Protein AF-0000000066665600 (afdb_homodimer)

Solvent-accessible surface area (backbone atoms only — not comparable to full-atom values): 40736 Å² total; per-residue (Å²): 129,82,72,39,44,60,52,50,42,48,49,55,42,48,45,45,47,50,51,40,28,45,46,71,44,67,62,39,63,74,58,61,67,83,77,83,54,92,88,42,45,77,19,62,36,52,34,32,49,49,46,54,62,35,64,70,30,44,48,35,25,47,55,43,56,68,46,74,55,90,62,60,41,48,34,50,54,56,61,54,80,85,39,68,64,49,51,46,23,50,53,51,14,53,55,44,62,33,77,19,37,42,74,28,57,24,35,56,44,26,36,26,22,48,37,43,54,63,45,33,62,83,35,35,33,39,32,35,62,65,35,62,65,39,54,57,50,9,36,45,59,35,50,23,49,72,43,76,26,57,65,84,34,69,69,50,44,52,52,50,36,71,75,68,42,57,25,38,37,40,39,31,45,30,27,87,72,31,12,23,61,45,61,56,70,62,53,46,50,50,21,65,76,50,39,26,37,43,36,37,34,28,32,71,18,35,52,59,25,38,73,61,16,26,7,52,51,49,55,69,69,36,49,87,66,38,47,35,38,30,30,34,30,42,18,39,53,48,45,78,22,9,29,34,38,25,63,51,60,70,45,46,66,44,39,28,67,53,7,56,59,37,49,76,28,52,43,62,43,68,34,54,48,39,23,47,50,38,34,53,51,48,44,52,66,45,54,64,34,40,53,45,27,51,52,52,28,52,52,49,52,52,52,41,46,74,62,55,38,53,38,77,64,43,72,45,47,30,45,19,43,49,26,18,43,60,60,53,20,42,49,52,44,53,54,35,41,76,72,36,35,39,52,31,77,42,38,68,84,80,30,54,87,58,44,9,25,38,25,36,30,49,37,31,71,65,46,73,69,53,50,51,51,51,52,51,50,51,50,49,42,32,74,73,65,45,38,58,44,79,80,70,85,72,78,77,78,72,80,75,73,77,73,82,67,65,130,128,82,73,40,44,60,53,50,42,48,48,54,42,47,44,45,47,50,51,40,28,47,45,73,45,67,61,38,62,74,58,59,67,83,78,84,56,95,88,42,45,77,18,61,38,53,33,33,49,49,46,56,60,34,64,69,32,44,48,35,25,46,54,41,55,68,46,72,52,89,64,60,42,48,34,51,54,56,62,55,79,84,39,68,63,50,49,46,23,50,52,52,13,52,56,44,62,32,78,19,37,44,73,29,54,25,34,53,44,27,33,25,20,48,35,42,54,64,45,34,60,84,35,34,33,40,33,35,62,65,34,62,66,38,52,58,50,10,37,45,60,36,51,23,50,72,44,75,25,56,64,85,33,69,68,50,44,51,52,49,36,72,74,69,41,56,25,39,37,40,40,32,45,30,28,86,71,31,12,24,61,45,61,55,70,62,53,46,50,50,20,64,76,50,40,26,36,42,36,38,34,27,32,71,19,36,51,60,26,38,73,59,17,26,8,54,52,49,54,71,69,36,48,87,69,38,48,34,37,31,29,32,30,44,18,40,52,48,45,78,21,10,29,33,39,26,63,50,60,70,44,46,66,44,38,29,67,54,7,56,61,37,50,76,27,52,45,60,43,69,33,54,48,37,24,48,53,40,33,54,52,49,44,51,67,44,54,64,35,40,52,45,28,52,52,52,29,52,50,50,51,53,52,41,45,73,62,55,38,54,38,76,65,42,72,44,47,30,45,20,43,49,28,19,42,60,60,52,20,41,48,51,42,51,53,34,41,76,71,36,34,38,52,32,75,40,39,68,84,79,28,54,87,60,43,9,26,38,25,35,30,49,37,31,72,62,47,72,69,52,50,50,51,52,51,52,50,49,51,48,43,35,73,76,66,46,37,58,44,80,81,71,84,75,79,77,77,72,79,76,73,78,73,81,70,64,132

pLDDT: mean 91.89, std 13.68, range [20.5, 98.94]

Radius of gyration: 26.1 Å; Cα contacts (8 Å, |Δi|>4): 1725; chains: 2; bounding box: 62×80×65 Å

Foldseek 3Di:
DDDDPVRVVVVVVVCCCVCPQCNQQVNHDLQDDDDFDPPFAEQAALQFLPCVVPPLLVVLLVVLVPDDDPDWFDFPLPDDDPPLQLVLQCVLCVLLVARTKHWAQFLLLQLLLVLLLPDALLAEEEEEPLADCSNVNSCVVRNHNYHYAYHLDLVRVLVVCVVRAAHEYEEEQARQFQQAGHPVVSVLVSCVVRVHAYEYEQQSFALQDDQLRSGDCNNVVNNVSHQKYKYGCCGNVVAGIIMIGGNDNVVHSSSCVRRCSSVVDGHDTSSRSSSSSSSSVCSNPPVVFSVLLQVLQVVLVVLLVVLVADSVRNDGQKGKGFQFRQNSQSVLQNQLVVLSYHFGWDDPPSDAHRRIIGMGRHHSPDDPVNSVSVSVSSNVSCVPPNRHYDPDPDDRPPPPPPPPDDD/DDDDPVRVVVVVVVCCCVCPQVNQQVNHDLQDDDDFDPPFAEQAALQFLPCVVPPLLVVLLVVLVPDDDPDWFDFPLPDDDPPLQLVLQCVLCVLLVARTKHWAQFLLLQLLLVLLLPDALLAEEEEEPLADCSNVNSCVVRNHNYHYAYHLDLVRVLVVCVVRAAHEYEYEQARQAQQAGHPVVSVLVSCVVRVHAYEYEQQSFALQDDQLRSGDCNNVVNNVSHQKYKYGCCGNVVAGIIMIGGNDNVVHSSSCVRRCSSVVDGHDTSSRSSSSSSSSVCSNPPVVFSVLLQVLQVVLVVLLVVLVADSVNNDGQKGKGFQFRQNSQSVLQNQLVVLSYHFGWDDPPSDAHRRIIGMGRHHSPDDPVNSVSVSVSSNVSCVVPNRHYDPDPDDRPPPPPPPPDDD

Structure (mmCIF, N/CA/C/O backbone):
data_AF-0000000066665600-model_v1
#
loop_
_entity.id
_entity.type
_entity.pdbx_description
1 polymer '8-amino-7-oxononanoate synthase'
#
loop_
_atom_site.group_PDB
_atom_site.id
_atom_site.type_symbol
_atom_site.label_atom_id
_atom_site.label_alt_id
_atom_site.label_comp_id
_atom_site.label_asym_id
_atom_site.label_entity_id
_atom_site.label_seq_id
_atom_site.pdbx_PDB_ins_code
_atom_site.Cartn_x
_atom_site.Cartn_y
_atom_site.Cartn_z
_atom_site.occupancy
_atom_site.B_iso_or_equiv
_atom_site.auth_seq_id
_atom_site.auth_comp_id
_atom_site.auth_asym_id
_atom_site.auth_atom_id
_atom_site.pdbx_PDB_model_num
ATOM 1 N N . MET A 1 1 ? -38.094 5.637 -8.617 1 56.88 1 MET A N 1
ATOM 2 C CA . MET A 1 1 ? -37.188 6.512 -7.902 1 56.88 1 MET A CA 1
ATOM 3 C C . MET A 1 1 ? -35.75 5.984 -8 1 56.88 1 MET A C 1
ATOM 5 O O . MET A 1 1 ? -35.531 4.777 -7.949 1 56.88 1 MET A O 1
ATOM 9 N N . ASP A 1 2 ? -34.938 6.863 -8.461 1 81.44 2 ASP A N 1
ATOM 10 C CA . ASP A 1 2 ? -33.531 6.441 -8.656 1 81.44 2 ASP A CA 1
ATOM 11 C C . ASP A 1 2 ? -32.906 6.027 -7.328 1 81.44 2 ASP A C 1
ATOM 13 O O . ASP A 1 2 ? -33.25 6.559 -6.273 1 81.44 2 ASP A O 1
ATOM 17 N N . LEU A 1 3 ? -32.312 4.926 -7.227 1 89.5 3 LEU A N 1
ATOM 18 C CA . LEU A 1 3 ? -31.625 4.426 -6.035 1 89.5 3 LEU A CA 1
ATOM 19 C C . LEU A 1 3 ? -30.688 5.48 -5.461 1 89.5 3 LEU A C 1
ATOM 21 O O . LEU A 1 3 ? -30.016 6.199 -6.207 1 89.5 3 LEU A O 1
ATOM 25 N N . THR A 1 4 ? -30.828 5.648 -4.145 1 93.62 4 THR A N 1
ATOM 26 C CA . THR A 1 4 ? -29.812 6.453 -3.477 1 93.62 4 THR A CA 1
ATOM 27 C C . THR A 1 4 ? -28.438 5.824 -3.643 1 93.62 4 THR A C 1
ATOM 29 O O . THR A 1 4 ? -28.312 4.668 -4.062 1 93.62 4 THR A O 1
ATOM 32 N N . ILE A 1 5 ? -27.406 6.59 -3.35 1 95.38 5 ILE A N 1
ATOM 33 C CA . ILE A 1 5 ? -26.047 6.062 -3.445 1 95.38 5 ILE A CA 1
ATOM 34 C C . ILE A 1 5 ? -25.859 4.922 -2.449 1 95.38 5 ILE A C 1
ATOM 36 O O . ILE A 1 5 ? -25.25 3.902 -2.771 1 95.38 5 ILE A O 1
ATOM 40 N N . ALA A 1 6 ? -26.422 5.086 -1.266 1 94.69 6 ALA A N 1
ATOM 41 C CA . ALA A 1 6 ? -26.344 4.039 -0.248 1 94.69 6 ALA A CA 1
ATOM 42 C C . ALA A 1 6 ? -26.984 2.746 -0.734 1 94.69 6 ALA A C 1
ATOM 44 O O . ALA A 1 6 ? -26.453 1.655 -0.5 1 94.69 6 ALA A O 1
ATOM 45 N N . GLU A 1 7 ? -28.094 2.883 -1.342 1 95.25 7 GLU A N 1
ATOM 46 C CA . GLU A 1 7 ? -28.812 1.72 -1.871 1 95.25 7 GLU A CA 1
ATOM 47 C C . GLU A 1 7 ? -28.016 1.053 -2.99 1 95.25 7 GLU A C 1
ATOM 49 O O . GLU A 1 7 ? -28 -0.175 -3.104 1 95.25 7 GLU A O 1
ATOM 54 N N . ARG A 1 8 ? -27.438 1.858 -3.799 1 95.5 8 ARG A N 1
ATOM 55 C CA . ARG A 1 8 ? -26.609 1.316 -4.871 1 95.5 8 ARG A CA 1
ATOM 56 C C . ARG A 1 8 ? -25.438 0.519 -4.305 1 95.5 8 ARG A C 1
ATOM 58 O O . ARG A 1 8 ? -25.094 -0.552 -4.82 1 95.5 8 ARG A O 1
ATOM 65 N N . ILE A 1 9 ? -24.781 1.044 -3.295 1 96.25 9 ILE A N 1
ATOM 66 C CA . ILE A 1 9 ? -23.688 0.35 -2.643 1 96.25 9 ILE A CA 1
ATOM 67 C C . ILE A 1 9 ? -24.188 -0.947 -2.014 1 96.25 9 ILE A C 1
ATOM 69 O O . ILE A 1 9 ? -23.547 -1.996 -2.145 1 96.25 9 ILE A O 1
ATOM 73 N N . GLN A 1 10 ? -25.312 -0.887 -1.37 1 96.06 10 GLN A N 1
ATOM 74 C CA . GLN A 1 10 ? -25.891 -2.078 -0.759 1 96.06 10 GLN A CA 1
ATOM 75 C C . GLN A 1 10 ? -26.203 -3.143 -1.809 1 96.06 10 GLN A C 1
ATOM 77 O O . GLN A 1 10 ? -26.047 -4.336 -1.552 1 96.06 10 GLN A O 1
ATOM 82 N N . LEU A 1 11 ? -26.656 -2.695 -2.922 1 95.44 11 LEU A N 1
ATOM 83 C CA . LEU A 1 11 ? -26.953 -3.623 -4.008 1 95.44 11 LEU A CA 1
ATOM 84 C C . LEU A 1 11 ? -25.688 -4.348 -4.457 1 95.44 11 LEU A C 1
ATOM 86 O O . LEU A 1 11 ? -25.734 -5.527 -4.82 1 95.44 11 LEU A O 1
ATOM 90 N N . ARG A 1 12 ? -24.594 -3.68 -4.504 1 95.19 12 ARG A N 1
ATOM 91 C CA . ARG A 1 12 ? -23.312 -4.316 -4.828 1 95.19 12 ARG A CA 1
ATOM 92 C C . ARG A 1 12 ? -22.984 -5.422 -3.83 1 95.19 12 ARG A C 1
ATOM 94 O O . ARG A 1 12 ? -22.609 -6.527 -4.223 1 95.19 12 ARG A O 1
ATOM 101 N N . VAL A 1 13 ? -23.141 -5.105 -2.584 1 96.31 13 VAL A N 1
ATOM 102 C CA . VAL A 1 13 ? -22.828 -6.039 -1.507 1 96.31 13 VAL A CA 1
ATOM 103 C C . VAL A 1 13 ? -23.781 -7.238 -1.574 1 96.31 13 VAL A C 1
ATOM 105 O O . VAL A 1 13 ? -23.344 -8.391 -1.489 1 96.31 13 VAL A O 1
ATOM 108 N N . ASP A 1 14 ? -25.047 -6.926 -1.789 1 95.56 14 ASP A N 1
ATOM 109 C CA . ASP A 1 14 ? -26.047 -7.98 -1.868 1 95.56 14 ASP A CA 1
ATOM 110 C C . ASP A 1 14 ? -25.797 -8.891 -3.064 1 95.56 14 ASP A C 1
ATOM 112 O O . ASP A 1 14 ? -25.969 -10.109 -2.967 1 95.56 14 ASP A O 1
ATOM 116 N N . SER A 1 15 ? -25.469 -8.297 -4.121 1 94.06 15 SER A N 1
ATOM 117 C CA . SER A 1 15 ? -25.203 -9.07 -5.328 1 94.06 15 SER A CA 1
ATOM 118 C C . SER A 1 15 ? -24.016 -10.008 -5.125 1 94.06 15 SER A C 1
ATOM 120 O O . SER A 1 15 ? -24.031 -11.148 -5.598 1 94.06 15 SER A O 1
ATOM 122 N N . PHE A 1 16 ? -23.062 -9.578 -4.477 1 93.56 16 PHE A N 1
ATOM 123 C CA . PHE A 1 16 ? -21.906 -10.422 -4.156 1 93.56 16 PHE A CA 1
ATOM 124 C C . PHE A 1 16 ? -22.344 -11.617 -3.32 1 93.56 16 PHE A C 1
ATOM 126 O O . PHE A 1 16 ? -22 -12.758 -3.633 1 93.56 16 PHE A O 1
ATOM 133 N N . HIS A 1 17 ? -23.125 -11.406 -2.336 1 93.5 17 HIS A N 1
ATOM 134 C CA . HIS A 1 17 ? -23.531 -12.477 -1.43 1 93.5 17 HIS A CA 1
ATOM 135 C C . HIS A 1 17 ? -24.531 -13.414 -2.096 1 93.5 17 HIS A C 1
ATOM 137 O O . HIS A 1 17 ? -24.453 -14.633 -1.938 1 93.5 17 HIS A O 1
ATOM 143 N N . SER A 1 18 ? -25.422 -12.859 -2.855 1 92.62 18 SER A N 1
ATOM 144 C CA . SER A 1 18 ? -26.469 -13.664 -3.477 1 92.62 18 SER A CA 1
ATOM 145 C C . SER A 1 18 ? -25.953 -14.391 -4.711 1 92.62 18 SER A C 1
ATOM 147 O O . SER A 1 18 ? -26.188 -15.586 -4.883 1 92.62 18 SER A O 1
ATOM 149 N N . ASP A 1 19 ? -25.219 -13.648 -5.523 1 90.69 19 ASP A N 1
ATOM 150 C CA . ASP A 1 19 ? -24.812 -14.219 -6.809 1 90.69 19 ASP A CA 1
ATOM 151 C C . ASP A 1 19 ? -23.562 -15.078 -6.66 1 90.69 19 ASP A C 1
ATOM 153 O O . ASP A 1 19 ? -23.469 -16.141 -7.27 1 90.69 19 ASP A O 1
ATOM 157 N N . ARG A 1 20 ? -22.703 -14.625 -5.844 1 89.81 20 ARG A N 1
ATOM 158 C CA . ARG A 1 20 ? -21.438 -15.336 -5.758 1 89.81 20 ARG A CA 1
ATOM 159 C C . ARG A 1 20 ? -21.469 -16.359 -4.629 1 89.81 20 ARG A C 1
ATOM 161 O O . ARG A 1 20 ? -21.375 -17.562 -4.875 1 89.81 20 ARG A O 1
ATOM 168 N N . ILE A 1 21 ? -21.719 -15.953 -3.418 1 90.5 21 ILE A N 1
ATOM 169 C CA . ILE A 1 21 ? -21.609 -16.844 -2.271 1 90.5 21 ILE A CA 1
ATOM 170 C C . ILE A 1 21 ? -22.766 -17.844 -2.287 1 90.5 21 ILE A C 1
ATOM 172 O O . ILE A 1 21 ? -22.531 -19.062 -2.332 1 90.5 21 ILE A O 1
ATOM 176 N N . ALA A 1 22 ? -23.953 -17.391 -2.357 1 89.56 22 ALA A N 1
ATOM 177 C CA . ALA A 1 22 ? -25.109 -18.281 -2.336 1 89.56 22 ALA A CA 1
ATOM 178 C C . ALA A 1 22 ? -25.297 -18.969 -3.686 1 89.56 22 ALA A C 1
ATOM 180 O O . ALA A 1 22 ? -25.703 -20.141 -3.746 1 89.56 22 ALA A O 1
ATOM 181 N N . GLY A 1 23 ? -25.016 -18.297 -4.715 1 90.31 23 GLY A N 1
ATOM 182 C CA . GLY A 1 23 ? -25.234 -18.812 -6.055 1 90.31 23 GLY A CA 1
ATOM 183 C C . GLY A 1 23 ? -24.078 -19.656 -6.566 1 90.31 23 GLY A C 1
ATOM 184 O O . GLY A 1 23 ? -24.047 -20.875 -6.332 1 90.31 23 GLY A O 1
ATOM 185 N N . ARG A 1 24 ? -23.062 -19.031 -7.031 1 86.88 24 ARG A N 1
ATOM 186 C CA . ARG A 1 24 ? -21.953 -19.688 -7.727 1 86.88 24 ARG A CA 1
ATOM 187 C C . ARG A 1 24 ? -21.188 -20.609 -6.789 1 86.88 24 ARG A C 1
ATOM 189 O O . ARG A 1 24 ? -20.703 -21.656 -7.207 1 86.88 24 ARG A O 1
ATOM 196 N N . TRP A 1 25 ? -21.094 -20.203 -5.496 1 91 25 TRP A N 1
ATOM 197 C CA . TRP A 1 25 ? -20.266 -20.953 -4.559 1 91 25 TRP A CA 1
ATOM 198 C C . TRP A 1 25 ? -21.109 -21.875 -3.697 1 91 25 TRP A C 1
ATOM 200 O O . TRP A 1 25 ? -20.609 -22.547 -2.795 1 91 25 TRP A O 1
ATOM 210 N N . GLY A 1 26 ? -22.375 -21.922 -3.928 1 88 26 GLY A N 1
ATOM 211 C CA . GLY A 1 26 ? -23.25 -22.891 -3.293 1 88 26 GLY A CA 1
ATOM 212 C C . GLY A 1 26 ? -23.453 -22.625 -1.812 1 88 26 GLY A C 1
ATOM 213 O O . GLY A 1 26 ? -23.625 -23.562 -1.031 1 88 26 GLY A O 1
ATOM 214 N N . GLY A 1 27 ? -23.219 -21.391 -1.394 1 87.88 27 GLY A N 1
ATOM 215 C CA . GLY A 1 27 ? -23.594 -21.031 -0.038 1 87.88 27 GLY A CA 1
ATOM 216 C C . GLY A 1 27 ? -22.422 -20.953 0.915 1 87.88 27 GLY A C 1
ATOM 217 O O . GLY A 1 27 ? -22.578 -20.594 2.082 1 87.88 27 GLY A O 1
ATOM 218 N N . ARG A 1 28 ? -21.297 -21.312 0.406 1 86.81 28 ARG A N 1
ATOM 219 C CA . ARG A 1 28 ? -20.094 -21.266 1.235 1 86.81 28 ARG A CA 1
ATOM 220 C C . ARG A 1 28 ? -19.031 -20.375 0.603 1 86.81 28 ARG A C 1
ATOM 222 O O . ARG A 1 28 ? -18.828 -20.391 -0.613 1 86.81 28 ARG A O 1
ATOM 229 N N . HIS A 1 29 ? -18.438 -19.609 1.476 1 90.81 29 HIS A N 1
ATOM 230 C CA . HIS A 1 29 ? -17.312 -18.828 0.982 1 90.81 29 HIS A CA 1
ATOM 231 C C . HIS A 1 29 ? -16.125 -19.734 0.671 1 90.81 29 HIS A C 1
ATOM 233 O O . HIS A 1 29 ? -15.398 -20.156 1.579 1 90.81 29 HIS A O 1
ATOM 239 N N . ILE A 1 30 ? -15.758 -19.891 -0.5 1 88.56 30 ILE A N 1
ATOM 240 C CA . ILE A 1 30 ? -14.891 -20.984 -0.908 1 88.56 30 ILE A CA 1
ATOM 241 C C . ILE A 1 30 ? -13.438 -20.641 -0.596 1 88.56 30 ILE A C 1
ATOM 243 O O . ILE A 1 30 ? -12.57 -21.516 -0.633 1 88.56 30 ILE A O 1
ATOM 247 N N . LEU A 1 31 ? -13.141 -19.406 -0.284 1 89.25 31 LEU A N 1
ATOM 248 C CA . LEU A 1 31 ? -11.773 -19.031 0.047 1 89.25 31 LEU A CA 1
ATOM 249 C C . LEU A 1 31 ? -11.492 -19.234 1.532 1 89.25 31 LEU A C 1
ATOM 251 O O . LEU A 1 31 ? -10.344 -19.172 1.97 1 89.25 31 LEU A O 1
ATOM 255 N N . HIS A 1 32 ? -12.547 -19.484 2.258 1 87.06 32 HIS A N 1
ATOM 256 C CA . HIS A 1 32 ? -12.398 -19.797 3.674 1 87.06 32 HIS A CA 1
ATOM 257 C C . HIS A 1 32 ? -12.203 -21.297 3.887 1 87.06 32 HIS A C 1
ATOM 259 O O . HIS A 1 32 ? -13.102 -22.094 3.584 1 87.06 32 HIS A O 1
ATOM 265 N N . SER A 1 33 ? -11.039 -21.594 4.281 1 84.38 33 SER A N 1
ATOM 266 C CA . SER A 1 33 ? -10.758 -23.016 4.453 1 84.38 33 SER A CA 1
ATOM 267 C C . SER A 1 33 ? -10.398 -23.344 5.898 1 84.38 33 SER A C 1
ATOM 269 O O . SER A 1 33 ? -10.477 -22.469 6.773 1 84.38 33 SER A O 1
ATOM 271 N N . ARG A 1 34 ? -10.016 -24.578 6.145 1 86.94 34 ARG A N 1
ATOM 272 C CA . ARG A 1 34 ? -9.648 -25.031 7.477 1 86.94 34 ARG A CA 1
ATOM 273 C C . ARG A 1 34 ? -8.344 -24.391 7.938 1 86.94 34 ARG A C 1
ATOM 275 O O . ARG A 1 34 ? -7.57 -23.891 7.121 1 86.94 34 ARG A O 1
ATOM 282 N N . THR A 1 35 ? -8.211 -24.359 9.172 1 86.56 35 THR A N 1
ATOM 283 C CA . THR A 1 35 ? -6.965 -23.891 9.758 1 86.56 35 THR A CA 1
ATOM 284 C C . THR A 1 35 ? -5.949 -25.031 9.852 1 86.56 35 THR A C 1
ATOM 286 O O . THR A 1 35 ? -6.258 -26.109 10.375 1 86.56 35 THR A O 1
ATOM 289 N N . PRO A 1 36 ? -4.805 -24.766 9.375 1 89 36 PRO A N 1
ATOM 290 C CA . PRO A 1 36 ? -3.787 -25.812 9.477 1 89 36 PRO A CA 1
ATOM 291 C C . PRO A 1 36 ? -3.463 -26.172 10.922 1 89 36 PRO A C 1
ATOM 293 O O . PRO A 1 36 ? -3.514 -25.312 11.805 1 89 36 PRO A O 1
ATOM 296 N N . ARG A 1 37 ? -3.086 -27.422 11.117 1 88.06 37 ARG A N 1
ATOM 297 C CA . ARG A 1 37 ? -2.658 -27.953 12.406 1 88.06 37 ARG A CA 1
ATOM 298 C C . ARG A 1 37 ? -1.197 -28.391 12.359 1 88.06 37 ARG A C 1
ATOM 300 O O . ARG A 1 37 ? -0.56 -28.328 11.305 1 88.06 37 ARG A O 1
ATOM 307 N N . TYR A 1 38 ? -0.761 -28.688 13.562 1 87.12 38 TYR A N 1
ATOM 308 C CA . TYR A 1 38 ? 0.604 -29.203 13.641 1 87.12 38 TYR A CA 1
ATOM 309 C C . TYR A 1 38 ? 0.79 -30.406 12.734 1 87.12 38 TYR A C 1
ATOM 311 O O . TYR A 1 38 ? -0.058 -31.312 12.711 1 87.12 38 TYR A O 1
ATOM 319 N N . GLY A 1 39 ? 1.84 -30.344 11.953 1 90 39 GLY A N 1
ATOM 320 C CA . GLY A 1 39 ? 2.125 -31.469 11.07 1 90 39 GLY A CA 1
ATOM 321 C C . GLY A 1 39 ? 1.609 -31.25 9.656 1 90 39 GLY A C 1
ATOM 322 O O . GLY A 1 39 ? 2.037 -31.938 8.727 1 90 39 GLY A O 1
ATOM 323 N N . ASP A 1 40 ? 0.695 -30.328 9.469 1 94.19 40 ASP A N 1
ATOM 324 C CA . ASP A 1 40 ? 0.186 -30.031 8.133 1 94.19 40 ASP A CA 1
ATOM 325 C C . ASP A 1 40 ? 1.236 -29.297 7.301 1 94.19 40 ASP A C 1
ATOM 327 O O . ASP A 1 40 ? 2.158 -28.688 7.848 1 94.19 40 ASP A O 1
ATOM 331 N N . ILE A 1 41 ? 1.159 -29.5 6.027 1 95.62 41 ILE A N 1
ATOM 332 C CA . ILE A 1 41 ? 2.059 -28.844 5.086 1 95.62 41 ILE A CA 1
ATOM 333 C C . ILE A 1 41 ? 1.361 -27.641 4.473 1 95.62 41 ILE A C 1
ATOM 335 O O . ILE A 1 41 ? 0.357 -27.781 3.77 1 95.62 41 ILE A O 1
ATOM 339 N N . VAL A 1 42 ? 1.869 -26.438 4.758 1 93.12 42 VAL A N 1
ATOM 340 C CA . VAL A 1 42 ? 1.255 -25.203 4.262 1 93.12 42 VAL A CA 1
ATOM 341 C C . VAL A 1 42 ? 1.986 -24.734 3.01 1 93.12 42 VAL A C 1
ATOM 343 O O . VAL A 1 42 ? 3.18 -24.422 3.059 1 93.12 42 VAL A O 1
ATOM 346 N N . LEU A 1 43 ? 1.265 -24.734 1.895 1 95.44 43 LEU A N 1
ATOM 347 C CA . LEU A 1 43 ? 1.829 -24.344 0.605 1 95.44 43 LEU A CA 1
ATOM 348 C C . LEU A 1 43 ? 1.1 -23.141 0.03 1 95.44 43 LEU A C 1
ATOM 350 O O . LEU A 1 43 ? 0.94 -23.031 -1.188 1 95.44 43 LEU A O 1
ATOM 354 N N . ARG A 1 44 ? 0.606 -22.266 0.875 1 91.19 44 ARG A N 1
ATOM 355 C CA . ARG A 1 44 ? -0.122 -21.094 0.413 1 91.19 44 ARG A CA 1
ATOM 356 C C . ARG A 1 44 ? 0.701 -19.828 0.619 1 91.19 44 ARG A C 1
ATOM 358 O O . ARG A 1 44 ? 0.318 -18.75 0.156 1 91.19 44 ARG A O 1
ATOM 365 N N . SER A 1 45 ? 1.816 -19.906 1.271 1 89.56 45 SER A N 1
ATOM 366 C CA . SER A 1 45 ? 2.676 -18.766 1.556 1 89.56 45 SER A CA 1
ATOM 367 C C . SER A 1 45 ? 3.715 -18.562 0.457 1 89.56 45 SER A C 1
ATOM 369 O O . SER A 1 45 ? 4.227 -19.531 -0.103 1 89.56 45 SER A O 1
ATOM 371 N N . ASN A 1 46 ? 4.039 -17.266 0.217 1 93.69 46 ASN A N 1
ATOM 372 C CA . ASN A 1 46 ? 5.062 -16.953 -0.774 1 93.69 46 ASN A CA 1
ATOM 373 C C . ASN A 1 46 ? 6.449 -16.875 -0.142 1 93.69 46 ASN A C 1
ATOM 375 O O . ASN A 1 46 ? 7.375 -16.328 -0.742 1 93.69 46 ASN A O 1
ATOM 379 N N . ASP A 1 47 ? 6.547 -17.406 1.055 1 94.44 47 ASP A N 1
ATOM 380 C CA . ASP A 1 47 ? 7.84 -17.453 1.727 1 94.44 47 ASP A CA 1
ATOM 381 C C . ASP A 1 47 ? 8.727 -18.562 1.136 1 94.44 47 ASP A C 1
ATOM 383 O O . ASP A 1 47 ? 9.039 -19.531 1.812 1 94.44 47 ASP A O 1
ATOM 387 N N . TYR A 1 48 ? 9.25 -18.344 -0.027 1 97.06 48 TYR A N 1
ATOM 388 C CA . TYR A 1 48 ? 9.875 -19.359 -0.86 1 97.06 48 TYR A CA 1
ATOM 389 C C . TYR A 1 48 ? 11.133 -19.906 -0.204 1 97.06 48 TYR A C 1
ATOM 391 O O . TYR A 1 48 ? 11.484 -21.078 -0.378 1 97.06 48 TYR A O 1
ATOM 399 N N . LEU A 1 49 ? 11.844 -19.062 0.533 1 97.62 49 LEU A N 1
ATOM 400 C CA . LEU A 1 49 ? 13.109 -19.484 1.116 1 97.62 49 LEU A CA 1
ATOM 401 C C . LEU A 1 49 ? 12.938 -19.875 2.58 1 97.62 49 LEU A C 1
ATOM 403 O O . LEU A 1 49 ? 13.914 -20.156 3.273 1 97.62 49 LEU A O 1
ATOM 407 N N . ALA A 1 50 ? 11.734 -19.875 3.035 1 95 50 ALA A N 1
ATOM 408 C CA . ALA A 1 50 ? 11.398 -20.25 4.406 1 95 50 ALA A CA 1
ATOM 409 C C . ALA A 1 50 ? 12.188 -19.406 5.41 1 95 50 ALA A C 1
ATOM 411 O O . ALA A 1 50 ? 12.852 -19.953 6.297 1 95 50 ALA A O 1
ATOM 412 N N . LEU A 1 51 ? 12.016 -18.125 5.258 1 95.25 51 LEU A N 1
ATOM 413 C CA . LEU A 1 51 ? 12.805 -17.234 6.102 1 95.25 51 LEU A CA 1
ATOM 414 C C . LEU A 1 51 ? 11.953 -16.672 7.238 1 95.25 51 LEU A C 1
ATOM 416 O O . LEU A 1 51 ? 12.492 -16.109 8.195 1 95.25 51 LEU A O 1
ATOM 420 N N . THR A 1 52 ? 10.641 -16.828 7.094 1 90.12 52 THR A N 1
ATOM 421 C CA . THR A 1 52 ? 9.789 -16.391 8.188 1 90.12 52 THR A CA 1
ATOM 422 C C . THR A 1 52 ? 10.188 -17.062 9.492 1 90.12 52 THR A C 1
ATOM 424 O O . THR A 1 52 ? 10.25 -18.297 9.57 1 90.12 52 THR A O 1
ATOM 427 N N . GLY A 1 53 ? 10.578 -16.312 10.508 1 87.56 53 GLY A N 1
ATOM 428 C CA . GLY A 1 53 ? 10.969 -16.859 11.797 1 87.56 53 GLY A CA 1
ATOM 429 C C . GLY A 1 53 ? 12.453 -17.141 11.906 1 87.56 53 GLY A C 1
ATOM 430 O O . GLY A 1 53 ? 12.922 -17.641 12.93 1 87.56 53 GLY A O 1
ATOM 431 N N . ASP A 1 54 ? 13.203 -16.938 10.805 1 93.94 54 ASP A N 1
ATOM 432 C CA . ASP A 1 54 ? 14.648 -17.109 10.867 1 93.94 54 ASP A CA 1
ATOM 433 C C . ASP A 1 54 ? 15.234 -16.344 12.055 1 93.94 54 ASP A C 1
ATOM 435 O O . ASP A 1 54 ? 14.992 -15.141 12.211 1 93.94 54 ASP A O 1
ATOM 439 N N . PRO A 1 55 ? 16.047 -17.047 12.859 1 95 55 PRO A N 1
ATOM 440 C CA . PRO A 1 55 ? 16.516 -16.438 14.094 1 95 55 PRO A CA 1
ATOM 441 C C . PRO A 1 55 ? 17.422 -15.219 13.844 1 95 55 PRO A C 1
ATOM 443 O O . PRO A 1 55 ? 17.453 -14.297 14.656 1 95 55 PRO A O 1
ATOM 446 N N . ARG A 1 56 ? 18.219 -15.234 12.812 1 96.81 56 ARG A N 1
ATOM 447 C CA . ARG A 1 56 ? 19.078 -14.109 12.492 1 96.81 56 ARG A CA 1
ATOM 448 C C . ARG A 1 56 ? 18.266 -12.852 12.211 1 96.81 56 ARG A C 1
ATOM 450 O O . ARG A 1 56 ? 18.625 -11.758 12.656 1 96.81 56 ARG A O 1
ATOM 457 N N . ILE A 1 57 ? 17.156 -12.961 11.508 1 96.5 57 ILE A N 1
ATOM 458 C CA . ILE A 1 57 ? 16.281 -11.859 11.156 1 96.5 57 ILE A CA 1
ATOM 459 C C . ILE A 1 57 ? 15.531 -11.375 12.398 1 96.5 57 ILE A C 1
ATOM 461 O O . ILE A 1 57 ? 15.461 -10.172 12.664 1 96.5 57 ILE A O 1
ATOM 465 N N . ALA A 1 58 ? 14.992 -12.359 13.156 1 95.12 58 ALA A N 1
ATOM 466 C CA . ALA A 1 58 ? 14.297 -12.023 14.398 1 95.12 58 ALA A CA 1
ATOM 467 C C . ALA A 1 58 ? 15.219 -11.25 15.344 1 95.12 58 ALA A C 1
ATOM 469 O O . ALA A 1 58 ? 14.789 -10.305 16 1 95.12 58 ALA A O 1
ATOM 470 N N . HIS A 1 59 ? 16.453 -11.672 15.422 1 96 59 HIS A N 1
ATOM 471 C CA . HIS A 1 59 ? 17.422 -11.008 16.281 1 96 59 HIS A CA 1
ATOM 472 C C . HIS A 1 59 ? 17.641 -9.562 15.852 1 96 59 HIS A C 1
ATOM 474 O O . HIS A 1 59 ? 17.703 -8.664 16.688 1 96 59 HIS A O 1
ATOM 480 N N . ALA A 1 60 ? 17.766 -9.32 14.586 1 96.44 60 ALA A N 1
ATOM 481 C CA . ALA A 1 60 ? 17.969 -7.973 14.062 1 96.44 60 ALA A CA 1
ATOM 482 C C . ALA A 1 60 ? 16.781 -7.066 14.398 1 96.44 60 ALA A C 1
ATOM 484 O O . ALA A 1 60 ? 16.969 -5.91 14.789 1 96.44 60 ALA A O 1
ATOM 485 N N . ILE A 1 61 ? 15.578 -7.582 14.273 1 95.25 61 ILE A N 1
ATOM 486 C CA . ILE A 1 61 ? 14.375 -6.824 14.57 1 95.25 61 ILE A CA 1
ATOM 487 C C . ILE A 1 61 ? 14.328 -6.488 16.062 1 95.25 61 ILE A C 1
ATOM 489 O O . ILE A 1 61 ? 14.109 -5.332 16.438 1 95.25 61 ILE A O 1
ATOM 493 N N . ARG A 1 62 ? 14.594 -7.496 16.859 1 94.56 62 ARG A N 1
ATOM 494 C CA . ARG A 1 62 ? 14.547 -7.312 18.312 1 94.56 62 ARG A CA 1
ATOM 495 C C . ARG A 1 62 ? 15.594 -6.301 18.766 1 94.56 62 ARG A C 1
ATOM 497 O O . ARG A 1 62 ? 15.336 -5.48 19.641 1 94.56 62 ARG A O 1
ATOM 504 N N . THR A 1 63 ? 16.734 -6.383 18.188 1 94.75 63 THR A N 1
ATOM 505 C CA . THR A 1 63 ? 17.812 -5.465 18.531 1 94.75 63 THR A CA 1
ATOM 506 C C . THR A 1 63 ? 17.438 -4.027 18.188 1 94.75 63 THR A C 1
ATOM 508 O O . THR A 1 63 ? 17.688 -3.107 18.969 1 94.75 63 THR A O 1
ATOM 511 N N . ALA A 1 64 ? 16.812 -3.869 17.062 1 93.44 64 ALA A N 1
ATOM 512 C CA . ALA A 1 64 ? 16.391 -2.539 16.625 1 93.44 64 ALA A CA 1
ATOM 513 C C . ALA A 1 64 ? 15.328 -1.97 17.562 1 93.44 64 ALA A C 1
ATOM 515 O O . ALA A 1 64 ? 15.25 -0.755 17.766 1 93.44 64 ALA A O 1
ATOM 516 N N . LEU A 1 65 ? 14.516 -2.805 18.094 1 92.69 65 LEU A N 1
ATOM 517 C CA . LEU A 1 65 ? 13.422 -2.389 18.969 1 92.69 65 LEU A CA 1
ATOM 518 C C . LEU A 1 65 ? 13.961 -1.937 20.328 1 92.69 65 LEU A C 1
ATOM 520 O O . LEU A 1 65 ? 13.25 -1.271 21.094 1 92.69 65 LEU A O 1
ATOM 524 N N . ARG A 1 66 ? 15.141 -2.312 20.656 1 87.69 66 ARG A N 1
ATOM 525 C CA . ARG A 1 66 ? 15.742 -1.934 21.938 1 87.69 66 ARG A CA 1
ATOM 526 C C . ARG A 1 66 ? 16.266 -0.506 21.891 1 87.69 66 ARG A C 1
ATOM 528 O O . ARG A 1 66 ? 16.312 0.179 22.906 1 87.69 66 ARG A O 1
ATOM 535 N N . SER A 1 67 ? 16.625 -0.17 20.719 1 76.69 67 SER A N 1
ATOM 536 C CA . SER A 1 67 ? 17.125 1.19 20.562 1 76.69 67 SER A CA 1
ATOM 537 C C . SER A 1 67 ? 15.992 2.188 20.359 1 76.69 67 SER A C 1
ATOM 539 O O . SER A 1 67 ? 14.984 1.866 19.734 1 76.69 67 SER A O 1
ATOM 541 N N . ALA A 1 68 ? 15.875 3.115 21.219 1 62.75 68 ALA A N 1
ATOM 542 C CA . ALA A 1 68 ? 14.773 4.066 21.141 1 62.75 68 ALA A CA 1
ATOM 543 C C . ALA A 1 68 ? 14.789 4.828 19.828 1 62.75 68 ALA A C 1
ATOM 545 O O . ALA A 1 68 ? 15.703 5.617 19.578 1 62.75 68 ALA A O 1
ATOM 546 N N . PRO A 1 69 ? 13.805 4.367 19.031 1 61.88 69 PRO A N 1
ATOM 547 C CA . PRO A 1 69 ? 13.797 5.172 17.812 1 61.88 69 PRO A CA 1
ATOM 548 C C . PRO A 1 69 ? 13.336 6.605 18.047 1 61.88 69 PRO A C 1
ATOM 550 O O . PRO A 1 69 ? 12.516 6.855 18.938 1 61.88 69 PRO A O 1
ATOM 553 N N . THR A 1 70 ? 14.047 7.488 17.438 1 55.59 70 THR A N 1
ATOM 554 C CA . THR A 1 70 ? 13.734 8.906 17.625 1 55.59 70 THR A CA 1
ATOM 555 C C . THR A 1 70 ? 12.57 9.328 16.734 1 55.59 70 THR A C 1
ATOM 557 O O . THR A 1 70 ? 11.992 10.398 16.938 1 55.59 70 THR A O 1
ATOM 560 N N . SER A 1 71 ? 12.312 8.492 15.766 1 62.88 71 SER A N 1
ATOM 561 C CA . SER A 1 71 ? 11.234 8.938 14.891 1 62.88 71 SER A CA 1
ATOM 562 C C . SER A 1 71 ? 10.477 7.754 14.289 1 62.88 71 SER A C 1
ATOM 564 O O . SER A 1 71 ? 11.039 6.664 14.156 1 62.88 71 SER A O 1
ATOM 566 N N . GLY A 1 72 ? 9.258 7.973 14.086 1 67.81 72 GLY A N 1
ATOM 567 C CA . GLY A 1 72 ? 8.422 6.992 13.414 1 67.81 72 GLY A CA 1
ATOM 568 C C . GLY A 1 72 ? 8.648 6.945 11.914 1 67.81 72 GLY A C 1
ATOM 569 O O . GLY A 1 72 ? 9.688 7.398 11.422 1 67.81 72 GLY A O 1
ATOM 570 N N . ALA A 1 73 ? 7.773 6.316 11.211 1 73 73 ALA A N 1
ATOM 571 C CA . ALA A 1 73 ? 7.836 6.18 9.758 1 73 73 ALA A CA 1
ATOM 572 C C . ALA A 1 73 ? 7.664 7.531 9.07 1 73 73 ALA A C 1
ATOM 574 O O . ALA A 1 73 ? 6.883 8.367 9.523 1 73 73 ALA A O 1
ATOM 575 N N . THR A 1 74 ? 8.484 7.785 8.078 1 76.62 74 THR A N 1
ATOM 576 C CA . THR A 1 74 ? 8.539 9.031 7.324 1 76.62 74 THR A CA 1
ATOM 577 C C . THR A 1 74 ? 8.445 8.766 5.824 1 76.62 74 THR A C 1
ATOM 579 O O . THR A 1 74 ? 8.953 7.746 5.34 1 76.62 74 THR A O 1
ATOM 582 N N . PRO A 1 75 ? 7.766 9.688 5.156 1 78.19 75 PRO A N 1
ATOM 583 C CA . PRO A 1 75 ? 7.777 9.531 3.701 1 78.19 75 PRO A CA 1
ATOM 584 C C . PRO A 1 75 ? 9.188 9.547 3.117 1 78.19 75 PRO A C 1
ATOM 586 O O . PRO A 1 75 ? 10.055 10.273 3.609 1 78.19 75 PRO A O 1
ATOM 589 N N . SER A 1 76 ? 9.344 8.836 2.023 1 79.69 76 SER A N 1
ATOM 590 C CA . SER A 1 76 ? 10.648 8.602 1.425 1 79.69 76 SER A CA 1
ATOM 591 C C . SER A 1 76 ? 11.258 9.898 0.903 1 79.69 76 SER A C 1
ATOM 593 O O . SER A 1 76 ? 12.484 10.031 0.82 1 79.69 76 SER A O 1
ATOM 595 N N . VAL A 1 77 ? 10.477 10.828 0.588 1 82.62 77 VAL A N 1
ATOM 596 C CA . VAL A 1 77 ? 10.93 12.062 -0.045 1 82.62 77 VAL A CA 1
ATOM 597 C C . VAL A 1 77 ? 11.828 12.836 0.915 1 82.62 77 VAL A C 1
ATOM 599 O O . VAL A 1 77 ? 12.711 13.578 0.483 1 82.62 77 VAL A O 1
ATOM 602 N N . PHE A 1 78 ? 11.711 12.555 2.178 1 83.31 78 PHE A N 1
ATOM 603 C CA . PHE A 1 78 ? 12.469 13.297 3.182 1 83.31 78 PHE A CA 1
ATOM 604 C C . PHE A 1 78 ? 13.766 12.578 3.523 1 83.31 78 PHE A C 1
ATOM 606 O O . PHE A 1 78 ? 14.625 13.125 4.219 1 83.31 78 PHE A O 1
ATOM 613 N N . LEU A 1 79 ? 13.891 11.336 3.025 1 83.06 79 LEU A N 1
ATOM 614 C CA . LEU A 1 79 ? 15.008 10.492 3.436 1 83.06 79 LEU A CA 1
ATOM 615 C C . LEU A 1 79 ? 16.172 10.617 2.455 1 83.06 79 LEU A C 1
ATOM 617 O O . LEU A 1 79 ? 15.977 10.531 1.24 1 83.06 79 LEU A O 1
ATOM 621 N N . HIS A 1 80 ? 17.359 10.844 2.98 1 85 80 HIS A N 1
ATOM 622 C CA . HIS A 1 80 ? 18.562 11.008 2.166 1 85 80 HIS A CA 1
ATOM 623 C C . HIS A 1 80 ? 19.828 10.742 2.986 1 85 80 HIS A C 1
ATOM 625 O O . HIS A 1 80 ? 19.734 10.406 4.168 1 85 80 HIS A O 1
ATOM 631 N N . GLY A 1 81 ? 20.875 10.68 2.322 1 87.94 81 GLY A N 1
ATOM 632 C CA . GLY A 1 81 ? 22.172 10.594 2.986 1 87.94 81 GLY A CA 1
ATOM 633 C C . GLY A 1 81 ? 22.406 9.258 3.656 1 87.94 81 GLY A C 1
ATOM 634 O O . GLY A 1 81 ? 22.266 8.203 3.025 1 87.94 81 GLY A O 1
ATOM 635 N N . ALA A 1 82 ? 22.688 9.367 4.992 1 88.06 82 ALA A N 1
ATOM 636 C CA . ALA A 1 82 ? 23.109 8.172 5.715 1 88.06 82 ALA A CA 1
ATOM 637 C C . ALA A 1 82 ? 21.922 7.52 6.434 1 88.06 82 ALA A C 1
ATOM 639 O O . ALA A 1 82 ? 22.109 6.629 7.266 1 88.06 82 ALA A O 1
ATOM 640 N N . HIS A 1 83 ? 20.781 7.996 6.141 1 90 83 HIS A N 1
ATOM 641 C CA . HIS A 1 83 ? 19.625 7.352 6.754 1 90 83 HIS A CA 1
ATOM 642 C C . HIS A 1 83 ? 19.625 5.852 6.496 1 90 83 HIS A C 1
ATOM 644 O O . HIS A 1 83 ? 19.922 5.41 5.383 1 90 83 HIS A O 1
ATOM 650 N N . PRO A 1 84 ? 19.234 5.02 7.453 1 91.69 84 PRO A N 1
ATOM 651 C CA . PRO A 1 84 ? 19.312 3.561 7.32 1 91.69 84 PRO A CA 1
ATOM 652 C C . PRO A 1 84 ? 18.516 3.037 6.129 1 91.69 84 PRO A C 1
ATOM 654 O O . PRO A 1 84 ? 18.922 2.066 5.484 1 91.69 84 PRO A O 1
ATOM 657 N N . GLN A 1 85 ? 17.438 3.613 5.84 1 93.81 85 GLN A N 1
ATOM 658 C CA . GLN A 1 85 ? 16.641 3.182 4.691 1 93.81 85 GLN A CA 1
ATOM 659 C C . GLN A 1 85 ? 17.406 3.398 3.389 1 93.81 85 GLN A C 1
ATOM 661 O O . GLN A 1 85 ? 17.359 2.557 2.488 1 93.81 85 GLN A O 1
ATOM 666 N N . VAL A 1 86 ? 18.031 4.523 3.23 1 95.06 86 VAL A N 1
ATOM 667 C CA . VAL A 1 86 ? 18.797 4.84 2.031 1 95.06 86 VAL A CA 1
ATOM 668 C C . VAL A 1 86 ? 19.984 3.881 1.903 1 95.06 86 VAL A C 1
ATOM 670 O O . VAL A 1 86 ? 20.312 3.439 0.801 1 95.06 86 VAL A O 1
ATOM 673 N N . VAL A 1 87 ? 20.562 3.557 3.02 1 96.5 87 VAL A N 1
ATOM 674 C CA . VAL A 1 87 ? 21.641 2.582 3.039 1 96.5 87 VAL A CA 1
ATOM 675 C C . VAL A 1 87 ? 21.141 1.229 2.549 1 96.5 87 VAL A C 1
ATOM 677 O O . VAL A 1 87 ? 21.797 0.562 1.751 1 96.5 87 VAL A O 1
ATOM 680 N N . LEU A 1 88 ? 19.984 0.856 3.039 1 97.69 88 LEU A N 1
ATOM 681 C CA . LEU A 1 88 ? 19.375 -0.399 2.604 1 97.69 88 LEU A CA 1
ATOM 682 C C . LEU A 1 88 ? 19.047 -0.355 1.115 1 97.69 88 LEU A C 1
ATOM 684 O O . LEU A 1 88 ? 19.188 -1.36 0.415 1 97.69 88 LEU A O 1
ATOM 688 N N . GLU A 1 89 ? 18.562 0.785 0.649 1 98 89 GLU A N 1
ATOM 689 C CA . GLU A 1 89 ? 18.281 0.949 -0.772 1 98 89 GLU A CA 1
ATOM 690 C C . GLU A 1 89 ? 19.516 0.675 -1.622 1 98 89 GLU A C 1
ATOM 692 O O . GLU A 1 89 ? 19.438 -0.02 -2.637 1 98 89 GLU A O 1
ATOM 697 N N . ARG A 1 90 ? 20.625 1.164 -1.217 1 98.06 90 ARG A N 1
ATOM 698 C CA . ARG A 1 90 ? 21.875 0.949 -1.94 1 98.06 90 ARG A CA 1
ATOM 699 C C . ARG A 1 90 ? 22.266 -0.525 -1.932 1 98.06 90 ARG A C 1
ATOM 701 O O . ARG A 1 90 ? 22.672 -1.067 -2.957 1 98.06 90 ARG A O 1
ATOM 708 N N . ALA A 1 91 ? 22.141 -1.106 -0.792 1 98.56 91 ALA A N 1
ATOM 709 C CA . ALA A 1 91 ? 22.484 -2.518 -0.661 1 98.56 91 ALA A CA 1
ATOM 710 C C . ALA A 1 91 ? 21.594 -3.391 -1.541 1 98.56 91 ALA A C 1
ATOM 712 O O . ALA A 1 91 ? 22.078 -4.324 -2.186 1 98.56 91 ALA A O 1
ATOM 713 N N . LEU A 1 92 ? 20.328 -3.105 -1.55 1 98.69 92 LEU A N 1
ATOM 714 C CA . LEU A 1 92 ? 19.391 -3.854 -2.375 1 98.69 92 LEU A CA 1
ATOM 715 C C . LEU A 1 92 ? 19.703 -3.668 -3.855 1 98.69 92 LEU A C 1
ATOM 717 O O . LEU A 1 92 ? 19.672 -4.633 -4.625 1 98.69 92 LEU A O 1
ATOM 721 N N . ALA A 1 93 ? 19.938 -2.428 -4.227 1 98.69 93 ALA A N 1
ATOM 722 C CA . ALA A 1 93 ? 20.266 -2.148 -5.621 1 98.69 93 ALA A CA 1
ATOM 723 C C . ALA A 1 93 ? 21.516 -2.918 -6.051 1 98.69 93 ALA A C 1
ATOM 725 O O . ALA A 1 93 ? 21.531 -3.537 -7.117 1 98.69 93 ALA A O 1
ATOM 726 N N . GLU A 1 94 ? 22.5 -2.881 -5.215 1 98.44 94 GLU A N 1
ATOM 727 C CA . GLU A 1 94 ? 23.734 -3.609 -5.5 1 98.44 94 GLU A CA 1
ATOM 728 C C . GLU A 1 94 ? 23.469 -5.105 -5.641 1 98.44 94 GLU A C 1
ATOM 730 O O . GLU A 1 94 ? 23.969 -5.746 -6.566 1 98.44 94 GLU A O 1
ATOM 735 N N . HIS A 1 95 ? 22.719 -5.605 -4.77 1 98.56 95 HIS A N 1
ATOM 736 C CA . HIS A 1 95 ? 22.375 -7.023 -4.785 1 98.56 95 HIS A CA 1
ATOM 737 C C . HIS A 1 95 ? 21.688 -7.41 -6.086 1 98.56 95 HIS A C 1
ATOM 739 O O . HIS A 1 95 ? 21.938 -8.484 -6.637 1 98.56 95 HIS A O 1
ATOM 745 N N . LEU A 1 96 ? 20.859 -6.523 -6.578 1 98.44 96 LEU A N 1
ATOM 746 C CA . LEU A 1 96 ? 20.062 -6.773 -7.773 1 98.44 96 LEU A CA 1
ATOM 747 C C . LEU A 1 96 ? 20.812 -6.344 -9.031 1 98.44 96 LEU A C 1
ATOM 749 O O . LEU A 1 96 ? 20.281 -6.398 -10.133 1 98.44 96 LEU A O 1
ATOM 753 N N . ARG A 1 97 ? 22.031 -5.879 -8.852 1 98.19 97 ARG A N 1
ATOM 754 C CA . ARG A 1 97 ? 22.906 -5.441 -9.938 1 98.19 97 ARG A CA 1
ATOM 755 C C . ARG A 1 97 ? 22.297 -4.258 -10.68 1 98.19 97 ARG A C 1
ATOM 757 O O . ARG A 1 97 ? 22.266 -4.25 -11.914 1 98.19 97 ARG A O 1
ATOM 764 N N . ALA A 1 98 ? 21.766 -3.359 -9.984 1 98.25 98 ALA A N 1
ATOM 765 C CA . ALA A 1 98 ? 21.25 -2.096 -10.508 1 98.25 98 ALA A CA 1
ATOM 766 C C . ALA A 1 98 ? 22.016 -0.91 -9.906 1 98.25 98 ALA A C 1
ATOM 768 O O . ALA A 1 98 ? 22.469 -0.971 -8.766 1 98.25 98 ALA A O 1
ATOM 769 N N . PRO A 1 99 ? 22.109 0.185 -10.648 1 98.25 99 PRO A N 1
ATOM 770 C CA . PRO A 1 99 ? 22.828 1.358 -10.148 1 98.25 99 PRO A CA 1
ATOM 771 C C . PRO A 1 99 ? 22.141 2.016 -8.953 1 98.25 99 PRO A C 1
ATOM 773 O O . PRO A 1 99 ? 22.812 2.605 -8.102 1 98.25 99 PRO A O 1
ATOM 776 N N . ALA A 1 100 ? 20.797 1.976 -8.953 1 98.19 100 ALA A N 1
ATOM 777 C CA . ALA A 1 100 ? 20.062 2.639 -7.887 1 98.19 100 ALA A CA 1
ATOM 778 C C . ALA A 1 100 ? 18.688 1.995 -7.695 1 98.19 100 ALA A C 1
ATOM 780 O O . ALA A 1 100 ? 18.281 1.141 -8.484 1 98.19 100 ALA A O 1
ATOM 781 N N . GLY A 1 101 ? 18.031 2.379 -6.66 1 98 101 GLY A N 1
ATOM 782 C CA . GLY A 1 101 ? 16.672 1.952 -6.387 1 98 101 GLY A CA 1
ATOM 783 C C . GLY A 1 101 ? 16.031 2.689 -5.227 1 98 101 GLY A C 1
ATOM 784 O O . GLY A 1 101 ? 16.688 3.484 -4.551 1 98 101 GLY A O 1
ATOM 785 N N . VAL A 1 102 ? 14.773 2.457 -5.066 1 97.06 102 VAL A N 1
ATOM 786 C CA . VAL A 1 102 ? 14.016 3.16 -4.039 1 97.06 102 VAL A CA 1
ATOM 787 C C . VAL A 1 102 ? 13.055 2.191 -3.348 1 97.06 102 VAL A C 1
ATOM 789 O O . VAL A 1 102 ? 12.383 1.399 -4.008 1 97.06 102 VAL A O 1
ATOM 792 N N . LEU A 1 103 ? 13.086 2.254 -2.025 1 97 103 LEU A N 1
ATOM 793 C CA . LEU A 1 103 ? 12.156 1.456 -1.227 1 97 103 LEU A CA 1
ATOM 794 C C . LEU A 1 103 ? 10.766 2.072 -1.234 1 97 103 LEU A C 1
ATOM 796 O O . LEU A 1 103 ? 10.617 3.297 -1.18 1 97 103 LEU A O 1
ATOM 800 N N . CYS A 1 104 ? 9.789 1.213 -1.375 1 95.75 104 CYS A N 1
ATOM 801 C CA . CYS A 1 104 ? 8.375 1.576 -1.353 1 95.75 104 CYS A CA 1
ATOM 802 C C . CYS A 1 104 ? 7.645 0.853 -0.229 1 95.75 104 CYS A C 1
ATOM 804 O O . CYS A 1 104 ? 8.188 -0.08 0.37 1 95.75 104 CYS A O 1
ATOM 806 N N . GLN A 1 105 ? 6.492 1.326 0.006 1 93.06 105 GLN A N 1
ATOM 807 C CA . GLN A 1 105 ? 5.707 0.775 1.104 1 93.06 105 GLN A CA 1
ATOM 808 C C . GLN A 1 105 ? 5.355 -0.689 0.851 1 93.06 105 GLN A C 1
ATOM 810 O O . GLN A 1 105 ? 5.285 -1.487 1.788 1 93.06 105 GLN A O 1
ATOM 815 N N . SER A 1 106 ? 5.07 -1.053 -0.36 1 94.19 106 SER A N 1
ATOM 816 C CA . SER A 1 106 ? 4.715 -2.408 -0.768 1 94.19 106 SER A CA 1
ATOM 817 C C . SER A 1 106 ? 5.066 -2.654 -2.232 1 94.19 106 SER A C 1
ATOM 819 O O . SER A 1 106 ? 5.391 -1.717 -2.963 1 94.19 106 SER A O 1
ATOM 821 N N . GLY A 1 107 ? 5.008 -3.941 -2.559 1 95.56 107 GLY A N 1
ATOM 822 C CA . GLY A 1 107 ? 5.16 -4.25 -3.971 1 95.56 107 GLY A CA 1
ATOM 823 C C . GLY A 1 107 ? 4.078 -3.633 -4.836 1 95.56 107 GLY A C 1
ATOM 824 O O . GLY A 1 107 ? 4.348 -3.184 -5.953 1 95.56 107 GLY A O 1
ATOM 825 N N . TRP A 1 108 ? 2.861 -3.629 -4.355 1 95.12 108 TRP A N 1
ATOM 826 C CA . TRP A 1 108 ? 1.74 -3.004 -5.047 1 95.12 108 TRP A CA 1
ATOM 827 C C . TRP A 1 108 ? 2.021 -1.529 -5.32 1 95.12 108 TRP A C 1
ATOM 829 O O . TRP A 1 108 ? 1.881 -1.062 -6.453 1 95.12 108 TRP A O 1
ATOM 839 N N . ASP A 1 109 ? 2.473 -0.836 -4.301 1 95 109 ASP A N 1
ATOM 840 C CA . ASP A 1 109 ? 2.719 0.598 -4.414 1 95 109 ASP A CA 1
ATOM 841 C C . ASP A 1 109 ? 3.928 0.878 -5.305 1 95 109 ASP A C 1
ATOM 843 O O . ASP A 1 109 ? 3.977 1.902 -5.992 1 95 109 ASP A O 1
ATOM 847 N N . ALA A 1 110 ? 4.883 -0.033 -5.258 1 97.12 110 ALA A N 1
ATOM 848 C CA . ALA A 1 110 ? 6.031 0.095 -6.148 1 97.12 110 ALA A CA 1
ATOM 849 C C . ALA A 1 110 ? 5.602 0.048 -7.609 1 97.12 110 ALA A C 1
ATOM 851 O O . ALA A 1 110 ? 6.043 0.867 -8.422 1 97.12 110 ALA A O 1
ATOM 852 N N . SER A 1 111 ? 4.719 -0.853 -7.934 1 97.5 111 SER A N 1
ATOM 853 C CA . SER A 1 111 ? 4.234 -1.03 -9.297 1 97.5 111 SER A CA 1
ATOM 854 C C . SER A 1 111 ? 3.414 0.171 -9.75 1 97.5 111 SER A C 1
ATOM 856 O O . SER A 1 111 ? 3.658 0.727 -10.828 1 97.5 111 SER A O 1
ATOM 858 N N . VAL A 1 112 ? 2.484 0.509 -8.93 1 96.62 112 VAL A N 1
ATOM 859 C CA . VAL A 1 112 ? 1.604 1.625 -9.258 1 96.62 112 VAL A CA 1
ATOM 860 C C . VAL A 1 112 ? 2.418 2.912 -9.367 1 96.62 112 VAL A C 1
ATOM 862 O O . VAL A 1 112 ? 2.248 3.686 -10.312 1 96.62 112 VAL A O 1
ATOM 865 N N . GLY A 1 113 ? 3.295 3.105 -8.43 1 96.94 113 GLY A N 1
ATOM 866 C CA . GLY A 1 113 ? 4.121 4.301 -8.422 1 96.94 113 GLY A CA 1
ATOM 867 C C . GLY A 1 113 ? 5.051 4.391 -9.625 1 96.94 113 GLY A C 1
ATOM 868 O O . GLY A 1 113 ? 5.273 5.477 -10.164 1 96.94 113 GLY A O 1
ATOM 869 N N . LEU A 1 114 ? 5.609 3.256 -9.992 1 98.5 114 LEU A N 1
ATOM 870 C CA . LEU A 1 114 ? 6.508 3.256 -11.148 1 98.5 114 LEU A CA 1
ATOM 871 C C . LEU A 1 114 ? 5.77 3.684 -12.406 1 98.5 114 LEU A C 1
ATOM 873 O O . LEU A 1 114 ? 6.234 4.562 -13.141 1 98.5 114 LEU A O 1
ATOM 877 N N . LEU A 1 115 ? 4.656 3.105 -12.68 1 98.06 115 LEU A N 1
ATOM 878 C CA . LEU A 1 115 ? 3.918 3.441 -13.891 1 98.06 115 LEU A CA 1
ATOM 879 C C . LEU A 1 115 ? 3.457 4.895 -13.859 1 98.06 115 LEU A C 1
ATOM 881 O O . LEU A 1 115 ? 3.461 5.574 -14.891 1 98.06 115 LEU A O 1
ATOM 885 N N . GLN A 1 116 ? 3.098 5.371 -12.719 1 95.44 116 GLN A N 1
ATOM 886 C CA . GLN A 1 116 ? 2.725 6.773 -12.578 1 95.44 116 GLN A CA 1
ATOM 887 C C . GLN A 1 116 ? 3.883 7.695 -12.961 1 95.44 116 GLN A C 1
ATOM 889 O O . GLN A 1 116 ? 3.668 8.773 -13.523 1 95.44 116 GLN A O 1
ATOM 894 N N . ALA A 1 117 ? 5.016 7.266 -12.617 1 96.88 117 ALA A N 1
ATOM 895 C CA . ALA A 1 117 ? 6.203 8.094 -12.828 1 96.88 117 ALA A CA 1
ATOM 896 C C . ALA A 1 117 ? 6.633 8.07 -14.289 1 96.88 117 ALA A C 1
ATOM 898 O O . ALA A 1 117 ? 7.199 9.039 -14.797 1 96.88 117 ALA A O 1
ATOM 899 N N . ILE A 1 118 ? 6.309 6.984 -15.023 1 98.06 118 ILE A N 1
ATOM 900 C CA . ILE A 1 118 ? 7 6.848 -16.297 1 98.06 118 ILE A CA 1
ATOM 901 C C . ILE A 1 118 ? 5.98 6.832 -17.438 1 98.06 118 ILE A C 1
ATOM 903 O O . ILE A 1 118 ? 6.352 6.742 -18.609 1 98.06 118 ILE A O 1
ATOM 907 N N . SER A 1 119 ? 4.719 6.891 -17.219 1 96.44 119 SER A N 1
ATOM 908 C CA . SER A 1 119 ? 3.707 6.848 -18.266 1 96.44 119 SER A CA 1
ATOM 909 C C . SER A 1 119 ? 2.68 7.961 -18.078 1 96.44 119 SER A C 1
ATOM 911 O O . SER A 1 119 ? 2.682 8.656 -17.062 1 96.44 119 SER A O 1
ATOM 913 N N . ASP A 1 120 ? 1.91 8.219 -19.094 1 95.31 120 ASP A N 1
ATOM 914 C CA . ASP A 1 120 ? 0.819 9.188 -19.109 1 95.31 120 ASP A CA 1
ATOM 915 C C . ASP A 1 120 ? -0.269 8.766 -20.094 1 95.31 120 ASP A C 1
ATOM 917 O O . ASP A 1 120 ? -0.264 7.637 -20.594 1 95.31 120 ASP A O 1
ATOM 921 N N . ASP A 1 121 ? -1.25 9.625 -20.344 1 94.62 121 ASP A N 1
ATOM 922 C CA . ASP A 1 121 ? -2.42 9.273 -21.156 1 94.62 121 ASP A CA 1
ATOM 923 C C . ASP A 1 121 ? -2.062 9.188 -22.641 1 94.62 121 ASP A C 1
ATOM 925 O O . ASP A 1 121 ? -2.91 8.844 -23.469 1 94.62 121 ASP A O 1
ATOM 929 N N . ARG A 1 122 ? -0.778 9.391 -23 1 95.19 122 ARG A N 1
ATOM 930 C CA . ARG A 1 122 ? -0.336 9.305 -24.391 1 95.19 122 ARG A CA 1
ATOM 931 C C . ARG A 1 122 ? 0.6 8.117 -24.594 1 95.19 122 ARG A C 1
ATOM 933 O O . ARG A 1 122 ? 0.985 7.816 -25.719 1 95.19 122 ARG A O 1
ATOM 940 N N . THR A 1 123 ? 0.925 7.457 -23.516 1 96.69 123 THR A N 1
ATOM 941 C CA . THR A 1 123 ? 1.893 6.363 -23.578 1 96.69 123 THR A CA 1
ATOM 942 C C . THR A 1 123 ? 1.187 5.012 -23.531 1 96.69 123 THR A C 1
ATOM 944 O O . THR A 1 123 ? 0.663 4.605 -22.5 1 96.69 123 THR A O 1
ATOM 947 N N . PRO A 1 124 ? 1.219 4.277 -24.656 1 98.19 124 PRO A N 1
ATOM 948 C CA . PRO A 1 124 ? 0.658 2.928 -24.594 1 98.19 124 PRO A CA 1
ATOM 949 C C . PRO A 1 124 ? 1.373 2.031 -23.594 1 98.19 124 PRO A C 1
ATOM 951 O O . PRO A 1 124 ? 2.6 2.09 -23.469 1 98.19 124 PRO A O 1
ATOM 954 N N . VAL A 1 125 ? 0.585 1.285 -22.891 1 98.75 125 VAL A N 1
ATOM 955 C CA . VAL A 1 125 ? 1.122 0.269 -22 1 98.75 125 VAL A CA 1
ATOM 956 C C . VAL A 1 125 ? 0.622 -1.11 -22.422 1 98.75 125 VAL A C 1
ATOM 958 O O . VAL A 1 125 ? -0.586 -1.334 -22.531 1 98.75 125 VAL A O 1
ATOM 961 N N . TYR A 1 126 ? 1.556 -2.012 -22.719 1 98.88 126 TYR A N 1
ATOM 962 C CA . TYR A 1 126 ? 1.277 -3.393 -23.078 1 98.88 126 TYR A CA 1
ATOM 963 C C . TYR A 1 126 ? 1.557 -4.34 -21.922 1 98.88 126 TYR A C 1
ATOM 965 O O . TYR A 1 126 ? 2.701 -4.465 -21.484 1 98.88 126 TYR A O 1
ATOM 973 N N . ILE A 1 127 ? 0.506 -5.047 -21.484 1 98.81 127 ILE A N 1
ATOM 974 C CA . ILE A 1 127 ? 0.638 -5.848 -20.281 1 98.81 127 ILE A CA 1
ATOM 975 C C . ILE A 1 127 ? 0.329 -7.309 -20.578 1 98.81 127 ILE A C 1
ATOM 977 O O . ILE A 1 127 ? -0.68 -7.617 -21.219 1 98.81 127 ILE A O 1
ATOM 981 N N . ASP A 1 128 ? 1.201 -8.188 -20.125 1 98.69 128 ASP A N 1
ATOM 982 C CA . ASP A 1 128 ? 0.929 -9.617 -20.25 1 98.69 128 ASP A CA 1
ATOM 983 C C . ASP A 1 128 ? -0.368 -9.992 -19.531 1 98.69 128 ASP A C 1
ATOM 985 O O . ASP A 1 128 ? -0.63 -9.516 -18.422 1 98.69 128 ASP A O 1
ATOM 989 N N . GLN A 1 129 ? -1.038 -10.891 -20.094 1 96.69 129 GLN A N 1
ATOM 990 C CA . GLN A 1 129 ? -2.357 -11.289 -19.609 1 96.69 129 GLN A CA 1
ATOM 991 C C . GLN A 1 129 ? -2.293 -11.789 -18.172 1 96.69 129 GLN A C 1
ATOM 993 O O . GLN A 1 129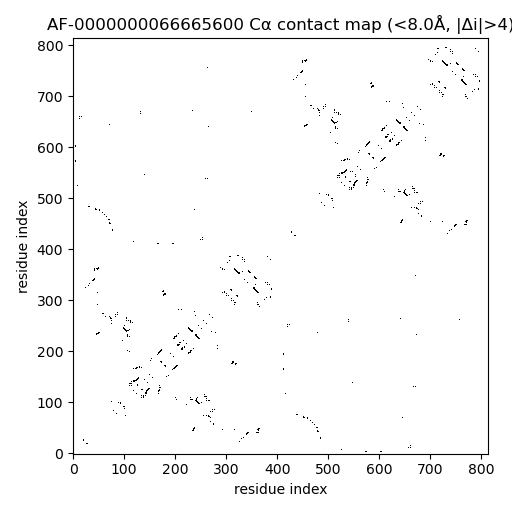 ? -3.234 -11.602 -17.406 1 96.69 129 GLN A O 1
ATOM 998 N N . PHE A 1 130 ? -1.198 -12.414 -17.766 1 96.38 130 PHE A N 1
ATOM 999 C CA . PHE A 1 130 ? -1.116 -13.023 -16.438 1 96.38 130 PHE A CA 1
ATOM 1000 C C . PHE A 1 130 ? -0.302 -12.156 -15.492 1 96.38 130 PHE A C 1
ATOM 1002 O O . PHE A 1 130 ? -0.04 -12.547 -14.352 1 96.38 130 PHE A O 1
ATOM 1009 N N . ALA A 1 131 ? 0.037 -10.953 -15.93 1 97.62 131 ALA A N 1
ATOM 1010 C CA . ALA A 1 131 ? 0.845 -10.07 -15.086 1 97.62 131 ALA A CA 1
ATOM 1011 C C . ALA A 1 131 ? 0.061 -9.617 -13.859 1 97.62 131 ALA A C 1
ATOM 1013 O O . ALA A 1 131 ? -1.172 -9.617 -13.867 1 97.62 131 ALA A O 1
ATOM 1014 N N . ASN A 1 132 ? 0.763 -9.344 -12.852 1 96.69 132 ASN A N 1
ATOM 1015 C CA . ASN A 1 132 ? 0.161 -8.922 -11.594 1 96.69 132 ASN A CA 1
ATOM 1016 C C . ASN A 1 132 ? -0.798 -7.75 -11.789 1 96.69 132 ASN A C 1
ATOM 1018 O O . ASN A 1 132 ? -0.516 -6.836 -12.57 1 96.69 132 ASN A O 1
ATOM 1022 N N . MET A 1 133 ? -1.815 -7.695 -11.031 1 95 133 MET A N 1
ATOM 1023 C CA . MET A 1 133 ? -2.896 -6.723 -11.156 1 95 133 MET A CA 1
ATOM 1024 C C . MET A 1 133 ? -2.395 -5.312 -10.852 1 95 133 MET A C 1
ATOM 1026 O O . MET A 1 133 ? -2.953 -4.332 -11.344 1 95 133 MET A O 1
ATOM 1030 N N . SER A 1 134 ? -1.371 -5.176 -10.023 1 95.88 134 SER A N 1
ATOM 1031 C CA . SER A 1 134 ? -0.836 -3.861 -9.68 1 95.88 134 SER A CA 1
ATOM 1032 C C . SER A 1 134 ? -0.35 -3.123 -10.922 1 95.88 134 SER A C 1
ATOM 1034 O O . SER A 1 134 ? -0.408 -1.894 -10.984 1 95.88 134 SER A O 1
ATOM 1036 N N . LEU A 1 135 ? 0.125 -3.828 -11.93 1 97.5 135 LEU A N 1
ATOM 1037 C CA . LEU A 1 135 ? 0.562 -3.207 -13.172 1 97.5 135 LEU A CA 1
ATOM 1038 C C . LEU A 1 135 ? -0.623 -2.615 -13.93 1 97.5 135 LEU A C 1
ATOM 1040 O O . LEU A 1 135 ? -0.53 -1.512 -14.469 1 97.5 135 LEU A O 1
ATOM 1044 N N . TRP A 1 136 ? -1.715 -3.336 -13.93 1 95.19 136 TRP A N 1
ATOM 1045 C CA . TRP A 1 136 ? -2.939 -2.846 -14.547 1 95.19 136 TRP A CA 1
ATOM 1046 C C . TRP A 1 136 ? -3.447 -1.594 -13.844 1 95.19 136 TRP A C 1
ATOM 1048 O O . TRP A 1 136 ? -3.869 -0.634 -14.492 1 95.19 136 TRP A O 1
ATOM 1058 N N . HIS A 1 137 ? -3.369 -1.641 -12.602 1 93.94 137 HIS A N 1
ATOM 1059 C CA . HIS A 1 137 ? -3.818 -0.501 -11.812 1 93.94 137 HIS A CA 1
ATOM 1060 C C . HIS A 1 137 ? -2.941 0.721 -12.062 1 93.94 137 HIS A C 1
ATOM 1062 O O . HIS A 1 137 ? -3.443 1.845 -12.141 1 93.94 137 HIS A O 1
ATOM 1068 N N . GLY A 1 138 ? -1.649 0.485 -12.062 1 95.06 138 GLY A N 1
ATOM 1069 C CA . GLY A 1 138 ? -0.753 1.584 -12.383 1 95.06 138 GLY A CA 1
ATOM 1070 C C . GLY A 1 138 ? -1.08 2.25 -13.711 1 95.06 138 GLY A C 1
ATOM 1071 O O . GLY A 1 138 ? -1.099 3.48 -13.805 1 95.06 138 GLY A O 1
ATOM 1072 N N . ALA A 1 139 ? -1.366 1.474 -14.719 1 95.5 139 ALA A N 1
ATOM 1073 C CA . ALA A 1 139 ? -1.706 2.004 -16.031 1 95.5 139 ALA A CA 1
ATOM 1074 C C . ALA A 1 139 ? -3.023 2.773 -15.992 1 95.5 139 ALA A C 1
ATOM 1076 O O . ALA A 1 139 ? -3.158 3.82 -16.641 1 95.5 139 ALA A O 1
ATOM 1077 N N . ARG A 1 140 ? -3.949 2.275 -15.25 1 91.56 140 ARG A N 1
ATOM 1078 C CA . ARG A 1 140 ? -5.262 2.906 -15.148 1 91.56 140 ARG A CA 1
ATOM 1079 C C . ARG A 1 140 ? -5.16 4.281 -14.5 1 91.56 140 ARG A C 1
ATOM 1081 O O . ARG A 1 140 ? -5.832 5.227 -14.922 1 91.56 140 ARG A O 1
ATOM 1088 N N . VAL A 1 141 ? -4.383 4.383 -13.523 1 90.25 141 VAL A N 1
ATOM 1089 C CA . VAL A 1 141 ? -4.273 5.625 -12.766 1 90.25 141 VAL A CA 1
ATOM 1090 C C . VAL A 1 141 ? -3.701 6.727 -13.656 1 90.25 141 VAL A C 1
ATOM 1092 O O . VAL A 1 141 ? -4.066 7.895 -13.523 1 90.25 141 VAL A O 1
ATOM 1095 N N . THR A 1 142 ? -2.861 6.348 -14.586 1 92.69 142 THR A N 1
ATOM 1096 C CA . THR A 1 142 ? -2.215 7.336 -15.445 1 92.69 142 THR A CA 1
ATOM 1097 C C . THR A 1 142 ? -3.086 7.648 -16.656 1 92.69 142 THR A C 1
ATOM 1099 O O . THR A 1 142 ? -2.824 8.609 -17.391 1 92.69 142 THR A O 1
ATOM 1102 N N . GLY A 1 143 ? -4.098 6.848 -16.875 1 91.81 143 GLY A N 1
ATOM 1103 C CA . GLY A 1 143 ? -4.93 7.012 -18.062 1 91.81 143 GLY A CA 1
ATOM 1104 C C . GLY A 1 143 ? -4.277 6.488 -19.328 1 91.81 143 GLY A C 1
ATOM 1105 O O . GLY A 1 143 ? -4.703 6.82 -20.438 1 91.81 143 GLY A O 1
ATOM 1106 N N . SER A 1 144 ? -3.248 5.707 -19.203 1 95.69 144 SER A N 1
ATOM 1107 C CA . SER A 1 144 ? -2.547 5.148 -20.344 1 95.69 144 SER A CA 1
ATOM 1108 C C . SER A 1 144 ? -3.455 4.23 -21.156 1 95.69 144 SER A C 1
ATOM 1110 O O . SER A 1 144 ? -4.227 3.453 -20.594 1 95.69 144 SER A O 1
ATOM 1112 N N . PRO A 1 145 ? -3.422 4.418 -22.547 1 97.44 145 PRO A N 1
ATOM 1113 C CA . PRO A 1 145 ? -4.02 3.316 -23.312 1 97.44 145 PRO A CA 1
ATOM 1114 C C . PRO A 1 145 ? -3.398 1.963 -22.984 1 97.44 145 PRO A C 1
ATOM 1116 O O . PRO A 1 145 ? -2.182 1.792 -23.094 1 97.44 145 PRO A O 1
ATOM 1119 N N . THR A 1 146 ? -4.195 1.069 -22.578 1 97.81 146 THR A N 1
ATOM 1120 C CA . THR A 1 146 ? -3.682 -0.191 -22.062 1 97.81 146 THR A CA 1
ATOM 1121 C C . THR A 1 146 ? -4.133 -1.361 -22.938 1 97.81 146 THR A C 1
ATOM 1123 O O . THR A 1 146 ? -5.32 -1.5 -23.234 1 97.81 146 THR A O 1
ATOM 1126 N N . TYR A 1 147 ? -3.193 -2.182 -23.328 1 98.56 147 TYR A N 1
ATOM 1127 C CA . TYR A 1 147 ? -3.451 -3.324 -24.203 1 98.56 147 TYR A CA 1
ATOM 1128 C C . TYR A 1 147 ? -2.928 -4.613 -23.578 1 98.56 147 TYR A C 1
ATOM 1130 O O . TYR A 1 147 ? -1.748 -4.707 -23.234 1 98.56 147 TYR A O 1
ATOM 1138 N N . SER A 1 148 ? -3.785 -5.57 -23.469 1 98.25 148 SER A N 1
ATOM 1139 C CA . SER A 1 148 ? -3.381 -6.898 -23.016 1 98.25 148 SER A CA 1
ATOM 1140 C C . SER A 1 148 ? -2.877 -7.75 -24.172 1 98.25 148 SER A C 1
ATOM 1142 O O . SER A 1 148 ? -3.494 -7.777 -25.234 1 98.25 148 SER A O 1
ATOM 1144 N N . PHE A 1 149 ? -1.775 -8.352 -23.984 1 98.44 149 PHE A N 1
ATOM 1145 C CA . PHE A 1 149 ? -1.355 -9.328 -24.984 1 98.44 149 PHE A CA 1
ATOM 1146 C C . PHE A 1 149 ? -1.358 -10.734 -24.406 1 98.44 149 PHE A C 1
ATOM 1148 O O . PHE A 1 149 ? -1.266 -10.906 -23.188 1 98.44 149 PHE A O 1
ATOM 1155 N N . ARG A 1 150 ? -1.449 -11.672 -25.281 1 97.94 150 ARG A N 1
ATOM 1156 C CA . ARG A 1 150 ? -1.541 -13.07 -24.875 1 97.94 150 ARG A CA 1
ATOM 1157 C C . ARG A 1 150 ? -0.311 -13.492 -24.078 1 97.94 150 ARG A C 1
ATOM 1159 O O . ARG A 1 150 ? 0.812 -13.109 -24.406 1 97.94 150 ARG A O 1
ATOM 1166 N N . HIS A 1 151 ? -0.571 -14.297 -23.078 1 97.31 151 HIS A N 1
ATOM 1167 C CA . HIS A 1 151 ? 0.441 -14.688 -22.109 1 97.31 151 HIS A CA 1
ATOM 1168 C C . HIS A 1 151 ? 1.668 -15.281 -22.797 1 97.31 151 HIS A C 1
ATOM 1170 O O . HIS A 1 151 ? 1.555 -16.234 -23.547 1 97.31 151 HIS A O 1
ATOM 1176 N N . ASN A 1 152 ? 2.787 -14.672 -22.5 1 98.06 152 ASN A N 1
ATOM 1177 C CA . ASN A 1 152 ? 4.09 -15.141 -22.969 1 98.06 152 ASN A CA 1
ATOM 1178 C C . ASN A 1 152 ? 4.094 -15.359 -24.484 1 98.06 152 ASN A C 1
ATOM 1180 O O . ASN A 1 152 ? 4.641 -16.359 -24.969 1 98.06 152 ASN A O 1
ATOM 1184 N N . PHE A 1 153 ? 3.469 -14.477 -25.172 1 98.25 153 PHE A N 1
ATOM 1185 C CA . PHE A 1 153 ? 3.383 -14.617 -26.625 1 98.25 153 PHE A CA 1
ATOM 1186 C C . PHE A 1 153 ? 3.99 -13.406 -27.328 1 98.25 153 PHE A C 1
ATOM 1188 O O . PHE A 1 153 ? 3.275 -12.469 -27.688 1 98.25 153 PHE A O 1
ATOM 1195 N N . PRO A 1 154 ? 5.219 -13.492 -27.734 1 98.44 154 PRO A N 1
ATOM 1196 C CA . PRO A 1 154 ? 5.895 -12.359 -28.375 1 98.44 154 PRO A CA 1
ATOM 1197 C C . PRO A 1 154 ? 5.203 -11.906 -29.656 1 98.44 154 PRO A C 1
ATOM 1199 O O . PRO A 1 154 ? 5.176 -10.711 -29.953 1 98.44 154 PRO A O 1
ATOM 1202 N N . GLY A 1 155 ? 4.637 -12.82 -30.422 1 98.31 155 GLY A N 1
ATOM 1203 C CA . GLY A 1 155 ? 3.973 -12.477 -31.672 1 98.31 155 GLY A CA 1
ATOM 1204 C C . GLY A 1 155 ? 2.818 -11.508 -31.484 1 98.31 155 GLY A C 1
ATOM 1205 O O . GLY A 1 155 ? 2.686 -10.539 -32.219 1 98.31 155 GLY A O 1
ATOM 1206 N N . HIS A 1 156 ? 1.99 -11.75 -30.516 1 98.62 156 HIS A N 1
ATOM 1207 C CA . HIS A 1 156 ? 0.859 -10.867 -30.25 1 98.62 156 HIS A CA 1
ATOM 1208 C C . HIS A 1 156 ? 1.329 -9.5 -29.781 1 98.62 156 HIS A C 1
ATOM 1210 O O . HIS A 1 156 ? 0.731 -8.477 -30.125 1 98.62 156 HIS A O 1
ATOM 1216 N N . LEU A 1 157 ? 2.324 -9.469 -28.938 1 98.75 157 LEU A N 1
ATOM 1217 C CA . LEU A 1 157 ? 2.898 -8.203 -28.5 1 98.75 157 LEU A CA 1
ATOM 1218 C C . LEU A 1 157 ? 3.359 -7.367 -29.688 1 98.75 157 LEU A C 1
ATOM 1220 O O . LEU A 1 157 ? 3.062 -6.172 -29.766 1 98.75 157 LEU A O 1
ATOM 1224 N N . ARG A 1 158 ? 4.047 -7.992 -30.625 1 98.44 158 ARG A N 1
ATOM 1225 C CA . ARG A 1 158 ? 4.516 -7.293 -31.828 1 98.44 158 ARG A CA 1
ATOM 1226 C C . ARG A 1 158 ? 3.348 -6.707 -32.625 1 98.44 158 ARG A C 1
ATOM 1228 O O . ARG A 1 158 ? 3.432 -5.582 -33.094 1 98.44 158 ARG A O 1
ATOM 1235 N N . GLU A 1 159 ? 2.322 -7.492 -32.719 1 98.56 159 GLU A N 1
ATOM 1236 C CA . GLU A 1 159 ? 1.138 -7.043 -33.469 1 98.56 159 GLU A CA 1
ATOM 1237 C C . GLU A 1 159 ? 0.533 -5.801 -32.812 1 98.56 159 GLU A C 1
ATOM 1239 O O . GLU A 1 159 ? 0.164 -4.848 -33.5 1 98.56 159 GLU A O 1
ATOM 1244 N N . LEU A 1 160 ? 0.426 -5.824 -31.516 1 98.69 160 LEU A N 1
ATOM 1245 C CA . LEU A 1 160 ? -0.162 -4.699 -30.781 1 98.69 160 LEU A CA 1
ATOM 1246 C C . LEU A 1 160 ? 0.706 -3.453 -30.922 1 98.69 160 LEU A C 1
ATOM 1248 O O . LEU A 1 160 ? 0.19 -2.348 -31.109 1 98.69 160 LEU A O 1
ATOM 1252 N N . ILE A 1 161 ? 2.033 -3.619 -30.812 1 98.56 161 ILE A N 1
ATOM 1253 C CA . ILE A 1 161 ? 2.938 -2.479 -30.906 1 98.56 161 ILE A CA 1
ATOM 1254 C C . ILE A 1 161 ? 2.875 -1.891 -32.312 1 98.56 161 ILE A C 1
ATOM 1256 O O . ILE A 1 161 ? 2.936 -0.67 -32.5 1 98.56 161 ILE A O 1
ATOM 1260 N N . ARG A 1 162 ? 2.75 -2.74 -33.344 1 98.06 162 ARG A N 1
ATOM 1261 C CA . ARG A 1 162 ? 2.604 -2.27 -34.719 1 98.06 162 ARG A CA 1
ATOM 1262 C C . ARG A 1 162 ? 1.333 -1.439 -34.875 1 98.06 162 ARG A C 1
ATOM 1264 O O . ARG A 1 162 ? 1.326 -0.439 -35.594 1 98.06 162 ARG A O 1
ATOM 1271 N N . ALA A 1 163 ? 0.336 -1.85 -34.219 1 98.31 163 ALA A N 1
ATOM 1272 C CA . ALA A 1 163 ? -0.975 -1.222 -34.344 1 98.31 163 ALA A CA 1
ATOM 1273 C C . ALA A 1 163 ? -1.046 0.085 -33.562 1 98.31 163 ALA A C 1
ATOM 1275 O O . ALA A 1 163 ? -1.706 1.037 -34 1 98.31 163 ALA A O 1
ATOM 1276 N N . HIS A 1 164 ? -0.364 0.119 -32.375 1 97.94 164 HIS A N 1
ATOM 1277 C CA . HIS A 1 164 ? -0.65 1.222 -31.469 1 97.94 164 HIS A CA 1
ATOM 1278 C C . HIS A 1 164 ? 0.608 2.031 -31.172 1 97.94 164 HIS A C 1
ATOM 1280 O O . HIS A 1 164 ? 0.547 3.049 -30.469 1 97.94 164 HIS A O 1
ATOM 1286 N N . GLY A 1 165 ? 1.809 1.583 -31.656 1 97.44 165 GLY A N 1
ATOM 1287 C CA . GLY A 1 165 ? 3.043 2.338 -31.5 1 97.44 165 GLY A CA 1
ATOM 1288 C C . GLY A 1 165 ? 3.877 1.892 -30.312 1 97.44 165 GLY A C 1
ATOM 1289 O O . GLY A 1 165 ? 3.453 1.032 -29.547 1 97.44 165 GLY A O 1
ATOM 1290 N N . PRO A 1 166 ? 5.074 2.479 -30.234 1 98.06 166 PRO A N 1
ATOM 1291 C CA . PRO A 1 166 ? 5.957 2.148 -29.109 1 98.06 166 PRO A CA 1
ATOM 1292 C C . PRO A 1 166 ? 5.363 2.533 -27.766 1 98.06 166 PRO A C 1
ATOM 1294 O O . PRO A 1 166 ? 4.621 3.516 -27.672 1 98.06 166 PRO A O 1
ATOM 1297 N N . GLY A 1 167 ? 5.68 1.754 -26.719 1 98.56 167 GLY A N 1
ATOM 1298 C CA . GLY A 1 167 ? 5.148 2 -25.391 1 98.56 167 GLY A CA 1
ATOM 1299 C C . GLY A 1 167 ? 5.934 1.302 -24.297 1 98.56 167 GLY A C 1
ATOM 1300 O O . GLY A 1 167 ? 7.137 1.08 -24.438 1 98.56 167 GLY A O 1
ATOM 1301 N N . ILE A 1 168 ? 5.262 1.134 -23.203 1 98.81 168 ILE A N 1
ATOM 1302 C CA . ILE A 1 168 ? 5.82 0.406 -22.078 1 98.81 168 ILE A CA 1
ATOM 1303 C C . ILE A 1 168 ? 5.305 -1.031 -22.078 1 98.81 168 ILE A C 1
ATOM 1305 O O . ILE A 1 168 ? 4.094 -1.264 -22.125 1 98.81 168 ILE A O 1
ATOM 1309 N N . ILE A 1 169 ? 6.227 -1.947 -22.094 1 98.94 169 ILE A N 1
ATOM 1310 C CA . ILE A 1 169 ? 5.906 -3.365 -21.969 1 98.94 169 ILE A CA 1
ATOM 1311 C C . ILE A 1 169 ? 6.051 -3.807 -20.516 1 98.94 169 ILE A C 1
ATOM 1313 O O . ILE A 1 169 ? 7.105 -3.615 -19.906 1 98.94 169 ILE A O 1
ATOM 1317 N N . ALA A 1 170 ? 4.957 -4.371 -19.938 1 98.94 170 ALA A N 1
ATOM 1318 C CA . ALA A 1 170 ? 4.969 -4.777 -18.531 1 98.94 170 ALA A CA 1
ATOM 1319 C C . ALA A 1 170 ? 4.746 -6.281 -18.406 1 98.94 170 ALA A C 1
ATOM 1321 O O . ALA A 1 170 ? 3.736 -6.812 -18.875 1 98.94 170 ALA A O 1
ATOM 1322 N N . VAL A 1 171 ? 5.711 -6.969 -17.734 1 98.88 171 VAL A N 1
ATOM 1323 C CA . VAL A 1 171 ? 5.645 -8.414 -17.562 1 98.88 171 VAL A CA 1
ATOM 1324 C C . VAL A 1 171 ? 6.125 -8.805 -16.172 1 98.88 171 VAL A C 1
ATOM 1326 O O . VAL A 1 171 ? 6.719 -7.984 -15.461 1 98.88 171 VAL A O 1
ATOM 1329 N N . ASP A 1 172 ? 5.75 -10.008 -15.727 1 98.69 172 ASP A N 1
ATOM 1330 C CA . ASP A 1 172 ? 6.375 -10.641 -14.57 1 98.69 172 ASP A CA 1
ATOM 1331 C C . ASP A 1 172 ? 7.496 -11.586 -15 1 98.69 172 ASP A C 1
ATOM 1333 O O . ASP A 1 172 ? 7.387 -12.258 -16.031 1 98.69 172 ASP A O 1
ATOM 1337 N N . ALA A 1 173 ? 8.562 -11.602 -14.195 1 98.88 173 ALA A N 1
ATOM 1338 C CA . ALA A 1 173 ? 9.609 -12.578 -14.484 1 98.88 173 ALA A CA 1
ATOM 1339 C C . ALA A 1 173 ? 9.086 -14 -14.297 1 98.88 173 ALA A C 1
ATOM 1341 O O . ALA A 1 173 ? 9.297 -14.867 -15.148 1 98.88 173 ALA A O 1
ATOM 1342 N N . ILE A 1 174 ? 8.5 -14.25 -13.188 1 98.69 174 ILE A N 1
ATOM 1343 C CA . ILE A 1 174 ? 7.734 -15.453 -12.875 1 98.69 174 ILE A CA 1
ATOM 1344 C C . ILE A 1 174 ? 6.297 -15.078 -12.531 1 98.69 174 ILE A C 1
ATOM 1346 O O . ILE A 1 174 ? 6.059 -14.211 -11.688 1 98.69 174 ILE A O 1
ATOM 1350 N N . TYR A 1 175 ? 5.367 -15.719 -13.211 1 97.94 175 TYR A N 1
ATOM 1351 C CA . TYR A 1 175 ? 3.969 -15.359 -13 1 97.94 175 TYR A CA 1
ATOM 1352 C C . TYR A 1 175 ? 3.406 -16.062 -11.773 1 97.94 175 TYR A C 1
ATOM 1354 O O . TYR A 1 175 ? 3.494 -17.281 -11.648 1 97.94 175 TYR A O 1
ATOM 1362 N N . GLY A 1 176 ? 2.77 -15.312 -10.898 1 95.75 176 GLY A N 1
ATOM 1363 C CA . GLY A 1 176 ? 2.332 -15.773 -9.586 1 95.75 176 GLY A CA 1
ATOM 1364 C C . GLY A 1 176 ? 1.171 -16.75 -9.648 1 95.75 176 GLY A C 1
ATOM 1365 O O . GLY A 1 176 ? 0.906 -17.469 -8.688 1 95.75 176 GLY A O 1
ATOM 1366 N N . SER A 1 177 ? 0.475 -16.797 -10.727 1 94.5 177 SER A N 1
ATOM 1367 C CA . SER A 1 177 ? -0.696 -17.656 -10.859 1 94.5 177 SER A CA 1
ATOM 1368 C C . SER A 1 177 ? -0.297 -19.094 -11.219 1 94.5 177 SER A C 1
ATOM 1370 O O . SER A 1 177 ? -0.71 -20.047 -10.547 1 94.5 177 SER A O 1
ATOM 1372 N N . ASN A 1 178 ? 0.625 -19.219 -12.227 1 94.81 178 ASN A N 1
ATOM 1373 C CA . ASN A 1 178 ? 0.877 -20.578 -12.719 1 94.81 178 ASN A CA 1
ATOM 1374 C C . ASN A 1 178 ? 2.363 -20.922 -12.664 1 94.81 178 ASN A C 1
ATOM 1376 O O . ASN A 1 178 ? 2.754 -22.047 -12.984 1 94.81 178 ASN A O 1
ATOM 1380 N N . GLY A 1 179 ? 3.154 -19.984 -12.32 1 97.62 179 GLY A N 1
ATOM 1381 C CA . GLY A 1 179 ? 4.562 -20.281 -12.109 1 97.62 179 GLY A CA 1
ATOM 1382 C C . GLY A 1 179 ? 5.367 -20.297 -13.391 1 97.62 179 GLY A C 1
ATOM 1383 O O . GLY A 1 179 ? 6.559 -20.609 -13.375 1 97.62 179 GLY A O 1
ATOM 1384 N N . SER A 1 180 ? 4.777 -19.953 -14.508 1 97.75 180 SER A N 1
ATOM 1385 C CA . SER A 1 180 ? 5.504 -19.891 -15.773 1 97.75 180 SER A CA 1
ATOM 1386 C C . SER A 1 180 ? 6.543 -18.766 -15.758 1 97.75 180 SER A C 1
ATOM 1388 O O . SER A 1 180 ? 6.402 -17.797 -15.016 1 97.75 180 SER A O 1
ATOM 1390 N N . ARG A 1 181 ? 7.574 -18.953 -16.516 1 98.25 181 ARG A N 1
ATOM 1391 C CA . ARG A 1 181 ? 8.641 -17.969 -16.625 1 98.25 181 ARG A CA 1
ATOM 1392 C C . ARG A 1 181 ? 8.477 -17.125 -17.891 1 98.25 181 ARG A C 1
ATOM 1394 O O . ARG A 1 181 ? 8.133 -17.656 -18.953 1 98.25 181 ARG A O 1
ATOM 1401 N N . CYS A 1 182 ? 8.664 -15.914 -17.766 1 98.62 182 CYS A N 1
ATOM 1402 C CA . CYS A 1 182 ? 8.578 -15 -18.906 1 98.62 182 CYS A CA 1
ATOM 1403 C C . CYS A 1 182 ? 9.773 -15.172 -19.828 1 98.62 182 CYS A C 1
ATOM 1405 O O . CYS A 1 182 ? 10.914 -15.273 -19.375 1 98.62 182 CYS A O 1
ATOM 1407 N N . PRO A 1 183 ? 9.523 -15.273 -21.188 1 98.5 183 PRO A N 1
ATOM 1408 C CA . PRO A 1 183 ? 10.664 -15.227 -22.109 1 98.5 183 PRO A CA 1
ATOM 1409 C C . PRO A 1 183 ? 11.281 -13.836 -22.219 1 98.5 183 PRO A C 1
ATOM 1411 O O . PRO A 1 183 ? 11.227 -13.211 -23.281 1 98.5 183 PRO A O 1
ATOM 1414 N N . LEU A 1 184 ? 12.016 -13.43 -21.203 1 98.75 184 LEU A N 1
ATOM 1415 C CA . LEU A 1 184 ? 12.492 -12.07 -21.016 1 98.75 184 LEU A CA 1
ATOM 1416 C C . LEU A 1 184 ? 13.43 -11.656 -22.141 1 98.75 184 LEU A C 1
ATOM 1418 O O . LEU A 1 184 ? 13.406 -10.508 -22.578 1 98.75 184 LEU A O 1
ATOM 1422 N N . THR A 1 185 ? 14.281 -12.594 -22.594 1 98.62 185 THR A N 1
ATOM 1423 C CA . THR A 1 185 ? 15.219 -12.266 -23.656 1 98.62 185 THR A CA 1
ATOM 1424 C C . THR A 1 185 ? 14.477 -11.836 -24.922 1 98.62 185 THR A C 1
ATOM 1426 O O . THR A 1 185 ? 14.836 -10.836 -25.547 1 98.62 185 THR A O 1
ATOM 1429 N N . GLN A 1 186 ? 13.438 -12.562 -25.297 1 98.62 186 GLN A N 1
ATOM 1430 C CA . GLN A 1 186 ? 12.648 -12.234 -26.469 1 98.62 186 GLN A CA 1
ATOM 1431 C C . GLN A 1 186 ? 11.945 -10.891 -26.312 1 98.62 186 GLN A C 1
ATOM 1433 O O . GLN A 1 186 ? 11.891 -10.094 -27.25 1 98.62 186 GLN A O 1
ATOM 1438 N N . PHE A 1 187 ? 11.391 -10.656 -25.156 1 98.81 187 PHE A N 1
ATOM 1439 C CA . PHE A 1 187 ? 10.672 -9.406 -24.938 1 98.81 187 PHE A CA 1
ATOM 1440 C C . PHE A 1 187 ? 11.633 -8.227 -24.906 1 98.81 187 PHE A C 1
ATOM 1442 O O . PHE A 1 187 ? 11.281 -7.125 -25.344 1 98.81 187 PHE A O 1
ATOM 1449 N N . CYS A 1 188 ? 12.883 -8.43 -24.406 1 98.5 188 CYS A N 1
ATOM 1450 C CA . CYS A 1 188 ? 13.914 -7.398 -24.5 1 98.5 188 CYS A CA 1
ATOM 1451 C C . CYS A 1 188 ? 14.219 -7.062 -25.953 1 98.5 188 CYS A C 1
ATOM 1453 O O . CYS A 1 188 ? 14.375 -5.895 -26.297 1 98.5 188 CYS A O 1
ATOM 1455 N N . GLU A 1 189 ? 14.32 -8.078 -26.781 1 98.5 189 GLU A N 1
ATOM 1456 C CA . GLU A 1 189 ? 14.57 -7.875 -28.203 1 98.5 189 GLU A CA 1
ATOM 1457 C C . GLU A 1 189 ? 13.469 -7.043 -28.844 1 98.5 189 GLU A C 1
ATOM 1459 O O . GLU A 1 189 ? 13.742 -6.121 -29.625 1 98.5 189 GLU A O 1
ATOM 1464 N N . ILE A 1 190 ? 12.266 -7.359 -28.516 1 98.69 190 ILE A N 1
ATOM 1465 C CA . ILE A 1 190 ? 11.125 -6.629 -29.062 1 98.69 190 ILE A CA 1
ATOM 1466 C C . ILE A 1 190 ? 11.18 -5.172 -28.594 1 98.69 190 ILE A C 1
ATOM 1468 O O . ILE A 1 190 ? 10.93 -4.258 -29.391 1 98.69 190 ILE A O 1
ATOM 1472 N N . ALA A 1 191 ? 11.469 -4.973 -27.312 1 98.62 191 ALA A N 1
ATOM 1473 C CA . ALA A 1 191 ? 11.562 -3.613 -26.781 1 98.62 191 ALA A CA 1
ATOM 1474 C C . ALA A 1 191 ? 12.609 -2.803 -27.531 1 98.62 191 ALA A C 1
ATOM 1476 O O . ALA A 1 191 ? 12.367 -1.653 -27.906 1 98.62 191 ALA A O 1
ATOM 1477 N N . ASP A 1 192 ? 13.758 -3.422 -27.797 1 97.31 192 ASP A N 1
ATOM 1478 C CA . ASP A 1 192 ? 14.844 -2.773 -28.516 1 97.31 192 ASP A CA 1
ATOM 1479 C C . ASP A 1 192 ? 14.438 -2.449 -29.953 1 97.31 192 ASP A C 1
ATOM 1481 O O . ASP A 1 192 ? 14.688 -1.345 -30.438 1 97.31 192 ASP A O 1
ATOM 1485 N N . GLU A 1 193 ? 13.773 -3.354 -30.594 1 97.25 193 GLU A N 1
ATOM 1486 C CA . GLU A 1 193 ? 13.391 -3.236 -32 1 97.25 193 GLU A CA 1
ATOM 1487 C C . GLU A 1 193 ? 12.32 -2.166 -32.188 1 97.25 193 GLU A C 1
ATOM 1489 O O . GLU A 1 193 ? 12.219 -1.566 -33.25 1 97.25 193 GLU A O 1
ATOM 1494 N N . THR A 1 194 ? 11.562 -1.878 -31.188 1 97.75 194 THR A N 1
ATOM 1495 C CA . THR A 1 194 ? 10.375 -1.056 -31.375 1 97.75 194 THR A CA 1
ATOM 1496 C C . THR A 1 194 ? 10.5 0.26 -30.625 1 97.75 194 THR A C 1
ATOM 1498 O O . THR A 1 194 ? 9.523 1.001 -30.484 1 97.75 194 THR A O 1
ATOM 1501 N N . ASP A 1 195 ? 11.648 0.478 -30.016 1 97.19 195 ASP A N 1
ATOM 1502 C CA . ASP A 1 195 ? 11.891 1.696 -29.25 1 97.19 195 ASP A CA 1
ATOM 1503 C C . ASP A 1 195 ? 10.945 1.787 -28.062 1 97.19 195 ASP A C 1
ATOM 1505 O O . ASP A 1 195 ? 10.445 2.867 -27.734 1 97.19 195 ASP A O 1
ATOM 1509 N N . SER A 1 196 ? 10.578 0.642 -27.531 1 98.31 196 SER A N 1
ATOM 1510 C CA . SER A 1 196 ? 9.758 0.529 -26.328 1 98.31 196 SER A CA 1
ATOM 1511 C C . SER A 1 196 ? 10.617 0.288 -25.094 1 98.31 196 SER A C 1
ATOM 1513 O O . SER A 1 196 ? 11.836 0.129 -25.203 1 98.31 196 SER A O 1
ATOM 1515 N N . VAL A 1 197 ? 10.023 0.377 -23.938 1 98.62 197 VAL A N 1
ATOM 1516 C CA . VAL A 1 197 ? 10.711 0.111 -22.672 1 98.62 197 VAL A CA 1
ATOM 1517 C C . VAL A 1 197 ? 10.07 -1.093 -21.984 1 98.62 197 VAL A C 1
ATOM 1519 O O . VAL A 1 197 ? 8.844 -1.189 -21.891 1 98.62 197 VAL A O 1
ATOM 1522 N N . LEU A 1 198 ? 10.898 -1.988 -21.578 1 98.81 198 LEU A N 1
ATOM 1523 C CA . LEU A 1 198 ? 10.438 -3.158 -20.828 1 98.81 198 LEU A CA 1
ATOM 1524 C C . LEU A 1 198 ? 10.617 -2.957 -19.328 1 98.81 198 LEU A C 1
ATOM 1526 O O . LEU A 1 198 ? 11.711 -2.619 -18.875 1 98.81 198 LEU A O 1
ATOM 1530 N N . ILE A 1 199 ? 9.5 -3.098 -18.594 1 98.81 199 ILE A N 1
ATOM 1531 C CA . ILE A 1 199 ? 9.594 -3.17 -17.141 1 98.81 199 ILE A CA 1
ATOM 1532 C C . ILE A 1 199 ? 9.234 -4.574 -16.656 1 98.81 199 ILE A C 1
ATOM 1534 O O . ILE A 1 199 ? 8.367 -5.23 -17.25 1 98.81 199 ILE A O 1
ATOM 1538 N N . VAL A 1 200 ? 9.914 -5.039 -15.586 1 98.94 200 VAL A N 1
ATOM 1539 C CA . VAL A 1 200 ? 9.773 -6.426 -15.156 1 98.94 200 VAL A CA 1
ATOM 1540 C C . VAL A 1 200 ? 9.469 -6.477 -13.664 1 98.94 200 VAL A C 1
ATOM 1542 O O . VAL A 1 200 ? 10.219 -5.93 -12.852 1 98.94 200 VAL A O 1
ATOM 1545 N N . ASP A 1 201 ? 8.344 -7.094 -13.312 1 98.88 201 ASP A N 1
ATOM 1546 C CA . ASP A 1 201 ? 8.078 -7.441 -11.922 1 98.88 201 ASP A CA 1
ATOM 1547 C C . ASP A 1 201 ? 8.805 -8.719 -11.523 1 98.88 201 ASP A C 1
ATOM 1549 O O . ASP A 1 201 ? 8.445 -9.812 -11.969 1 98.88 201 ASP A O 1
ATOM 1553 N N . GLU A 1 202 ? 9.789 -8.586 -10.656 1 98.75 202 GLU A N 1
ATOM 1554 C CA . GLU A 1 202 ? 10.602 -9.727 -10.234 1 98.75 202 GLU A CA 1
ATOM 1555 C C . GLU A 1 202 ? 10.211 -10.203 -8.844 1 98.75 202 GLU A C 1
ATOM 1557 O O . GLU A 1 202 ? 10.992 -10.859 -8.164 1 98.75 202 GLU A O 1
ATOM 1562 N N . SER A 1 203 ? 9.016 -9.906 -8.445 1 98.25 203 SER A N 1
ATOM 1563 C CA . SER A 1 203 ? 8.562 -10.203 -7.086 1 98.25 203 SER A CA 1
ATOM 1564 C C . SER A 1 203 ? 8.656 -11.695 -6.785 1 98.25 203 SER A C 1
ATOM 1566 O O . SER A 1 203 ? 8.922 -12.094 -5.648 1 98.25 203 SER A O 1
ATOM 1568 N N . HIS A 1 204 ? 8.445 -12.531 -7.789 1 98.31 204 HIS A N 1
ATOM 1569 C CA . HIS A 1 204 ? 8.477 -13.969 -7.578 1 98.31 204 HIS A CA 1
ATOM 1570 C C . HIS A 1 204 ? 9.836 -14.547 -7.965 1 98.31 204 HIS A C 1
ATOM 1572 O O . HIS A 1 204 ? 10.07 -15.75 -7.812 1 98.31 204 HIS A O 1
ATOM 1578 N N . ALA A 1 205 ? 10.781 -13.734 -8.453 1 98.62 205 ALA A N 1
ATOM 1579 C CA . ALA A 1 205 ? 12.07 -14.234 -8.922 1 98.62 205 ALA A CA 1
ATOM 1580 C C . ALA A 1 205 ? 13.211 -13.734 -8.039 1 98.62 205 ALA A C 1
ATOM 1582 O O . ALA A 1 205 ? 14.227 -14.414 -7.875 1 98.62 205 ALA A O 1
ATOM 1583 N N . ALA A 1 206 ? 13.078 -12.516 -7.508 1 98.5 206 ALA A N 1
ATOM 1584 C CA . ALA A 1 206 ? 14.117 -11.977 -6.637 1 98.5 206 ALA A CA 1
ATOM 1585 C C . ALA A 1 206 ? 14.258 -12.812 -5.371 1 98.5 206 ALA A C 1
ATOM 1587 O O . ALA A 1 206 ? 13.258 -13.203 -4.762 1 98.5 206 ALA A O 1
ATOM 1588 N N . GLY A 1 207 ? 15.453 -13.078 -4.969 1 98.38 207 GLY A N 1
ATOM 1589 C CA . GLY A 1 207 ? 15.727 -13.945 -3.832 1 98.38 207 GLY A CA 1
ATOM 1590 C C . GLY A 1 207 ? 15.891 -15.398 -4.219 1 98.38 207 GLY A C 1
ATOM 1591 O O . GLY A 1 207 ? 16.625 -16.141 -3.564 1 98.38 207 GLY A O 1
ATOM 1592 N N . THR A 1 208 ? 15.227 -15.859 -5.367 1 98.31 208 THR A N 1
ATOM 1593 C CA . THR A 1 208 ? 15.219 -17.281 -5.707 1 98.31 208 THR A CA 1
ATOM 1594 C C . THR A 1 208 ? 16.047 -17.531 -6.965 1 98.31 208 THR A C 1
ATOM 1596 O O . THR A 1 208 ? 16.672 -18.578 -7.094 1 98.31 208 THR A O 1
ATOM 1599 N N . ASP A 1 209 ? 16.016 -16.625 -7.891 1 97.5 209 ASP A N 1
ATOM 1600 C CA . ASP A 1 209 ? 16.719 -16.781 -9.156 1 97.5 209 ASP A CA 1
ATOM 1601 C C . ASP A 1 209 ? 18 -15.977 -9.18 1 97.5 209 ASP A C 1
ATOM 1603 O O . ASP A 1 209 ? 18.141 -14.992 -8.453 1 97.5 209 ASP A O 1
ATOM 1607 N N . GLY A 1 210 ? 18.984 -16.406 -10.062 1 96.56 210 GLY A N 1
ATOM 1608 C CA . GLY A 1 210 ? 20.172 -15.609 -10.344 1 96.56 210 GLY A CA 1
ATOM 1609 C C . GLY A 1 210 ? 21.25 -15.781 -9.297 1 96.56 210 GLY A C 1
ATOM 1610 O O . GLY A 1 210 ? 21.047 -16.422 -8.273 1 96.56 210 GLY A O 1
ATOM 1611 N N . PRO A 1 211 ? 22.422 -15.195 -9.578 1 95.81 211 PRO A N 1
ATOM 1612 C CA . PRO A 1 211 ? 23.531 -15.281 -8.617 1 95.81 211 PRO A CA 1
ATOM 1613 C C . PRO A 1 211 ? 23.172 -14.672 -7.262 1 95.81 211 PRO A C 1
ATOM 1615 O O . PRO A 1 211 ? 22.812 -13.492 -7.184 1 95.81 211 PRO A O 1
ATOM 1618 N N . ALA A 1 212 ? 23.234 -15.508 -6.25 1 96.62 212 ALA A N 1
ATOM 1619 C CA . ALA A 1 212 ? 22.984 -15.102 -4.871 1 96.62 212 ALA A CA 1
ATOM 1620 C C . ALA A 1 212 ? 21.547 -14.625 -4.695 1 96.62 212 ALA A C 1
ATOM 1622 O O . ALA A 1 212 ? 21.219 -13.945 -3.717 1 96.62 212 ALA A O 1
ATOM 1623 N N . GLY A 1 213 ? 20.688 -14.875 -5.68 1 98.06 213 GLY A N 1
ATOM 1624 C CA . GLY A 1 213 ? 19.297 -14.477 -5.559 1 98.06 213 GLY A CA 1
ATOM 1625 C C . GLY A 1 213 ? 19.016 -13.109 -6.16 1 98.06 213 GLY A C 1
ATOM 1626 O O . GLY A 1 213 ? 18.016 -12.461 -5.805 1 98.06 213 GLY A O 1
ATOM 1627 N N . ALA A 1 214 ? 19.812 -12.68 -7.102 1 98.5 214 ALA A N 1
ATOM 1628 C CA . ALA A 1 214 ? 19.75 -11.328 -7.66 1 98.5 214 ALA A CA 1
ATOM 1629 C C . ALA A 1 214 ? 18.578 -11.195 -8.625 1 98.5 214 ALA A C 1
ATOM 1631 O O . ALA A 1 214 ? 18.281 -10.094 -9.094 1 98.5 214 ALA A O 1
ATOM 1632 N N . GLY A 1 215 ? 17.891 -12.273 -8.922 1 98.31 215 GLY A N 1
ATOM 1633 C CA . GLY A 1 215 ? 16.734 -12.211 -9.797 1 98.31 215 GLY A CA 1
ATOM 1634 C C . GLY A 1 215 ? 17 -12.766 -11.18 1 98.31 215 GLY A C 1
ATOM 1635 O O . GLY A 1 215 ? 18.141 -13.055 -11.531 1 98.31 215 GLY A O 1
ATOM 1636 N N . MET A 1 216 ? 15.953 -12.914 -11.938 1 98.62 216 MET A N 1
ATOM 1637 C CA . MET A 1 216 ? 16 -13.523 -13.266 1 98.62 216 MET A CA 1
ATOM 1638 C C . MET A 1 216 ? 16.688 -12.594 -14.266 1 98.62 216 MET A C 1
ATOM 1640 O O . MET A 1 216 ? 17.406 -13.047 -15.156 1 98.62 216 MET A O 1
ATOM 1644 N N . VAL A 1 217 ? 16.422 -11.305 -14.141 1 98.81 217 VAL A N 1
ATOM 1645 C CA . VAL A 1 217 ? 17.016 -10.32 -15.039 1 98.81 217 VAL A CA 1
ATOM 1646 C C . VAL A 1 217 ? 18.547 -10.406 -14.969 1 98.81 217 VAL A C 1
ATOM 1648 O O . VAL A 1 217 ? 19.219 -10.43 -16 1 98.81 217 VAL A O 1
ATOM 1651 N N . ALA A 1 218 ? 19.062 -10.469 -13.789 1 98.56 218 ALA A N 1
ATOM 1652 C CA . ALA A 1 218 ? 20.5 -10.609 -13.602 1 98.56 218 ALA A CA 1
ATOM 1653 C C . ALA A 1 218 ? 21 -11.961 -14.109 1 98.56 218 ALA A C 1
ATOM 1655 O O . ALA A 1 218 ? 22.062 -12.047 -14.727 1 98.56 218 ALA A O 1
ATOM 1656 N N . ALA A 1 219 ? 20.25 -12.977 -13.836 1 98.06 219 ALA A N 1
ATOM 1657 C CA . ALA A 1 219 ? 20.609 -14.336 -14.242 1 98.06 219 ALA A CA 1
ATOM 1658 C C . ALA A 1 219 ? 20.797 -14.422 -15.758 1 98.06 219 ALA A C 1
ATOM 1660 O O . ALA A 1 219 ? 21.656 -15.156 -16.234 1 98.06 219 ALA A O 1
ATOM 1661 N N . LEU A 1 220 ? 20.016 -13.664 -16.484 1 98.5 220 LEU A N 1
ATOM 1662 C CA . LEU A 1 220 ? 20 -13.742 -17.938 1 98.5 220 LEU A CA 1
ATOM 1663 C C . LEU A 1 220 ? 20.922 -12.68 -18.547 1 98.5 220 LEU A C 1
ATOM 1665 O O . LEU A 1 220 ? 21 -12.547 -19.766 1 98.5 220 LEU A O 1
ATOM 1669 N N . GLY A 1 221 ? 21.547 -11.883 -17.703 1 98.25 221 GLY A N 1
ATOM 1670 C CA . GLY A 1 221 ? 22.453 -10.852 -18.188 1 98.25 221 GLY A CA 1
ATOM 1671 C C . GLY A 1 221 ? 21.734 -9.695 -18.859 1 98.25 221 GLY A C 1
ATOM 1672 O O . GLY A 1 221 ? 22.25 -9.109 -19.812 1 98.25 221 GLY A O 1
ATOM 1673 N N . LEU A 1 222 ? 20.547 -9.336 -18.406 1 98.56 222 LEU A N 1
ATOM 1674 C CA . LEU A 1 222 ? 19.703 -8.352 -19.078 1 98.56 222 LEU A CA 1
ATOM 1675 C C . LEU A 1 222 ? 19.625 -7.059 -18.281 1 98.56 222 LEU A C 1
ATOM 1677 O O . LEU A 1 222 ? 18.781 -6.199 -18.562 1 98.56 222 LEU A O 1
ATOM 1681 N N . THR A 1 223 ? 20.422 -6.855 -17.266 1 97.94 223 THR A N 1
ATOM 1682 C CA . THR A 1 223 ? 20.297 -5.758 -16.312 1 97.94 223 THR A CA 1
ATOM 1683 C C . THR A 1 223 ? 20.375 -4.414 -17.016 1 97.94 223 THR A C 1
ATOM 1685 O O . THR A 1 223 ? 19.703 -3.453 -16.609 1 97.94 223 THR A O 1
ATOM 1688 N N . ASP A 1 224 ? 21.109 -4.309 -18.125 1 97 224 ASP A N 1
ATOM 1689 C CA . ASP A 1 224 ? 21.266 -3.055 -18.859 1 97 224 ASP A CA 1
ATOM 1690 C C . ASP A 1 224 ? 20.062 -2.807 -19.766 1 97 224 ASP A C 1
ATOM 1692 O O . ASP A 1 224 ? 19.812 -1.672 -20.188 1 97 224 ASP A O 1
ATOM 1696 N N . ARG A 1 225 ? 19.328 -3.836 -20.078 1 97.75 225 ARG A N 1
ATOM 1697 C CA . ARG A 1 225 ? 18.25 -3.756 -21.062 1 97.75 225 ARG A CA 1
ATOM 1698 C C . ARG A 1 225 ? 16.891 -3.641 -20.391 1 97.75 225 ARG A C 1
ATOM 1700 O O . ARG A 1 225 ? 15.891 -3.371 -21.047 1 97.75 225 ARG A O 1
ATOM 1707 N N . VAL A 1 226 ? 16.844 -3.818 -19.109 1 98.56 226 VAL A N 1
ATOM 1708 C CA . VAL A 1 226 ? 15.633 -3.635 -18.312 1 98.56 226 VAL A CA 1
ATOM 1709 C C . VAL A 1 226 ? 15.836 -2.477 -17.344 1 98.56 226 VAL A C 1
ATOM 1711 O O . VAL A 1 226 ? 16.25 -2.684 -16.188 1 98.56 226 VAL A O 1
ATOM 1714 N N . PRO A 1 227 ? 15.445 -1.334 -17.703 1 97.94 227 PRO A N 1
ATOM 1715 C CA . PRO A 1 227 ? 15.805 -0.148 -16.922 1 97.94 227 PRO A CA 1
ATOM 1716 C C . PRO A 1 227 ? 15.086 -0.089 -15.578 1 97.94 227 PRO A C 1
ATOM 1718 O O . PRO A 1 227 ? 15.562 0.569 -14.648 1 97.94 227 PRO A O 1
ATOM 1721 N N . TYR A 1 228 ? 13.922 -0.724 -15.469 1 98.69 228 TYR A N 1
ATOM 1722 C CA . TYR A 1 228 ? 13.156 -0.68 -14.234 1 98.69 228 TYR A CA 1
ATOM 1723 C C . TYR A 1 228 ? 12.656 -2.068 -13.852 1 98.69 228 TYR A C 1
ATOM 1725 O O . TYR A 1 228 ? 12.086 -2.779 -14.688 1 98.69 228 TYR A O 1
ATOM 1733 N N . ARG A 1 229 ? 12.883 -2.432 -12.625 1 98.88 229 ARG A N 1
ATOM 1734 C CA . ARG A 1 229 ? 12.359 -3.668 -12.047 1 98.88 229 ARG A CA 1
ATOM 1735 C C . ARG A 1 229 ? 11.586 -3.391 -10.766 1 98.88 229 ARG A C 1
ATOM 1737 O O . ARG A 1 229 ? 11.953 -2.508 -9.984 1 98.88 229 ARG A O 1
ATOM 1744 N N . ILE A 1 230 ? 10.523 -4.137 -10.586 1 98.81 230 ILE A N 1
ATOM 1745 C CA . ILE A 1 230 ? 9.703 -4.074 -9.383 1 98.81 230 ILE A CA 1
ATOM 1746 C C . ILE A 1 230 ? 9.914 -5.332 -8.539 1 98.81 230 ILE A C 1
ATOM 1748 O O . ILE A 1 230 ? 9.93 -6.445 -9.07 1 98.81 230 ILE A O 1
ATOM 1752 N N . ILE A 1 231 ? 10.094 -5.141 -7.234 1 98.5 231 ILE A N 1
ATOM 1753 C CA . ILE A 1 231 ? 10.273 -6.281 -6.344 1 98.5 231 ILE A CA 1
ATOM 1754 C C . ILE A 1 231 ? 9.383 -6.129 -5.113 1 98.5 231 ILE A C 1
ATOM 1756 O O . ILE A 1 231 ? 9.445 -5.113 -4.422 1 98.5 231 ILE A O 1
ATOM 1760 N N . SER A 1 232 ? 8.539 -7.113 -4.875 1 97.19 232 SER A N 1
ATOM 1761 C CA . SER A 1 232 ? 7.934 -7.238 -3.553 1 97.19 232 SER A CA 1
ATOM 1762 C C . SER A 1 232 ? 8.906 -7.852 -2.553 1 97.19 232 SER A C 1
ATOM 1764 O O . SER A 1 232 ? 9.508 -8.898 -2.818 1 97.19 232 SER A O 1
ATOM 1766 N N . LEU A 1 233 ? 9.008 -7.266 -1.433 1 97.12 233 LEU A N 1
ATOM 1767 C CA . LEU A 1 233 ? 9.898 -7.793 -0.403 1 97.12 233 LEU A CA 1
ATOM 1768 C C . LEU A 1 233 ? 9.117 -8.586 0.641 1 97.12 233 LEU A C 1
ATOM 1770 O O . LEU A 1 233 ? 9.57 -8.742 1.776 1 97.12 233 LEU A O 1
ATOM 1774 N N . ALA A 1 234 ? 7.938 -9.062 0.199 1 95.06 234 ALA A N 1
ATOM 1775 C CA . ALA A 1 234 ? 7.074 -9.797 1.121 1 95.06 234 ALA A CA 1
ATOM 1776 C C . ALA A 1 234 ? 7.051 -11.281 0.785 1 95.06 234 ALA A C 1
ATOM 1778 O O . ALA A 1 234 ? 6.387 -12.07 1.464 1 95.06 234 ALA A O 1
ATOM 1779 N N . LYS A 1 235 ? 7.758 -11.672 -0.196 1 95.75 235 LYS A N 1
ATOM 1780 C CA . LYS A 1 235 ? 7.742 -13.062 -0.655 1 95.75 235 LYS A CA 1
ATOM 1781 C C . LYS A 1 235 ? 9.023 -13.781 -0.262 1 95.75 235 LYS A C 1
ATOM 1783 O O . LYS A 1 235 ? 9.273 -14.031 0.921 1 95.75 235 LYS A O 1
ATOM 1788 N N . ALA A 1 236 ? 9.977 -13.938 -1.157 1 96.88 236 ALA A N 1
ATOM 1789 C CA . ALA A 1 236 ? 11.234 -14.594 -0.796 1 96.88 236 ALA A CA 1
ATOM 1790 C C . ALA A 1 236 ? 11.961 -13.828 0.303 1 96.88 236 ALA A C 1
ATOM 1792 O O . ALA A 1 236 ? 12.68 -14.414 1.111 1 96.88 236 ALA A O 1
ATOM 1793 N N . PHE A 1 237 ? 11.672 -12.547 0.428 1 96.75 237 PHE A N 1
ATOM 1794 C CA . PHE A 1 237 ? 12.359 -11.695 1.39 1 96.75 237 PHE A CA 1
ATOM 1795 C C . PHE A 1 237 ? 11.664 -11.742 2.746 1 96.75 237 PHE A C 1
ATOM 1797 O O . PHE A 1 237 ? 12.195 -11.234 3.736 1 96.75 237 PHE A O 1
ATOM 1804 N N . ALA A 1 238 ? 10.539 -12.219 2.84 1 93.75 238 ALA A N 1
ATOM 1805 C CA . ALA A 1 238 ? 9.805 -12.516 4.07 1 93.75 238 ALA A CA 1
ATOM 1806 C C . ALA A 1 238 ? 9.57 -11.25 4.887 1 93.75 238 ALA A C 1
ATOM 1808 O O . ALA A 1 238 ? 9.508 -11.297 6.117 1 93.75 238 ALA A O 1
ATOM 1809 N N . GLY A 1 239 ? 9.578 -10.117 4.285 1 94.12 239 GLY A N 1
ATOM 1810 C CA . GLY A 1 239 ? 9.242 -8.844 4.91 1 94.12 239 GLY A CA 1
ATOM 1811 C C . GLY A 1 239 ? 7.996 -8.203 4.332 1 94.12 239 GLY A C 1
ATOM 1812 O O . GLY A 1 239 ? 7.055 -8.898 3.945 1 94.12 239 GLY A O 1
ATOM 1813 N N . ARG A 1 240 ? 7.898 -6.961 4.461 1 93.12 240 ARG A N 1
ATOM 1814 C CA . ARG A 1 240 ? 6.809 -6.188 3.877 1 93.12 240 ARG A CA 1
ATOM 1815 C C . ARG A 1 240 ? 7.309 -4.844 3.355 1 93.12 240 ARG A C 1
ATOM 1817 O O . ARG A 1 240 ? 7.566 -3.926 4.137 1 93.12 240 ARG A O 1
ATOM 1824 N N . ALA A 1 241 ? 7.484 -4.73 2.131 1 95.81 241 ALA A N 1
ATOM 1825 C CA . ALA A 1 241 ? 7.895 -3.531 1.406 1 95.81 241 ALA A CA 1
ATOM 1826 C C . ALA A 1 241 ? 7.969 -3.797 -0.095 1 95.81 241 ALA A C 1
ATOM 1828 O O . ALA A 1 241 ? 7.66 -4.898 -0.552 1 95.81 241 ALA A O 1
ATOM 1829 N N . GLY A 1 242 ? 8.195 -2.822 -0.805 1 96.94 242 GLY A N 1
ATOM 1830 C CA . GLY A 1 242 ? 8.484 -2.902 -2.229 1 96.94 242 GLY A CA 1
ATOM 1831 C C . GLY A 1 242 ? 9.766 -2.191 -2.619 1 96.94 242 GLY A C 1
ATOM 1832 O O . GLY A 1 242 ? 10.32 -1.423 -1.832 1 96.94 242 GLY A O 1
ATOM 1833 N N . PHE A 1 243 ? 10.242 -2.502 -3.729 1 98.5 243 PHE A N 1
ATOM 1834 C CA . PHE A 1 243 ? 11.469 -1.895 -4.223 1 98.5 243 PHE A CA 1
ATOM 1835 C C . PHE A 1 243 ? 11.406 -1.691 -5.73 1 98.5 243 PHE A C 1
ATOM 1837 O O . PHE A 1 243 ? 10.906 -2.553 -6.457 1 98.5 243 PHE A O 1
ATOM 1844 N N . VAL A 1 244 ? 11.852 -0.545 -6.18 1 98.69 244 VAL A N 1
ATOM 1845 C CA . VAL A 1 244 ? 11.992 -0.25 -7.598 1 98.69 244 VAL A CA 1
ATOM 1846 C C . VAL A 1 244 ? 13.461 0.018 -7.926 1 98.69 244 VAL A C 1
ATOM 1848 O O . VAL A 1 244 ? 14.086 0.894 -7.324 1 98.69 244 VAL A O 1
ATOM 1851 N N . THR A 1 245 ? 13.977 -0.702 -8.852 1 98.69 245 THR A N 1
ATOM 1852 C CA . THR A 1 245 ? 15.328 -0.412 -9.32 1 98.69 245 THR A CA 1
ATOM 1853 C C . THR A 1 245 ? 15.297 0.579 -10.484 1 98.69 245 THR A C 1
ATOM 1855 O O . THR A 1 245 ? 14.281 0.705 -11.172 1 98.69 245 THR A O 1
ATOM 1858 N N . ALA A 1 246 ? 16.375 1.26 -10.641 1 98.06 246 ALA A N 1
ATOM 1859 C CA . ALA A 1 246 ? 16.531 2.188 -11.758 1 98.06 246 ALA A CA 1
ATOM 1860 C C . ALA A 1 246 ? 17.969 2.156 -12.297 1 98.06 246 ALA A C 1
ATOM 1862 O O . ALA A 1 246 ? 18.922 2.127 -11.516 1 98.06 246 ALA A O 1
ATOM 1863 N N . ASN A 1 247 ? 18.062 2.146 -13.562 1 97.56 247 ASN A N 1
ATOM 1864 C CA . ASN A 1 247 ? 19.391 2.172 -14.188 1 97.56 247 ASN A CA 1
ATOM 1865 C C . ASN A 1 247 ? 19.984 3.574 -14.18 1 97.56 247 ASN A C 1
ATOM 1867 O O . ASN A 1 247 ? 21.203 3.736 -14.32 1 97.56 247 ASN A O 1
ATOM 1871 N N . ASN A 1 248 ? 19.172 4.598 -14.109 1 96.94 248 ASN A N 1
ATOM 1872 C CA . ASN A 1 248 ? 19.594 5.984 -13.938 1 96.94 248 ASN A CA 1
ATOM 1873 C C . ASN A 1 248 ? 19.391 6.457 -12.5 1 96.94 248 ASN A C 1
ATOM 1875 O O . ASN A 1 248 ? 18.266 6.664 -12.062 1 96.94 248 ASN A O 1
ATOM 1879 N N . PRO A 1 249 ? 20.484 6.754 -11.797 1 96.25 249 PRO A N 1
ATOM 1880 C CA . PRO A 1 249 ? 20.375 7.152 -10.391 1 96.25 249 PRO A CA 1
ATOM 1881 C C . PRO A 1 249 ? 19.562 8.43 -10.203 1 96.25 249 PRO A C 1
ATOM 1883 O O . PRO A 1 249 ? 18.938 8.617 -9.156 1 96.25 249 PRO A O 1
ATOM 1886 N N . ASP A 1 250 ? 19.484 9.281 -11.219 1 95.31 250 ASP A N 1
ATOM 1887 C CA . ASP A 1 250 ? 18.734 10.531 -11.125 1 95.31 250 ASP A CA 1
ATOM 1888 C C . ASP A 1 250 ? 17.234 10.258 -11.039 1 95.31 250 ASP A C 1
ATOM 1890 O O . ASP A 1 250 ? 16.453 11.141 -10.656 1 95.31 250 ASP A O 1
ATOM 1894 N N . PHE A 1 251 ? 16.844 9.062 -11.414 1 97.06 251 PHE A N 1
ATOM 1895 C CA . PHE A 1 251 ? 15.438 8.664 -11.398 1 97.06 251 PHE A CA 1
ATOM 1896 C C . PHE A 1 251 ? 14.914 8.602 -9.969 1 97.06 251 PHE A C 1
ATOM 1898 O O . PHE A 1 251 ? 13.719 8.82 -9.734 1 97.06 251 PHE A O 1
ATOM 1905 N N . VAL A 1 252 ? 15.781 8.359 -8.977 1 96.06 252 VAL A N 1
ATOM 1906 C CA . VAL A 1 252 ? 15.375 8.062 -7.609 1 96.06 252 VAL A CA 1
ATOM 1907 C C . VAL A 1 252 ? 14.672 9.281 -7.008 1 96.06 252 VAL A C 1
ATOM 1909 O O . VAL A 1 252 ? 13.539 9.18 -6.531 1 96.06 252 VAL A O 1
ATOM 1912 N N . ASP A 1 253 ? 15.227 10.461 -7.066 1 94 253 ASP A N 1
ATOM 1913 C CA . ASP A 1 253 ? 14.633 11.664 -6.504 1 94 253 ASP A CA 1
ATOM 1914 C C . ASP A 1 253 ? 13.367 12.062 -7.262 1 94 253 ASP A C 1
ATOM 1916 O O . ASP A 1 253 ? 12.391 12.523 -6.656 1 94 253 ASP A O 1
ATOM 1920 N N . TYR A 1 254 ? 13.477 11.898 -8.555 1 95.38 254 TYR A N 1
ATOM 1921 C CA . TYR A 1 254 ? 12.312 12.156 -9.391 1 95.38 254 TYR A CA 1
ATOM 1922 C C . TYR A 1 254 ? 11.148 11.266 -8.984 1 95.38 254 TYR A C 1
ATOM 1924 O O . TYR A 1 254 ? 10.031 11.75 -8.781 1 95.38 254 TYR A O 1
ATOM 1932 N N . PHE A 1 255 ? 11.414 9.953 -8.805 1 97 255 PHE A N 1
ATOM 1933 C CA . PHE A 1 255 ? 10.398 8.977 -8.445 1 97 255 PHE A CA 1
ATOM 1934 C C . PHE A 1 255 ? 9.766 9.312 -7.098 1 97 255 PHE A C 1
ATOM 1936 O O . PHE A 1 255 ? 8.547 9.25 -6.945 1 97 255 PHE A O 1
ATOM 1943 N N . LYS A 1 256 ? 10.547 9.633 -6.145 1 93.81 256 LYS A N 1
ATOM 1944 C CA . LYS A 1 256 ? 10.07 9.938 -4.801 1 93.81 256 LYS A CA 1
ATOM 1945 C C . LYS A 1 256 ? 9.055 11.07 -4.816 1 93.81 256 LYS A C 1
ATOM 1947 O O . LYS A 1 256 ? 8.125 11.094 -4.004 1 93.81 256 LYS A O 1
ATOM 1952 N N . MET A 1 257 ? 9.18 11.945 -5.762 1 91.81 257 MET A N 1
ATOM 1953 C CA . MET A 1 257 ? 8.312 13.117 -5.801 1 91.81 257 MET A CA 1
ATOM 1954 C C . MET A 1 257 ? 7.133 12.891 -6.734 1 91.81 257 MET A C 1
ATOM 1956 O O . MET A 1 257 ? 6.047 13.43 -6.508 1 91.81 257 MET A O 1
ATOM 1960 N N . GLU A 1 258 ? 7.352 12.055 -7.75 1 92.88 258 GLU A N 1
ATOM 1961 C CA . GLU A 1 258 ? 6.328 11.883 -8.781 1 92.88 258 GLU A CA 1
ATOM 1962 C C . GLU A 1 258 ? 5.363 10.758 -8.422 1 92.88 258 GLU A C 1
ATOM 1964 O O . GLU A 1 258 ? 4.199 10.773 -8.82 1 92.88 258 GLU A O 1
ATOM 1969 N N . SER A 1 259 ? 5.906 9.773 -7.785 1 94 259 SER A N 1
ATOM 1970 C CA . SER A 1 259 ? 5.07 8.664 -7.332 1 94 259 SER A CA 1
ATOM 1971 C C . SER A 1 259 ? 4.223 9.07 -6.129 1 94 259 SER A C 1
ATOM 1973 O O . SER A 1 259 ? 4.75 9.273 -5.031 1 94 259 SER A O 1
ATOM 1975 N N . HIS A 1 260 ? 2.949 9.078 -6.258 1 92.06 260 HIS A N 1
ATOM 1976 C CA . HIS A 1 260 ? 2.07 9.539 -5.191 1 92.06 260 HIS A CA 1
ATOM 1977 C C . HIS A 1 260 ? 2.094 8.578 -4.004 1 92.06 260 HIS A C 1
ATOM 1979 O O . HIS A 1 260 ? 2.168 9.008 -2.852 1 92.06 260 HIS A O 1
ATOM 1985 N N . PRO A 1 261 ? 2.078 7.254 -4.27 1 90.5 261 PRO A N 1
ATOM 1986 C CA . PRO A 1 261 ? 2.158 6.375 -3.1 1 90.5 261 PRO A CA 1
ATOM 1987 C C . PRO A 1 261 ? 3.465 6.535 -2.328 1 90.5 261 PRO A C 1
ATOM 1989 O O . PRO A 1 261 ? 3.514 6.266 -1.125 1 90.5 261 PRO A O 1
ATOM 1992 N N . SER A 1 262 ? 4.473 6.98 -3 1 86.44 262 SER A N 1
ATOM 1993 C CA . SER A 1 262 ? 5.738 7.234 -2.32 1 86.44 262 SER A CA 1
ATOM 1994 C C . SER A 1 262 ? 5.699 8.547 -1.55 1 86.44 262 SER A C 1
ATOM 1996 O O . SER A 1 262 ? 6.172 8.625 -0.414 1 86.44 262 SER A O 1
ATOM 1998 N N . MET A 1 263 ? 5.086 9.516 -2.131 1 86.81 263 MET A N 1
ATOM 1999 C CA . MET A 1 263 ? 5.086 10.859 -1.571 1 86.81 263 MET A CA 1
ATOM 2000 C C . MET A 1 263 ? 4.105 10.969 -0.407 1 86.81 263 MET A C 1
ATOM 2002 O O . MET A 1 263 ? 4.375 11.656 0.578 1 86.81 263 MET A O 1
ATOM 2006 N N . PHE A 1 264 ? 3.07 10.234 -0.513 1 85.44 264 PHE A N 1
ATOM 2007 C CA . PHE A 1 264 ? 1.976 10.484 0.417 1 85.44 264 PHE A CA 1
ATOM 2008 C C . PHE A 1 264 ? 1.819 9.32 1.393 1 85.44 264 PHE A C 1
ATOM 2010 O O . PHE A 1 264 ? 0.747 9.133 1.969 1 85.44 264 PHE A O 1
ATOM 2017 N N . SER A 1 265 ? 2.863 8.523 1.483 1 84.25 265 SER A N 1
ATOM 2018 C CA . SER A 1 265 ? 2.875 7.43 2.451 1 84.25 265 SER A CA 1
ATOM 2019 C C . SER A 1 265 ? 4.215 7.348 3.176 1 84.25 265 SER A C 1
ATOM 2021 O O . SER A 1 265 ? 5.262 7.613 2.584 1 84.25 265 SER A O 1
ATOM 2023 N N . SER A 1 266 ? 3.994 7.008 4.422 1 82 266 SER A N 1
ATOM 2024 C CA . SER A 1 266 ? 5.219 6.645 5.121 1 82 266 SER A CA 1
ATOM 2025 C C . SER A 1 266 ? 5.797 5.336 4.586 1 82 266 SER A C 1
ATOM 2027 O O . SER A 1 266 ? 5.066 4.512 4.035 1 82 266 SER A O 1
ATOM 2029 N N . THR A 1 267 ? 7.109 5.25 4.789 1 84.62 267 THR A N 1
ATOM 2030 C CA . THR A 1 267 ? 7.723 4.055 4.219 1 84.62 267 THR A CA 1
ATOM 2031 C C . THR A 1 267 ? 7.93 2.99 5.293 1 84.62 267 THR A C 1
ATOM 2033 O O . THR A 1 267 ? 7 2.26 5.641 1 84.62 267 THR A O 1
ATOM 2036 N N . LEU A 1 268 ? 9.117 2.883 5.883 1 92.81 268 LEU A N 1
ATOM 2037 C CA . LEU A 1 268 ? 9.367 1.756 6.773 1 92.81 268 LEU A CA 1
ATOM 2038 C C . LEU A 1 268 ? 9.727 2.24 8.172 1 92.81 268 LEU A C 1
ATOM 2040 O O . LEU A 1 268 ? 10.32 3.307 8.328 1 92.81 268 LEU A O 1
ATOM 2044 N N . LEU A 1 269 ? 9.352 1.442 9.156 1 92.69 269 LEU A N 1
ATOM 2045 C CA . LEU A 1 269 ? 9.805 1.639 10.531 1 92.69 269 LEU A CA 1
ATOM 2046 C C . LEU A 1 269 ? 11.234 1.15 10.703 1 92.69 269 LEU A C 1
ATOM 2048 O O . LEU A 1 269 ? 11.703 0.295 9.953 1 92.69 269 LEU A O 1
ATOM 2052 N N . PRO A 1 270 ? 11.938 1.658 11.734 1 91.62 270 PRO A N 1
ATOM 2053 C CA . PRO A 1 270 ? 13.344 1.298 11.93 1 91.62 270 PRO A CA 1
ATOM 2054 C C . PRO A 1 270 ? 13.555 -0.208 12.07 1 91.62 270 PRO A C 1
ATOM 2056 O O . PRO A 1 270 ? 14.508 -0.758 11.508 1 91.62 270 PRO A O 1
ATOM 2059 N N . HIS A 1 271 ? 12.688 -0.868 12.82 1 93.81 271 HIS A N 1
ATOM 2060 C CA . HIS A 1 271 ? 12.891 -2.299 13.023 1 93.81 271 HIS A CA 1
ATOM 2061 C C . HIS A 1 271 ? 12.586 -3.084 11.758 1 93.81 271 HIS A C 1
ATOM 2063 O O . HIS A 1 271 ? 13.109 -4.184 11.562 1 93.81 271 HIS A O 1
ATOM 2069 N N . GLU A 1 272 ? 11.742 -2.568 10.883 1 94.62 272 GLU A N 1
ATOM 2070 C CA . GLU A 1 272 ? 11.5 -3.195 9.586 1 94.62 272 GLU A CA 1
ATOM 2071 C C . GLU A 1 272 ? 12.727 -3.086 8.688 1 94.62 272 GLU A C 1
ATOM 2073 O O . GLU A 1 272 ? 13.062 -4.031 7.965 1 94.62 272 GLU A O 1
ATOM 2078 N N . ILE A 1 273 ? 13.367 -1.906 8.734 1 95.75 273 ILE A N 1
ATOM 2079 C CA . ILE A 1 273 ? 14.586 -1.679 7.965 1 95.75 273 ILE A CA 1
ATOM 2080 C C . ILE A 1 273 ? 15.664 -2.67 8.398 1 95.75 273 ILE A C 1
ATOM 2082 O O . ILE A 1 273 ? 16.297 -3.309 7.559 1 95.75 273 ILE A O 1
ATOM 2086 N N . ALA A 1 274 ? 15.805 -2.799 9.695 1 96 274 ALA A N 1
ATOM 2087 C CA . ALA A 1 274 ? 16.797 -3.717 10.242 1 96 274 ALA A CA 1
ATOM 2088 C C . ALA A 1 274 ? 16.5 -5.156 9.836 1 96 274 ALA A C 1
ATOM 2090 O O . ALA A 1 274 ? 17.406 -5.914 9.5 1 96 274 ALA A O 1
ATOM 2091 N N . GLY A 1 275 ? 15.266 -5.516 9.93 1 96.75 275 GLY A N 1
ATOM 2092 C CA . GLY A 1 275 ? 14.859 -6.852 9.531 1 96.75 275 GLY A CA 1
ATOM 2093 C C . GLY A 1 275 ? 15.156 -7.156 8.07 1 96.75 275 GLY A C 1
ATOM 2094 O O . GLY A 1 275 ? 15.672 -8.227 7.75 1 96.75 275 GLY A O 1
ATOM 2095 N N . LEU A 1 276 ? 14.859 -6.227 7.191 1 97.94 276 LEU A N 1
ATOM 2096 C CA . LEU A 1 276 ? 15.078 -6.422 5.762 1 97.94 276 LEU A CA 1
ATOM 2097 C C . LEU A 1 276 ? 16.562 -6.457 5.441 1 97.94 276 LEU A C 1
ATOM 2099 O O . LEU A 1 276 ? 17 -7.191 4.547 1 97.94 276 LEU A O 1
ATOM 2103 N N . ALA A 1 277 ? 17.328 -5.637 6.129 1 98.31 277 ALA A N 1
ATOM 2104 C CA . ALA A 1 277 ? 18.781 -5.684 5.957 1 98.31 277 ALA A CA 1
ATOM 2105 C C . ALA A 1 277 ? 19.328 -7.059 6.32 1 98.31 277 ALA A C 1
ATOM 2107 O O . ALA A 1 277 ? 20.172 -7.609 5.605 1 98.31 277 ALA A O 1
ATOM 2108 N N . ALA A 1 278 ? 18.875 -7.566 7.441 1 98.38 278 ALA A N 1
ATOM 2109 C CA . ALA A 1 278 ? 19.297 -8.906 7.859 1 98.38 278 ALA A CA 1
ATOM 2110 C C . ALA A 1 278 ? 18.828 -9.961 6.855 1 98.38 278 ALA A C 1
ATOM 2112 O O . ALA A 1 278 ? 19.562 -10.914 6.57 1 98.38 278 ALA A O 1
ATOM 2113 N N . THR A 1 279 ? 17.656 -9.789 6.375 1 98.38 279 THR A N 1
ATOM 2114 C CA . THR A 1 279 ? 17.125 -10.719 5.387 1 98.38 279 THR A CA 1
ATOM 2115 C C . THR A 1 279 ? 18 -10.758 4.145 1 98.38 279 THR A C 1
ATOM 2117 O O . THR A 1 279 ? 18.281 -11.828 3.609 1 98.38 279 THR A O 1
ATOM 2120 N N . LEU A 1 280 ? 18.359 -9.578 3.658 1 98.69 280 LEU A N 1
ATOM 2121 C CA . LEU A 1 280 ? 19.219 -9.484 2.49 1 98.69 280 LEU A CA 1
ATOM 2122 C C . LEU A 1 280 ? 20.516 -10.266 2.711 1 98.69 280 LEU A C 1
ATOM 2124 O O . LEU A 1 280 ? 20.969 -10.984 1.819 1 98.69 280 LEU A O 1
ATOM 2128 N N . GLU A 1 281 ? 21.078 -10.18 3.842 1 98.44 281 GLU A N 1
ATOM 2129 C CA . GLU A 1 281 ? 22.312 -10.891 4.164 1 98.44 281 GLU A CA 1
ATOM 2130 C C . GLU A 1 281 ? 22.094 -12.398 4.176 1 98.44 281 GLU A C 1
ATOM 2132 O O . GLU A 1 281 ? 22.922 -13.156 3.662 1 98.44 281 GLU A O 1
ATOM 2137 N N . VAL A 1 282 ? 21 -12.812 4.75 1 98.25 282 VAL A N 1
ATOM 2138 C CA . VAL A 1 282 ? 20.672 -14.234 4.812 1 98.25 282 VAL A CA 1
ATOM 2139 C C . VAL A 1 282 ? 20.516 -14.789 3.396 1 98.25 282 VAL A C 1
ATOM 2141 O O . VAL A 1 282 ? 21.016 -15.867 3.084 1 98.25 282 VAL A O 1
ATOM 2144 N N . ILE A 1 283 ? 19.859 -14.055 2.551 1 98.5 283 ILE A N 1
ATOM 2145 C CA . ILE A 1 283 ? 19.609 -14.477 1.174 1 98.5 283 ILE A CA 1
ATOM 2146 C C . ILE A 1 283 ? 20.953 -14.602 0.434 1 98.5 283 ILE A C 1
ATOM 2148 O O . ILE A 1 283 ? 21.172 -15.578 -0.292 1 98.5 283 ILE A O 1
ATOM 2152 N N . ARG A 1 284 ? 21.797 -13.688 0.637 1 97.44 284 ARG A N 1
ATOM 2153 C CA . ARG A 1 284 ? 23.109 -13.688 -0.02 1 97.44 284 ARG A CA 1
ATOM 2154 C C . ARG A 1 284 ? 23.938 -14.898 0.396 1 97.44 284 ARG A C 1
ATOM 2156 O O . ARG A 1 284 ? 24.625 -15.5 -0.431 1 97.44 284 ARG A O 1
ATOM 2163 N N . LEU A 1 285 ? 23.812 -15.305 1.627 1 96.88 285 LEU A N 1
ATOM 2164 C CA . LEU A 1 285 ? 24.703 -16.297 2.205 1 96.88 285 LEU A CA 1
ATOM 2165 C C . LEU A 1 285 ? 24.141 -17.703 2.064 1 96.88 285 LEU A C 1
ATOM 2167 O O . LEU A 1 285 ? 24.875 -18.672 1.894 1 96.88 285 LEU A O 1
ATOM 2171 N N . ASP A 1 286 ? 22.812 -17.812 2.15 1 97.12 286 ASP A N 1
ATOM 2172 C CA . ASP A 1 286 ? 22.188 -19.125 2.242 1 97.12 286 ASP A CA 1
ATOM 2173 C C . ASP A 1 286 ? 21.859 -19.688 0.857 1 97.12 286 ASP A C 1
ATOM 2175 O O . ASP A 1 286 ? 20.703 -20.031 0.581 1 97.12 286 ASP A O 1
ATOM 2179 N N . ASN A 1 287 ? 22.828 -19.938 0.104 1 96.88 287 ASN A N 1
ATOM 2180 C CA . ASN A 1 287 ? 22.656 -20.5 -1.229 1 96.88 287 ASN A CA 1
ATOM 2181 C C . ASN A 1 287 ? 21.938 -21.859 -1.174 1 96.88 287 ASN A C 1
ATOM 2183 O O . ASN A 1 287 ? 21.234 -22.234 -2.113 1 96.88 287 ASN A O 1
ATOM 2187 N N . TRP A 1 288 ? 22.125 -22.547 -0.102 1 97.5 288 TRP A N 1
ATOM 2188 C CA . TRP A 1 288 ? 21.547 -23.875 0.032 1 97.5 288 TRP A CA 1
ATOM 2189 C C . TRP A 1 288 ? 20.031 -23.828 -0.048 1 97.5 288 TRP A C 1
ATOM 2191 O O . TRP A 1 288 ? 19.391 -24.766 -0.549 1 97.5 288 TRP A O 1
ATOM 2201 N N . ARG A 1 289 ? 19.391 -22.781 0.407 1 98 289 ARG A N 1
ATOM 2202 C CA . ARG A 1 289 ? 17.938 -22.656 0.344 1 98 289 ARG A CA 1
ATOM 2203 C C . ARG A 1 289 ? 17.453 -22.594 -1.102 1 98 289 ARG A C 1
ATOM 2205 O O . ARG A 1 289 ? 16.453 -23.219 -1.452 1 98 289 ARG A O 1
ATOM 2212 N N . ARG A 1 290 ? 18.156 -21.781 -1.929 1 98 290 ARG A N 1
ATOM 2213 C CA . ARG A 1 290 ? 17.812 -21.656 -3.338 1 98 290 ARG A CA 1
ATOM 2214 C C . ARG A 1 290 ? 18 -22.969 -4.078 1 98 290 ARG A C 1
ATOM 2216 O O . ARG A 1 290 ? 17.188 -23.344 -4.918 1 98 290 ARG A O 1
ATOM 2223 N N . GLN A 1 291 ? 19.062 -23.641 -3.766 1 97.56 291 GLN A N 1
ATOM 2224 C CA . GLN A 1 291 ? 19.344 -24.938 -4.387 1 97.56 291 GLN A CA 1
ATOM 2225 C C . GLN A 1 291 ? 18.266 -25.953 -4.02 1 97.56 291 GLN A C 1
ATOM 2227 O O . GLN A 1 291 ? 17.766 -26.672 -4.887 1 97.56 291 GLN A O 1
ATOM 2232 N N . ARG A 1 292 ? 17.969 -25.984 -2.758 1 97.88 292 ARG A N 1
ATOM 2233 C CA . ARG A 1 292 ? 16.922 -26.875 -2.279 1 97.88 292 ARG A CA 1
ATOM 2234 C C . ARG A 1 292 ? 15.594 -26.594 -2.973 1 97.88 292 ARG A C 1
ATOM 2236 O O . ARG A 1 292 ? 14.914 -27.516 -3.42 1 97.88 292 ARG A O 1
ATOM 2243 N N . LEU A 1 293 ? 15.242 -25.359 -3.041 1 98.38 293 LEU A N 1
ATOM 2244 C CA . LEU A 1 293 ? 14 -24.938 -3.676 1 98.38 293 LEU A CA 1
ATOM 2245 C C . LEU A 1 293 ? 13.961 -25.375 -5.137 1 98.38 293 LEU A C 1
ATOM 2247 O O . LEU A 1 293 ? 12.938 -25.891 -5.609 1 98.38 293 LEU A O 1
ATOM 2251 N N . ARG A 1 294 ? 15.023 -25.203 -5.848 1 97.31 294 ARG A N 1
ATOM 2252 C CA . ARG A 1 294 ? 15.102 -25.578 -7.254 1 97.31 294 ARG A CA 1
ATOM 2253 C C . ARG A 1 294 ? 14.938 -27.094 -7.422 1 97.31 294 ARG A C 1
ATOM 2255 O O . ARG A 1 294 ? 14.203 -27.547 -8.297 1 97.31 294 ARG A O 1
ATOM 2262 N N . GLU A 1 295 ? 15.602 -27.797 -6.617 1 97.38 295 GLU A N 1
ATOM 2263 C CA . GLU A 1 295 ? 15.57 -29.25 -6.707 1 97.38 295 GLU A CA 1
ATOM 2264 C C . GLU A 1 295 ? 14.172 -29.797 -6.43 1 97.38 295 GLU A C 1
ATOM 2266 O O . GLU A 1 295 ? 13.656 -30.609 -7.188 1 97.38 295 GLU A O 1
ATOM 2271 N N . LEU A 1 296 ? 13.617 -29.359 -5.363 1 97.06 296 LEU A N 1
ATOM 2272 C CA . LEU A 1 296 ? 12.312 -29.891 -5 1 97.06 296 LEU A CA 1
ATOM 2273 C C . LEU A 1 296 ? 11.25 -29.453 -5.996 1 97.06 296 LEU A C 1
ATOM 2275 O O . LEU A 1 296 ? 10.336 -30.219 -6.32 1 97.06 296 LEU A O 1
ATOM 2279 N N . ALA A 1 297 ? 11.344 -28.219 -6.473 1 97.88 297 ALA A N 1
ATOM 2280 C CA . ALA A 1 297 ? 10.383 -27.734 -7.465 1 97.88 297 ALA A CA 1
ATOM 2281 C C . ALA A 1 297 ? 10.461 -28.562 -8.742 1 97.88 297 ALA A C 1
ATOM 2283 O O . ALA A 1 297 ? 9.43 -28.922 -9.32 1 97.88 297 ALA A O 1
ATOM 2284 N N . THR A 1 298 ? 11.633 -28.828 -9.164 1 97.25 298 THR A N 1
ATOM 2285 C CA . THR A 1 298 ? 11.836 -29.656 -10.352 1 97.25 298 THR A CA 1
ATOM 2286 C C . THR A 1 298 ? 11.25 -31.047 -10.156 1 97.25 298 THR A C 1
ATOM 2288 O O . THR A 1 298 ? 10.547 -31.562 -11.023 1 97.25 298 THR A O 1
ATOM 2291 N N . THR A 1 299 ? 11.516 -31.609 -9.031 1 97 299 THR A N 1
ATOM 2292 C CA . THR A 1 299 ? 11.039 -32.969 -8.703 1 97 299 THR A CA 1
ATOM 2293 C C . THR A 1 299 ? 9.516 -33 -8.711 1 97 299 THR A C 1
ATOM 2295 O O . THR A 1 299 ? 8.922 -33.906 -9.32 1 97 299 THR A O 1
ATOM 2298 N N . ILE A 1 300 ? 8.922 -32.031 -8.102 1 97.38 300 ILE A N 1
ATOM 2299 C CA . ILE A 1 300 ? 7.465 -32.031 -7.965 1 97.38 300 ILE A CA 1
ATOM 2300 C C . ILE A 1 300 ? 6.824 -31.766 -9.328 1 97.38 300 ILE A C 1
ATOM 2302 O O . ILE A 1 300 ? 5.848 -32.406 -9.695 1 97.38 300 ILE A O 1
ATOM 2306 N N . ARG A 1 301 ? 7.336 -30.844 -10.078 1 97.56 301 ARG A N 1
ATOM 2307 C CA . ARG A 1 301 ? 6.793 -30.547 -11.398 1 97.56 301 ARG A CA 1
ATOM 2308 C C . ARG A 1 301 ? 6.875 -31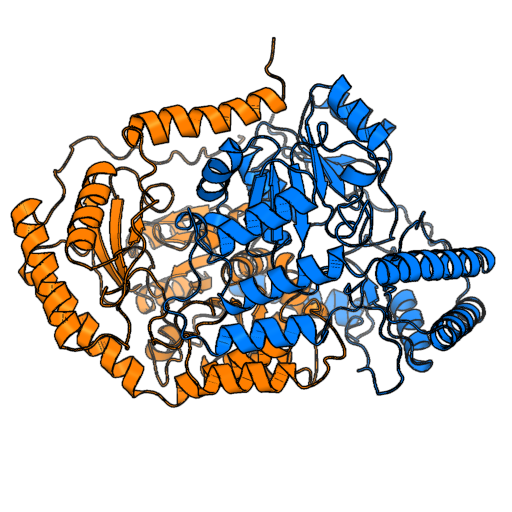.781 -12.305 1 97.56 301 ARG A C 1
ATOM 2310 O O . ARG A 1 301 ? 5.93 -32.094 -13.031 1 97.56 301 ARG A O 1
ATOM 2317 N N . ARG A 1 302 ? 7.984 -32.469 -12.281 1 96.5 302 ARG A N 1
ATOM 2318 C CA . ARG A 1 302 ? 8.148 -33.656 -13.086 1 96.5 302 ARG A CA 1
ATOM 2319 C C . ARG A 1 302 ? 7.141 -34.719 -12.688 1 96.5 302 ARG A C 1
ATOM 2321 O O . ARG A 1 302 ? 6.547 -35.375 -13.555 1 96.5 302 ARG A O 1
ATOM 2328 N N . ALA A 1 303 ? 7.02 -34.875 -11.43 1 95.44 303 ALA A N 1
ATOM 2329 C CA . ALA A 1 303 ? 6.086 -35.875 -10.914 1 95.44 303 ALA A CA 1
ATOM 2330 C C . ALA A 1 303 ? 4.652 -35.562 -11.328 1 95.44 303 ALA A C 1
ATOM 2332 O O . ALA A 1 303 ? 3.898 -36.438 -11.734 1 95.44 303 ALA A O 1
ATOM 2333 N N . LEU A 1 304 ? 4.27 -34.344 -11.219 1 95.88 304 LEU A N 1
ATOM 2334 C CA . LEU A 1 304 ? 2.908 -33.938 -11.555 1 95.88 304 LEU A CA 1
ATOM 2335 C C . LEU A 1 304 ? 2.666 -34.062 -13.062 1 95.88 304 LEU A C 1
ATOM 2337 O O . LEU A 1 304 ? 1.562 -34.406 -13.492 1 95.88 304 LEU A O 1
ATOM 2341 N N . THR A 1 305 ? 3.664 -33.719 -13.805 1 95.06 305 THR A N 1
ATOM 2342 C CA . THR A 1 305 ? 3.57 -33.875 -15.25 1 95.06 305 THR A CA 1
ATOM 2343 C C . THR A 1 305 ? 3.379 -35.344 -15.609 1 95.06 305 THR A C 1
ATOM 2345 O O . THR A 1 305 ? 2.59 -35.688 -16.5 1 95.06 305 THR A O 1
ATOM 2348 N N . ALA A 1 306 ? 4.051 -36.188 -14.93 1 94.56 306 ALA A N 1
ATOM 2349 C CA . ALA A 1 306 ? 3.926 -37.625 -15.148 1 94.56 306 ALA A CA 1
ATOM 2350 C C . ALA A 1 306 ? 2.521 -38.125 -14.797 1 94.56 306 ALA A C 1
ATOM 2352 O O . ALA A 1 306 ? 2.029 -39.094 -15.391 1 94.56 306 ALA A O 1
ATOM 2353 N N . LEU A 1 307 ? 1.914 -37.406 -13.898 1 94.38 307 LEU A N 1
ATOM 2354 C CA . LEU A 1 307 ? 0.539 -37.719 -13.523 1 94.38 307 LEU A CA 1
ATOM 2355 C C . LEU A 1 307 ? -0.448 -37.062 -14.484 1 94.38 307 LEU A C 1
ATOM 2357 O O . LEU A 1 307 ? -1.661 -37.125 -14.273 1 94.38 307 LEU A O 1
ATOM 2361 N N . GLU A 1 308 ? 0.056 -36.344 -15.445 1 93.25 308 GLU A N 1
ATOM 2362 C CA . GLU A 1 308 ? -0.695 -35.812 -16.562 1 93.25 308 GLU A CA 1
ATOM 2363 C C . GLU A 1 308 ? -1.438 -34.531 -16.156 1 93.25 308 GLU A C 1
ATOM 2365 O O . GLU A 1 308 ? -2.412 -34.125 -16.812 1 93.25 308 GLU A O 1
ATOM 2370 N N . PHE A 1 309 ? -1.006 -33.969 -15.102 1 94.12 309 PHE A N 1
ATOM 2371 C CA . PHE A 1 309 ? -1.548 -32.625 -14.773 1 94.12 309 PHE A CA 1
ATOM 2372 C C . PHE A 1 309 ? -1.072 -31.594 -15.781 1 94.12 309 PHE A C 1
ATOM 2374 O O . PHE A 1 309 ? 0.077 -31.625 -16.219 1 94.12 309 PHE A O 1
ATOM 2381 N N . ASP A 1 310 ? -1.971 -30.734 -16.141 1 90.38 310 ASP A N 1
ATOM 2382 C CA . ASP A 1 310 ? -1.581 -29.562 -16.922 1 90.38 310 ASP A CA 1
ATOM 2383 C C . ASP A 1 310 ? -1.085 -28.438 -16.016 1 90.38 310 ASP A C 1
ATOM 2385 O O . ASP A 1 310 ? -1.881 -27.781 -15.336 1 90.38 310 ASP A O 1
ATOM 2389 N N . LEU A 1 311 ? 0.163 -28.156 -16.078 1 92.94 311 LEU A N 1
ATOM 2390 C CA . LEU A 1 311 ? 0.753 -27.156 -15.188 1 92.94 311 LEU A CA 1
ATOM 2391 C C . LEU A 1 311 ? 0.885 -25.812 -15.898 1 92.94 311 LEU A C 1
ATOM 2393 O O . LEU A 1 311 ? 1.532 -24.891 -15.383 1 92.94 311 LEU A O 1
ATOM 2397 N N . GLU A 1 312 ? 0.316 -25.688 -17.062 1 90.75 312 GLU A N 1
ATOM 2398 C CA . GLU A 1 312 ? 0.233 -24.438 -17.828 1 90.75 312 GLU A CA 1
ATOM 2399 C C . GLU A 1 312 ? 1.601 -23.766 -17.953 1 90.75 312 GLU A C 1
ATOM 2401 O O . GLU A 1 312 ? 1.737 -22.578 -17.688 1 90.75 312 GLU A O 1
ATOM 2406 N N . GLY A 1 313 ? 2.658 -24.547 -18.125 1 89.94 313 GLY A N 1
ATOM 2407 C CA . GLY A 1 313 ? 3.992 -24.031 -18.406 1 89.94 313 GLY A CA 1
ATOM 2408 C C . GLY A 1 313 ? 4.766 -23.672 -17.156 1 89.94 313 GLY A C 1
ATOM 2409 O O . GLY A 1 313 ? 5.75 -22.938 -17.219 1 89.94 313 GLY A O 1
ATOM 2410 N N . SER A 1 314 ? 4.305 -24.203 -16.031 1 92.19 314 SER A N 1
ATOM 2411 C CA . SER A 1 314 ? 5.059 -23.938 -14.812 1 92.19 314 SER A CA 1
ATOM 2412 C C . SER A 1 314 ? 6.52 -24.344 -14.969 1 92.19 314 SER A C 1
ATOM 2414 O O . SER A 1 314 ? 6.82 -25.453 -15.438 1 92.19 314 SER A O 1
ATOM 2416 N N . ALA A 1 315 ? 7.398 -23.438 -14.547 1 96.12 315 ALA A N 1
ATOM 2417 C CA . ALA A 1 315 ? 8.836 -23.672 -14.617 1 96.12 315 ALA A CA 1
ATOM 2418 C C . ALA A 1 315 ? 9.547 -23.062 -13.406 1 96.12 315 ALA A C 1
ATOM 2420 O O . ALA A 1 315 ? 10.672 -22.562 -13.531 1 96.12 315 ALA A O 1
ATOM 2421 N N . SER A 1 316 ? 8.812 -23.016 -12.305 1 97.88 316 SER A N 1
ATOM 2422 C CA . SER A 1 316 ? 9.336 -22.391 -11.094 1 97.88 316 SER A CA 1
ATOM 2423 C C . SER A 1 316 ? 8.844 -23.109 -9.844 1 97.88 316 SER A C 1
ATOM 2425 O O . SER A 1 316 ? 8.445 -24.281 -9.914 1 97.88 316 SER A O 1
ATOM 2427 N N . HIS A 1 317 ? 8.992 -22.531 -8.703 1 98.38 317 HIS A N 1
ATOM 2428 C CA . HIS A 1 317 ? 8.586 -23.062 -7.406 1 98.38 317 HIS A CA 1
ATOM 2429 C C . HIS A 1 317 ? 7.094 -22.859 -7.168 1 98.38 317 HIS A C 1
ATOM 2431 O O . HIS A 1 317 ? 6.574 -23.203 -6.105 1 98.38 317 HIS A O 1
ATOM 2437 N N . ILE A 1 318 ? 6.426 -22.297 -8.109 1 98.06 318 ILE A N 1
ATOM 2438 C CA . ILE A 1 318 ? 4.973 -22.156 -8.086 1 98.06 318 ILE A CA 1
ATOM 2439 C C . ILE A 1 318 ? 4.344 -23.172 -9.031 1 98.06 318 ILE A C 1
ATOM 2441 O O . ILE A 1 318 ? 4.625 -23.172 -10.234 1 98.06 318 ILE A O 1
ATOM 2445 N N . VAL A 1 319 ? 3.525 -24.031 -8.484 1 97.44 319 VAL A N 1
ATOM 2446 C CA . VAL A 1 319 ? 2.875 -25.094 -9.25 1 97.44 319 VAL A CA 1
ATOM 2447 C C . VAL A 1 319 ? 1.364 -25.031 -9.047 1 97.44 319 VAL A C 1
ATOM 2449 O O . VAL A 1 319 ? 0.879 -25.125 -7.914 1 97.44 319 VAL A O 1
ATOM 2452 N N . ALA A 1 320 ? 0.651 -24.875 -10.109 1 96.19 320 ALA A N 1
ATOM 2453 C CA . ALA A 1 320 ? -0.797 -24.719 -10 1 96.19 320 ALA A CA 1
ATOM 2454 C C . ALA A 1 320 ? -1.527 -25.828 -10.758 1 96.19 320 ALA A C 1
ATOM 2456 O O . ALA A 1 320 ? -1.23 -26.078 -11.922 1 96.19 320 ALA A O 1
ATOM 2457 N N . LEU A 1 321 ? -2.441 -26.469 -10.086 1 95.69 321 LEU A N 1
ATOM 2458 C CA . LEU A 1 321 ? -3.334 -27.438 -10.719 1 95.69 321 LEU A CA 1
ATOM 2459 C C . LEU A 1 321 ? -4.543 -26.734 -11.328 1 95.69 321 LEU A C 1
ATOM 2461 O O . LEU A 1 321 ? -5.234 -25.984 -10.648 1 95.69 321 LEU A O 1
ATOM 2465 N N . GLN A 1 322 ? -4.762 -27 -12.555 1 94.5 322 GLN A N 1
ATOM 2466 C CA . GLN A 1 322 ? -5.938 -26.453 -13.219 1 94.5 322 GLN A CA 1
ATOM 2467 C C . GLN A 1 322 ? -7.211 -27.156 -12.758 1 94.5 322 GLN A C 1
ATOM 2469 O O . GLN A 1 322 ? -7.359 -28.375 -12.938 1 94.5 322 GLN A O 1
ATOM 2474 N N . ALA A 1 323 ? -8.148 -26.359 -12.234 1 94 323 ALA A N 1
ATOM 2475 C CA . ALA A 1 323 ? -9.336 -26.984 -11.656 1 94 323 ALA A CA 1
ATOM 2476 C C . ALA A 1 323 ? -10.578 -26.672 -12.5 1 94 323 ALA A C 1
ATOM 2478 O O . ALA A 1 323 ? -11.57 -27.406 -12.43 1 94 323 ALA A O 1
ATOM 2479 N N . GLY A 1 324 ? -10.523 -25.578 -13.297 1 93.12 324 GLY A N 1
ATOM 2480 C CA . GLY A 1 324 ? -11.695 -25.203 -14.062 1 93.12 324 GLY A CA 1
ATOM 2481 C C . GLY A 1 324 ? -12.711 -24.422 -13.242 1 93.12 324 GLY A C 1
ATOM 2482 O O . GLY A 1 324 ? -12.398 -23.359 -12.711 1 93.12 324 GLY A O 1
ATOM 2483 N N . PRO A 1 325 ? -13.875 -25.031 -13.031 1 92.75 325 PRO A N 1
ATOM 2484 C CA . PRO A 1 325 ? -14.898 -24.312 -12.273 1 92.75 325 PRO A CA 1
ATOM 2485 C C . PRO A 1 325 ? -14.523 -24.109 -10.805 1 92.75 325 PRO A C 1
ATOM 2487 O O . PRO A 1 325 ? -13.828 -24.938 -10.219 1 92.75 325 PRO A O 1
ATOM 2490 N N . ASP A 1 326 ? -15.094 -23.094 -10.203 1 93.94 326 ASP A N 1
ATOM 2491 C CA . ASP A 1 326 ? -14.781 -22.703 -8.836 1 93.94 326 ASP A CA 1
ATOM 2492 C C . ASP A 1 326 ? -15.047 -23.844 -7.859 1 93.94 326 ASP A C 1
ATOM 2494 O O . ASP A 1 326 ? -14.219 -24.156 -7.004 1 93.94 326 ASP A O 1
ATOM 2498 N N . LEU A 1 327 ? -16.125 -24.484 -7.988 1 93.75 327 LEU A N 1
ATOM 2499 C CA . LEU A 1 327 ? -16.531 -25.5 -7.027 1 93.75 327 LEU A CA 1
ATOM 2500 C C . LEU A 1 327 ? -15.633 -26.734 -7.141 1 93.75 327 LEU A C 1
ATOM 2502 O O . LEU A 1 327 ? -15.359 -27.406 -6.145 1 93.75 327 LEU A O 1
ATOM 2506 N N . ARG A 1 328 ? -15.227 -27.047 -8.359 1 94.31 328 ARG A N 1
ATOM 2507 C CA . ARG A 1 328 ? -14.266 -28.141 -8.523 1 94.31 328 ARG A CA 1
ATOM 2508 C C . ARG A 1 328 ? -12.938 -27.797 -7.855 1 94.31 328 ARG A C 1
ATOM 2510 O O . ARG A 1 328 ? -12.328 -28.656 -7.203 1 94.31 328 ARG A O 1
ATOM 2517 N N . GLY A 1 329 ? -12.5 -26.578 -8.031 1 95.38 329 GLY A N 1
ATOM 2518 C CA . GLY A 1 329 ? -11.289 -26.141 -7.352 1 95.38 329 GLY A CA 1
ATOM 2519 C C . GLY A 1 329 ? -11.391 -26.234 -5.84 1 95.38 329 GLY A C 1
ATOM 2520 O O . GLY A 1 329 ? -10.461 -26.703 -5.184 1 95.38 329 GLY A O 1
ATOM 2521 N N . ALA A 1 330 ? -12.516 -25.812 -5.34 1 95.5 330 ALA A N 1
ATOM 2522 C CA . ALA A 1 330 ? -12.742 -25.875 -3.898 1 95.5 330 ALA A CA 1
ATOM 2523 C C . ALA A 1 330 ? -12.734 -27.328 -3.41 1 95.5 330 ALA A C 1
ATOM 2525 O O . ALA A 1 330 ? -12.211 -27.609 -2.334 1 95.5 330 ALA A O 1
ATOM 2526 N N . ALA A 1 331 ? -13.289 -28.156 -4.16 1 95.62 331 ALA A N 1
ATOM 2527 C CA . ALA A 1 331 ? -13.328 -29.578 -3.799 1 95.62 331 ALA A CA 1
ATOM 2528 C C . ALA A 1 331 ? -11.93 -30.172 -3.762 1 95.62 331 ALA A C 1
ATOM 2530 O O . ALA A 1 331 ? -11.609 -30.953 -2.867 1 95.62 331 ALA A O 1
ATOM 2531 N N . ILE A 1 332 ? -11.164 -29.844 -4.738 1 96.75 332 ILE A N 1
ATOM 2532 C CA . ILE A 1 332 ? -9.789 -30.344 -4.797 1 96.75 332 ILE A CA 1
ATOM 2533 C C . ILE A 1 332 ? -8.992 -29.812 -3.609 1 96.75 332 ILE A C 1
ATOM 2535 O O . ILE A 1 332 ? -8.273 -30.562 -2.951 1 96.75 332 ILE A O 1
ATOM 2539 N N . ARG A 1 333 ? -9.102 -28.531 -3.361 1 96.38 333 ARG A N 1
ATOM 2540 C CA . ARG A 1 333 ? -8.43 -27.906 -2.221 1 96.38 333 ARG A CA 1
ATOM 2541 C C . ARG A 1 333 ? -8.844 -28.594 -0.917 1 96.38 333 ARG A C 1
ATOM 2543 O O . ARG A 1 333 ? -7.988 -28.938 -0.1 1 96.38 333 ARG A O 1
ATOM 2550 N N . ASP A 1 334 ? -10.172 -28.828 -0.716 1 96.38 334 ASP A N 1
ATOM 2551 C CA . ASP A 1 334 ? -10.672 -29.484 0.485 1 96.38 334 ASP A CA 1
ATOM 2552 C C . ASP A 1 334 ? -10.133 -30.906 0.599 1 96.38 334 ASP A C 1
ATOM 2554 O O . ASP A 1 334 ? -9.828 -31.375 1.697 1 96.38 334 ASP A O 1
ATOM 2558 N N . PHE A 1 335 ? -10.07 -31.531 -0.521 1 97.12 335 PHE A N 1
ATOM 2559 C CA . PHE A 1 335 ? -9.539 -32.875 -0.575 1 97.12 335 PHE A CA 1
ATOM 2560 C C . PHE A 1 335 ? -8.086 -32.906 -0.14 1 97.12 335 PHE A C 1
ATOM 2562 O O . PHE A 1 335 ? -7.684 -33.781 0.653 1 97.12 335 PHE A O 1
ATOM 2569 N N . LEU A 1 336 ? -7.277 -32.031 -0.602 1 97.75 336 LEU A N 1
ATOM 2570 C CA . LEU A 1 336 ? -5.879 -31.922 -0.202 1 97.75 336 LEU A CA 1
ATOM 2571 C C . LEU A 1 336 ? -5.766 -31.625 1.29 1 97.75 336 LEU A C 1
ATOM 2573 O O . LEU A 1 336 ? -4.918 -32.188 1.978 1 97.75 336 LEU A O 1
ATOM 2577 N N . GLU A 1 337 ? -6.648 -30.75 1.757 1 96.56 337 GLU A N 1
ATOM 2578 C CA . GLU A 1 337 ? -6.617 -30.375 3.168 1 96.56 337 GLU A CA 1
ATOM 2579 C C . GLU A 1 337 ? -6.93 -31.578 4.062 1 96.56 337 GLU A C 1
ATOM 2581 O O . GLU A 1 337 ? -6.387 -31.688 5.164 1 96.56 337 GLU A O 1
ATOM 2586 N N . SER A 1 338 ? -7.801 -32.406 3.594 1 96.62 338 SER A N 1
ATOM 2587 C CA . SER A 1 338 ? -8.117 -33.625 4.348 1 96.62 338 SER A CA 1
ATOM 2588 C C . SER A 1 338 ? -6.898 -34.531 4.473 1 96.62 338 SER A C 1
ATOM 2590 O O . SER A 1 338 ? -6.852 -35.406 5.348 1 96.62 338 SER A O 1
ATOM 2592 N N . ARG A 1 339 ? -5.895 -34.281 3.656 1 96.25 339 ARG A N 1
ATOM 2593 C CA . ARG A 1 339 ? -4.648 -35.031 3.691 1 96.25 339 ARG A CA 1
ATOM 2594 C C . ARG A 1 339 ? -3.523 -34.219 4.316 1 96.25 339 ARG A C 1
ATOM 2596 O O . ARG A 1 339 ? -2.355 -34.594 4.25 1 96.25 339 ARG A O 1
ATOM 2603 N N . GLY A 1 340 ? -3.85 -33.062 4.793 1 96.19 340 GLY A N 1
ATOM 2604 C CA . GLY A 1 340 ? -2.904 -32.219 5.516 1 96.19 340 GLY A CA 1
ATOM 2605 C C . GLY A 1 340 ? -2.104 -31.312 4.609 1 96.19 340 GLY A C 1
ATOM 2606 O O . GLY A 1 340 ? -1.04 -30.812 4.996 1 96.19 340 GLY A O 1
ATOM 2607 N N . ILE A 1 341 ? -2.506 -31.172 3.408 1 97.44 341 ILE A N 1
ATOM 2608 C CA . ILE A 1 341 ? -1.834 -30.281 2.465 1 97.44 341 ILE A CA 1
ATOM 2609 C C . ILE A 1 341 ? -2.695 -29.047 2.215 1 97.44 341 ILE A C 1
ATOM 2611 O O . ILE A 1 341 ? -3.811 -29.156 1.698 1 97.44 341 ILE A O 1
ATOM 2615 N N . PHE A 1 342 ? -2.182 -27.906 2.529 1 95.06 342 PHE A N 1
ATOM 2616 C CA . PHE A 1 342 ? -2.936 -26.672 2.402 1 95.06 342 PHE A CA 1
ATOM 2617 C C . PHE A 1 342 ? -2.426 -25.844 1.228 1 95.06 342 PHE A C 1
ATOM 2619 O O . PHE A 1 342 ? -1.403 -25.156 1.338 1 95.06 342 PHE A O 1
ATOM 2626 N N . ALA A 1 343 ? -3.146 -25.906 0.156 1 95.75 343 ALA A N 1
ATOM 2627 C CA . ALA A 1 343 ? -2.854 -25.156 -1.062 1 95.75 343 ALA A CA 1
ATOM 2628 C C . ALA A 1 343 ? -3.766 -23.938 -1.188 1 95.75 343 ALA A C 1
ATOM 2630 O O . ALA A 1 343 ? -4.789 -23.844 -0.508 1 95.75 343 ALA A O 1
ATOM 2631 N N . ALA A 1 344 ? -3.369 -23.031 -2.012 1 93.81 344 ALA A N 1
ATOM 2632 C CA . ALA A 1 344 ? -4.168 -21.812 -2.219 1 93.81 344 ALA A CA 1
ATOM 2633 C C . ALA A 1 344 ? -5.172 -22.016 -3.35 1 93.81 344 ALA A C 1
ATOM 2635 O O . ALA A 1 344 ? -4.852 -22.609 -4.379 1 93.81 344 ALA A O 1
ATOM 2636 N N . LEU A 1 345 ? -6.383 -21.531 -3.111 1 94.81 345 LEU A N 1
ATOM 2637 C CA . LEU A 1 345 ? -7.402 -21.484 -4.152 1 94.81 345 LEU A CA 1
ATOM 2638 C C . LEU A 1 345 ? -7.438 -20.125 -4.824 1 94.81 345 LEU A C 1
ATOM 2640 O O . LEU A 1 345 ? -7.648 -19.109 -4.16 1 94.81 345 LEU A O 1
ATOM 2644 N N . LEU A 1 346 ? -7.148 -20.062 -6.094 1 94.12 346 LEU A N 1
ATOM 2645 C CA . LEU A 1 346 ? -7.258 -18.828 -6.871 1 94.12 346 LEU A CA 1
ATOM 2646 C C . LEU A 1 346 ? -8.461 -18.891 -7.805 1 94.12 346 LEU A C 1
ATOM 2648 O O . LEU A 1 346 ? -8.539 -19.75 -8.68 1 94.12 346 LEU A O 1
ATOM 2652 N N . CYS A 1 347 ? -9.383 -18.047 -7.574 1 92.06 347 CYS A N 1
ATOM 2653 C CA . CYS A 1 347 ? -10.594 -17.922 -8.391 1 92.06 347 CYS A CA 1
ATOM 2654 C C . CYS A 1 347 ? -10.828 -16.484 -8.805 1 92.06 347 CYS A C 1
ATOM 2656 O O . CYS A 1 347 ? -10.117 -15.578 -8.367 1 92.06 347 CYS A O 1
ATOM 2658 N N . PRO A 1 348 ? -11.734 -16.312 -9.711 1 87.19 348 PRO A N 1
ATOM 2659 C CA . PRO A 1 348 ? -12.016 -14.914 -10.047 1 87.19 348 PRO A CA 1
ATOM 2660 C C . PRO A 1 348 ? -12.297 -14.055 -8.812 1 87.19 348 PRO A C 1
ATOM 2662 O O . PRO A 1 348 ? -12.984 -14.5 -7.891 1 87.19 348 PRO A O 1
ATOM 2665 N N . PRO A 1 349 ? -11.609 -12.82 -8.797 1 86.38 349 PRO A N 1
ATOM 2666 C CA . PRO A 1 349 ? -11.047 -12.102 -9.945 1 86.38 349 PRO A CA 1
ATOM 2667 C C . PRO A 1 349 ? -9.555 -12.352 -10.125 1 86.38 349 PRO A C 1
ATOM 2669 O O . PRO A 1 349 ? -8.93 -11.789 -11.031 1 86.38 349 PRO A O 1
ATOM 2672 N N . ALA A 1 350 ? -9 -13.18 -9.352 1 85.62 350 ALA A N 1
ATOM 2673 C CA . ALA A 1 350 ? -7.57 -13.445 -9.469 1 85.62 350 ALA A CA 1
ATOM 2674 C C . ALA A 1 350 ? -7.266 -14.273 -10.711 1 85.62 350 ALA A C 1
ATOM 2676 O O . ALA A 1 350 ? -6.117 -14.352 -11.148 1 85.62 350 ALA A O 1
ATOM 2677 N N . THR A 1 351 ? -8.242 -14.93 -11.195 1 89.69 351 THR A N 1
ATOM 2678 C CA . THR A 1 351 ? -8.164 -15.695 -12.438 1 89.69 351 THR A CA 1
ATOM 2679 C C . THR A 1 351 ? -9.359 -15.383 -13.344 1 89.69 351 THR A C 1
ATOM 2681 O O . THR A 1 351 ? -10.258 -14.641 -12.953 1 89.69 351 THR A O 1
ATOM 2684 N N . SER A 1 352 ? -9.297 -15.883 -14.508 1 87.12 352 SER A N 1
ATOM 2685 C CA . SER A 1 352 ? -10.453 -15.766 -15.398 1 87.12 352 SER A CA 1
ATOM 2686 C C . SER A 1 352 ? -11.516 -16.812 -15.062 1 87.12 352 SER A C 1
ATOM 2688 O O . SER A 1 352 ? -11.25 -17.766 -14.328 1 87.12 352 SER A O 1
ATOM 2690 N N . ARG A 1 353 ? -12.688 -16.578 -15.594 1 87.06 353 ARG A N 1
ATOM 2691 C CA . ARG A 1 353 ? -13.789 -17.516 -15.367 1 87.06 353 ARG A CA 1
ATOM 2692 C C . ARG A 1 353 ? -13.43 -18.922 -15.828 1 87.06 353 ARG A C 1
ATOM 2694 O O . ARG A 1 353 ? -12.82 -19.094 -16.891 1 87.06 353 ARG A O 1
ATOM 2701 N N . ASP A 1 354 ? -13.711 -19.828 -14.984 1 88.88 354 ASP A N 1
ATOM 2702 C CA . ASP A 1 354 ? -13.531 -21.25 -15.234 1 88.88 354 ASP A CA 1
ATOM 2703 C C . ASP A 1 354 ? -12.047 -21.609 -15.32 1 88.88 354 ASP A C 1
ATOM 2705 O O . ASP A 1 354 ? -11.68 -22.562 -16.016 1 88.88 354 ASP A O 1
ATOM 2709 N N . ARG A 1 355 ? -11.273 -20.812 -14.805 1 91.44 355 ARG A N 1
ATOM 2710 C CA . ARG A 1 355 ? -9.844 -21.062 -14.68 1 91.44 355 ARG A CA 1
ATOM 2711 C C . ARG A 1 355 ? -9.391 -20.984 -13.227 1 91.44 355 ARG A C 1
ATOM 2713 O O . ARG A 1 355 ? -8.43 -20.281 -12.906 1 91.44 355 ARG A O 1
ATOM 2720 N N . THR A 1 356 ? -10.203 -21.578 -12.438 1 94.19 356 THR A N 1
ATOM 2721 C CA . THR A 1 356 ? -9.82 -21.656 -11.031 1 94.19 356 THR A CA 1
ATOM 2722 C C . THR A 1 356 ? -8.594 -22.547 -10.852 1 94.19 356 THR A C 1
ATOM 2724 O O . THR A 1 356 ? -8.453 -23.562 -11.531 1 94.19 356 THR A O 1
ATOM 2727 N N . LEU A 1 357 ? -7.684 -22.156 -9.977 1 96.06 357 LEU A N 1
ATOM 2728 C CA . LEU A 1 357 ? -6.422 -22.844 -9.758 1 96.06 357 LEU A CA 1
ATOM 2729 C C . LEU A 1 357 ? -6.281 -23.281 -8.305 1 96.06 357 LEU A C 1
ATOM 2731 O O . LEU A 1 357 ? -6.691 -22.562 -7.395 1 96.06 357 LEU A O 1
ATOM 2735 N N . VAL A 1 358 ? -5.754 -24.422 -8.117 1 96.5 358 VAL A N 1
ATOM 2736 C CA . VAL A 1 358 ? -5.223 -24.844 -6.82 1 96.5 358 VAL A CA 1
ATOM 2737 C C . VAL A 1 358 ? -3.697 -24.75 -6.836 1 96.5 358 VAL A C 1
ATOM 2739 O O . VAL A 1 358 ? -3.023 -25.625 -7.383 1 96.5 358 VAL A O 1
ATOM 2742 N N . ARG A 1 359 ? -3.201 -23.766 -6.215 1 96.56 359 ARG A N 1
ATOM 2743 C CA . ARG A 1 359 ? -1.801 -23.391 -6.383 1 96.56 359 ARG A CA 1
ATOM 2744 C C . ARG A 1 359 ? -0.962 -23.859 -5.199 1 96.56 359 ARG A C 1
ATOM 2746 O O . ARG A 1 359 ? -1.313 -23.609 -4.043 1 96.56 359 ARG A O 1
ATOM 2753 N N . LEU A 1 360 ? 0.094 -24.516 -5.508 1 97.25 360 LEU A N 1
ATOM 2754 C CA . LEU A 1 360 ? 1.1 -24.922 -4.531 1 97.25 360 LEU A CA 1
ATOM 2755 C C . LEU A 1 360 ? 2.318 -24.016 -4.598 1 97.25 360 LEU A C 1
ATOM 2757 O O . LEU A 1 360 ? 3.043 -24 -5.598 1 97.25 360 LEU A O 1
ATOM 2761 N N . CYS A 1 361 ? 2.51 -23.25 -3.57 1 96.38 361 CYS A N 1
ATOM 2762 C CA . CYS A 1 361 ? 3.73 -22.469 -3.428 1 96.38 361 CYS A CA 1
ATOM 2763 C C . CYS A 1 361 ? 4.777 -23.234 -2.619 1 96.38 361 CYS A C 1
ATOM 2765 O O . CYS A 1 361 ? 4.73 -23.234 -1.388 1 96.38 361 CYS A O 1
ATOM 2767 N N . LEU A 1 362 ? 5.719 -23.781 -3.332 1 97.69 362 LEU A N 1
ATOM 2768 C CA . LEU A 1 362 ? 6.754 -24.578 -2.693 1 97.69 362 LEU A CA 1
ATOM 2769 C C . LEU A 1 362 ? 7.777 -23.688 -1.996 1 97.69 362 LEU A C 1
ATOM 2771 O O . LEU A 1 362 ? 7.922 -22.516 -2.34 1 97.69 362 LEU A O 1
ATOM 2775 N N . HIS A 1 363 ? 8.414 -24.234 -0.965 1 96.81 363 HIS A N 1
ATOM 2776 C CA . HIS A 1 363 ? 9.422 -23.453 -0.245 1 96.81 363 HIS A CA 1
ATOM 2777 C C . HIS A 1 363 ? 10.57 -24.344 0.221 1 96.81 363 HIS A C 1
ATOM 2779 O O . HIS A 1 363 ? 10.414 -25.562 0.317 1 96.81 363 HIS A O 1
ATOM 2785 N N . ALA A 1 364 ? 11.68 -23.734 0.563 1 97.44 364 ALA A N 1
ATOM 2786 C CA . ALA A 1 364 ? 12.938 -24.422 0.848 1 97.44 364 ALA A CA 1
ATOM 2787 C C . ALA A 1 364 ? 12.852 -25.188 2.162 1 97.44 364 ALA A C 1
ATOM 2789 O O . ALA A 1 364 ? 13.688 -26.062 2.432 1 97.44 364 ALA A O 1
ATOM 2790 N N . GLY A 1 365 ? 11.836 -24.953 2.949 1 95.25 365 GLY A N 1
ATOM 2791 C CA . GLY A 1 365 ? 11.703 -25.594 4.242 1 95.25 365 GLY A CA 1
ATOM 2792 C C . GLY A 1 365 ? 11.078 -26.969 4.16 1 95.25 365 GLY A C 1
ATOM 2793 O O . GLY A 1 365 ? 11.016 -27.703 5.156 1 95.25 365 GLY A O 1
ATOM 2794 N N . LEU A 1 366 ? 10.664 -27.438 2.984 1 96.94 366 LEU A N 1
ATOM 2795 C CA . LEU A 1 366 ? 10.031 -28.734 2.814 1 96.94 366 LEU A CA 1
ATOM 2796 C C . LEU A 1 366 ? 11.039 -29.875 2.971 1 96.94 366 LEU A C 1
ATOM 2798 O O . LEU A 1 366 ? 12.117 -29.844 2.363 1 96.94 366 LEU A O 1
ATOM 2802 N N . THR A 1 367 ? 10.703 -30.844 3.766 1 96.38 367 THR A N 1
ATOM 2803 C CA . THR A 1 367 ? 11.523 -32.031 3.908 1 96.38 367 THR A CA 1
ATOM 2804 C C . THR A 1 367 ? 11.219 -33.062 2.801 1 96.38 367 THR A C 1
ATOM 2806 O O . THR A 1 367 ? 10.195 -32.938 2.121 1 96.38 367 THR A O 1
ATOM 2809 N N . ASP A 1 368 ? 12.117 -34 2.689 1 96.75 368 ASP A N 1
ATOM 2810 C CA . ASP A 1 368 ? 11.891 -35.031 1.688 1 96.75 368 ASP A CA 1
ATOM 2811 C C . ASP A 1 368 ? 10.609 -35.812 1.989 1 96.75 368 ASP A C 1
ATOM 2813 O O . ASP A 1 368 ? 9.875 -36.188 1.074 1 96.75 368 ASP A O 1
ATOM 2817 N N . ALA A 1 369 ? 10.383 -36.031 3.242 1 97.31 369 ALA A N 1
ATOM 2818 C CA . ALA A 1 369 ? 9.172 -36.75 3.65 1 97.31 369 ALA A CA 1
ATOM 2819 C C . ALA A 1 369 ? 7.918 -35.969 3.275 1 97.31 369 ALA A C 1
ATOM 2821 O O . ALA A 1 369 ? 6.906 -36.531 2.877 1 97.31 369 ALA A O 1
ATOM 2822 N N . GLN A 1 370 ? 7.984 -34.688 3.441 1 97.25 370 GLN A N 1
ATOM 2823 C CA . GLN A 1 370 ? 6.859 -33.844 3.082 1 97.25 370 GLN A CA 1
ATOM 2824 C C . GLN A 1 370 ? 6.648 -33.812 1.571 1 97.25 370 GLN A C 1
ATOM 2826 O O . GLN A 1 370 ? 5.508 -33.781 1.101 1 97.25 370 GLN A O 1
ATOM 2831 N N . VAL A 1 371 ? 7.703 -33.844 0.835 1 97.44 371 VAL A N 1
ATOM 2832 C CA . VAL A 1 371 ? 7.617 -33.906 -0.621 1 97.44 371 VAL A CA 1
ATOM 2833 C C . VAL A 1 371 ? 6.906 -35.188 -1.048 1 97.44 371 VAL A C 1
ATOM 2835 O O . VAL A 1 371 ? 6.035 -35.156 -1.92 1 97.44 371 VAL A O 1
ATOM 2838 N N . ASP A 1 372 ? 7.223 -36.25 -0.4 1 97.12 372 ASP A N 1
ATOM 2839 C CA . ASP A 1 372 ? 6.566 -37.531 -0.688 1 97.12 372 ASP A CA 1
ATOM 2840 C C . ASP A 1 372 ? 5.07 -37.438 -0.387 1 97.12 372 ASP A C 1
ATOM 2842 O O . ASP A 1 372 ? 4.258 -37.969 -1.146 1 97.12 372 ASP A O 1
ATOM 2846 N N . ARG A 1 373 ? 4.758 -36.781 0.686 1 97.56 373 ARG A N 1
ATOM 2847 C CA . ARG A 1 373 ? 3.359 -36.625 1.069 1 97.56 373 ARG A CA 1
ATOM 2848 C C . ARG A 1 373 ? 2.6 -35.812 0.045 1 97.56 373 ARG A C 1
ATOM 2850 O O . ARG A 1 373 ? 1.441 -36.094 -0.264 1 97.56 373 ARG A O 1
ATOM 2857 N N . ILE A 1 374 ? 3.24 -34.781 -0.409 1 97.81 374 ILE A N 1
ATOM 2858 C CA . ILE A 1 374 ? 2.635 -33.938 -1.423 1 97.81 374 ILE A CA 1
ATOM 2859 C C . ILE A 1 374 ? 2.361 -34.75 -2.688 1 97.81 374 ILE A C 1
ATOM 2861 O O . ILE A 1 374 ? 1.264 -34.688 -3.248 1 97.81 374 ILE A O 1
ATOM 2865 N N . MET A 1 375 ? 3.281 -35.562 -3.1 1 96.75 375 MET A N 1
ATOM 2866 C CA . MET A 1 375 ? 3.145 -36.375 -4.312 1 96.75 375 MET A CA 1
ATOM 2867 C C . MET A 1 375 ? 2.035 -37.406 -4.156 1 96.75 375 MET A C 1
ATOM 2869 O O . MET A 1 375 ? 1.251 -37.625 -5.082 1 96.75 375 MET A O 1
ATOM 2873 N N . ALA A 1 376 ? 1.993 -38 -3.047 1 97.62 376 ALA A N 1
ATOM 2874 C CA . ALA A 1 376 ? 0.946 -38.969 -2.771 1 97.62 376 ALA A CA 1
ATOM 2875 C C . ALA A 1 376 ? -0.436 -38.312 -2.822 1 97.62 376 ALA A C 1
ATOM 2877 O O . ALA A 1 376 ? -1.372 -38.875 -3.391 1 97.62 376 ALA A O 1
ATOM 2878 N N . ALA A 1 377 ? -0.514 -37.219 -2.205 1 97.5 377 ALA A N 1
ATOM 2879 C CA . ALA A 1 377 ? -1.787 -36.5 -2.189 1 97.5 377 ALA A CA 1
ATOM 2880 C C . ALA A 1 377 ? -2.213 -36.094 -3.602 1 97.5 377 ALA A C 1
ATOM 2882 O O . ALA A 1 377 ? -3.395 -36.188 -3.945 1 97.5 377 ALA A O 1
ATOM 2883 N N . CYS A 1 378 ? -1.299 -35.656 -4.387 1 96.5 378 CYS A N 1
ATOM 2884 C CA . CYS A 1 378 ? -1.608 -35.281 -5.758 1 96.5 378 CYS A CA 1
ATOM 2885 C C . CYS A 1 378 ? -2.016 -36.5 -6.59 1 96.5 378 CYS A C 1
ATOM 2887 O O . CYS A 1 378 ? -2.865 -36.375 -7.477 1 96.5 378 CYS A O 1
ATOM 2889 N N . THR A 1 379 ? -1.4 -37.562 -6.348 1 96.69 379 THR A N 1
ATOM 2890 C CA . THR A 1 379 ? -1.812 -38.812 -7 1 96.69 379 THR A CA 1
ATOM 2891 C C . THR A 1 379 ? -3.266 -39.125 -6.672 1 96.69 379 THR A C 1
ATOM 2893 O O . THR A 1 379 ? -4.031 -39.531 -7.551 1 96.69 379 THR A O 1
ATOM 2896 N N . ASP A 1 380 ? -3.596 -38.906 -5.43 1 97.12 380 ASP A N 1
ATOM 2897 C CA . ASP A 1 380 ? -4.973 -39.125 -5 1 97.12 380 ASP A CA 1
ATOM 2898 C C . ASP A 1 380 ? -5.926 -38.156 -5.699 1 97.12 380 ASP A C 1
ATOM 2900 O O . ASP A 1 380 ? -7.055 -38.531 -6.031 1 97.12 380 ASP A O 1
ATOM 2904 N N . VAL A 1 381 ? -5.5 -36.969 -5.824 1 96.62 381 VAL A N 1
ATOM 2905 C CA . VAL A 1 381 ? -6.305 -36 -6.527 1 96.62 381 VAL A CA 1
ATOM 2906 C C . VAL A 1 381 ? -6.578 -36.469 -7.953 1 96.62 381 VAL A C 1
ATOM 2908 O O . VAL A 1 381 ? -7.707 -36.375 -8.438 1 96.62 381 VAL A O 1
ATOM 2911 N N . ARG A 1 382 ? -5.562 -36.906 -8.625 1 95.88 382 ARG A N 1
ATOM 2912 C CA . ARG A 1 382 ? -5.711 -37.406 -9.984 1 95.88 382 ARG A CA 1
ATOM 2913 C C . ARG A 1 382 ? -6.719 -38.562 -10.031 1 95.88 382 ARG A C 1
ATOM 2915 O O . ARG A 1 382 ? -7.555 -38.625 -10.93 1 95.88 382 ARG A O 1
ATOM 2922 N N . THR A 1 383 ? -6.648 -39.438 -9.125 1 95.5 383 THR A N 1
ATOM 2923 C CA . THR A 1 383 ? -7.512 -40.594 -9.078 1 95.5 383 THR A CA 1
ATOM 2924 C C . THR A 1 383 ? -8.969 -40.188 -8.852 1 95.5 383 THR A C 1
ATOM 2926 O O . THR A 1 383 ? -9.875 -40.75 -9.484 1 95.5 383 THR A O 1
ATOM 2929 N N . HIS A 1 384 ? -9.148 -39.219 -8.023 1 95.5 384 HIS A N 1
ATOM 2930 C CA . HIS A 1 384 ? -10.5 -38.844 -7.594 1 95.5 384 HIS A CA 1
ATOM 2931 C C . HIS A 1 384 ? -11.133 -37.844 -8.531 1 95.5 384 HIS A C 1
ATOM 2933 O O . HIS A 1 384 ? -12.352 -37.844 -8.734 1 95.5 384 HIS A O 1
ATOM 2939 N N . PHE A 1 385 ? -10.305 -36.906 -9.047 1 94.94 385 PHE A N 1
ATOM 2940 C CA . PHE A 1 385 ? -10.875 -35.75 -9.781 1 94.94 385 PHE A CA 1
ATOM 2941 C C . PHE A 1 385 ? -10.406 -35.781 -11.227 1 94.94 385 PHE A C 1
ATOM 2943 O O . PHE A 1 385 ? -10.969 -35.062 -12.07 1 94.94 385 PHE A O 1
ATOM 2950 N N . GLY A 1 386 ? -9.461 -36.562 -11.586 1 91.88 386 GLY A N 1
ATOM 2951 C CA . GLY A 1 386 ? -8.805 -36.469 -12.875 1 91.88 386 GLY A CA 1
ATOM 2952 C C . GLY A 1 386 ? -7.734 -35.375 -12.922 1 91.88 386 GLY A C 1
ATOM 2953 O O . GLY A 1 386 ? -7.648 -34.562 -12.016 1 91.88 386 GLY A O 1
ATOM 2954 N N . ALA A 1 387 ? -6.98 -35.344 -13.977 1 85.75 387 ALA A N 1
ATOM 2955 C CA . ALA A 1 387 ? -5.855 -34.438 -14.078 1 85.75 387 ALA A CA 1
ATOM 2956 C C . ALA A 1 387 ? -6.277 -33.125 -14.75 1 85.75 387 ALA A C 1
ATOM 2958 O O . ALA A 1 387 ? -5.645 -32.094 -14.555 1 85.75 387 ALA A O 1
ATOM 2959 N N . THR A 1 388 ? -7.277 -33.156 -15.562 1 81.5 388 THR A N 1
ATOM 2960 C CA . THR A 1 388 ? -7.707 -31.969 -16.297 1 81.5 388 THR A CA 1
ATOM 2961 C C . THR A 1 388 ? -9.172 -31.672 -16.031 1 81.5 388 THR A C 1
ATOM 2963 O O . THR A 1 388 ? -9.977 -32.562 -15.805 1 81.5 388 THR A O 1
ATOM 2966 N N . PRO A 1 389 ? -9.422 -30.281 -15.969 1 81.31 389 PRO A N 1
ATOM 2967 C CA . PRO A 1 389 ? -10.828 -29.938 -15.758 1 81.31 389 PRO A CA 1
ATOM 2968 C C . PRO A 1 389 ? -11.727 -30.406 -16.906 1 81.31 389 PRO A C 1
ATOM 2970 O O . PRO A 1 389 ? -11.25 -30.625 -18.016 1 81.31 389 PRO A O 1
ATOM 2973 N N . PRO A 1 390 ? -12.961 -30.641 -16.484 1 69.75 390 PRO A N 1
ATOM 2974 C CA . PRO A 1 390 ? -13.898 -31.016 -17.547 1 69.75 390 PRO A CA 1
ATOM 2975 C C . PRO A 1 390 ? -14.117 -29.922 -18.578 1 69.75 390 PRO A C 1
ATOM 2977 O O . PRO A 1 390 ? -14.023 -28.734 -18.25 1 69.75 390 PRO A O 1
ATOM 2980 N N . MET A 1 391 ? -13.695 -29.984 -19.844 1 58.16 391 MET A N 1
ATOM 2981 C CA . MET A 1 391 ? -13.781 -29.047 -20.953 1 58.16 391 MET A CA 1
ATOM 2982 C C . MET A 1 391 ? -15.172 -28.422 -21.031 1 58.16 391 MET A C 1
ATOM 2984 O O . MET A 1 391 ? -16.172 -29.141 -21.203 1 58.16 391 MET A O 1
ATOM 2988 N N . ASP A 1 392 ? -15.594 -27.625 -20.219 1 52.34 392 ASP A N 1
ATOM 2989 C CA . ASP A 1 392 ? -16.844 -27.016 -20.688 1 52.34 392 ASP A CA 1
ATOM 2990 C C . ASP A 1 392 ? -16.594 -26.125 -21.891 1 52.34 392 ASP A C 1
ATOM 2992 O O . ASP A 1 392 ? -15.578 -25.422 -21.953 1 52.34 392 ASP A O 1
ATOM 2996 N N . SER A 1 393 ? -17.312 -26.375 -23.141 1 37.97 393 SER A N 1
ATOM 2997 C CA . SER A 1 393 ? -17.344 -25.75 -24.453 1 37.97 393 SER A CA 1
ATOM 2998 C C . SER A 1 393 ? -17.609 -24.266 -24.344 1 37.97 393 SER A C 1
ATOM 3000 O O . SER A 1 393 ? -17.859 -23.594 -25.359 1 37.97 393 SER A O 1
ATOM 3002 N N . ARG A 1 394 ? -18.047 -23.625 -23.312 1 42.59 394 ARG A N 1
ATOM 3003 C CA . ARG A 1 394 ? -18.5 -22.266 -23.641 1 42.59 394 ARG A CA 1
ATOM 3004 C C . ARG A 1 394 ? -17.312 -21.328 -23.797 1 42.59 394 ARG A C 1
ATOM 3006 O O . ARG A 1 394 ? -16.406 -21.312 -22.969 1 42.59 394 ARG A O 1
ATOM 3013 N N . PRO A 1 395 ? -17.203 -20.578 -24.953 1 35.69 395 PRO A N 1
ATOM 3014 C CA . PRO A 1 395 ? -16.125 -19.641 -25.266 1 35.69 395 PRO A CA 1
ATOM 3015 C C . PRO A 1 395 ? -15.938 -18.578 -24.188 1 35.69 395 PRO A C 1
ATOM 3017 O O . PRO A 1 395 ? -16.906 -18.188 -23.516 1 35.69 395 PRO A O 1
ATOM 3020 N N . ILE A 1 396 ? -14.758 -18.312 -23.672 1 39.66 396 ILE A N 1
ATOM 3021 C CA . ILE A 1 396 ? -14.367 -17.188 -22.828 1 39.66 396 ILE A CA 1
ATOM 3022 C C . ILE A 1 396 ? -14.883 -15.883 -23.422 1 39.66 396 ILE A C 1
ATOM 3024 O O . ILE A 1 396 ? -14.555 -15.547 -24.562 1 39.66 396 ILE A O 1
ATOM 3028 N N . PRO A 1 397 ? -15.891 -15.281 -22.859 1 33.12 397 PRO A N 1
ATOM 3029 C CA . PRO A 1 397 ? -16.172 -13.984 -23.5 1 33.12 397 PRO A CA 1
ATOM 3030 C C . PRO A 1 397 ? -15 -13.016 -23.391 1 33.12 397 PRO A C 1
ATOM 3032 O O . PRO A 1 397 ? -14.328 -12.969 -22.359 1 33.12 397 PRO A O 1
ATOM 3035 N N . ALA A 1 398 ? -14.391 -12.703 -24.375 1 30.7 398 ALA A N 1
ATOM 3036 C CA . ALA A 1 398 ? -13.383 -11.656 -24.469 1 30.7 398 ALA A CA 1
ATOM 3037 C C . ALA A 1 398 ? -13.789 -10.422 -23.672 1 30.7 398 ALA A C 1
ATOM 3039 O O . ALA A 1 398 ? -14.93 -9.961 -23.766 1 30.7 398 ALA A O 1
ATOM 3040 N N . ALA A 1 399 ? -13.125 -10.102 -22.672 1 36.41 399 ALA A N 1
ATOM 3041 C CA . ALA A 1 399 ? -13.25 -8.805 -22 1 36.41 399 ALA A CA 1
ATOM 3042 C C . ALA A 1 399 ? -13.273 -7.668 -23.016 1 36.41 399 ALA A C 1
ATOM 3044 O O . ALA A 1 399 ? -12.297 -7.461 -23.75 1 36.41 399 ALA A O 1
ATOM 3045 N N . THR A 1 400 ? -14.422 -7.258 -23.547 1 28 400 THR A N 1
ATOM 3046 C CA . THR A 1 400 ? -14.5 -5.996 -24.281 1 28 400 THR A CA 1
ATOM 3047 C C . THR A 1 400 ? -13.984 -4.844 -23.438 1 28 400 THR A C 1
ATOM 3049 O O . THR A 1 400 ? -14.57 -4.52 -22.391 1 28 400 THR A O 1
ATOM 3052 N N . VAL A 1 401 ? -12.773 -4.66 -23.281 1 32.28 401 VAL A N 1
ATOM 3053 C CA . VAL A 1 401 ? -12.336 -3.32 -22.906 1 32.28 401 VAL A CA 1
ATOM 3054 C C . VAL A 1 401 ? -13.008 -2.287 -23.812 1 32.28 401 VAL A C 1
ATOM 3056 O O . VAL A 1 401 ? -12.852 -2.328 -25.031 1 32.28 401 VAL A O 1
ATOM 3059 N N . GLY A 1 402 ? -14.234 -1.771 -23.531 1 28.2 402 GLY A N 1
ATOM 3060 C CA . GLY A 1 402 ? -14.844 -0.664 -24.25 1 28.2 402 GLY A CA 1
ATOM 3061 C C . GLY A 1 402 ? -13.852 0.433 -24.594 1 28.2 402 GLY A C 1
ATOM 3062 O O . GLY A 1 402 ? -13.125 0.917 -23.734 1 28.2 402 GLY A O 1
ATOM 3063 N N . SER A 1 403 ? -13.312 0.398 -25.828 1 28.77 403 SER A N 1
ATOM 3064 C CA . SER A 1 403 ? -12.703 1.524 -26.516 1 28.77 403 SER A CA 1
ATOM 3065 C C . SER A 1 403 ? -13.555 2.783 -26.391 1 28.77 403 SER A C 1
ATOM 3067 O O . SER A 1 403 ? -14.695 2.82 -26.859 1 28.77 403 SER A O 1
ATOM 3069 N N . THR A 1 404 ? -13.859 3.451 -25.328 1 27.64 404 THR A N 1
ATOM 3070 C CA . THR A 1 404 ? -14.523 4.742 -25.469 1 27.64 404 THR A CA 1
ATOM 3071 C C . THR A 1 404 ? -13.734 5.66 -26.391 1 27.64 404 THR A C 1
ATOM 3073 O O . THR A 1 404 ? -12.711 6.219 -26 1 27.64 404 THR A O 1
ATOM 3076 N N . GLY A 1 405 ? -13.5 5.191 -27.672 1 20.5 405 GLY A N 1
ATOM 3077 C CA . GLY A 1 405 ? -13.219 6.145 -28.734 1 20.5 405 GLY A CA 1
ATOM 3078 C C . GLY A 1 405 ? -14.312 7.184 -28.906 1 20.5 405 GLY A C 1
ATOM 3079 O O . GLY A 1 405 ? -15.484 6.84 -29.078 1 20.5 405 GLY A O 1
ATOM 3080 N N . ARG A 1 406 ? -14.367 8.391 -28.344 1 20.66 406 ARG A N 1
ATOM 3081 C CA . ARG A 1 406 ? -15.016 9.43 -29.141 1 20.66 406 ARG A CA 1
ATOM 3082 C C . ARG A 1 406 ? -14.484 9.453 -30.562 1 20.66 406 ARG A C 1
ATOM 3084 O O . ARG A 1 406 ? -13.289 9.227 -30.797 1 20.66 406 ARG A O 1
ATOM 3091 N N . PRO A 1 407 ? -15.547 9.523 -31.438 1 20.66 407 PRO A N 1
ATOM 3092 C CA . PRO A 1 407 ? -15.148 10.148 -32.688 1 20.66 407 PRO A CA 1
ATOM 3093 C C . PRO A 1 407 ? -14.43 11.484 -32.5 1 20.66 407 PRO A C 1
ATOM 3095 O O . PRO A 1 407 ? -14.656 12.164 -31.484 1 20.66 407 PRO A O 1
ATOM 3098 N N . MET B 1 1 ? 12.484 13.008 -35.656 1 57.44 1 MET B N 1
ATOM 3099 C CA . MET B 1 1 ? 12.25 11.641 -35.188 1 57.44 1 MET B CA 1
ATOM 3100 C C . MET B 1 1 ? 11.586 11.625 -33.812 1 57.44 1 MET B C 1
ATOM 3102 O O . MET B 1 1 ? 11.891 12.453 -32.969 1 57.44 1 MET B O 1
ATOM 3106 N N . ASP B 1 2 ? 10.5 10.922 -33.812 1 81.56 2 ASP B N 1
ATOM 3107 C CA . ASP B 1 2 ? 9.742 10.898 -32.562 1 81.56 2 ASP B CA 1
ATOM 3108 C C . ASP B 1 2 ? 10.562 10.273 -31.422 1 81.56 2 ASP B C 1
ATOM 3110 O O . ASP B 1 2 ? 11.398 9.406 -31.656 1 81.56 2 ASP B O 1
ATOM 3114 N N . LEU B 1 3 ? 10.688 10.875 -30.328 1 89.56 3 LEU B N 1
ATOM 3115 C CA . LEU B 1 3 ? 11.414 10.383 -29.172 1 89.56 3 LEU B CA 1
ATOM 3116 C C . LEU B 1 3 ? 11.008 8.945 -28.844 1 89.56 3 LEU B C 1
ATOM 3118 O O . LEU B 1 3 ? 9.836 8.586 -28.953 1 89.56 3 LEU B O 1
ATOM 3122 N N . THR B 1 4 ? 12.062 8.141 -28.641 1 93.88 4 THR B N 1
ATOM 3123 C CA . THR B 1 4 ? 11.773 6.824 -28.094 1 93.88 4 THR B CA 1
ATOM 3124 C C . THR B 1 4 ? 11.109 6.941 -26.734 1 93.88 4 THR B C 1
ATOM 3126 O O . THR B 1 4 ? 11.094 8.016 -26.125 1 93.88 4 THR B O 1
ATOM 3129 N N . ILE B 1 5 ? 10.531 5.848 -26.266 1 95.38 5 ILE B N 1
ATOM 3130 C CA . ILE B 1 5 ? 9.898 5.855 -24.938 1 95.38 5 ILE B CA 1
ATOM 3131 C C . ILE B 1 5 ? 10.953 6.121 -23.875 1 95.38 5 ILE B C 1
ATOM 3133 O O . ILE B 1 5 ? 10.703 6.875 -22.922 1 95.38 5 ILE B O 1
ATOM 3137 N N . ALA B 1 6 ? 12.117 5.527 -24.031 1 94.69 6 ALA B N 1
ATOM 3138 C CA . ALA B 1 6 ? 13.211 5.738 -23.078 1 94.69 6 ALA B CA 1
ATOM 3139 C C . ALA B 1 6 ? 13.602 7.215 -23.016 1 94.69 6 ALA B C 1
ATOM 3141 O O . ALA B 1 6 ? 13.859 7.746 -21.938 1 94.69 6 ALA B O 1
ATOM 3142 N N . GLU B 1 7 ? 13.672 7.812 -24.141 1 95.25 7 GLU B N 1
ATOM 3143 C CA . GLU B 1 7 ? 14.023 9.227 -24.219 1 95.25 7 GLU B CA 1
ATOM 3144 C C . GLU B 1 7 ? 12.945 10.094 -23.578 1 95.25 7 GLU B C 1
ATOM 3146 O O . GLU B 1 7 ? 13.258 11.094 -22.922 1 95.25 7 GLU B O 1
ATOM 3151 N N . ARG B 1 8 ? 11.75 9.742 -23.812 1 95.56 8 ARG B N 1
ATOM 3152 C CA . ARG B 1 8 ? 10.648 10.477 -23.203 1 95.56 8 ARG B CA 1
ATOM 3153 C C . ARG B 1 8 ? 10.727 10.391 -21.672 1 95.56 8 ARG B C 1
ATOM 3155 O O . ARG B 1 8 ? 10.492 11.383 -20.984 1 95.56 8 ARG B O 1
ATOM 3162 N N . ILE B 1 9 ? 10.992 9.203 -21.156 1 96.31 9 ILE B N 1
ATOM 3163 C CA . ILE B 1 9 ? 11.133 9.016 -19.719 1 96.31 9 ILE B CA 1
ATOM 3164 C C . ILE B 1 9 ? 12.312 9.828 -19.203 1 96.31 9 ILE B C 1
ATOM 3166 O O . ILE B 1 9 ? 12.219 10.5 -18.172 1 96.31 9 ILE B O 1
ATOM 3170 N N . GLN B 1 10 ? 13.406 9.805 -19.906 1 96.12 10 GLN B N 1
ATOM 3171 C CA . GLN B 1 10 ? 14.578 10.57 -19.516 1 96.12 10 GLN B CA 1
ATOM 3172 C C . GLN B 1 10 ? 14.273 12.07 -19.484 1 96.12 10 GLN B C 1
ATOM 3174 O O . GLN B 1 10 ? 14.781 12.789 -18.625 1 96.12 10 GLN B O 1
ATOM 3179 N N . LEU B 1 11 ? 13.508 12.5 -20.438 1 95.5 11 LEU B N 1
ATOM 3180 C CA . LEU B 1 11 ? 13.125 13.906 -20.484 1 95.5 11 LEU B CA 1
ATOM 3181 C C . LEU B 1 11 ? 12.336 14.289 -19.234 1 95.5 11 LEU B C 1
ATOM 3183 O O . LEU B 1 11 ? 12.469 15.414 -18.734 1 95.5 11 LEU B O 1
ATOM 3187 N N . ARG B 1 12 ? 11.484 13.43 -18.766 1 95.25 12 ARG B N 1
ATOM 3188 C CA . ARG B 1 12 ? 10.766 13.68 -17.516 1 95.25 12 ARG B CA 1
ATOM 3189 C C . ARG B 1 12 ? 11.727 13.875 -16.359 1 95.25 12 ARG B C 1
ATOM 3191 O O . ARG B 1 12 ? 11.586 14.812 -15.57 1 95.25 12 ARG B O 1
ATOM 3198 N N . VAL B 1 13 ? 12.68 13 -16.266 1 96.38 13 VAL B N 1
ATOM 3199 C CA . VAL B 1 13 ? 13.656 13.023 -15.188 1 96.38 13 VAL B CA 1
ATOM 3200 C C . VAL B 1 13 ? 14.508 14.289 -15.281 1 96.38 13 VAL B C 1
ATOM 3202 O O . VAL B 1 13 ? 14.711 14.984 -14.289 1 96.38 13 VAL B O 1
ATOM 3205 N N . ASP B 1 14 ? 14.914 14.594 -16.5 1 95.56 14 ASP B N 1
ATOM 3206 C CA . ASP B 1 14 ? 15.734 15.773 -16.734 1 95.56 14 ASP B CA 1
ATOM 3207 C C . ASP B 1 14 ? 14.969 17.047 -16.391 1 95.56 14 ASP B C 1
ATOM 3209 O O . ASP B 1 14 ? 15.539 17.984 -15.828 1 95.56 14 ASP B O 1
ATOM 3213 N N . SER B 1 15 ? 13.781 17.062 -16.797 1 94.06 15 SER B N 1
ATOM 3214 C CA . SER B 1 15 ? 12.945 18.234 -16.531 1 94.06 15 SER B CA 1
ATOM 3215 C C . SER B 1 15 ? 12.773 18.453 -15.031 1 94.06 15 SER B C 1
ATOM 3217 O O . SER B 1 15 ? 12.789 19.594 -14.555 1 94.06 15 SER B O 1
ATOM 3219 N N . PHE B 1 16 ? 12.617 17.438 -14.328 1 93.56 16 PHE B N 1
ATOM 3220 C CA . PHE B 1 16 ? 12.531 17.547 -12.875 1 93.56 16 PHE B CA 1
ATOM 3221 C C . PHE B 1 16 ? 13.805 18.141 -12.297 1 93.56 16 PHE B C 1
ATOM 3223 O O . PHE B 1 16 ? 13.75 19.078 -11.492 1 93.56 16 PHE B O 1
ATOM 3230 N N . HIS B 1 17 ? 14.922 17.703 -12.711 1 93.5 17 HIS B N 1
ATOM 3231 C CA . HIS B 1 17 ? 16.188 18.156 -12.164 1 93.5 17 HIS B CA 1
ATOM 3232 C C . HIS B 1 17 ? 16.516 19.562 -12.633 1 93.5 17 HIS B C 1
ATOM 3234 O O . HIS B 1 17 ? 17 20.391 -11.844 1 93.5 17 HIS B O 1
ATOM 3240 N N . SER B 1 18 ? 16.234 19.859 -13.859 1 92.62 18 SER B N 1
ATOM 3241 C CA . SER B 1 18 ? 16.578 21.156 -14.422 1 92.62 18 SER B CA 1
ATOM 3242 C C . SER B 1 18 ? 15.57 22.219 -13.984 1 92.62 18 SER B C 1
ATOM 3244 O O . SER B 1 18 ? 15.961 23.312 -13.562 1 92.62 18 SER B O 1
ATOM 3246 N N . ASP B 1 19 ? 14.305 21.859 -14.078 1 90.56 19 ASP B N 1
ATOM 3247 C CA . ASP B 1 19 ? 13.281 22.875 -13.844 1 90.56 19 ASP B CA 1
ATOM 3248 C C . ASP B 1 19 ? 13 23.047 -12.352 1 90.56 19 ASP B C 1
ATOM 3250 O O . ASP B 1 19 ? 12.828 24.156 -11.867 1 90.56 19 ASP B O 1
ATOM 3254 N N . ARG B 1 20 ? 13.039 21.969 -11.688 1 89.75 20 ARG B N 1
ATOM 3255 C CA . ARG B 1 20 ? 12.664 22.047 -10.281 1 89.75 20 ARG B CA 1
ATOM 3256 C C . ARG B 1 20 ? 13.891 22.234 -9.391 1 89.75 20 ARG B C 1
ATOM 3258 O O . ARG B 1 20 ? 14.039 23.25 -8.734 1 89.75 20 ARG B O 1
ATOM 3265 N N . ILE B 1 21 ? 14.82 21.328 -9.445 1 90.44 21 ILE B N 1
ATOM 3266 C CA . ILE B 1 21 ? 15.945 21.344 -8.516 1 90.44 21 ILE B CA 1
ATOM 3267 C C . ILE B 1 21 ? 16.891 22.5 -8.867 1 90.44 21 ILE B C 1
ATOM 3269 O O . ILE B 1 21 ? 17.125 23.391 -8.047 1 90.44 21 ILE B O 1
ATOM 3273 N N . ALA B 1 22 ? 17.328 22.594 -10.055 1 89.5 22 ALA B N 1
ATOM 3274 C CA . ALA B 1 22 ? 18.266 23.641 -10.469 1 89.5 22 ALA B CA 1
ATOM 3275 C C . ALA B 1 22 ? 17.531 24.969 -10.656 1 89.5 22 ALA B C 1
ATOM 3277 O O . ALA B 1 22 ? 18.094 26.031 -10.344 1 89.5 22 ALA B O 1
ATOM 3278 N N . GLY B 1 23 ? 16.344 24.922 -11.102 1 90.38 23 GLY B N 1
ATOM 3279 C CA . GLY B 1 23 ? 15.594 26.141 -11.398 1 90.38 23 GLY B CA 1
ATOM 3280 C C . GLY B 1 23 ? 14.859 26.688 -10.188 1 90.38 23 GLY B C 1
ATOM 3281 O O . GLY B 1 23 ? 15.414 27.469 -9.422 1 90.38 23 GLY B O 1
ATOM 3282 N N . ARG B 1 24 ? 13.734 26.109 -9.898 1 86.69 24 ARG B N 1
ATOM 3283 C CA . ARG B 1 24 ? 12.812 26.641 -8.898 1 86.69 24 ARG B CA 1
ATOM 3284 C C . ARG B 1 24 ? 13.43 26.578 -7.5 1 86.69 24 ARG B C 1
ATOM 3286 O O . ARG B 1 24 ? 13.164 27.438 -6.66 1 86.69 24 ARG B O 1
ATOM 3293 N N . TRP B 1 25 ? 14.258 25.531 -7.262 1 90.94 25 TRP B N 1
ATOM 3294 C CA . TRP B 1 25 ? 14.789 25.312 -5.918 1 90.94 25 TRP B CA 1
ATOM 3295 C C . TRP B 1 25 ? 16.219 25.844 -5.805 1 90.94 25 TRP B C 1
ATOM 3297 O O . TRP B 1 25 ? 16.859 25.688 -4.762 1 90.94 25 TRP B O 1
ATOM 3307 N N . GLY B 1 26 ? 16.734 26.406 -6.836 1 88 26 GLY B N 1
ATOM 3308 C CA . GLY B 1 26 ? 18 27.094 -6.785 1 88 26 GLY B CA 1
ATOM 3309 C C . GLY B 1 26 ? 19.188 26.156 -6.637 1 88 26 GLY B C 1
ATOM 3310 O O . GLY B 1 26 ? 20.188 26.5 -6.02 1 88 26 GLY B O 1
ATOM 3311 N N . GLY B 1 27 ? 18.969 24.891 -7.008 1 87.81 27 GLY B N 1
ATOM 3312 C CA . GLY B 1 27 ? 20.125 24 -7.09 1 87.81 27 GLY B CA 1
ATOM 3313 C C . GLY B 1 27 ? 20.203 23.031 -5.922 1 87.81 27 GLY B C 1
ATOM 3314 O O . GLY B 1 27 ? 21.094 22.172 -5.883 1 87.81 27 GLY B O 1
ATOM 3315 N N . ARG B 1 28 ? 19.312 23.219 -5.008 1 86.69 28 ARG B N 1
ATOM 3316 C CA . ARG B 1 28 ? 19.297 22.328 -3.852 1 86.69 28 ARG B CA 1
ATOM 3317 C C . ARG B 1 28 ? 17.938 21.641 -3.711 1 86.69 28 ARG B C 1
ATOM 3319 O O . ARG B 1 28 ? 16.891 22.266 -3.91 1 86.69 28 ARG B O 1
ATOM 3326 N N . HIS B 1 29 ? 18.062 20.391 -3.408 1 90.81 29 HIS B N 1
ATOM 3327 C CA . HIS B 1 29 ? 16.812 19.688 -3.102 1 90.81 29 HIS B CA 1
ATOM 3328 C C . HIS B 1 29 ? 16.234 20.156 -1.772 1 90.81 29 HIS B C 1
ATOM 3330 O O . HIS B 1 29 ? 16.703 19.734 -0.706 1 90.81 29 HIS B O 1
ATOM 3336 N N . ILE B 1 30 ? 15.18 20.797 -1.769 1 88.44 30 ILE B N 1
ATOM 3337 C CA . ILE B 1 30 ? 14.758 21.578 -0.611 1 88.44 30 ILE B CA 1
ATOM 3338 C C . ILE B 1 30 ? 14.102 20.656 0.421 1 88.44 30 ILE B C 1
ATOM 3340 O O . ILE B 1 30 ? 13.891 21.062 1.567 1 88.44 30 ILE B O 1
ATOM 3344 N N . LEU B 1 31 ? 13.789 19.438 0.07 1 89.25 31 LEU B N 1
ATOM 3345 C CA . LEU B 1 31 ? 13.18 18.516 1.024 1 89.25 31 LEU B CA 1
ATOM 3346 C C . LEU B 1 31 ? 14.258 17.766 1.805 1 89.25 31 LEU B C 1
ATOM 3348 O O . LEU B 1 31 ? 13.953 17.094 2.791 1 89.25 31 LEU B O 1
ATOM 3352 N N . HIS B 1 32 ? 15.469 17.922 1.351 1 87.19 32 HIS B N 1
ATOM 3353 C CA . HIS B 1 32 ? 16.594 17.328 2.076 1 87.19 32 HIS B CA 1
ATOM 3354 C C . HIS B 1 32 ? 17.141 18.297 3.115 1 87.19 32 HIS B C 1
ATOM 3356 O O . HIS B 1 32 ? 17.641 19.375 2.766 1 87.19 32 HIS B O 1
ATOM 3362 N N . SER B 1 33 ? 16.922 17.938 4.305 1 84.5 33 SER B N 1
ATOM 3363 C CA . SER B 1 33 ? 17.375 18.828 5.359 1 84.5 33 SER B CA 1
ATOM 3364 C C . SER B 1 33 ? 18.406 18.172 6.254 1 84.5 33 SER B C 1
ATOM 3366 O O . SER B 1 33 ? 18.844 17.047 5.98 1 84.5 33 SER B O 1
ATOM 3368 N N . ARG B 1 34 ? 18.797 18.859 7.309 1 86.81 34 ARG B N 1
ATOM 3369 C CA . ARG B 1 34 ? 19.797 18.359 8.258 1 86.81 34 ARG B CA 1
ATOM 3370 C C . ARG B 1 34 ? 19.234 17.188 9.055 1 86.81 34 ARG B C 1
ATOM 3372 O O . ARG B 1 34 ? 18.016 17 9.133 1 86.81 34 ARG B O 1
ATOM 3379 N N . THR B 1 35 ? 20.109 16.438 9.516 1 86.69 35 THR B N 1
ATOM 3380 C CA . THR B 1 35 ? 19.734 15.336 10.406 1 86.69 35 THR B CA 1
ATOM 3381 C C . THR B 1 35 ? 19.625 15.828 11.852 1 86.69 35 THR B C 1
ATOM 3383 O O . THR B 1 35 ? 20.562 16.469 12.359 1 86.69 35 THR B O 1
ATOM 3386 N N . PRO B 1 36 ? 18.562 15.516 12.438 1 89.06 36 PRO B N 1
ATOM 3387 C CA . PRO B 1 36 ? 18.438 15.93 13.836 1 89.06 36 PRO B CA 1
ATOM 3388 C C . PRO B 1 36 ? 19.5 15.312 14.727 1 89.06 36 PRO B C 1
ATOM 3390 O O . PRO B 1 36 ? 19.938 14.18 14.484 1 89.06 36 PRO B O 1
ATOM 3393 N N . ARG B 1 37 ? 19.859 16.047 15.781 1 87.94 37 ARG B N 1
ATOM 3394 C CA . ARG B 1 37 ? 20.812 15.594 16.797 1 87.94 37 ARG B CA 1
ATOM 3395 C C . ARG B 1 37 ? 20.141 15.477 18.156 1 87.94 37 ARG B C 1
ATOM 3397 O O . ARG B 1 37 ? 18.969 15.812 18.312 1 87.94 37 ARG B O 1
ATOM 3404 N N . TYR B 1 38 ? 20.938 14.906 19.031 1 87.31 38 TYR B N 1
ATOM 3405 C CA . TYR B 1 38 ? 20.422 14.805 20.391 1 87.31 38 TYR B CA 1
ATOM 3406 C C . TYR B 1 38 ? 20.016 16.172 20.922 1 87.31 38 TYR B C 1
ATOM 3408 O O . TYR B 1 38 ? 20.734 17.156 20.75 1 87.31 38 TYR B O 1
ATOM 3416 N N . GLY B 1 39 ? 18.844 16.219 21.469 1 90.12 39 GLY B N 1
ATOM 3417 C CA . GLY B 1 39 ? 18.359 17.469 22.031 1 90.12 39 GLY B CA 1
ATOM 3418 C C . GLY B 1 39 ? 17.469 18.25 21.094 1 90.12 39 GLY B C 1
ATOM 3419 O O . GLY B 1 39 ? 16.734 19.141 21.516 1 90.12 39 GLY B O 1
ATOM 3420 N N . ASP B 1 40 ? 17.516 17.938 19.812 1 94.19 40 ASP B N 1
ATOM 3421 C CA . ASP B 1 40 ? 16.641 18.609 18.844 1 94.19 40 ASP B CA 1
ATOM 3422 C C . ASP B 1 40 ? 15.195 18.172 19 1 94.19 40 ASP B C 1
ATOM 3424 O O . ASP B 1 40 ? 14.922 17.094 19.547 1 94.19 40 ASP B O 1
ATOM 3428 N N . ILE B 1 41 ? 14.312 19.047 18.656 1 95.62 41 ILE B N 1
ATOM 3429 C CA . ILE B 1 41 ? 12.883 18.766 18.703 1 95.62 41 ILE B CA 1
ATOM 3430 C C . ILE B 1 41 ? 12.383 18.406 17.312 1 95.62 41 ILE B C 1
ATOM 3432 O O . ILE B 1 41 ? 12.422 19.234 16.406 1 95.62 41 ILE B O 1
ATOM 3436 N N . VAL B 1 42 ? 11.945 17.141 17.141 1 93.12 42 VAL B N 1
ATOM 3437 C CA . VAL B 1 42 ? 11.484 16.688 15.828 1 93.12 42 VAL B CA 1
ATOM 3438 C C . VAL B 1 42 ? 9.969 16.766 15.758 1 93.12 42 VAL B C 1
ATOM 3440 O O . VAL B 1 42 ? 9.266 16.109 16.531 1 93.12 42 VAL B O 1
ATOM 3443 N N . LEU B 1 43 ? 9.484 17.609 14.852 1 95.44 43 LEU B N 1
ATOM 3444 C CA . LEU B 1 43 ? 8.055 17.844 14.688 1 95.44 43 LEU B CA 1
ATOM 3445 C C . LEU B 1 43 ? 7.605 17.469 13.273 1 95.44 43 LEU B C 1
ATOM 3447 O O . LEU B 1 43 ? 6.707 18.109 12.719 1 95.44 43 LEU B O 1
ATOM 3451 N N . ARG B 1 44 ? 8.242 16.5 12.688 1 91.25 44 ARG B N 1
ATOM 3452 C CA . ARG B 1 44 ? 7.891 16.094 11.328 1 91.25 44 ARG B CA 1
ATOM 3453 C C . ARG B 1 44 ? 7.191 14.727 11.328 1 91.25 44 ARG B C 1
ATOM 3455 O O . ARG B 1 44 ? 6.688 14.289 10.297 1 91.25 44 ARG B O 1
ATOM 3462 N N . SER B 1 45 ? 7.125 14.078 12.438 1 89.56 45 SER B N 1
ATOM 3463 C CA . SER B 1 45 ? 6.508 12.758 12.562 1 89.56 45 SER B CA 1
ATOM 3464 C C . SER B 1 45 ? 5.031 12.867 12.922 1 89.56 45 SER B C 1
ATOM 3466 O O . SER B 1 45 ? 4.641 13.758 13.688 1 89.56 45 SER B O 1
ATOM 3468 N N . ASN B 1 46 ? 4.246 11.898 12.391 1 93.75 46 ASN B N 1
ATOM 3469 C CA . ASN B 1 46 ? 2.824 11.867 12.711 1 93.75 46 ASN B CA 1
ATOM 3470 C C . ASN B 1 46 ? 2.543 11 13.938 1 93.75 46 ASN B C 1
ATOM 3472 O O . ASN B 1 46 ? 1.398 10.617 14.18 1 93.75 46 ASN B O 1
ATOM 3476 N N . ASP B 1 47 ? 3.596 10.727 14.672 1 94.5 47 ASP B N 1
ATOM 3477 C CA . ASP B 1 47 ? 3.438 9.969 15.914 1 94.5 47 ASP B CA 1
ATOM 3478 C C . ASP B 1 47 ? 2.861 10.844 17.016 1 94.5 47 ASP B C 1
ATOM 3480 O O . ASP B 1 47 ? 3.539 11.125 18.016 1 94.5 47 ASP B O 1
ATOM 3484 N N . TYR B 1 48 ? 1.613 11.148 16.953 1 97.12 48 TYR B N 1
ATOM 3485 C CA . TYR B 1 48 ? 0.962 12.188 17.75 1 97.12 48 TYR B CA 1
ATOM 3486 C C . TYR B 1 48 ? 0.969 11.828 19.234 1 97.12 48 TYR B C 1
ATOM 3488 O O . TYR B 1 48 ? 1.04 12.711 20.094 1 97.12 48 TYR B O 1
ATOM 3496 N N . LEU B 1 49 ? 0.887 10.547 19.531 1 97.62 49 LEU B N 1
ATOM 3497 C CA . LEU B 1 49 ? 0.794 10.133 20.938 1 97.62 49 LEU B CA 1
ATOM 3498 C C . LEU B 1 49 ? 2.154 9.68 21.453 1 97.62 49 LEU B C 1
ATOM 3500 O O . LEU B 1 49 ? 2.258 9.195 22.578 1 97.62 49 LEU B O 1
ATOM 3504 N N . ALA B 1 50 ? 3.154 9.828 20.672 1 95 50 ALA B N 1
ATOM 3505 C CA . ALA B 1 50 ? 4.52 9.469 21.047 1 95 50 ALA B CA 1
ATOM 3506 C C . ALA B 1 50 ? 4.602 8.008 21.5 1 95 50 ALA B C 1
ATOM 3508 O O . ALA B 1 50 ? 5.105 7.719 22.578 1 95 50 ALA B O 1
ATOM 3509 N N . LEU B 1 51 ? 4.16 7.168 20.609 1 95.31 51 LEU B N 1
ATOM 3510 C CA . LEU B 1 51 ? 4.094 5.758 20.984 1 95.31 51 LEU B CA 1
ATOM 3511 C C . LEU B 1 51 ? 5.254 4.98 20.359 1 95.31 51 LEU B C 1
ATOM 3513 O O . LEU B 1 51 ? 5.52 3.842 20.75 1 95.31 51 LEU B O 1
ATOM 3517 N N . THR B 1 52 ? 5.887 5.602 19.375 1 90.19 52 THR B N 1
ATOM 3518 C CA . THR B 1 52 ? 7.055 4.938 18.812 1 90.19 52 THR B CA 1
ATOM 3519 C C . THR B 1 52 ? 8.078 4.613 19.891 1 90.19 52 THR B C 1
ATOM 3521 O O . THR B 1 52 ? 8.5 5.5 20.641 1 90.19 52 THR B O 1
ATOM 3524 N N . GLY B 1 53 ? 8.414 3.354 20.094 1 87.69 53 GLY B N 1
ATOM 3525 C CA . GLY B 1 53 ? 9.391 2.947 21.094 1 87.69 53 GLY B CA 1
ATOM 3526 C C . GLY B 1 53 ? 8.766 2.623 22.438 1 87.69 53 GLY B C 1
ATOM 3527 O O . GLY B 1 53 ? 9.477 2.291 23.391 1 87.69 53 GLY B O 1
ATOM 3528 N N . ASP B 1 54 ? 7.438 2.805 22.562 1 94 54 ASP B N 1
ATOM 3529 C CA . ASP B 1 54 ? 6.766 2.426 23.797 1 94 54 ASP B CA 1
ATOM 3530 C C . ASP B 1 54 ? 7.121 0.995 24.203 1 94 54 ASP B C 1
ATOM 3532 O O . ASP B 1 54 ? 6.98 0.069 23.391 1 94 54 ASP B O 1
ATOM 3536 N N . PRO B 1 55 ? 7.551 0.85 25.469 1 94.88 55 PRO B N 1
ATOM 3537 C CA . PRO B 1 55 ? 8.055 -0.464 25.875 1 94.88 55 PRO B CA 1
ATOM 3538 C C . PRO B 1 55 ? 6.98 -1.547 25.828 1 94.88 55 PRO B C 1
ATOM 3540 O O . PRO B 1 55 ? 7.285 -2.715 25.578 1 94.88 55 PRO B O 1
ATOM 3543 N N . ARG B 1 56 ? 5.758 -1.246 26.125 1 96.81 56 ARG B N 1
ATOM 3544 C CA . ARG B 1 56 ? 4.672 -2.223 26.078 1 96.81 56 ARG B CA 1
ATOM 3545 C C . ARG B 1 56 ? 4.473 -2.758 24.656 1 96.81 56 ARG B C 1
ATOM 3547 O O . ARG B 1 56 ? 4.273 -3.959 24.469 1 96.81 56 ARG B O 1
ATOM 3554 N N . ILE B 1 57 ? 4.547 -1.909 23.672 1 96.38 57 ILE B N 1
ATOM 3555 C CA . ILE B 1 57 ? 4.383 -2.275 22.266 1 96.38 57 ILE B CA 1
ATOM 3556 C C . ILE B 1 57 ? 5.59 -3.086 21.797 1 96.38 57 ILE B C 1
ATOM 3558 O O . ILE B 1 57 ? 5.438 -4.129 21.156 1 96.38 57 ILE B O 1
ATOM 3562 N N . ALA B 1 58 ? 6.805 -2.582 22.156 1 95.19 58 ALA B N 1
ATOM 3563 C CA . ALA B 1 58 ? 8.031 -3.301 21.812 1 95.19 58 ALA B CA 1
ATOM 3564 C C . ALA B 1 58 ? 8.016 -4.711 22.391 1 95.19 58 ALA B C 1
ATOM 3566 O O . ALA B 1 58 ? 8.445 -5.664 21.734 1 95.19 58 ALA B O 1
ATOM 3567 N N . HIS B 1 59 ? 7.559 -4.828 23.594 1 96.06 59 HIS B N 1
ATOM 3568 C CA . HIS B 1 59 ? 7.484 -6.129 24.25 1 96.06 59 HIS B CA 1
ATOM 3569 C C . HIS B 1 59 ? 6.555 -7.074 23.5 1 96.06 59 HIS B C 1
ATOM 3571 O O . HIS B 1 59 ? 6.883 -8.25 23.297 1 96.06 59 HIS B O 1
ATOM 3577 N N . ALA B 1 60 ? 5.426 -6.605 23.078 1 96.44 60 ALA B N 1
ATOM 3578 C CA . ALA B 1 60 ? 4.465 -7.422 22.344 1 96.44 60 ALA B CA 1
ATOM 3579 C C . ALA B 1 60 ? 5.066 -7.918 21.031 1 96.44 60 ALA B C 1
ATOM 3581 O O . ALA B 1 60 ? 4.895 -9.078 20.656 1 96.44 60 ALA B O 1
ATOM 3582 N N . ILE B 1 61 ? 5.785 -7.055 20.328 1 95.31 61 ILE B N 1
ATOM 3583 C CA . ILE B 1 61 ? 6.418 -7.406 19.062 1 95.31 61 ILE B CA 1
ATOM 3584 C C . ILE B 1 61 ? 7.488 -8.469 19.297 1 95.31 61 ILE B C 1
ATOM 3586 O O . ILE B 1 61 ? 7.516 -9.492 18.609 1 95.31 61 ILE B O 1
ATOM 3590 N N . ARG B 1 62 ? 8.305 -8.227 20.297 1 94.56 62 ARG B N 1
ATOM 3591 C CA . ARG B 1 62 ? 9.398 -9.148 20.609 1 94.56 62 ARG B CA 1
ATOM 3592 C C . ARG B 1 62 ? 8.859 -10.516 21 1 94.56 62 ARG B C 1
ATOM 3594 O O . ARG B 1 62 ? 9.414 -11.547 20.625 1 94.56 62 ARG B O 1
ATOM 3601 N N . THR B 1 63 ? 7.82 -10.508 21.766 1 94.75 63 THR B N 1
ATOM 3602 C CA . THR B 1 63 ? 7.211 -11.758 22.203 1 94.75 63 THR B CA 1
ATOM 3603 C C . THR B 1 63 ? 6.672 -12.547 21.016 1 94.75 63 THR B C 1
ATOM 3605 O O . THR B 1 63 ? 6.84 -13.766 20.938 1 94.75 63 THR B O 1
ATOM 3608 N N . ALA B 1 64 ? 6.082 -11.859 20.094 1 93.5 64 ALA B N 1
ATOM 3609 C CA . ALA B 1 64 ? 5.531 -12.508 18.906 1 93.5 64 ALA B CA 1
ATOM 3610 C C . ALA B 1 64 ? 6.641 -13.102 18.047 1 93.5 64 ALA B C 1
ATOM 3612 O O . ALA B 1 64 ? 6.438 -14.125 17.391 1 93.5 64 ALA B O 1
ATOM 3613 N N . LEU B 1 65 ? 7.773 -12.484 18.031 1 92.69 65 LEU B N 1
ATOM 3614 C CA . LEU B 1 65 ? 8.898 -12.93 17.219 1 92.69 65 LEU B CA 1
ATOM 3615 C C . LEU B 1 65 ? 9.523 -14.195 17.797 1 92.69 65 LEU B C 1
ATOM 3617 O O . LEU B 1 65 ? 10.273 -14.898 17.125 1 92.69 65 LEU B O 1
ATOM 3621 N N . ARG B 1 66 ? 9.266 -14.477 19.031 1 87.81 66 ARG B N 1
ATOM 3622 C CA . ARG B 1 66 ? 9.812 -15.664 19.672 1 87.81 66 ARG B CA 1
ATOM 3623 C C . ARG B 1 66 ? 9.023 -16.906 19.281 1 87.81 66 ARG B C 1
ATOM 3625 O O . ARG B 1 66 ? 9.57 -18.016 19.266 1 87.81 66 ARG B O 1
ATOM 3632 N N . SER B 1 67 ? 7.816 -16.641 19.016 1 77 67 SER B N 1
ATOM 3633 C CA . SER B 1 67 ? 6.984 -17.766 18.609 1 77 67 SER B CA 1
ATOM 3634 C C . SER B 1 67 ? 7.113 -18.047 17.109 1 77 67 SER B C 1
ATOM 3636 O O . SER B 1 67 ? 7.258 -17.125 16.312 1 77 67 SER B O 1
ATOM 3638 N N . ALA B 1 68 ? 7.52 -19.188 16.781 1 62.97 68 ALA B N 1
ATOM 3639 C CA . ALA B 1 68 ? 7.746 -19.516 15.367 1 62.97 68 ALA B CA 1
ATOM 3640 C C . ALA B 1 68 ? 6.457 -19.375 14.562 1 62.97 68 ALA B C 1
ATOM 3642 O O . ALA B 1 68 ? 5.512 -20.141 14.766 1 62.97 68 ALA B O 1
ATOM 3643 N N . PRO B 1 69 ? 6.527 -18.281 13.797 1 62.22 69 PRO B N 1
ATOM 3644 C CA . PRO B 1 69 ? 5.316 -18.234 12.977 1 62.22 69 PRO B CA 1
ATOM 3645 C C . PRO B 1 69 ? 5.285 -19.312 11.898 1 62.22 69 PRO B C 1
ATOM 3647 O O . PRO B 1 69 ? 6.34 -19.703 11.391 1 62.22 69 PRO B O 1
ATOM 3650 N N . THR B 1 70 ? 4.137 -19.859 11.766 1 55.88 70 THR B N 1
ATOM 3651 C CA . THR B 1 70 ? 3.996 -20.953 10.805 1 55.88 70 THR B CA 1
ATOM 3652 C C . THR B 1 70 ? 3.805 -20.406 9.391 1 55.88 70 THR B C 1
ATOM 3654 O O . THR B 1 70 ? 3.92 -21.141 8.414 1 55.88 70 THR B O 1
ATOM 3657 N N . SER B 1 71 ? 3.455 -19.172 9.344 1 62.97 71 SER B N 1
ATOM 3658 C CA . SER B 1 71 ? 3.211 -18.672 7.996 1 62.97 71 SER B CA 1
ATOM 3659 C C . SER B 1 71 ? 3.535 -17.188 7.887 1 62.97 71 SER B C 1
ATOM 3661 O O . SER B 1 71 ? 3.48 -16.453 8.883 1 62.97 71 SER B O 1
ATOM 3663 N N . GLY B 1 72 ? 3.951 -16.828 6.758 1 68.12 72 GLY B N 1
ATOM 3664 C CA . GLY B 1 72 ? 4.195 -15.43 6.445 1 68.12 72 GLY B CA 1
ATOM 3665 C C . GLY B 1 72 ? 2.92 -14.641 6.203 1 68.12 72 GLY B C 1
ATOM 3666 O O . GLY B 1 72 ? 1.835 -15.062 6.609 1 68.12 72 GLY B O 1
ATOM 3667 N N . ALA B 1 73 ? 3.047 -13.477 5.66 1 73.12 73 ALA B N 1
ATOM 3668 C CA . ALA B 1 73 ? 1.923 -12.602 5.348 1 73.12 73 ALA B CA 1
ATOM 3669 C C . ALA B 1 73 ? 1.036 -13.203 4.262 1 73.12 73 ALA B C 1
ATOM 3671 O O . ALA B 1 73 ? 1.533 -13.828 3.324 1 73.12 73 ALA B O 1
ATOM 3672 N N . THR B 1 74 ? -0.26 -13.117 4.457 1 77.06 74 THR B N 1
ATOM 3673 C CA . THR B 1 74 ? -1.285 -13.68 3.586 1 77.06 74 THR B CA 1
ATOM 3674 C C . THR B 1 74 ? -2.316 -12.625 3.209 1 77.06 74 THR B C 1
ATOM 3676 O O . THR B 1 74 ? -2.633 -11.742 4.012 1 77.06 74 THR B O 1
ATOM 3679 N N . PRO B 1 75 ? -2.777 -12.75 1.967 1 78.75 75 PRO B N 1
ATOM 3680 C CA . PRO B 1 75 ? -3.863 -11.828 1.621 1 78.75 75 PRO B CA 1
ATOM 3681 C C . PRO B 1 75 ? -5.078 -11.984 2.531 1 78.75 75 PRO B C 1
ATOM 3683 O O . PRO B 1 75 ? -5.406 -13.102 2.945 1 78.75 75 PRO B O 1
ATOM 3686 N N . SER B 1 76 ? -5.773 -10.883 2.711 1 80.62 76 SER B N 1
ATOM 3687 C CA . SER B 1 76 ? -6.867 -10.805 3.674 1 80.62 76 SER B CA 1
ATOM 3688 C C . SER B 1 76 ? -8.023 -11.719 3.268 1 80.62 76 SER B C 1
ATOM 3690 O O . SER B 1 76 ? -8.789 -12.172 4.121 1 80.62 76 SER B O 1
ATOM 3692 N N . VAL B 1 77 ? -8.141 -12 2.053 1 83.25 77 VAL B N 1
ATOM 3693 C CA . VAL B 1 77 ? -9.281 -12.75 1.53 1 83.25 77 VAL B CA 1
ATOM 3694 C C . VAL B 1 77 ? -9.273 -14.164 2.1 1 83.25 77 VAL B C 1
ATOM 3696 O O . VAL B 1 77 ? -10.328 -14.789 2.244 1 83.25 77 VAL B O 1
ATOM 3699 N N . PHE B 1 78 ? -8.141 -14.609 2.545 1 83.56 78 PHE B N 1
ATOM 3700 C CA . PHE B 1 78 ? -8.008 -15.977 3.033 1 83.56 78 PHE B CA 1
ATOM 3701 C C . PHE B 1 78 ? -8.211 -16.031 4.543 1 83.56 78 PHE B C 1
ATOM 3703 O O . PHE B 1 78 ? -8.305 -17.125 5.121 1 83.56 78 PHE B O 1
ATOM 3710 N N . LEU B 1 79 ? -8.258 -14.859 5.168 1 83.12 79 LEU B N 1
ATOM 3711 C CA . LEU B 1 79 ? -8.266 -14.797 6.625 1 83.12 79 LEU B CA 1
ATOM 3712 C C . LEU B 1 79 ? -9.695 -14.742 7.16 1 83.12 79 LEU B C 1
ATOM 3714 O O . LEU B 1 79 ? -10.5 -13.938 6.691 1 83.12 79 LEU B O 1
ATOM 3718 N N . HIS B 1 80 ? -9.992 -15.594 8.125 1 85.25 80 HIS B N 1
ATOM 3719 C CA . HIS B 1 80 ? -11.32 -15.664 8.727 1 85.25 80 HIS B CA 1
ATOM 3720 C C . HIS B 1 80 ? -11.266 -16.312 10.109 1 85.25 80 HIS B C 1
ATOM 3722 O O . HIS B 1 80 ? -10.188 -16.672 10.586 1 85.25 80 HIS B O 1
ATOM 3728 N N . GLY B 1 81 ? -12.328 -16.25 10.758 1 87.94 81 GLY B N 1
ATOM 3729 C CA . GLY B 1 81 ? -12.477 -16.969 12.008 1 87.94 81 GLY B CA 1
ATOM 3730 C C . GLY B 1 81 ? -11.641 -16.391 13.133 1 87.94 81 GLY B C 1
ATOM 3731 O O . GLY B 1 81 ? -11.703 -15.188 13.406 1 87.94 81 GLY B O 1
ATOM 3732 N N . ALA B 1 82 ? -10.789 -17.297 13.695 1 88.19 82 ALA B N 1
ATOM 3733 C CA . ALA B 1 82 ? -10.055 -16.922 14.898 1 88.19 82 ALA B CA 1
ATOM 3734 C C . ALA B 1 82 ? -8.656 -16.438 14.555 1 88.19 82 ALA B C 1
ATOM 3736 O O . ALA B 1 82 ? -7.809 -16.266 15.445 1 88.19 82 ALA B O 1
ATOM 3737 N N . HIS B 1 83 ? -8.43 -16.266 13.312 1 90 83 HIS B N 1
ATOM 3738 C CA . HIS B 1 83 ? -7.125 -15.727 12.961 1 90 83 HIS B CA 1
ATOM 3739 C C . HIS B 1 83 ? -6.836 -14.43 13.711 1 90 83 HIS B C 1
ATOM 3741 O O . HIS B 1 83 ? -7.715 -13.578 13.852 1 90 83 HIS B O 1
ATOM 3747 N N . PRO B 1 84 ? -5.609 -14.18 14.148 1 91.69 84 PRO B N 1
ATOM 3748 C CA . PRO B 1 84 ? -5.273 -13.016 14.969 1 91.69 84 PRO B CA 1
ATOM 3749 C C . PRO B 1 84 ? -5.602 -11.695 14.281 1 91.69 84 PRO B C 1
ATOM 3751 O O . PRO B 1 84 ? -6.012 -10.734 14.938 1 91.69 84 PRO B O 1
ATOM 3754 N N . GLN B 1 85 ? -5.434 -11.625 13.023 1 93.88 85 GLN B N 1
ATOM 3755 C CA . GLN B 1 85 ? -5.758 -10.406 12.297 1 93.88 85 GLN B CA 1
ATOM 3756 C C . GLN B 1 85 ? -7.254 -10.102 12.375 1 93.88 85 GLN B C 1
ATOM 3758 O O . GLN B 1 85 ? -7.652 -8.945 12.523 1 93.88 85 GLN B O 1
ATOM 3763 N N . VAL B 1 86 ? -8.078 -11.086 12.195 1 95.12 86 VAL B N 1
ATOM 3764 C CA . VAL B 1 86 ? -9.523 -10.922 12.25 1 95.12 86 VAL B CA 1
ATOM 3765 C C . VAL B 1 86 ? -9.945 -10.5 13.656 1 95.12 86 VAL B C 1
ATOM 3767 O O . VAL B 1 86 ? -10.836 -9.664 13.82 1 95.12 86 VAL B O 1
ATOM 3770 N N . VAL B 1 87 ? -9.281 -11.055 14.625 1 96.56 87 VAL B N 1
ATOM 3771 C CA . VAL B 1 87 ? -9.531 -10.672 16.016 1 96.56 87 VAL B CA 1
ATOM 3772 C C . VAL B 1 87 ? -9.195 -9.195 16.219 1 96.56 87 VAL B C 1
ATOM 3774 O O . VAL B 1 87 ? -9.953 -8.461 16.844 1 96.56 87 VAL B O 1
ATOM 3777 N N . LEU B 1 88 ? -8.078 -8.805 15.664 1 97.69 88 LEU B N 1
ATOM 3778 C CA . LEU B 1 88 ? -7.68 -7.406 15.758 1 97.69 88 LEU B CA 1
ATOM 3779 C C . LEU B 1 88 ? -8.672 -6.508 15.023 1 97.69 88 LEU B C 1
ATOM 3781 O O . LEU B 1 88 ? -8.961 -5.398 15.469 1 97.69 88 LEU B O 1
ATOM 3785 N N . GLU B 1 89 ? -9.148 -6.969 13.883 1 98 89 GLU B N 1
ATOM 3786 C CA . GLU B 1 89 ? -10.156 -6.219 13.133 1 98 89 GLU B CA 1
ATOM 3787 C C . GLU B 1 89 ? -11.391 -5.945 13.984 1 98 89 GLU B C 1
ATOM 3789 O O . GLU B 1 89 ? -11.906 -4.824 14 1 98 89 GLU B O 1
ATOM 3794 N N . ARG B 1 90 ? -11.82 -6.91 14.703 1 98.06 90 ARG B N 1
ATOM 3795 C CA . ARG B 1 90 ? -12.984 -6.754 15.57 1 98.06 90 ARG B CA 1
ATOM 3796 C C . ARG B 1 90 ? -12.703 -5.758 16.688 1 98.06 90 ARG B C 1
ATOM 3798 O O . ARG B 1 90 ? -13.547 -4.914 17 1 98.06 90 ARG B O 1
ATOM 3805 N N . ALA B 1 91 ? -11.57 -5.891 17.25 1 98.56 91 ALA B N 1
ATOM 3806 C CA . ALA B 1 91 ? -11.195 -4.996 18.344 1 98.56 91 ALA B CA 1
ATOM 3807 C C . ALA B 1 91 ? -11.117 -3.549 17.859 1 98.56 91 ALA B C 1
ATOM 3809 O O . ALA B 1 91 ? -11.562 -2.633 18.562 1 98.56 91 ALA B O 1
ATOM 3810 N N . LEU B 1 92 ? -10.531 -3.352 16.719 1 98.69 92 LEU B N 1
ATOM 3811 C CA . LEU B 1 92 ? -10.414 -2.016 16.156 1 98.69 92 LEU B CA 1
ATOM 3812 C C . LEU B 1 92 ? -11.797 -1.441 15.836 1 98.69 92 LEU B C 1
ATOM 3814 O O . LEU B 1 92 ? -12.062 -0.27 16.109 1 98.69 92 LEU B O 1
ATOM 3818 N N . ALA B 1 93 ? -12.617 -2.256 15.227 1 98.69 93 ALA B N 1
ATOM 3819 C CA . ALA B 1 93 ? -13.969 -1.813 14.906 1 98.69 93 ALA B CA 1
ATOM 3820 C C . ALA B 1 93 ? -14.719 -1.395 16.172 1 98.69 93 ALA B C 1
ATOM 3822 O O . ALA B 1 93 ? -15.352 -0.336 16.203 1 98.69 93 ALA B O 1
ATOM 3823 N N . GLU B 1 94 ? -14.617 -2.211 17.172 1 98.44 94 GLU B N 1
ATOM 3824 C CA . GLU B 1 94 ? -15.258 -1.897 18.438 1 98.44 94 GLU B CA 1
ATOM 3825 C C . GLU B 1 94 ? -14.734 -0.584 19.016 1 98.44 94 GLU B C 1
ATOM 3827 O O . GLU B 1 94 ? -15.516 0.251 19.484 1 98.44 94 GLU B O 1
ATOM 3832 N N . HIS B 1 95 ? -13.5 -0.436 18.969 1 98.56 95 HIS B N 1
ATOM 3833 C CA . HIS B 1 95 ? -12.859 0.772 19.484 1 98.56 95 HIS B CA 1
ATOM 3834 C C . HIS B 1 95 ? -13.375 2.014 18.766 1 98.56 95 HIS B C 1
ATOM 3836 O O . HIS B 1 95 ? -13.586 3.057 19.391 1 98.56 95 HIS B O 1
ATOM 3842 N N . LEU B 1 96 ? -13.609 1.876 17.484 1 98.38 96 LEU B N 1
ATOM 3843 C CA . LEU B 1 96 ? -14.031 2.99 16.641 1 98.38 96 LEU B CA 1
ATOM 3844 C C . LEU B 1 96 ? -15.547 3.104 16.609 1 98.38 96 LEU B C 1
ATOM 3846 O O . LEU B 1 96 ? -16.094 3.932 15.883 1 98.38 96 LEU B O 1
ATOM 3850 N N . ARG B 1 97 ? -16.203 2.248 17.359 1 98.19 97 ARG B N 1
ATOM 3851 C CA . ARG B 1 97 ? -17.656 2.219 17.453 1 98.19 97 ARG B CA 1
ATOM 3852 C C . ARG B 1 97 ? -18.297 1.923 16.109 1 98.19 97 ARG B C 1
ATOM 3854 O O . ARG B 1 97 ? -19.25 2.605 15.695 1 98.19 97 ARG B O 1
ATOM 3861 N N . ALA B 1 98 ? -17.766 1.019 15.414 1 98.25 98 ALA B N 1
ATOM 3862 C CA . ALA B 1 98 ? -18.312 0.505 14.164 1 98.25 98 ALA B CA 1
ATOM 3863 C C . ALA B 1 98 ? -18.641 -0.981 14.273 1 98.25 98 ALA B C 1
ATOM 3865 O O . ALA B 1 98 ? -17.984 -1.715 15.016 1 98.25 98 ALA B O 1
ATOM 3866 N N . PRO B 1 99 ? -19.625 -1.451 13.531 1 98.25 99 PRO B N 1
ATOM 3867 C CA . PRO B 1 99 ? -20.016 -2.863 13.594 1 98.25 99 PRO B CA 1
ATOM 3868 C C . PRO B 1 99 ? -18.922 -3.797 13.062 1 98.25 99 PRO B C 1
ATOM 3870 O O . PRO B 1 99 ? -18.812 -4.938 13.508 1 98.25 99 PRO B O 1
ATOM 3873 N N . ALA B 1 100 ? -18.203 -3.332 12.039 1 98.19 100 ALA B N 1
ATOM 3874 C CA . ALA B 1 100 ? -17.188 -4.18 11.414 1 98.19 100 ALA B CA 1
ATOM 3875 C C . ALA B 1 100 ? -16.094 -3.342 10.766 1 98.19 100 ALA B C 1
ATOM 3877 O O . ALA B 1 100 ? -16.203 -2.115 10.688 1 98.19 100 ALA B O 1
ATOM 3878 N N . GLY B 1 101 ? -15.07 -3.99 10.352 1 98 101 GLY B N 1
ATOM 3879 C CA . GLY B 1 101 ? -13.984 -3.365 9.617 1 98 101 GLY B CA 1
ATOM 3880 C C . GLY B 1 101 ? -12.984 -4.363 9.07 1 98 101 GLY B C 1
ATOM 3881 O O . GLY B 1 101 ? -13.07 -5.559 9.352 1 98 101 GLY B O 1
ATOM 3882 N N . VAL B 1 102 ? -12.094 -3.857 8.266 1 97.12 102 VAL B N 1
ATOM 3883 C CA . VAL B 1 102 ? -11.117 -4.715 7.605 1 97.12 102 VAL B CA 1
ATOM 3884 C C . VAL B 1 102 ? -9.75 -4.039 7.609 1 97.12 102 VAL B C 1
ATOM 3886 O O . VAL B 1 102 ? -9.641 -2.842 7.324 1 97.12 102 VAL B O 1
ATOM 3889 N N . LEU B 1 103 ? -8.758 -4.82 7.996 1 97 103 LEU B N 1
ATOM 3890 C CA . LEU B 1 103 ? -7.379 -4.344 7.961 1 97 103 LEU B CA 1
ATOM 3891 C C . LEU B 1 103 ? -6.832 -4.359 6.539 1 97 103 LEU B C 1
ATOM 3893 O O . LEU B 1 103 ? -7.113 -5.285 5.77 1 97 103 LEU B O 1
ATOM 3897 N N . CYS B 1 104 ? -6.148 -3.309 6.203 1 95.75 104 CYS B N 1
ATOM 3898 C CA . CYS B 1 104 ? -5.492 -3.139 4.914 1 95.75 104 CYS B CA 1
ATOM 3899 C C . CYS B 1 104 ? -3.986 -2.963 5.086 1 95.75 104 CYS B C 1
ATOM 3901 O O . CYS B 1 104 ? -3.508 -2.754 6.203 1 95.75 104 CYS B O 1
ATOM 3903 N N . GLN B 1 105 ? -3.338 -3.072 4 1 93.06 105 GLN B N 1
ATOM 3904 C CA . GLN B 1 105 ? -1.88 -3 4.031 1 93.06 105 GLN B CA 1
ATOM 3905 C C . GLN B 1 105 ? -1.408 -1.621 4.484 1 93.06 105 GLN B C 1
ATOM 3907 O O . GLN B 1 105 ? -0.378 -1.5 5.152 1 93.06 105 GLN B O 1
ATOM 3912 N N . SER B 1 106 ? -2.084 -0.575 4.09 1 94.25 106 SER B N 1
ATOM 3913 C CA . SER B 1 106 ? -1.766 0.806 4.438 1 94.25 106 SER B CA 1
ATOM 3914 C C . SER B 1 106 ? -3.01 1.687 4.398 1 94.25 106 SER B C 1
ATOM 3916 O O . SER B 1 106 ? -4.059 1.264 3.91 1 94.25 106 SER B O 1
ATOM 3918 N N . GLY B 1 107 ? -2.805 2.873 4.969 1 95.56 107 GLY B N 1
ATOM 3919 C CA . GLY B 1 107 ? -3.883 3.838 4.824 1 95.56 107 GLY B CA 1
ATOM 3920 C C . GLY B 1 107 ? -4.176 4.195 3.381 1 95.56 107 GLY B C 1
ATOM 3921 O O . GLY B 1 107 ? -5.34 4.367 3.002 1 95.56 107 GLY B O 1
ATOM 3922 N N . TRP B 1 108 ? -3.152 4.324 2.584 1 95.19 108 TRP B N 1
ATOM 3923 C CA . TRP B 1 108 ? -3.295 4.598 1.156 1 95.19 108 TRP B CA 1
ATOM 3924 C C . TRP B 1 108 ? -4.141 3.523 0.479 1 95.19 108 TRP B C 1
ATOM 3926 O O . TRP B 1 108 ? -5.098 3.834 -0.232 1 95.19 108 TRP B O 1
ATOM 3936 N N . ASP B 1 109 ? -3.812 2.279 0.76 1 95.06 109 ASP B N 1
ATOM 3937 C CA . ASP B 1 109 ? -4.504 1.161 0.125 1 95.06 109 ASP B CA 1
ATOM 3938 C C . ASP B 1 109 ? -5.934 1.034 0.64 1 95.06 109 ASP B C 1
ATOM 3940 O O . ASP B 1 109 ? -6.828 0.607 -0.093 1 95.06 109 ASP B O 1
ATOM 3944 N N . ALA B 1 110 ? -6.109 1.391 1.896 1 97.12 110 ALA B N 1
ATOM 3945 C CA . ALA B 1 110 ? -7.465 1.402 2.445 1 97.12 110 ALA B CA 1
ATOM 3946 C C . ALA B 1 110 ? -8.352 2.385 1.688 1 97.12 110 ALA B C 1
ATOM 3948 O O . ALA B 1 110 ? -9.484 2.055 1.33 1 97.12 110 ALA B O 1
ATOM 3949 N N . SER B 1 111 ? -7.84 3.553 1.404 1 97.56 111 SER B N 1
ATOM 3950 C CA . SER B 1 111 ? -8.586 4.598 0.709 1 97.56 111 SER B CA 1
ATOM 3951 C C . SER B 1 111 ? -8.891 4.195 -0.73 1 97.56 111 SER B C 1
ATOM 3953 O O . SER B 1 111 ? -10.031 4.277 -1.174 1 97.56 111 SER B O 1
ATOM 3955 N N . VAL B 1 112 ? -7.859 3.785 -1.38 1 96.62 112 VAL B N 1
ATOM 3956 C CA . VAL B 1 112 ? -8.008 3.398 -2.779 1 96.62 112 VAL B CA 1
ATOM 3957 C C . VAL B 1 112 ? -8.953 2.201 -2.887 1 96.62 112 VAL B C 1
ATOM 3959 O O . VAL B 1 112 ? -9.852 2.186 -3.732 1 96.62 112 VAL B O 1
ATOM 3962 N N . GLY B 1 113 ? -8.758 1.251 -2.043 1 96.94 113 GLY B N 1
ATOM 3963 C CA . GLY B 1 113 ? -9.586 0.058 -2.055 1 96.94 113 GLY B CA 1
ATOM 3964 C C . GLY B 1 113 ? -11.047 0.343 -1.745 1 96.94 113 GLY B C 1
ATOM 3965 O O . GLY B 1 113 ? -11.945 -0.265 -2.334 1 96.94 113 GLY B O 1
ATOM 3966 N N . LEU B 1 114 ? -11.266 1.232 -0.793 1 98.5 114 LEU B N 1
ATOM 3967 C CA . LEU B 1 114 ? -12.641 1.571 -0.446 1 98.5 114 LEU B CA 1
ATOM 3968 C C . LEU B 1 114 ? -13.367 2.182 -1.64 1 98.5 114 LEU B C 1
ATOM 3970 O O . LEU B 1 114 ? -14.469 1.758 -1.982 1 98.5 114 LEU B O 1
ATOM 3974 N N . LEU B 1 115 ? -12.789 3.146 -2.268 1 98.12 115 LEU B N 1
ATOM 3975 C CA . LEU B 1 115 ? -13.445 3.797 -3.398 1 98.12 115 LEU B CA 1
ATOM 3976 C C . LEU B 1 115 ? -13.648 2.814 -4.547 1 98.12 115 LEU B C 1
ATOM 3978 O O . LEU B 1 115 ? -14.68 2.857 -5.227 1 98.12 115 LEU B O 1
ATOM 3982 N N . GLN B 1 116 ? -12.727 1.943 -4.746 1 95.5 116 GLN B N 1
ATOM 3983 C CA . GLN B 1 116 ? -12.875 0.91 -5.762 1 95.5 116 GLN B CA 1
ATOM 3984 C C . GLN B 1 116 ? -14.102 0.039 -5.488 1 95.5 116 GLN B C 1
ATOM 3986 O O . GLN B 1 116 ? -14.781 -0.391 -6.418 1 95.5 116 GLN B O 1
ATOM 3991 N N . ALA B 1 117 ? -14.297 -0.201 -4.258 1 96.94 117 ALA B N 1
ATOM 3992 C CA . ALA B 1 117 ? -15.367 -1.107 -3.859 1 96.94 117 ALA B CA 1
ATOM 3993 C C . ALA B 1 117 ? -16.734 -0.425 -3.957 1 96.94 117 ALA B C 1
ATOM 3995 O O . ALA B 1 117 ? -17.75 -1.08 -4.207 1 96.94 117 ALA B O 1
ATOM 3996 N N . ILE B 1 118 ? -16.781 0.92 -3.84 1 98.06 118 ILE B N 1
ATOM 3997 C CA . ILE B 1 118 ? -18.094 1.503 -3.615 1 98.06 118 ILE B CA 1
ATOM 3998 C C . ILE B 1 118 ? -18.422 2.473 -4.746 1 98.06 118 ILE B C 1
ATOM 4000 O O . ILE B 1 118 ? -19.516 3.062 -4.766 1 98.06 118 ILE B O 1
ATOM 4004 N N . SER B 1 119 ? -17.594 2.717 -5.688 1 96.5 119 SER B N 1
ATOM 4005 C CA . SER B 1 119 ? -17.859 3.658 -6.773 1 96.5 119 SER B CA 1
ATOM 4006 C C . SER B 1 119 ? -17.531 3.043 -8.133 1 96.5 119 SER B C 1
ATOM 4008 O O . SER B 1 119 ? -16.969 1.949 -8.203 1 96.5 119 SER B O 1
ATOM 4010 N N . ASP B 1 120 ? -17.984 3.65 -9.164 1 95.31 120 ASP B N 1
ATOM 4011 C CA . ASP B 1 120 ? -17.734 3.277 -10.555 1 95.31 120 ASP B CA 1
ATOM 4012 C C . ASP B 1 120 ? -17.781 4.5 -11.469 1 95.31 120 ASP B C 1
ATOM 4014 O O . ASP B 1 120 ? -17.797 5.637 -10.992 1 95.31 120 ASP B O 1
ATOM 4018 N N . ASP B 1 121 ? -17.719 4.301 -12.773 1 94.62 121 ASP B N 1
ATOM 4019 C CA . ASP B 1 121 ? -17.609 5.395 -13.734 1 94.62 121 ASP B CA 1
ATOM 4020 C C . ASP B 1 121 ? -18.922 6.16 -13.859 1 94.62 121 ASP B C 1
ATOM 4022 O O . ASP B 1 121 ? -19 7.16 -14.578 1 94.62 121 ASP B O 1
ATOM 4026 N N . ARG B 1 122 ? -19.953 5.785 -13.086 1 95.19 122 ARG B N 1
ATOM 4027 C CA . ARG B 1 122 ? -21.234 6.465 -13.125 1 95.19 122 ARG B CA 1
ATOM 4028 C C . ARG B 1 122 ? -21.516 7.188 -11.805 1 95.19 122 ARG B C 1
ATOM 4030 O O . ARG B 1 122 ? -22.5 7.918 -11.68 1 95.19 122 ARG B O 1
ATOM 4037 N N . THR B 1 123 ? -20.625 6.988 -10.867 1 96.69 123 THR B N 1
ATOM 4038 C CA . THR B 1 123 ? -20.844 7.539 -9.531 1 96.69 123 THR B CA 1
ATOM 4039 C C . THR B 1 123 ? -19.984 8.789 -9.328 1 96.69 123 THR B C 1
ATOM 4041 O O . THR B 1 123 ? -18.766 8.703 -9.188 1 96.69 123 THR B O 1
ATOM 4044 N N . PRO B 1 124 ? -20.641 9.969 -9.234 1 98.25 124 PRO B N 1
ATOM 4045 C CA . PRO B 1 124 ? -19.844 11.156 -8.914 1 98.25 124 PRO B CA 1
ATOM 4046 C C . PRO B 1 124 ? -19.156 11.055 -7.555 1 98.25 124 PRO B C 1
ATOM 4048 O O . PRO B 1 124 ? -19.734 10.539 -6.598 1 98.25 124 PRO B O 1
ATOM 4051 N N . VAL B 1 125 ? -17.953 11.5 -7.543 1 98.75 125 VAL B N 1
ATOM 4052 C CA . VAL B 1 125 ? -17.203 11.609 -6.289 1 98.75 125 VAL B CA 1
ATOM 4053 C C . VAL B 1 125 ? -16.812 13.062 -6.047 1 98.75 125 VAL B C 1
ATOM 4055 O O . VAL B 1 125 ? -16.172 13.695 -6.898 1 98.75 125 VAL B O 1
ATOM 4058 N N . TYR B 1 126 ? -17.25 13.617 -4.926 1 98.88 126 TYR B N 1
ATOM 4059 C CA . TYR B 1 126 ? -16.938 14.977 -4.496 1 98.88 126 TYR B CA 1
ATOM 4060 C C . TYR B 1 126 ? -15.867 14.977 -3.402 1 98.88 126 TYR B C 1
ATOM 4062 O O . TYR B 1 126 ? -16.094 14.453 -2.311 1 98.88 126 TYR B O 1
ATOM 4070 N N . ILE B 1 127 ? -14.742 15.609 -3.693 1 98.81 127 ILE B N 1
ATOM 4071 C CA . ILE B 1 127 ? -13.609 15.516 -2.781 1 98.81 127 ILE B CA 1
ATOM 4072 C C . ILE B 1 127 ? -13.203 16.906 -2.309 1 98.81 127 ILE B C 1
ATOM 4074 O O . ILE B 1 127 ? -13.055 17.828 -3.117 1 98.81 127 ILE B O 1
ATOM 4078 N N . ASP B 1 128 ? -13.031 17.047 -1.009 1 98.69 128 ASP B N 1
ATOM 4079 C CA . ASP B 1 128 ? -12.508 18.312 -0.471 1 98.69 128 ASP B CA 1
ATOM 4080 C C . ASP B 1 128 ? -11.133 18.625 -1.056 1 98.69 128 ASP B C 1
ATOM 4082 O O . ASP B 1 128 ? -10.281 17.734 -1.18 1 98.69 128 ASP B O 1
ATOM 4086 N N . GLN B 1 129 ? -10.906 19.828 -1.257 1 96.75 129 GLN B N 1
ATOM 4087 C CA . GLN B 1 129 ? -9.695 20.312 -1.919 1 96.75 129 GLN B CA 1
ATOM 4088 C C . GLN B 1 129 ? -8.453 19.875 -1.153 1 96.75 129 GLN B C 1
ATOM 4090 O O . GLN B 1 129 ? -7.406 19.609 -1.754 1 96.75 129 GLN B O 1
ATOM 4095 N N . PHE B 1 130 ? -8.508 19.781 0.168 1 96.38 130 PHE B N 1
ATOM 4096 C CA . PHE B 1 130 ? -7.324 19.5 0.972 1 96.38 130 PHE B CA 1
ATOM 4097 C C . PHE B 1 130 ? -7.309 18.031 1.412 1 96.38 130 PHE B C 1
ATOM 4099 O O . PHE B 1 130 ? -6.43 17.625 2.174 1 96.38 130 PHE B O 1
ATOM 4106 N N . ALA B 1 131 ? -8.234 17.234 0.882 1 97.62 131 ALA B N 1
ATOM 4107 C CA . ALA B 1 131 ? -8.297 15.836 1.283 1 97.62 131 ALA B CA 1
ATOM 4108 C C . ALA B 1 131 ? -7.074 15.07 0.792 1 97.62 131 ALA B C 1
ATOM 4110 O O . ALA B 1 131 ? -6.422 15.484 -0.169 1 97.62 131 ALA B O 1
ATOM 4111 N N . ASN B 1 132 ? -6.762 14.07 1.496 1 96.69 132 ASN B N 1
ATOM 4112 C CA . ASN B 1 132 ? -5.594 13.258 1.181 1 96.69 132 ASN B CA 1
ATOM 4113 C C . ASN B 1 132 ? -5.621 12.773 -0.268 1 96.69 132 ASN B C 1
ATOM 4115 O O . ASN B 1 132 ? -6.676 12.414 -0.788 1 96.69 132 ASN B O 1
ATOM 4119 N N . MET B 1 133 ? -4.496 12.656 -0.86 1 95.06 133 MET B N 1
ATOM 4120 C CA . MET B 1 133 ? -4.332 12.328 -2.273 1 95.06 133 MET B CA 1
ATOM 4121 C C . MET B 1 133 ? -4.828 10.914 -2.562 1 95.06 133 MET B C 1
ATOM 4123 O O . MET B 1 133 ? -5.23 10.609 -3.688 1 95.06 133 MET B O 1
ATOM 4127 N N . SER B 1 134 ? -4.777 10.016 -1.591 1 95.94 134 SER B N 1
ATOM 4128 C CA . SER B 1 134 ? -5.23 8.641 -1.793 1 95.94 134 SER B CA 1
ATOM 4129 C C . SER B 1 134 ? -6.699 8.602 -2.201 1 95.94 134 SER B C 1
ATOM 4131 O O . SER B 1 134 ? -7.121 7.703 -2.938 1 95.94 134 SER B O 1
ATOM 4133 N N . LEU B 1 135 ? -7.5 9.547 -1.75 1 97.56 135 LEU B N 1
ATOM 4134 C CA . LEU B 1 135 ? -8.906 9.609 -2.135 1 97.56 135 LEU B CA 1
ATOM 4135 C C . LEU B 1 135 ? -9.055 9.961 -3.611 1 97.56 135 LEU B C 1
ATOM 4137 O O . LEU B 1 135 ? -9.875 9.383 -4.312 1 97.56 135 LEU B O 1
ATOM 4141 N N . TRP B 1 136 ? -8.227 10.875 -4.055 1 95.19 136 TRP B N 1
ATOM 4142 C CA . TRP B 1 136 ? -8.211 11.25 -5.465 1 95.19 136 TRP B CA 1
ATOM 4143 C C . TRP B 1 136 ? -7.797 10.062 -6.332 1 95.19 136 TRP B C 1
ATOM 4145 O O . TRP B 1 136 ? -8.391 9.82 -7.387 1 95.19 136 TRP B O 1
ATOM 4155 N N . HIS B 1 137 ? -6.852 9.391 -5.867 1 94.06 137 HIS B N 1
ATOM 4156 C CA . HIS B 1 137 ? -6.367 8.227 -6.602 1 94.06 137 HIS B CA 1
ATOM 4157 C C . HIS B 1 137 ? -7.434 7.137 -6.676 1 94.06 137 HIS B C 1
ATOM 4159 O O . HIS B 1 137 ? -7.594 6.492 -7.715 1 94.06 137 HIS B O 1
ATOM 4165 N N . GLY B 1 138 ? -8.062 6.883 -5.543 1 95.12 138 GLY B N 1
ATOM 4166 C CA . GLY B 1 138 ? -9.148 5.922 -5.555 1 95.12 138 GLY B CA 1
ATOM 4167 C C . GLY B 1 138 ? -10.227 6.246 -6.578 1 95.12 138 GLY B C 1
ATOM 4168 O O . GLY B 1 138 ? -10.688 5.359 -7.297 1 95.12 138 GLY B O 1
ATOM 4169 N N . ALA B 1 139 ? -10.609 7.5 -6.676 1 95.5 139 ALA B N 1
ATOM 4170 C CA . ALA B 1 139 ? -11.625 7.93 -7.633 1 95.5 139 ALA B CA 1
ATOM 4171 C C . ALA B 1 139 ? -11.133 7.746 -9.07 1 95.5 139 ALA B C 1
ATOM 4173 O O . ALA B 1 139 ? -11.898 7.336 -9.945 1 95.5 139 ALA B O 1
ATOM 4174 N N . ARG B 1 140 ? -9.891 8.023 -9.289 1 91.56 140 ARG B N 1
ATOM 4175 C CA . ARG B 1 140 ? -9.312 7.918 -10.625 1 91.56 140 ARG B CA 1
ATOM 4176 C C . ARG B 1 140 ? -9.312 6.469 -11.109 1 91.56 140 ARG B C 1
ATOM 4178 O O . ARG B 1 140 ? -9.586 6.195 -12.273 1 91.56 140 ARG B O 1
ATOM 4185 N N . VAL B 1 141 ? -8.992 5.602 -10.258 1 90.31 141 VAL B N 1
ATOM 4186 C CA . VAL B 1 141 ? -8.875 4.191 -10.625 1 90.31 141 VAL B CA 1
ATOM 4187 C C . VAL B 1 141 ? -10.234 3.652 -11.062 1 90.31 141 VAL B C 1
ATOM 4189 O O . VAL B 1 141 ? -10.312 2.799 -11.945 1 90.31 141 VAL B O 1
ATOM 4192 N N . THR B 1 142 ? -11.297 4.172 -10.469 1 92.75 142 THR B N 1
ATOM 4193 C CA . THR B 1 142 ? -12.633 3.674 -10.773 1 92.75 142 THR B CA 1
ATOM 4194 C C . THR B 1 142 ? -13.211 4.387 -11.992 1 92.75 142 THR B C 1
ATOM 4196 O O . THR B 1 142 ? -14.234 3.967 -12.539 1 92.75 142 THR B O 1
ATOM 4199 N N . GLY B 1 143 ? -12.578 5.457 -12.406 1 91.88 143 GLY B N 1
ATOM 4200 C CA . GLY B 1 143 ? -13.102 6.258 -13.5 1 91.88 143 GLY B CA 1
ATOM 4201 C C . GLY B 1 143 ? -14.266 7.137 -13.086 1 91.88 143 GLY B C 1
ATOM 4202 O O . GLY B 1 143 ? -15.008 7.633 -13.938 1 91.88 143 GLY B O 1
ATOM 4203 N N . SER B 1 144 ? -14.461 7.332 -11.82 1 95.69 144 SER B N 1
ATOM 4204 C CA . SER B 1 144 ? -15.555 8.164 -11.312 1 95.69 144 SER B CA 1
ATOM 4205 C C . SER B 1 144 ? -15.398 9.609 -11.766 1 95.69 144 SER B C 1
ATOM 4207 O O . SER B 1 144 ? -14.289 10.148 -11.758 1 95.69 144 SER B O 1
ATOM 4209 N N . PRO B 1 145 ? -16.547 10.219 -12.266 1 97.44 145 PRO B N 1
ATOM 4210 C CA . PRO B 1 145 ? -16.469 11.68 -12.359 1 97.44 145 PRO B CA 1
ATOM 4211 C C . PRO B 1 145 ? -16.094 12.336 -11.031 1 97.44 145 PRO B C 1
ATOM 4213 O O . PRO B 1 145 ? -16.781 12.141 -10.023 1 97.44 145 PRO B O 1
ATOM 4216 N N . THR B 1 146 ? -15.07 13.055 -11.039 1 97.81 146 THR B N 1
ATOM 4217 C CA . THR B 1 146 ? -14.523 13.57 -9.789 1 97.81 146 THR B CA 1
ATOM 4218 C C . THR B 1 146 ? -14.578 15.094 -9.758 1 97.81 146 THR B C 1
ATOM 4220 O O . THR B 1 146 ? -14.125 15.758 -10.695 1 97.81 146 THR B O 1
ATOM 4223 N N . TYR B 1 147 ? -15.109 15.641 -8.711 1 98.5 147 TYR B N 1
ATOM 4224 C CA . TYR B 1 147 ? -15.273 17.078 -8.547 1 98.5 147 TYR B CA 1
ATOM 4225 C C . TYR B 1 147 ? -14.648 17.562 -7.238 1 98.5 147 TYR B C 1
ATOM 4227 O O . TYR B 1 147 ? -14.984 17.047 -6.164 1 98.5 147 TYR B O 1
ATOM 4235 N N . SER B 1 148 ? -13.805 18.516 -7.34 1 98.25 148 SER B N 1
ATOM 4236 C CA . SER B 1 148 ? -13.234 19.156 -6.156 1 98.25 148 SER B CA 1
ATOM 4237 C C . SER B 1 148 ? -14.125 20.281 -5.648 1 98.25 148 SER B C 1
ATOM 4239 O O . SER B 1 148 ? -14.609 21.094 -6.434 1 98.25 148 SER B O 1
ATOM 4241 N N . PHE B 1 149 ? -14.367 20.281 -4.414 1 98.44 149 PHE B N 1
ATOM 4242 C CA . PHE B 1 149 ? -15.055 21.438 -3.855 1 98.44 149 PHE B CA 1
ATOM 4243 C C . PHE B 1 149 ? -14.133 22.203 -2.904 1 98.44 149 PHE B C 1
ATOM 4245 O O . PHE B 1 149 ? -13.18 21.625 -2.369 1 98.44 149 PHE B O 1
ATOM 4252 N N . ARG B 1 150 ? -14.453 23.422 -2.719 1 98 150 ARG B N 1
ATOM 4253 C CA . ARG B 1 150 ? -13.633 24.312 -1.896 1 98 150 ARG B CA 1
ATOM 4254 C C . ARG B 1 150 ? -13.539 23.797 -0.465 1 98 150 ARG B C 1
ATOM 4256 O O . ARG B 1 150 ? -14.523 23.312 0.094 1 98 150 ARG B O 1
ATOM 4263 N N . HIS B 1 151 ? -12.367 23.938 0.077 1 97.31 151 HIS B N 1
ATOM 4264 C CA . HIS B 1 151 ? -12.023 23.359 1.375 1 97.31 151 HIS B CA 1
ATOM 4265 C C . HIS B 1 151 ? -13.023 23.797 2.445 1 97.31 151 HIS B C 1
ATOM 4267 O O . HIS B 1 151 ? -13.234 25 2.65 1 97.31 151 HIS B O 1
ATOM 4273 N N . ASN B 1 152 ? -13.586 22.812 3.068 1 98.12 152 ASN B N 1
ATOM 4274 C CA . ASN B 1 152 ? -14.5 23 4.191 1 98.12 152 ASN B CA 1
ATOM 4275 C C . ASN B 1 152 ? -15.602 24 3.857 1 98.12 152 ASN B C 1
ATOM 4277 O O . ASN B 1 152 ? -15.938 24.859 4.68 1 98.12 152 ASN B O 1
ATOM 4281 N N . PHE B 1 153 ? -16.094 23.906 2.684 1 98.25 153 PHE B N 1
ATOM 4282 C CA . PHE B 1 153 ? -17.125 24.844 2.252 1 98.25 153 PHE B CA 1
ATOM 4283 C C . PHE B 1 153 ? -18.391 24.094 1.842 1 98.25 153 PHE B C 1
ATOM 4285 O O . PHE B 1 153 ? -18.594 23.812 0.659 1 98.25 153 PHE B O 1
ATOM 4292 N N . PRO B 1 154 ? -19.344 23.984 2.713 1 98.44 154 PRO B N 1
ATOM 4293 C CA . PRO B 1 154 ? -20.578 23.25 2.42 1 98.44 154 PRO B CA 1
ATOM 4294 C C . PRO B 1 154 ? -21.344 23.828 1.242 1 98.44 154 PRO B C 1
ATOM 4296 O O . PRO B 1 154 ? -21.969 23.094 0.472 1 98.44 154 PRO B O 1
ATOM 4299 N N . GLY B 1 155 ? -21.344 25.141 1.076 1 98.31 155 GLY B N 1
ATOM 4300 C CA . GLY B 1 155 ? -22.078 25.781 -0.011 1 98.31 155 GLY B CA 1
ATOM 4301 C C . GLY B 1 155 ? -21.625 25.312 -1.383 1 98.31 155 GLY B C 1
ATOM 4302 O O . GLY B 1 155 ? -22.453 25.031 -2.25 1 98.31 155 GLY B O 1
ATOM 4303 N N . HIS B 1 156 ? -20.359 25.25 -1.6 1 98.62 156 HIS B N 1
ATOM 4304 C CA . HIS B 1 156 ? -19.828 24.797 -2.883 1 98.62 156 HIS B CA 1
ATOM 4305 C C . HIS B 1 156 ? -20.172 23.328 -3.131 1 98.62 156 HIS B C 1
ATOM 4307 O O . HIS B 1 156 ? -20.469 22.938 -4.262 1 98.62 156 HIS B O 1
ATOM 4313 N N . LEU B 1 157 ? -20.062 22.516 -2.119 1 98.75 157 LEU B N 1
ATOM 4314 C CA . LEU B 1 157 ? -20.438 21.109 -2.234 1 98.75 157 LEU B CA 1
ATOM 4315 C C . LEU B 1 157 ? -21.875 20.969 -2.697 1 98.75 157 LEU B C 1
ATOM 4317 O O . LEU B 1 157 ? -22.172 20.188 -3.609 1 98.75 157 LEU B O 1
ATOM 4321 N N . ARG B 1 158 ? -22.781 21.75 -2.107 1 98.44 158 ARG B N 1
ATOM 4322 C CA . ARG B 1 158 ? -24.188 21.719 -2.49 1 98.44 158 ARG B CA 1
ATOM 4323 C C . ARG B 1 158 ? -24.359 22.078 -3.961 1 98.44 158 ARG B C 1
ATOM 4325 O O . ARG B 1 158 ? -25.156 21.469 -4.668 1 98.44 158 ARG B O 1
ATOM 4332 N N . GLU B 1 159 ? -23.641 23.078 -4.363 1 98.56 159 GLU B N 1
ATOM 4333 C CA . GLU B 1 159 ? -23.703 23.531 -5.75 1 98.56 159 GLU B CA 1
ATOM 4334 C C . GLU B 1 159 ? -23.281 22.406 -6.707 1 98.56 159 GLU B C 1
ATOM 4336 O O . GLU B 1 159 ? -23.938 22.188 -7.727 1 98.56 159 GLU B O 1
ATOM 4341 N N . LEU B 1 160 ? -22.219 21.75 -6.375 1 98.69 160 LEU B N 1
ATOM 4342 C CA . LEU B 1 160 ? -21.719 20.688 -7.23 1 98.69 160 LEU B CA 1
ATOM 4343 C C . LEU B 1 160 ? -22.703 19.516 -7.285 1 98.69 160 LEU B C 1
ATOM 4345 O O . LEU B 1 160 ? -22.922 18.938 -8.352 1 98.69 160 LEU B O 1
ATOM 4349 N N . ILE B 1 161 ? -23.266 19.141 -6.133 1 98.56 161 ILE B N 1
ATOM 4350 C CA . ILE B 1 161 ? -24.203 18.031 -6.09 1 98.56 161 ILE B CA 1
ATOM 4351 C C . ILE B 1 161 ? -25.453 18.375 -6.891 1 98.56 161 ILE B C 1
ATOM 4353 O O . ILE B 1 161 ? -26.031 17.516 -7.566 1 98.56 161 ILE B O 1
ATOM 4357 N N . ARG B 1 162 ? -25.906 19.641 -6.824 1 98.06 162 ARG B N 1
ATOM 4358 C CA . ARG B 1 162 ? -27.047 20.078 -7.617 1 98.06 162 ARG B CA 1
ATOM 4359 C C . ARG B 1 162 ? -26.75 19.938 -9.109 1 98.06 162 ARG B C 1
ATOM 4361 O O . ARG B 1 162 ? -27.641 19.578 -9.883 1 98.06 162 ARG B O 1
ATOM 4368 N N . ALA B 1 163 ? -25.578 20.203 -9.453 1 98.31 163 ALA B N 1
ATOM 4369 C CA . ALA B 1 163 ? -25.188 20.234 -10.859 1 98.31 163 ALA B CA 1
ATOM 4370 C C . ALA B 1 163 ? -24.969 18.828 -11.398 1 98.31 163 ALA B C 1
ATOM 4372 O O . ALA B 1 163 ? -25.266 18.547 -12.562 1 98.31 163 ALA B O 1
ATOM 4373 N N . HIS B 1 164 ? -24.422 17.922 -10.516 1 97.94 164 HIS B N 1
ATOM 4374 C CA . HIS B 1 164 ? -23.922 16.656 -11.07 1 97.94 164 HIS B CA 1
ATOM 4375 C C . HIS B 1 164 ? -24.641 15.461 -10.445 1 97.94 164 HIS B C 1
ATOM 4377 O O . HIS B 1 164 ? -24.406 14.32 -10.844 1 97.94 164 HIS B O 1
ATOM 4383 N N . GLY B 1 165 ? -25.5 15.688 -9.414 1 97.44 165 GLY B N 1
ATOM 4384 C CA . GLY B 1 165 ? -26.297 14.625 -8.82 1 97.44 165 GLY B CA 1
ATOM 4385 C C . GLY B 1 165 ? -25.688 14.039 -7.566 1 97.44 165 GLY B C 1
ATOM 4386 O O . GLY B 1 165 ? -24.578 14.414 -7.184 1 97.44 165 GLY B O 1
ATOM 4387 N N . PRO B 1 166 ? -26.469 13.148 -6.934 1 98.06 166 PRO B N 1
ATOM 4388 C CA . PRO B 1 166 ? -25.953 12.5 -5.727 1 98.06 166 PRO B CA 1
ATOM 4389 C C . PRO B 1 166 ? -24.719 11.648 -5.988 1 98.06 166 PRO B C 1
ATOM 4391 O O . PRO B 1 166 ? -24.562 11.086 -7.074 1 98.06 166 PRO B O 1
ATOM 4394 N N . GLY B 1 167 ? -23.812 11.578 -5.008 1 98.56 167 GLY B N 1
ATOM 4395 C CA . GLY B 1 167 ? -22.578 10.82 -5.152 1 98.56 167 GLY B CA 1
ATOM 4396 C C . GLY B 1 167 ? -21.922 10.5 -3.824 1 98.56 167 GLY B C 1
ATOM 4397 O O . GLY B 1 167 ? -22.594 10.352 -2.807 1 98.56 167 GLY B O 1
ATOM 4398 N N . ILE B 1 168 ? -20.656 10.258 -3.918 1 98.81 168 ILE B N 1
ATOM 4399 C CA . ILE B 1 168 ? -19.828 10.008 -2.738 1 98.81 168 ILE B CA 1
ATOM 4400 C C . ILE B 1 168 ? -19.078 11.281 -2.35 1 98.81 168 ILE B C 1
ATOM 4402 O O . ILE B 1 168 ? -18.406 11.891 -3.178 1 98.81 168 ILE B O 1
ATOM 4406 N N . ILE B 1 169 ? -19.297 11.695 -1.132 1 98.94 169 ILE B N 1
ATOM 4407 C CA . ILE B 1 169 ? -18.562 12.828 -0.564 1 98.94 169 ILE B CA 1
ATOM 4408 C C . ILE B 1 169 ? -17.359 12.32 0.234 1 98.94 169 ILE B C 1
ATOM 4410 O O . ILE B 1 169 ? -17.516 11.492 1.138 1 98.94 169 ILE B O 1
ATOM 4414 N N . ALA B 1 170 ? -16.156 12.781 -0.132 1 98.94 170 ALA B N 1
ATOM 4415 C CA . ALA B 1 170 ? -14.93 12.32 0.527 1 98.94 170 ALA B CA 1
ATOM 4416 C C . ALA B 1 170 ? -14.211 13.477 1.225 1 98.94 170 ALA B C 1
ATOM 4418 O O . ALA B 1 170 ? -13.867 14.469 0.59 1 98.94 170 ALA B O 1
ATOM 4419 N N . VAL B 1 171 ? -13.977 13.32 2.555 1 98.88 171 VAL B N 1
ATOM 4420 C CA . VAL B 1 171 ? -13.344 14.367 3.352 1 98.88 171 VAL B CA 1
ATOM 4421 C C . VAL B 1 171 ? -12.391 13.734 4.363 1 98.88 171 VAL B C 1
ATOM 4423 O O . VAL B 1 171 ? -12.422 12.523 4.594 1 98.88 171 VAL B O 1
ATOM 4426 N N . ASP B 1 172 ? -11.461 14.531 4.871 1 98.69 172 ASP B N 1
ATOM 4427 C CA . ASP B 1 172 ? -10.688 14.172 6.062 1 98.69 172 ASP B CA 1
ATOM 4428 C C . ASP B 1 172 ? -11.32 14.766 7.32 1 98.69 172 ASP B C 1
ATOM 4430 O O . ASP B 1 172 ? -11.844 15.883 7.289 1 98.69 172 ASP B O 1
ATOM 4434 N N . ALA B 1 173 ? -11.25 14 8.398 1 98.88 173 ALA B N 1
ATOM 4435 C CA . ALA B 1 173 ? -11.703 14.57 9.664 1 98.88 173 ALA B CA 1
ATOM 4436 C C . ALA B 1 173 ? -10.812 15.727 10.102 1 98.88 173 ALA B C 1
ATOM 4438 O O . ALA B 1 173 ? -11.312 16.781 10.492 1 98.88 173 ALA B O 1
ATOM 4439 N N . ILE B 1 174 ? -9.555 15.508 10.117 1 98.69 174 ILE B N 1
ATOM 4440 C CA . ILE B 1 174 ? -8.5 16.5 10.281 1 98.69 174 ILE B CA 1
ATOM 4441 C C . ILE B 1 174 ? -7.59 16.5 9.055 1 98.69 174 ILE B C 1
ATOM 4443 O O . ILE B 1 174 ? -7.098 15.445 8.648 1 98.69 174 ILE B O 1
ATOM 4447 N N . TYR B 1 175 ? -7.414 17.656 8.477 1 97.94 175 TYR B N 1
ATOM 4448 C CA . TYR B 1 175 ? -6.617 17.734 7.258 1 97.94 175 TYR B CA 1
ATOM 4449 C C . TYR B 1 175 ? -5.129 17.781 7.582 1 97.94 175 TYR B C 1
ATOM 4451 O O . TYR B 1 175 ? -4.68 18.625 8.359 1 97.94 175 TYR B O 1
ATOM 4459 N N . GLY B 1 176 ? -4.355 16.938 6.949 1 95.88 176 GLY B N 1
ATOM 4460 C CA . GLY B 1 176 ? -2.951 16.703 7.262 1 95.88 176 GLY B CA 1
ATOM 4461 C C . GLY B 1 176 ? -2.057 17.875 6.875 1 95.88 176 GLY B C 1
ATOM 4462 O O . GLY B 1 176 ? -0.931 17.984 7.363 1 95.88 176 GLY B O 1
ATOM 4463 N N . SER B 1 177 ? -2.506 18.734 6.035 1 94.56 177 SER B N 1
ATOM 4464 C CA . SER B 1 177 ? -1.692 19.844 5.559 1 94.56 177 SER B CA 1
ATOM 4465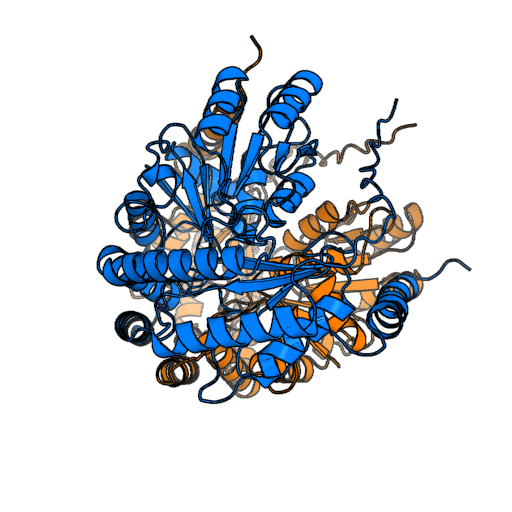 C C . SER B 1 177 ? -1.714 21 6.543 1 94.56 177 SER B C 1
ATOM 4467 O O . SER B 1 177 ? -0.661 21.516 6.941 1 94.56 177 SER B O 1
ATOM 4469 N N . ASN B 1 178 ? -2.947 21.359 7.027 1 94.94 178 ASN B N 1
ATOM 4470 C CA . ASN B 1 178 ? -3.021 22.578 7.812 1 94.94 178 ASN B CA 1
ATOM 4471 C C . ASN B 1 178 ? -3.664 22.344 9.172 1 94.94 178 ASN B C 1
ATOM 4473 O O . ASN B 1 178 ? -3.75 23.25 10 1 94.94 178 ASN B O 1
ATOM 4477 N N . GLY B 1 179 ? -4.129 21.172 9.383 1 97.62 179 GLY B N 1
ATOM 4478 C CA . GLY B 1 179 ? -4.625 20.828 10.711 1 97.62 179 GLY B CA 1
ATOM 4479 C C . GLY B 1 179 ? -6.051 21.281 10.945 1 97.62 179 GLY B C 1
ATOM 4480 O O . GLY B 1 179 ? -6.578 21.125 12.047 1 97.62 179 GLY B O 1
ATOM 4481 N N . SER B 1 180 ? -6.711 21.828 9.961 1 97.81 180 SER B N 1
ATOM 4482 C CA . SER B 1 180 ? -8.109 22.234 10.102 1 97.81 180 SER B CA 1
ATOM 4483 C C . SER B 1 180 ? -9.016 21.031 10.297 1 97.81 180 SER B C 1
ATOM 4485 O O . SER B 1 180 ? -8.688 19.922 9.875 1 97.81 180 SER B O 1
ATOM 4487 N N . ARG B 1 181 ? -10.102 21.234 10.969 1 98.19 181 ARG B N 1
ATOM 4488 C CA . ARG B 1 181 ? -11.086 20.188 11.219 1 98.19 181 ARG B CA 1
ATOM 4489 C C . ARG B 1 181 ? -12.258 20.312 10.242 1 98.19 181 ARG B C 1
ATOM 4491 O O . ARG B 1 181 ? -12.719 21.406 9.945 1 98.19 181 ARG B O 1
ATOM 4498 N N . CYS B 1 182 ? -12.664 19.25 9.766 1 98.62 182 CYS B N 1
ATOM 4499 C CA . CYS B 1 182 ? -13.805 19.188 8.852 1 98.62 182 CYS B CA 1
ATOM 4500 C C . CYS B 1 182 ? -15.109 19.453 9.594 1 98.62 182 CYS B C 1
ATOM 4502 O O . CYS B 1 182 ? -15.328 18.906 10.672 1 98.62 182 CYS B O 1
ATOM 4504 N N . PRO B 1 183 ? -15.992 20.359 9.039 1 98.5 183 PRO B N 1
ATOM 4505 C CA . PRO B 1 183 ? -17.328 20.453 9.617 1 98.5 183 PRO B CA 1
ATOM 4506 C C . PRO B 1 183 ? -18.203 19.25 9.305 1 98.5 183 PRO B C 1
ATOM 4508 O O . PRO B 1 183 ? -19.203 19.375 8.594 1 98.5 183 PRO B O 1
ATOM 4511 N N . LEU B 1 184 ? -17.938 18.141 9.953 1 98.75 184 LEU B N 1
ATOM 4512 C CA . LEU B 1 184 ? -18.5 16.828 9.633 1 98.75 184 LEU B CA 1
ATOM 4513 C C . LEU B 1 184 ? -20.016 16.828 9.789 1 98.75 184 LEU B C 1
ATOM 4515 O O . LEU B 1 184 ? -20.719 16.188 9 1 98.75 184 LEU B O 1
ATOM 4519 N N . THR B 1 185 ? -20.516 17.516 10.828 1 98.62 185 THR B N 1
ATOM 4520 C CA . THR B 1 185 ? -21.953 17.531 11.055 1 98.62 185 THR B CA 1
ATOM 4521 C C . THR B 1 185 ? -22.672 18.141 9.852 1 98.62 185 THR B C 1
ATOM 4523 O O . THR B 1 185 ? -23.688 17.609 9.391 1 98.62 185 THR B O 1
ATOM 4526 N N . GLN B 1 186 ? -22.172 19.25 9.328 1 98.62 186 GLN B N 1
ATOM 4527 C CA . GLN B 1 186 ? -22.766 19.906 8.172 1 98.62 186 GLN B CA 1
ATOM 4528 C C . GLN B 1 186 ? -22.703 19.016 6.938 1 98.62 186 GLN B C 1
ATOM 4530 O O . GLN B 1 186 ? -23.656 18.938 6.172 1 98.62 186 GLN B O 1
ATOM 4535 N N . PHE B 1 187 ? -21.594 18.375 6.738 1 98.75 187 PHE B N 1
ATOM 4536 C CA . PHE B 1 187 ? -21.438 17.531 5.562 1 98.75 187 PHE B CA 1
ATOM 4537 C C . PHE B 1 187 ? -22.328 16.297 5.664 1 98.75 187 PHE B C 1
ATOM 4539 O O . PHE B 1 187 ? -22.828 15.805 4.656 1 98.75 187 PHE B O 1
ATOM 4546 N N . CYS B 1 188 ? -22.531 15.758 6.898 1 98.44 188 CYS B N 1
ATOM 4547 C CA . CYS B 1 188 ? -23.5 14.68 7.102 1 98.44 188 CYS B CA 1
ATOM 4548 C C . CYS B 1 188 ? -24.906 15.125 6.715 1 98.44 188 CYS B C 1
ATOM 4550 O O . CYS B 1 188 ? -25.641 14.367 6.086 1 98.44 188 CYS B O 1
ATOM 4552 N N . GLU B 1 189 ? -25.266 16.328 7.109 1 98.5 189 GLU B N 1
ATOM 4553 C CA . GLU B 1 189 ? -26.578 16.875 6.758 1 98.5 189 GLU B CA 1
ATOM 4554 C C . GLU B 1 189 ? -26.75 16.953 5.242 1 98.5 189 GLU B C 1
ATOM 4556 O O . GLU B 1 189 ? -27.812 16.578 4.719 1 98.5 189 GLU B O 1
ATOM 4561 N N . ILE B 1 190 ? -25.75 17.406 4.582 1 98.69 190 ILE B N 1
ATOM 4562 C CA . ILE B 1 190 ? -25.797 17.516 3.127 1 98.69 190 ILE B CA 1
ATOM 4563 C C . ILE B 1 190 ? -25.953 16.125 2.51 1 98.69 190 ILE B C 1
ATOM 4565 O O . ILE B 1 190 ? -26.734 15.938 1.575 1 98.69 190 ILE B O 1
ATOM 4569 N N . ALA B 1 191 ? -25.172 15.172 3.016 1 98.62 191 ALA B N 1
ATOM 4570 C CA . ALA B 1 191 ? -25.25 13.805 2.508 1 98.62 191 ALA B CA 1
ATOM 4571 C C . ALA B 1 191 ? -26.672 13.258 2.645 1 98.62 191 ALA B C 1
ATOM 4573 O O . ALA B 1 191 ? -27.203 12.656 1.708 1 98.62 191 ALA B O 1
ATOM 4574 N N . ASP B 1 192 ? -27.281 13.492 3.791 1 97.38 192 ASP B N 1
ATOM 4575 C CA . ASP B 1 192 ? -28.641 13.039 4.062 1 97.38 192 ASP B CA 1
ATOM 4576 C C . ASP B 1 192 ? -29.641 13.711 3.125 1 97.38 192 ASP B C 1
ATOM 4578 O O . ASP B 1 192 ? -30.516 13.055 2.562 1 97.38 192 ASP B O 1
ATOM 4582 N N . GLU B 1 193 ? -29.484 14.977 2.912 1 97.25 193 GLU B N 1
ATOM 4583 C CA . GLU B 1 193 ? -30.422 15.789 2.123 1 97.25 193 GLU B CA 1
ATOM 4584 C C . GLU B 1 193 ? -30.344 15.422 0.643 1 97.25 193 GLU B C 1
ATOM 4586 O O . GLU B 1 193 ? -31.328 15.578 -0.089 1 97.25 193 GLU B O 1
ATOM 4591 N N . THR B 1 194 ? -29.25 14.898 0.201 1 97.75 194 THR B N 1
ATOM 4592 C CA . THR B 1 194 ? -29.031 14.758 -1.233 1 97.75 194 THR B CA 1
ATOM 4593 C C . THR B 1 194 ? -28.953 13.289 -1.626 1 97.75 194 THR B C 1
ATOM 4595 O O . THR B 1 194 ? -28.578 12.961 -2.756 1 97.75 194 THR B O 1
ATOM 4598 N N . ASP B 1 195 ? -29.156 12.414 -0.666 1 97.19 195 ASP B N 1
ATOM 4599 C CA . ASP B 1 195 ? -29.094 10.984 -0.914 1 97.19 195 ASP B CA 1
ATOM 4600 C C . ASP B 1 195 ? -27.688 10.562 -1.331 1 97.19 195 ASP B C 1
ATOM 4602 O O . ASP B 1 195 ? -27.516 9.711 -2.209 1 97.19 195 ASP B O 1
ATOM 4606 N N . SER B 1 196 ? -26.703 11.273 -0.84 1 98.31 196 SER B N 1
ATOM 4607 C CA . SER B 1 196 ? -25.297 10.969 -1.048 1 98.31 196 SER B CA 1
ATOM 4608 C C . SER B 1 196 ? -24.719 10.188 0.131 1 98.31 196 SER B C 1
ATOM 4610 O O . SER B 1 196 ? -25.406 9.969 1.133 1 98.31 196 SER B O 1
ATOM 4612 N N . VAL B 1 197 ? -23.516 9.68 -0.022 1 98.62 197 VAL B N 1
ATOM 4613 C CA . VAL B 1 197 ? -22.812 8.961 1.04 1 98.62 197 VAL B CA 1
ATOM 4614 C C . VAL B 1 197 ? -21.547 9.719 1.42 1 98.62 197 VAL B C 1
ATOM 4616 O O . VAL B 1 197 ? -20.781 10.141 0.548 1 98.62 197 VAL B O 1
ATOM 4619 N N . LEU B 1 198 ? -21.391 9.914 2.678 1 98.81 198 LEU B N 1
ATOM 4620 C CA . LEU B 1 198 ? -20.188 10.555 3.193 1 98.81 198 LEU B CA 1
ATOM 4621 C C . LEU B 1 198 ? -19.172 9.516 3.676 1 98.81 198 LEU B C 1
ATOM 4623 O O . LEU B 1 198 ? -19.516 8.641 4.477 1 98.81 198 LEU B O 1
ATOM 4627 N N . ILE B 1 199 ? -17.953 9.578 3.115 1 98.81 199 ILE B N 1
ATOM 4628 C CA . ILE B 1 199 ? -16.844 8.797 3.672 1 98.81 199 ILE B CA 1
ATOM 4629 C C . ILE B 1 199 ? -15.828 9.734 4.309 1 98.81 199 ILE B C 1
ATOM 4631 O O . ILE B 1 199 ? -15.602 10.844 3.818 1 98.81 199 ILE B O 1
ATOM 4635 N N . VAL B 1 200 ? -15.203 9.281 5.414 1 98.94 200 VAL B N 1
ATOM 4636 C CA . VAL B 1 200 ? -14.344 10.156 6.203 1 98.94 200 VAL B CA 1
ATOM 4637 C C . VAL B 1 200 ? -13 9.477 6.449 1 98.94 200 VAL B C 1
ATOM 4639 O O . VAL B 1 200 ? -12.945 8.359 6.977 1 98.94 200 VAL B O 1
ATOM 4642 N N . ASP B 1 201 ? -11.922 10.117 6.02 1 98.88 201 ASP B N 1
ATOM 4643 C CA . ASP B 1 201 ? -10.578 9.711 6.43 1 98.88 201 ASP B CA 1
ATOM 4644 C C . ASP B 1 201 ? -10.242 10.234 7.824 1 98.88 201 ASP B C 1
ATOM 4646 O O . ASP B 1 201 ? -10.039 11.43 8.008 1 98.88 201 ASP B O 1
ATOM 4650 N N . GLU B 1 202 ? -10.141 9.344 8.773 1 98.75 202 GLU B N 1
ATOM 4651 C CA . GLU B 1 202 ? -9.883 9.719 10.156 1 98.75 202 GLU B CA 1
ATOM 4652 C C . GLU B 1 202 ? -8.43 9.445 10.539 1 98.75 202 GLU B C 1
ATOM 4654 O O . GLU B 1 202 ? -8.109 9.312 11.727 1 98.75 202 GLU B O 1
ATOM 4659 N N . SER B 1 203 ? -7.574 9.375 9.586 1 98.25 203 SER B N 1
ATOM 4660 C CA . SER B 1 203 ? -6.184 9.008 9.812 1 98.25 203 SER B CA 1
ATOM 4661 C C . SER B 1 203 ? -5.512 9.961 10.797 1 98.25 203 SER B C 1
ATOM 4663 O O . SER B 1 203 ? -4.637 9.547 11.562 1 98.25 203 SER B O 1
ATOM 4665 N N . HIS B 1 204 ? -5.902 11.227 10.766 1 98.31 204 HIS B N 1
ATOM 4666 C CA . HIS B 1 204 ? -5.289 12.203 11.656 1 98.31 204 HIS B CA 1
ATOM 4667 C C . HIS B 1 204 ? -6.125 12.414 12.914 1 98.31 204 HIS B C 1
ATOM 4669 O O . HIS B 1 204 ? -5.738 13.18 13.797 1 98.31 204 HIS B O 1
ATOM 4675 N N . ALA B 1 205 ? -7.277 11.742 13.055 1 98.62 205 ALA B N 1
ATOM 4676 C CA . ALA B 1 205 ? -8.164 11.961 14.188 1 98.62 205 ALA B CA 1
ATOM 4677 C C . ALA B 1 205 ? -8.258 10.719 15.062 1 98.62 205 ALA B C 1
ATOM 4679 O O . ALA B 1 205 ? -8.453 10.82 16.281 1 98.62 205 ALA B O 1
ATOM 4680 N N . ALA B 1 206 ? -8.172 9.539 14.453 1 98.44 206 ALA B N 1
ATOM 4681 C CA . ALA B 1 206 ? -8.234 8.297 15.234 1 98.44 206 ALA B CA 1
ATOM 4682 C C . ALA B 1 206 ? -7.047 8.195 16.188 1 98.44 206 ALA B C 1
ATOM 4684 O O . ALA B 1 206 ? -5.91 8.484 15.812 1 98.44 206 ALA B O 1
ATOM 4685 N N . GLY B 1 207 ? -7.297 7.789 17.391 1 98.31 207 GLY B N 1
ATOM 4686 C CA . GLY B 1 207 ? -6.273 7.742 18.422 1 98.31 207 GLY B CA 1
ATOM 4687 C C . GLY B 1 207 ? -6.188 9.016 19.234 1 98.31 207 GLY B C 1
ATOM 4688 O O . GLY B 1 207 ? -5.832 8.984 20.406 1 98.31 207 GLY B O 1
ATOM 4689 N N . THR B 1 208 ? -6.559 10.227 18.625 1 98.31 208 THR B N 1
ATOM 4690 C CA . THR B 1 208 ? -6.355 11.508 19.297 1 98.31 208 THR B CA 1
ATOM 4691 C C . THR B 1 208 ? -7.691 12.125 19.688 1 98.31 208 THR B C 1
ATOM 4693 O O . THR B 1 208 ? -7.785 12.797 20.719 1 98.31 208 THR B O 1
ATOM 4696 N N . ASP B 1 209 ? -8.695 11.93 18.891 1 97.5 209 ASP B N 1
ATOM 4697 C CA . ASP B 1 209 ? -10 12.531 19.141 1 97.5 209 ASP B CA 1
ATOM 4698 C C . ASP B 1 209 ? -10.977 11.5 19.688 1 97.5 209 ASP B C 1
ATOM 4700 O O . ASP B 1 209 ? -10.805 10.297 19.484 1 97.5 209 ASP B O 1
ATOM 4704 N N . GLY B 1 210 ? -12.047 11.992 20.391 1 96.5 210 GLY B N 1
ATOM 4705 C CA . GLY B 1 210 ? -13.164 11.156 20.797 1 96.5 210 GLY B CA 1
ATOM 4706 C C . GLY B 1 210 ? -12.883 10.352 22.062 1 96.5 210 GLY B C 1
ATOM 4707 O O . GLY B 1 210 ? -11.758 10.359 22.562 1 96.5 210 GLY B O 1
ATOM 4708 N N . PRO B 1 211 ? -13.93 9.672 22.562 1 95.81 211 PRO B N 1
ATOM 4709 C CA . PRO B 1 211 ? -13.742 8.844 23.75 1 95.81 211 PRO B CA 1
ATOM 4710 C C . PRO B 1 211 ? -12.695 7.75 23.562 1 95.81 211 PRO B C 1
ATOM 4712 O O . PRO B 1 211 ? -12.828 6.918 22.656 1 95.81 211 PRO B O 1
ATOM 4715 N N . ALA B 1 212 ? -11.664 7.82 24.375 1 96.62 212 ALA B N 1
ATOM 4716 C CA . ALA B 1 212 ? -10.594 6.828 24.375 1 96.62 212 ALA B CA 1
ATOM 4717 C C . ALA B 1 212 ? -9.844 6.836 23.047 1 96.62 212 ALA B C 1
ATOM 4719 O O . ALA B 1 212 ? -9.141 5.875 22.719 1 96.62 212 ALA B O 1
ATOM 4720 N N . GLY B 1 213 ? -10.062 7.852 22.219 1 98.06 213 GLY B N 1
ATOM 4721 C CA . GLY B 1 213 ? -9.359 7.934 20.953 1 98.06 213 GLY B CA 1
ATOM 4722 C C . GLY B 1 213 ? -10.117 7.309 19.797 1 98.06 213 GLY B C 1
ATOM 4723 O O . GLY B 1 213 ? -9.531 6.941 18.781 1 98.06 213 GLY B O 1
ATOM 4724 N N . ALA B 1 214 ? -11.422 7.23 19.906 1 98.5 214 ALA B N 1
ATOM 4725 C CA . ALA B 1 214 ? -12.266 6.523 18.938 1 98.5 214 ALA B CA 1
ATOM 4726 C C . ALA B 1 214 ? -12.438 7.332 17.656 1 98.5 214 ALA B C 1
ATOM 4728 O O . ALA B 1 214 ? -13 6.844 16.688 1 98.5 214 ALA B O 1
ATOM 4729 N N . GLY B 1 215 ? -11.945 8.547 17.625 1 98.31 215 GLY B N 1
ATOM 4730 C CA . GLY B 1 215 ? -12.016 9.367 16.422 1 98.31 215 GLY B CA 1
ATOM 4731 C C . GLY B 1 215 ? -13.055 10.469 16.516 1 98.31 215 GLY B C 1
ATOM 4732 O O . GLY B 1 215 ? -13.852 10.508 17.453 1 98.31 215 GLY B O 1
ATOM 4733 N N . MET B 1 216 ? -13.031 11.344 15.562 1 98.62 216 MET B N 1
ATOM 4734 C CA . MET B 1 216 ? -13.891 12.523 15.531 1 98.62 216 MET B CA 1
ATOM 4735 C C . MET B 1 216 ? -15.336 12.133 15.242 1 98.62 216 MET B C 1
ATOM 4737 O O . MET B 1 216 ? -16.266 12.742 15.773 1 98.62 216 MET B O 1
ATOM 4741 N N . VAL B 1 217 ? -15.523 11.156 14.359 1 98.81 217 VAL B N 1
ATOM 4742 C CA . VAL B 1 217 ? -16.875 10.703 14.008 1 98.81 217 VAL B CA 1
ATOM 4743 C C . VAL B 1 217 ? -17.594 10.234 15.266 1 98.81 217 VAL B C 1
ATOM 4745 O O . VAL B 1 217 ? -18.75 10.594 15.492 1 98.81 217 VAL B O 1
ATOM 4748 N N . ALA B 1 218 ? -16.953 9.453 16.062 1 98.56 218 ALA B N 1
ATOM 4749 C CA . ALA B 1 218 ? -17.531 8.984 17.312 1 98.56 218 ALA B CA 1
ATOM 4750 C C . ALA B 1 218 ? -17.75 10.141 18.281 1 98.56 218 ALA B C 1
ATOM 4752 O O . ALA B 1 218 ? -18.766 10.203 18.969 1 98.56 218 ALA B O 1
ATOM 4753 N N . ALA B 1 219 ? -16.797 11.023 18.359 1 98.06 219 ALA B N 1
ATOM 4754 C CA . ALA B 1 219 ? -16.875 12.172 19.266 1 98.06 219 ALA B CA 1
ATOM 4755 C C . ALA B 1 219 ? -18.109 13.008 18.984 1 98.06 219 ALA B C 1
ATOM 4757 O O . ALA B 1 219 ? -18.719 13.562 19.906 1 98.06 219 ALA B O 1
ATOM 4758 N N . LEU B 1 220 ? -18.5 13.086 17.719 1 98.5 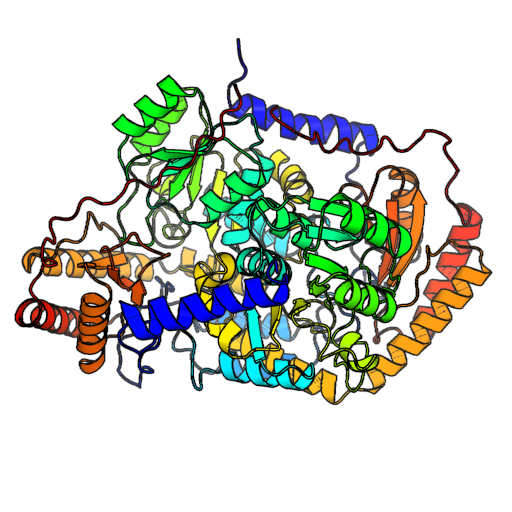220 LEU B N 1
ATOM 4759 C CA . LEU B 1 220 ? -19.609 13.953 17.312 1 98.5 220 LEU B CA 1
ATOM 4760 C C . LEU B 1 220 ? -20.906 13.172 17.266 1 98.5 220 LEU B C 1
ATOM 4762 O O . LEU B 1 220 ? -21.953 13.719 16.875 1 98.5 220 LEU B O 1
ATOM 4766 N N . GLY B 1 221 ? -20.859 11.883 17.562 1 98.25 221 GLY B N 1
ATOM 4767 C CA . GLY B 1 221 ? -22.062 11.055 17.562 1 98.25 221 GLY B CA 1
ATOM 4768 C C . GLY B 1 221 ? -22.578 10.773 16.156 1 98.25 221 GLY B C 1
ATOM 4769 O O . GLY B 1 221 ? -23.781 10.688 15.945 1 98.25 221 GLY B O 1
ATOM 4770 N N . LEU B 1 222 ? -21.688 10.641 15.172 1 98.56 222 LEU B N 1
ATOM 4771 C CA . LEU B 1 222 ? -22.094 10.539 13.773 1 98.56 222 LEU B CA 1
ATOM 4772 C C . LEU B 1 222 ? -21.844 9.133 13.242 1 98.56 222 LEU B C 1
ATOM 4774 O O . LEU B 1 222 ? -21.906 8.898 12.031 1 98.56 222 LEU B O 1
ATOM 4778 N N . THR B 1 223 ? -21.547 8.156 14.062 1 97.94 223 THR B N 1
ATOM 4779 C CA . THR B 1 223 ? -21.094 6.824 13.656 1 97.94 223 THR B CA 1
ATOM 4780 C C . THR B 1 223 ? -22.141 6.156 12.758 1 97.94 223 THR B C 1
ATOM 4782 O O . THR B 1 223 ? -21.781 5.41 11.844 1 97.94 223 THR B O 1
ATOM 4785 N N . ASP B 1 224 ? -23.422 6.438 12.945 1 97 224 ASP B N 1
ATOM 4786 C CA . ASP B 1 224 ? -24.484 5.828 12.148 1 97 224 ASP B CA 1
ATOM 4787 C C . ASP B 1 224 ? -24.641 6.535 10.797 1 97 224 ASP B C 1
ATOM 4789 O O . ASP B 1 224 ? -25.203 5.973 9.859 1 97 224 ASP B O 1
ATOM 4793 N N . ARG B 1 225 ? -24.141 7.738 10.703 1 97.69 225 ARG B N 1
ATOM 4794 C CA . ARG B 1 225 ? -24.359 8.57 9.523 1 97.69 225 ARG B CA 1
ATOM 4795 C C . ARG B 1 225 ? -23.141 8.555 8.602 1 97.69 225 ARG B C 1
ATOM 4797 O O . ARG B 1 225 ? -23.203 9.039 7.473 1 97.69 225 ARG B O 1
ATOM 4804 N N . VAL B 1 226 ? -22.078 8.008 9.055 1 98.56 226 VAL B N 1
ATOM 4805 C CA . VAL B 1 226 ? -20.859 7.82 8.266 1 98.56 226 VAL B CA 1
ATOM 4806 C C . VAL B 1 226 ? -20.594 6.332 8.078 1 98.56 226 VAL B C 1
ATOM 4808 O O . VAL B 1 226 ? -19.859 5.723 8.859 1 98.56 226 VAL B O 1
ATOM 4811 N N . PRO B 1 227 ? -21.031 5.789 7.027 1 97.88 227 PRO B N 1
ATOM 4812 C CA . PRO B 1 227 ? -21.016 4.328 6.891 1 97.88 227 PRO B CA 1
ATOM 4813 C C . PRO B 1 227 ? -19.594 3.779 6.711 1 97.88 227 PRO B C 1
ATOM 4815 O O . PRO B 1 227 ? -19.344 2.607 7.004 1 97.88 227 PRO B O 1
ATOM 4818 N N . TYR B 1 228 ? -18.688 4.586 6.188 1 98.69 228 TYR B N 1
ATOM 4819 C CA . TYR B 1 228 ? -17.312 4.125 5.941 1 98.69 228 TYR B CA 1
ATOM 4820 C C . TYR B 1 228 ? -16.297 5.148 6.434 1 98.69 228 TYR B C 1
ATOM 4822 O O . TYR B 1 228 ? -16.406 6.336 6.129 1 98.69 228 TYR B O 1
ATOM 4830 N N . ARG B 1 229 ? -15.344 4.684 7.195 1 98.88 229 ARG B N 1
ATOM 4831 C CA . ARG B 1 229 ? -14.211 5.48 7.648 1 98.88 229 ARG B CA 1
ATOM 4832 C C . ARG B 1 229 ? -12.891 4.816 7.281 1 98.88 229 ARG B C 1
ATOM 4834 O O . ARG B 1 229 ? -12.773 3.59 7.324 1 98.88 229 ARG B O 1
ATOM 4841 N N . ILE B 1 230 ? -11.938 5.629 6.922 1 98.81 230 ILE B N 1
ATOM 4842 C CA . ILE B 1 230 ? -10.578 5.188 6.617 1 98.81 230 ILE B CA 1
ATOM 4843 C C . ILE B 1 230 ? -9.633 5.621 7.73 1 98.81 230 ILE B C 1
ATOM 4845 O O . ILE B 1 230 ? -9.688 6.762 8.195 1 98.81 230 ILE B O 1
ATOM 4849 N N . ILE B 1 231 ? -8.766 4.703 8.164 1 98.5 231 ILE B N 1
ATOM 4850 C CA . ILE B 1 231 ? -7.805 5.027 9.203 1 98.5 231 ILE B CA 1
ATOM 4851 C C . ILE B 1 231 ? -6.418 4.52 8.805 1 98.5 231 ILE B C 1
ATOM 4853 O O . ILE B 1 231 ? -6.246 3.338 8.508 1 98.5 231 ILE B O 1
ATOM 4857 N N . SER B 1 232 ? -5.469 5.422 8.758 1 97.19 232 SER B N 1
ATOM 4858 C CA . SER B 1 232 ? -4.074 4.988 8.758 1 97.19 232 SER B CA 1
ATOM 4859 C C . SER B 1 232 ? -3.621 4.59 10.164 1 97.19 232 SER B C 1
ATOM 4861 O O . SER B 1 232 ? -3.805 5.344 11.117 1 97.19 232 SER B O 1
ATOM 4863 N N . LEU B 1 233 ? -2.986 3.492 10.258 1 97.06 233 LEU B N 1
ATOM 4864 C CA . LEU B 1 233 ? -2.492 3.039 11.555 1 97.06 233 LEU B CA 1
ATOM 4865 C C . LEU B 1 233 ? -1 3.324 11.695 1 97.06 233 LEU B C 1
ATOM 4867 O O . LEU B 1 233 ? -0.31 2.668 12.477 1 97.06 233 LEU B O 1
ATOM 4871 N N . ALA B 1 234 ? -0.556 4.324 10.914 1 95.06 234 ALA B N 1
ATOM 4872 C CA . ALA B 1 234 ? 0.865 4.66 10.93 1 95.06 234 ALA B CA 1
ATOM 4873 C C . ALA B 1 234 ? 1.104 5.996 11.625 1 95.06 234 ALA B C 1
ATOM 4875 O O . ALA B 1 234 ? 2.246 6.445 11.75 1 95.06 234 ALA B O 1
ATOM 4876 N N . LYS B 1 235 ? 0.085 6.613 12.086 1 95.69 235 LYS B N 1
ATOM 4877 C CA . LYS B 1 235 ? 0.191 7.934 12.695 1 95.69 235 LYS B CA 1
ATOM 4878 C C . LYS B 1 235 ? 0.042 7.852 14.219 1 95.69 235 LYS B C 1
ATOM 4880 O O . LYS B 1 235 ? 0.911 7.309 14.898 1 95.69 235 LYS B O 1
ATOM 4885 N N . ALA B 1 236 ? -1.098 8.156 14.766 1 96.94 236 ALA B N 1
ATOM 4886 C CA . ALA B 1 236 ? -1.276 8.047 16.203 1 96.94 236 ALA B CA 1
ATOM 4887 C C . ALA B 1 236 ? -1.068 6.613 16.688 1 96.94 236 ALA B C 1
ATOM 4889 O O . ALA B 1 236 ? -0.643 6.383 17.812 1 96.94 236 ALA B O 1
ATOM 4890 N N . PHE B 1 237 ? -1.232 5.656 15.805 1 96.69 237 PHE B N 1
ATOM 4891 C CA . PHE B 1 237 ? -1.136 4.246 16.156 1 96.69 237 PHE B CA 1
ATOM 4892 C C . PHE B 1 237 ? 0.304 3.758 16.047 1 96.69 237 PHE B C 1
ATOM 4894 O O . PHE B 1 237 ? 0.624 2.65 16.484 1 96.69 237 PHE B O 1
ATOM 4901 N N . ALA B 1 238 ? 1.144 4.441 15.469 1 93.81 238 ALA B N 1
ATOM 4902 C CA . ALA B 1 238 ? 2.588 4.23 15.438 1 93.81 238 ALA B CA 1
ATOM 4903 C C . ALA B 1 238 ? 2.932 2.885 14.805 1 93.81 238 ALA B C 1
ATOM 4905 O O . ALA B 1 238 ? 3.941 2.266 15.156 1 93.81 238 ALA B O 1
ATOM 4906 N N . GLY B 1 239 ? 2.082 2.336 14.008 1 94.19 239 GLY B N 1
ATOM 4907 C CA . GLY B 1 239 ? 2.324 1.124 13.242 1 94.19 239 GLY B CA 1
ATOM 4908 C C . GLY B 1 239 ? 2.342 1.36 11.742 1 94.19 239 GLY B C 1
ATOM 4909 O O . GLY B 1 239 ? 2.779 2.416 11.281 1 94.19 239 GLY B O 1
ATOM 4910 N N . ARG B 1 240 ? 2.086 0.368 11.023 1 93.12 240 ARG B N 1
ATOM 4911 C CA . ARG B 1 240 ? 1.969 0.454 9.57 1 93.12 240 ARG B CA 1
ATOM 4912 C C . ARG B 1 240 ? 0.853 -0.45 9.055 1 93.12 240 ARG B C 1
ATOM 4914 O O . ARG B 1 240 ? 1.02 -1.67 8.984 1 93.12 240 ARG B O 1
ATOM 4921 N N . ALA B 1 241 ? -0.228 0.08 8.758 1 95.81 241 ALA B N 1
ATOM 4922 C CA . ALA B 1 241 ? -1.407 -0.573 8.195 1 95.81 241 ALA B CA 1
ATOM 4923 C C . ALA B 1 241 ? -2.525 0.434 7.945 1 95.81 241 ALA B C 1
ATOM 4925 O O . ALA B 1 241 ? -2.354 1.633 8.18 1 95.81 241 ALA B O 1
ATOM 4926 N N . GLY B 1 242 ? -3.523 -0.001 7.367 1 96.94 242 GLY B N 1
ATOM 4927 C CA . GLY B 1 242 ? -4.758 0.753 7.203 1 96.94 242 GLY B CA 1
ATOM 4928 C C . GLY B 1 242 ? -5.984 0.001 7.684 1 96.94 242 GLY B C 1
ATOM 4929 O O . GLY B 1 242 ? -5.922 -1.206 7.926 1 96.94 242 GLY B O 1
ATOM 4930 N N . PHE B 1 243 ? -7 0.695 7.887 1 98.5 243 PHE B N 1
ATOM 4931 C CA . PHE B 1 243 ? -8.242 0.098 8.359 1 98.5 243 PHE B CA 1
ATOM 4932 C C . PHE B 1 243 ? -9.453 0.794 7.734 1 98.5 243 PHE B C 1
ATOM 4934 O O . PHE B 1 243 ? -9.461 2.02 7.602 1 98.5 243 PHE B O 1
ATOM 4941 N N . VAL B 1 244 ? -10.406 0.013 7.312 1 98.69 244 VAL B N 1
ATOM 4942 C CA . VAL B 1 244 ? -11.688 0.52 6.828 1 98.69 244 VAL B CA 1
ATOM 4943 C C . VAL B 1 244 ? -12.812 0.012 7.723 1 98.69 244 VAL B C 1
ATOM 4945 O O . VAL B 1 244 ? -12.961 -1.196 7.918 1 98.69 244 VAL B O 1
ATOM 4948 N N . THR B 1 245 ? -13.586 0.912 8.234 1 98.75 245 THR B N 1
ATOM 4949 C CA . THR B 1 245 ? -14.766 0.504 8.977 1 98.75 245 THR B CA 1
ATOM 4950 C C . THR B 1 245 ? -15.977 0.394 8.055 1 98.75 245 THR B C 1
ATOM 4952 O O . THR B 1 245 ? -16 1.009 6.988 1 98.75 245 THR B O 1
ATOM 4955 N N . ALA B 1 246 ? -16.891 -0.39 8.461 1 98.06 246 ALA B N 1
ATOM 4956 C CA . ALA B 1 246 ? -18.156 -0.539 7.742 1 98.06 246 ALA B CA 1
ATOM 4957 C C . ALA B 1 246 ? -19.328 -0.689 8.711 1 98.06 246 ALA B C 1
ATOM 4959 O O . ALA B 1 246 ? -19.234 -1.402 9.711 1 98.06 246 ALA B O 1
ATOM 4960 N N . ASN B 1 247 ? -20.375 -0.027 8.406 1 97.56 247 ASN B N 1
ATOM 4961 C CA . ASN B 1 247 ? -21.578 -0.135 9.227 1 97.56 247 ASN B CA 1
ATOM 4962 C C . ASN B 1 247 ? -22.344 -1.416 8.93 1 97.56 247 ASN B C 1
ATOM 4964 O O . ASN B 1 247 ? -23.172 -1.856 9.734 1 97.56 247 ASN B O 1
ATOM 4968 N N . ASN B 1 248 ? -22.188 -1.979 7.766 1 96.94 248 ASN B N 1
ATOM 4969 C CA . ASN B 1 248 ? -22.734 -3.277 7.379 1 96.94 248 ASN B CA 1
ATOM 4970 C C . ASN B 1 248 ? -21.672 -4.363 7.398 1 96.94 248 ASN B C 1
ATOM 4972 O O . ASN B 1 248 ? -20.781 -4.391 6.535 1 96.94 248 ASN B O 1
ATOM 4976 N N . PRO B 1 249 ? -21.812 -5.344 8.305 1 96.25 249 PRO B N 1
ATOM 4977 C CA . PRO B 1 249 ? -20.781 -6.383 8.422 1 96.25 249 PRO B CA 1
ATOM 4978 C C . PRO B 1 249 ? -20.625 -7.199 7.141 1 96.25 249 PRO B C 1
ATOM 4980 O O . PRO B 1 249 ? -19.531 -7.715 6.867 1 96.25 249 PRO B O 1
ATOM 4983 N N . ASP B 1 250 ? -21.656 -7.27 6.297 1 95.31 250 ASP B N 1
ATOM 4984 C CA . ASP B 1 250 ? -21.578 -8.031 5.055 1 95.31 250 ASP B CA 1
ATOM 4985 C C . ASP B 1 250 ? -20.625 -7.371 4.059 1 95.31 250 ASP B C 1
ATOM 4987 O O . ASP B 1 250 ? -20.203 -8 3.088 1 95.31 250 ASP B O 1
ATOM 4991 N N . PHE B 1 251 ? -20.312 -6.113 4.312 1 97.06 251 PHE B N 1
ATOM 4992 C CA . PHE B 1 251 ? -19.406 -5.359 3.443 1 97.06 251 PHE B CA 1
ATOM 4993 C C . PHE B 1 251 ? -18 -5.926 3.498 1 97.06 251 PHE B C 1
ATOM 4995 O O . PHE B 1 251 ? -17.25 -5.836 2.523 1 97.06 251 PHE B O 1
ATOM 5002 N N . VAL B 1 252 ? -17.625 -6.578 4.609 1 96.12 252 VAL B N 1
ATOM 5003 C CA . VAL B 1 252 ? -16.234 -6.973 4.871 1 96.12 252 VAL B CA 1
ATOM 5004 C C . VAL B 1 252 ? -15.797 -8.008 3.84 1 96.12 252 VAL B C 1
ATOM 5006 O O . VAL B 1 252 ? -14.781 -7.82 3.158 1 96.12 252 VAL B O 1
ATOM 5009 N N . ASP B 1 253 ? -16.516 -9.062 3.607 1 94 253 ASP B N 1
ATOM 5010 C CA . ASP B 1 253 ? -16.156 -10.109 2.652 1 94 253 ASP B CA 1
ATOM 5011 C C . ASP B 1 253 ? -16.203 -9.578 1.22 1 94 253 ASP B C 1
ATOM 5013 O O . ASP B 1 253 ? -15.359 -9.945 0.394 1 94 253 ASP B O 1
ATOM 5017 N N . TYR B 1 254 ? -17.203 -8.773 1.005 1 95.44 254 TYR B N 1
ATOM 5018 C CA . TYR B 1 254 ? -17.312 -8.125 -0.297 1 95.44 254 TYR B CA 1
ATOM 5019 C C . TYR B 1 254 ? -16.078 -7.281 -0.591 1 95.44 254 TYR B C 1
ATOM 5021 O O . TYR B 1 254 ? -15.477 -7.402 -1.661 1 95.44 254 TYR B O 1
ATOM 5029 N N . PHE B 1 255 ? -15.664 -6.469 0.396 1 97 255 PHE B N 1
ATOM 5030 C CA . PHE B 1 255 ? -14.516 -5.578 0.253 1 97 255 PHE B CA 1
ATOM 5031 C C . PHE B 1 255 ? -13.242 -6.375 -0.019 1 97 255 PHE B C 1
ATOM 5033 O O . PHE B 1 255 ? -12.453 -6.008 -0.887 1 97 255 PHE B O 1
ATOM 5040 N N . LYS B 1 256 ? -13.023 -7.402 0.704 1 93.94 256 LYS B N 1
ATOM 5041 C CA . LYS B 1 256 ? -11.82 -8.219 0.577 1 93.94 256 LYS B CA 1
ATOM 5042 C C . LYS B 1 256 ? -11.664 -8.75 -0.844 1 93.94 256 LYS B C 1
ATOM 5044 O O . LYS B 1 256 ? -10.547 -8.922 -1.331 1 93.94 256 LYS B O 1
ATOM 5049 N N . MET B 1 257 ? -12.75 -8.945 -1.521 1 91.94 257 MET B N 1
ATOM 5050 C CA . MET B 1 257 ? -12.711 -9.539 -2.854 1 91.94 257 MET B CA 1
ATOM 5051 C C . MET B 1 257 ? -12.727 -8.461 -3.932 1 91.94 257 MET B C 1
ATOM 5053 O O . MET B 1 257 ? -12.148 -8.648 -5.008 1 91.94 257 MET B O 1
ATOM 5057 N N . GLU B 1 258 ? -13.352 -7.32 -3.598 1 93 258 GLU B N 1
ATOM 5058 C CA . GLU B 1 258 ? -13.547 -6.285 -4.613 1 93 258 GLU B CA 1
ATOM 5059 C C . GLU B 1 258 ? -12.375 -5.305 -4.633 1 93 258 GLU B C 1
ATOM 5061 O O . GLU B 1 258 ? -12.07 -4.715 -5.672 1 93 258 GLU B O 1
ATOM 5066 N N . SER B 1 259 ? -11.844 -5.074 -3.479 1 94.12 259 SER B N 1
ATOM 5067 C CA . SER B 1 259 ? -10.68 -4.203 -3.381 1 94.12 259 SER B CA 1
ATOM 5068 C C . SER B 1 259 ? -9.422 -4.898 -3.895 1 94.12 259 SER B C 1
ATOM 5070 O O . SER B 1 259 ? -8.922 -5.832 -3.264 1 94.12 259 SER B O 1
ATOM 5072 N N . HIS B 1 260 ? -8.844 -4.414 -4.926 1 92.25 260 HIS B N 1
ATOM 5073 C CA . HIS B 1 260 ? -7.688 -5.07 -5.535 1 92.25 260 HIS B CA 1
ATOM 5074 C C . HIS B 1 260 ? -6.465 -4.992 -4.629 1 92.25 260 HIS B C 1
ATOM 5076 O O . HIS B 1 260 ? -5.75 -5.98 -4.457 1 92.25 260 HIS B O 1
ATOM 5082 N N . PRO B 1 261 ? -6.23 -3.82 -4 1 90.62 261 PRO B N 1
ATOM 5083 C CA . PRO B 1 261 ? -5.074 -3.812 -3.102 1 90.62 261 PRO B CA 1
ATOM 5084 C C . PRO B 1 261 ? -5.227 -4.793 -1.939 1 90.62 261 PRO B C 1
ATOM 5086 O O . PRO B 1 261 ? -4.227 -5.266 -1.393 1 90.62 261 PRO B O 1
ATOM 5089 N N . SER B 1 262 ? -6.43 -5.094 -1.595 1 86.62 262 SER B N 1
ATOM 5090 C CA . SER B 1 262 ? -6.664 -6.074 -0.541 1 86.62 262 SER B CA 1
ATOM 5091 C C . SER B 1 262 ? -6.477 -7.5 -1.059 1 86.62 262 SER B C 1
ATOM 5093 O O . SER B 1 262 ? -5.871 -8.336 -0.386 1 86.62 262 SER B O 1
ATOM 5095 N N . MET B 1 263 ? -6.918 -7.707 -2.232 1 87.31 263 MET B N 1
ATOM 5096 C CA . MET B 1 263 ? -6.93 -9.055 -2.799 1 87.31 263 MET B CA 1
ATOM 5097 C C . MET B 1 263 ? -5.535 -9.461 -3.268 1 87.31 263 MET B C 1
ATOM 5099 O O . MET B 1 263 ? -5.145 -10.617 -3.133 1 87.31 263 MET B O 1
ATOM 5103 N N . PHE B 1 264 ? -4.82 -8.508 -3.715 1 85.81 264 PHE B N 1
ATOM 5104 C CA . PHE B 1 264 ? -3.594 -8.859 -4.422 1 85.81 264 PHE B CA 1
ATOM 5105 C C . PHE B 1 264 ? -2.367 -8.453 -3.609 1 85.81 264 PHE B C 1
ATOM 5107 O O . PHE B 1 264 ? -1.282 -8.273 -4.164 1 85.81 264 PHE B O 1
ATOM 5114 N N . SER B 1 265 ? -2.59 -8.234 -2.336 1 84.56 265 SER B N 1
ATOM 5115 C CA . SER B 1 265 ? -1.482 -7.934 -1.434 1 84.56 265 SER B CA 1
ATOM 5116 C C . SER B 1 265 ? -1.61 -8.711 -0.125 1 84.56 265 SER B C 1
ATOM 5118 O O . SER B 1 265 ? -2.719 -8.93 0.363 1 84.56 265 SER B O 1
ATOM 5120 N N . SER B 1 266 ? -0.411 -9.055 0.281 1 82.25 266 SER B N 1
ATOM 5121 C CA . SER B 1 266 ? -0.406 -9.562 1.649 1 82.25 266 SER B CA 1
ATOM 5122 C C . SER B 1 266 ? -0.71 -8.453 2.652 1 82.25 266 SER B C 1
ATOM 5124 O O . SER B 1 266 ? -0.479 -7.273 2.371 1 82.25 266 SER B O 1
ATOM 5126 N N . THR B 1 267 ? -1.23 -8.922 3.777 1 84.5 267 THR B N 1
ATOM 5127 C CA . THR B 1 267 ? -1.616 -7.891 4.734 1 84.5 267 THR B CA 1
ATOM 5128 C C . THR B 1 267 ? -0.549 -7.727 5.812 1 84.5 267 THR B C 1
ATOM 5130 O O . THR B 1 267 ? 0.456 -7.047 5.602 1 84.5 267 THR B O 1
ATOM 5133 N N . LEU B 1 268 ? -0.684 -8.367 6.969 1 92.88 268 LEU B N 1
ATOM 5134 C CA . LEU B 1 268 ? 0.243 -8.078 8.055 1 92.88 268 LEU B CA 1
ATOM 5135 C C . LEU B 1 268 ? 0.979 -9.336 8.5 1 92.88 268 LEU B C 1
ATOM 5137 O O . LEU B 1 268 ? 0.432 -10.438 8.422 1 92.88 268 LEU B O 1
ATOM 5141 N N . LEU B 1 269 ? 2.205 -9.141 8.953 1 92.69 269 LEU B N 1
ATOM 5142 C CA . LEU B 1 269 ? 2.965 -10.195 9.609 1 92.69 269 LEU B CA 1
ATOM 5143 C C . LEU B 1 269 ? 2.494 -10.391 11.047 1 92.69 269 LEU B C 1
ATOM 5145 O O . LEU B 1 269 ? 1.937 -9.469 11.648 1 92.69 269 LEU B O 1
ATOM 5149 N N . PRO B 1 270 ? 2.748 -11.578 11.641 1 91.69 270 PRO B N 1
ATOM 5150 C CA . PRO B 1 270 ? 2.262 -11.867 12.992 1 91.69 270 PRO B CA 1
ATOM 5151 C C . PRO B 1 270 ? 2.752 -10.859 14.023 1 91.69 270 PRO B C 1
ATOM 5153 O O . PRO B 1 270 ? 1.985 -10.438 14.898 1 91.69 270 PRO B O 1
ATOM 5156 N N . HIS B 1 271 ? 4.016 -10.477 13.938 1 93.81 271 HIS B N 1
ATOM 5157 C CA . HIS B 1 271 ? 4.535 -9.555 14.945 1 93.81 271 HIS B CA 1
ATOM 5158 C C . HIS B 1 271 ? 3.967 -8.156 14.75 1 93.81 271 HIS B C 1
ATOM 5160 O O . HIS B 1 271 ? 3.896 -7.371 15.703 1 93.81 271 HIS B O 1
ATOM 5166 N N . GLU B 1 272 ? 3.576 -7.793 13.547 1 94.62 272 GLU B N 1
ATOM 5167 C CA . GLU B 1 272 ? 2.902 -6.52 13.305 1 94.62 272 GLU B CA 1
ATOM 5168 C C . GLU B 1 272 ? 1.507 -6.508 13.922 1 94.62 272 GLU B C 1
ATOM 5170 O O . GLU B 1 272 ? 1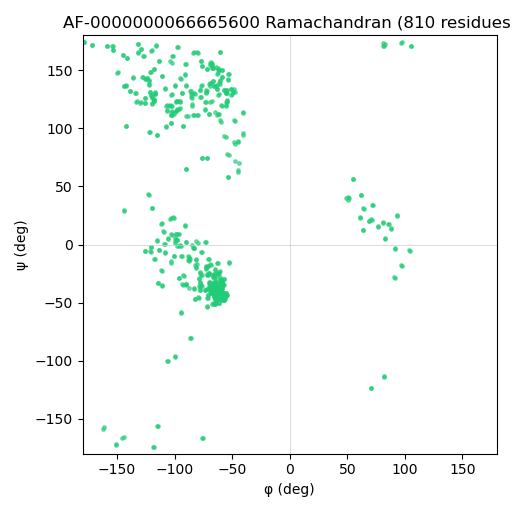.076 -5.496 14.477 1 94.62 272 GLU B O 1
ATOM 5175 N N . ILE B 1 273 ? 0.812 -7.652 13.797 1 95.69 273 ILE B N 1
ATOM 5176 C CA . ILE B 1 273 ? -0.515 -7.801 14.383 1 95.69 273 ILE B CA 1
ATOM 5177 C C . ILE B 1 273 ? -0.429 -7.629 15.898 1 95.69 273 ILE B C 1
ATOM 5179 O O . ILE B 1 273 ? -1.215 -6.887 16.484 1 95.69 273 ILE B O 1
ATOM 5183 N N . ALA B 1 274 ? 0.546 -8.289 16.469 1 96 274 ALA B N 1
ATOM 5184 C CA . ALA B 1 274 ? 0.744 -8.211 17.922 1 96 274 ALA B CA 1
ATOM 5185 C C . ALA B 1 274 ? 1.06 -6.781 18.359 1 96 274 ALA B C 1
ATOM 5187 O O . ALA B 1 274 ? 0.553 -6.309 19.375 1 96 274 ALA B O 1
ATOM 5188 N N . GLY B 1 275 ? 1.909 -6.148 17.609 1 96.75 275 GLY B N 1
ATOM 5189 C CA . GLY B 1 275 ? 2.254 -4.77 17.906 1 96.75 275 GLY B CA 1
ATOM 5190 C C . GLY B 1 275 ? 1.062 -3.83 17.859 1 96.75 275 GLY B C 1
ATOM 5191 O O . GLY B 1 275 ? 0.884 -3 18.75 1 96.75 275 GLY B O 1
ATOM 5192 N N . LEU B 1 276 ? 0.232 -3.967 16.859 1 97.94 276 LEU B N 1
ATOM 5193 C CA . LEU B 1 276 ? -0.933 -3.104 16.688 1 97.94 276 LEU B CA 1
ATOM 5194 C C . LEU B 1 276 ? -1.973 -3.387 17.766 1 97.94 276 LEU B C 1
ATOM 5196 O O . LEU B 1 276 ? -2.656 -2.473 18.234 1 97.94 276 LEU B O 1
ATOM 5200 N N . ALA B 1 277 ? -2.113 -4.637 18.125 1 98.31 277 ALA B N 1
ATOM 5201 C CA . ALA B 1 277 ? -3.014 -4.98 19.234 1 98.31 277 ALA B CA 1
ATOM 5202 C C . ALA B 1 277 ? -2.578 -4.309 20.531 1 98.31 277 ALA B C 1
ATOM 5204 O O . ALA B 1 277 ? -3.406 -3.766 21.266 1 98.31 277 ALA B O 1
ATOM 5205 N N . ALA B 1 278 ? -1.304 -4.387 20.797 1 98.38 278 ALA B N 1
ATOM 5206 C CA . ALA B 1 278 ? -0.766 -3.729 21.984 1 98.38 278 ALA B CA 1
ATOM 5207 C C . ALA B 1 278 ? -0.951 -2.215 21.906 1 98.38 278 ALA B C 1
ATOM 5209 O O . ALA B 1 278 ? -1.249 -1.564 22.906 1 98.38 278 ALA B O 1
ATOM 5210 N N . THR B 1 279 ? -0.74 -1.69 20.75 1 98.38 279 THR B N 1
ATOM 5211 C CA . THR B 1 279 ? -0.914 -0.257 20.531 1 98.38 279 THR B CA 1
ATOM 5212 C C . THR B 1 279 ? -2.344 0.167 20.859 1 98.38 279 THR B C 1
ATOM 5214 O O . THR B 1 279 ? -2.561 1.192 21.516 1 98.38 279 THR B O 1
ATOM 5217 N N . LEU B 1 280 ? -3.289 -0.586 20.344 1 98.69 280 LEU B N 1
ATOM 5218 C CA . LEU B 1 280 ? -4.695 -0.298 20.609 1 98.69 280 LEU B CA 1
ATOM 5219 C C . LEU B 1 280 ? -4.965 -0.247 22.109 1 98.69 280 LEU B C 1
ATOM 5221 O O . LEU B 1 280 ? -5.668 0.645 22.578 1 98.69 280 LEU B O 1
ATOM 5225 N N . GLU B 1 281 ? -4.418 -1.122 22.828 1 98.44 281 GLU B N 1
ATOM 5226 C 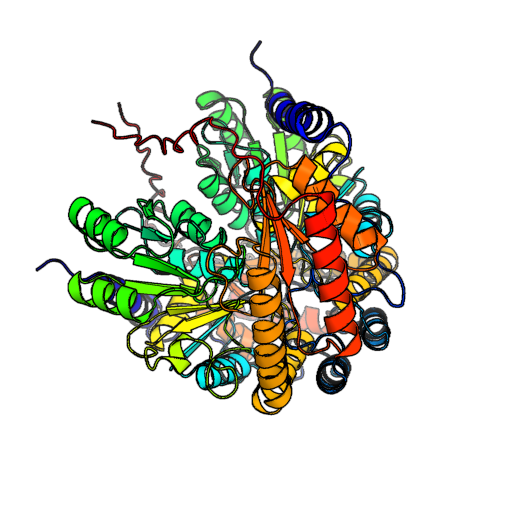CA . GLU B 1 281 ? -4.602 -1.159 24.281 1 98.44 281 GLU B CA 1
ATOM 5227 C C . GLU B 1 281 ? -3.979 0.065 24.953 1 98.44 281 GLU B C 1
ATOM 5229 O O . GLU B 1 281 ? -4.574 0.656 25.859 1 98.44 281 GLU B O 1
ATOM 5234 N N . VAL B 1 282 ? -2.816 0.426 24.516 1 98.25 282 VAL B N 1
ATOM 5235 C CA . VAL B 1 282 ? -2.131 1.589 25.062 1 98.25 282 VAL B CA 1
ATOM 5236 C C . VAL B 1 282 ? -2.959 2.846 24.812 1 98.25 282 VAL B C 1
ATOM 5238 O O . VAL B 1 282 ? -3.117 3.684 25.703 1 98.25 282 VAL B O 1
ATOM 5241 N N . ILE B 1 283 ? -3.5 2.971 23.641 1 98.5 283 ILE B N 1
ATOM 5242 C CA . ILE B 1 283 ? -4.305 4.129 23.266 1 98.5 283 ILE B CA 1
ATOM 5243 C C . ILE B 1 283 ? -5.551 4.199 24.141 1 98.5 283 ILE B C 1
ATOM 5245 O O . ILE B 1 283 ? -5.914 5.27 24.625 1 98.5 283 ILE B O 1
ATOM 5249 N N . ARG B 1 284 ? -6.148 3.098 24.359 1 97.5 284 ARG B N 1
ATOM 5250 C CA . ARG B 1 284 ? -7.363 3.029 25.172 1 97.5 284 ARG B CA 1
ATOM 5251 C C . ARG B 1 284 ? -7.086 3.461 26.609 1 97.5 284 ARG B C 1
ATOM 5253 O O . ARG B 1 284 ? -7.898 4.156 27.219 1 97.5 284 ARG B O 1
ATOM 5260 N N . LEU B 1 285 ? -5.926 3.131 27.109 1 96.88 285 LEU B N 1
ATOM 5261 C CA . LEU B 1 285 ? -5.637 3.277 28.531 1 96.88 285 LEU B CA 1
ATOM 5262 C C . LEU B 1 285 ? -4.977 4.625 28.812 1 96.88 285 LEU B C 1
ATOM 5264 O O . LEU B 1 285 ? -5.195 5.215 29.875 1 96.88 285 LEU B O 1
ATOM 5268 N N . ASP B 1 286 ? -4.16 5.105 27.875 1 97.12 286 ASP B N 1
ATOM 5269 C CA . ASP B 1 286 ? -3.32 6.27 28.141 1 97.12 286 ASP B CA 1
ATOM 5270 C C . ASP B 1 286 ? -4.035 7.562 27.766 1 97.12 286 ASP B C 1
ATOM 5272 O O . ASP B 1 286 ? -3.516 8.359 26.984 1 97.12 286 ASP B O 1
ATOM 5276 N N . ASN B 1 287 ? -5.066 7.852 28.438 1 96.94 287 ASN B N 1
ATOM 5277 C CA . ASN B 1 287 ? -5.82 9.078 28.188 1 96.94 287 ASN B CA 1
ATOM 5278 C C . ASN B 1 287 ? -4.953 10.32 28.406 1 96.94 287 ASN B C 1
ATOM 5280 O O . ASN B 1 287 ? -5.184 11.359 27.781 1 96.94 287 ASN B O 1
ATOM 5284 N N . TRP B 1 288 ? -3.984 10.203 29.25 1 97.5 288 TRP B N 1
ATOM 5285 C CA . TRP B 1 288 ? -3.135 11.344 29.578 1 97.5 288 TRP B CA 1
ATOM 5286 C C . TRP B 1 288 ? -2.398 11.852 28.344 1 97.5 288 TRP B C 1
ATOM 5288 O O . TRP B 1 288 ? -2.145 13.055 28.203 1 97.5 288 TRP B O 1
ATOM 5298 N N . ARG B 1 289 ? -2.053 11 27.422 1 98 289 ARG B N 1
ATOM 5299 C CA . ARG B 1 289 ? -1.362 11.414 26.203 1 98 289 ARG B CA 1
ATOM 5300 C C . ARG B 1 289 ? -2.248 12.32 25.344 1 98 289 ARG B C 1
ATOM 5302 O O . ARG B 1 289 ? -1.776 13.312 24.797 1 98 289 ARG B O 1
ATOM 5309 N N . ARG B 1 290 ? -3.539 11.922 25.188 1 98 290 ARG B N 1
ATOM 5310 C CA . ARG B 1 290 ? -4.488 12.711 24.422 1 98 290 ARG B CA 1
ATOM 5311 C C . ARG B 1 290 ? -4.738 14.062 25.062 1 98 290 ARG B C 1
ATOM 5313 O O . ARG B 1 290 ? -4.824 15.086 24.375 1 98 290 ARG B O 1
ATOM 5320 N N . GLN B 1 291 ? -4.844 14.055 26.359 1 97.56 291 GLN B N 1
ATOM 5321 C CA . GLN B 1 291 ? -5.051 15.297 27.078 1 97.56 291 GLN B CA 1
ATOM 5322 C C . GLN B 1 291 ? -3.852 16.234 26.938 1 97.56 291 GLN B C 1
ATOM 5324 O O . GLN B 1 291 ? -4.016 17.422 26.672 1 97.56 291 GLN B O 1
ATOM 5329 N N . ARG B 1 292 ? -2.697 15.664 27.094 1 97.88 292 ARG B N 1
ATOM 5330 C CA . ARG B 1 292 ? -1.471 16.438 26.922 1 97.88 292 ARG B CA 1
ATOM 5331 C C . ARG B 1 292 ? -1.39 17.031 25.531 1 97.88 292 ARG B C 1
ATOM 5333 O O . ARG B 1 292 ? -1.065 18.203 25.359 1 97.88 292 ARG B O 1
ATOM 5340 N N . LEU B 1 293 ? -1.661 16.234 24.562 1 98.31 293 LEU B N 1
ATOM 5341 C CA . LEU B 1 293 ? -1.622 16.672 23.172 1 98.31 293 LEU B CA 1
ATOM 5342 C C . LEU B 1 293 ? -2.592 17.828 22.922 1 98.31 293 LEU B C 1
ATOM 5344 O O . LEU B 1 293 ? -2.248 18.812 22.266 1 98.31 293 LEU B O 1
ATOM 5348 N N . ARG B 1 294 ? -3.77 17.734 23.438 1 97.31 294 ARG B N 1
ATOM 5349 C CA . ARG B 1 294 ? -4.781 18.766 23.281 1 97.31 294 ARG B CA 1
ATOM 5350 C C . ARG B 1 294 ? -4.328 20.078 23.938 1 97.31 294 ARG B C 1
ATOM 5352 O O . ARG B 1 294 ? -4.473 21.141 23.344 1 97.31 294 ARG B O 1
ATOM 5359 N N . GLU B 1 295 ? -3.832 19.969 25.078 1 97.31 295 GLU B N 1
ATOM 5360 C CA . GLU B 1 295 ? -3.406 21.156 25.828 1 97.31 295 GLU B CA 1
ATOM 5361 C C . GLU B 1 295 ? -2.26 21.875 25.125 1 97.31 295 GLU B C 1
ATOM 5363 O O . GLU B 1 295 ? -2.303 23.078 24.938 1 97.31 295 GLU B O 1
ATOM 5368 N N . LEU B 1 296 ? -1.274 21.125 24.781 1 97 296 LEU B N 1
ATOM 5369 C CA . LEU B 1 296 ? -0.114 21.766 24.172 1 97 296 LEU B CA 1
ATOM 5370 C C . LEU B 1 296 ? -0.458 22.328 22.797 1 97 296 LEU B C 1
ATOM 5372 O O . LEU B 1 296 ? 0.031 23.391 22.422 1 97 296 LEU B O 1
ATOM 5376 N N . ALA B 1 297 ? -1.299 21.594 22.047 1 97.81 297 ALA B N 1
ATOM 5377 C CA . ALA B 1 297 ? -1.712 22.094 20.734 1 97.81 297 ALA B CA 1
ATOM 5378 C C . ALA B 1 297 ? -2.475 23.406 20.859 1 97.81 297 ALA B C 1
ATOM 5380 O O . ALA B 1 297 ? -2.25 24.328 20.078 1 97.81 297 ALA B O 1
ATOM 5381 N N . THR B 1 298 ? -3.34 23.453 21.781 1 97.25 298 THR B N 1
ATOM 5382 C CA . THR B 1 298 ? -4.102 24.672 22.031 1 97.25 298 THR B CA 1
ATOM 5383 C C . THR B 1 298 ? -3.176 25.828 22.406 1 97.25 298 THR B C 1
ATOM 5385 O O . THR B 1 298 ? -3.305 26.938 21.875 1 97.25 298 THR B O 1
ATOM 5388 N N . THR B 1 299 ? -2.26 25.562 23.266 1 97 299 THR B N 1
ATOM 5389 C CA . THR B 1 299 ? -1.311 26.562 23.734 1 97 299 THR B CA 1
ATOM 5390 C C . THR B 1 299 ? -0.481 27.109 22.578 1 97 299 THR B C 1
ATOM 5392 O O . THR B 1 299 ? -0.344 28.328 22.422 1 97 299 THR B O 1
ATOM 5395 N N . ILE B 1 300 ? -0.006 26.234 21.781 1 97.44 300 ILE B N 1
ATOM 5396 C CA . ILE B 1 300 ? 0.877 26.625 20.688 1 97.44 300 ILE B CA 1
ATOM 5397 C C . ILE B 1 300 ? 0.082 27.375 19.625 1 97.44 300 ILE B C 1
ATOM 5399 O O . ILE B 1 300 ? 0.537 28.406 19.109 1 97.44 300 ILE B O 1
ATOM 5403 N N . ARG B 1 301 ? -1.078 26.922 19.281 1 97.56 301 ARG B N 1
ATOM 5404 C CA . ARG B 1 301 ? -1.909 27.594 18.297 1 97.56 301 ARG B CA 1
ATOM 5405 C C . ARG B 1 301 ? -2.26 29.016 18.766 1 97.56 301 ARG B C 1
ATOM 5407 O O . ARG B 1 301 ? -2.217 29.953 17.969 1 97.56 301 ARG B O 1
ATOM 5414 N N . ARG B 1 302 ? -2.617 29.172 20 1 96.44 302 ARG B N 1
ATOM 5415 C CA . ARG B 1 302 ? -2.939 30.469 20.547 1 96.44 302 ARG B CA 1
ATOM 5416 C C . ARG B 1 302 ? -1.736 31.406 20.484 1 96.44 302 ARG B C 1
ATOM 5418 O O . ARG B 1 302 ? -1.874 32.594 20.109 1 96.44 302 ARG B O 1
ATOM 5425 N N . ALA B 1 303 ? -0.635 30.875 20.844 1 95.5 303 ALA B N 1
ATOM 5426 C CA . ALA B 1 303 ? 0.591 31.672 20.828 1 95.5 303 ALA B CA 1
ATOM 5427 C C . ALA B 1 303 ? 0.937 32.125 19.422 1 95.5 303 ALA B C 1
ATOM 5429 O O . ALA B 1 303 ? 1.319 33.281 19.203 1 95.5 303 ALA B O 1
ATOM 5430 N N . LEU B 1 304 ? 0.822 31.25 18.484 1 95.94 304 LEU B N 1
ATOM 5431 C CA . LEU B 1 304 ? 1.155 31.562 17.109 1 95.94 304 LEU B CA 1
ATOM 5432 C C . LEU B 1 304 ? 0.156 32.562 16.516 1 95.94 304 LEU B C 1
ATOM 5434 O O . LEU B 1 304 ? 0.528 33.438 15.719 1 95.94 304 LEU B O 1
ATOM 5438 N N . THR B 1 305 ? -1.066 32.375 16.875 1 95.12 305 THR B N 1
ATOM 5439 C CA . THR B 1 305 ? -2.084 33.312 16.453 1 95.12 305 THR B CA 1
ATOM 5440 C C . THR B 1 305 ? -1.778 34.719 17 1 95.12 305 THR B C 1
ATOM 5442 O O . THR B 1 305 ? -1.938 35.719 16.312 1 95.12 305 THR B O 1
ATOM 5445 N N . ALA B 1 306 ? -1.341 34.781 18.203 1 94.5 306 ALA B N 1
ATOM 5446 C CA . ALA B 1 306 ? -0.974 36.031 18.828 1 94.5 306 ALA B CA 1
ATOM 5447 C C . ALA B 1 306 ? 0.209 36.688 18.109 1 94.5 306 ALA B C 1
ATOM 5449 O O . ALA B 1 306 ? 0.329 37.906 18.078 1 94.5 306 ALA B O 1
ATOM 5450 N N . LEU B 1 307 ? 1.009 35.844 17.531 1 94.44 307 LEU B N 1
ATOM 5451 C CA . LEU B 1 307 ? 2.141 36.312 16.75 1 94.44 307 LEU B CA 1
ATOM 5452 C C . LEU B 1 307 ? 1.709 36.688 15.32 1 94.44 307 LEU B C 1
ATOM 5454 O O . LEU B 1 307 ? 2.547 37 14.477 1 94.44 307 LEU B O 1
ATOM 5458 N N . GLU B 1 308 ? 0.453 36.469 15.023 1 93.31 308 GLU B N 1
ATOM 5459 C CA . GLU B 1 308 ? -0.197 36.906 13.789 1 93.31 308 GLU B CA 1
ATOM 5460 C C . GLU B 1 308 ? 0.101 35.969 12.641 1 93.31 308 GLU B C 1
ATOM 5462 O O . GLU B 1 308 ? -0.011 36.344 11.477 1 93.31 308 GLU B O 1
ATOM 5467 N N . PHE B 1 309 ? 0.512 34.781 12.984 1 94.31 309 PHE B N 1
ATOM 5468 C CA . PHE B 1 309 ? 0.627 33.781 11.945 1 94.31 309 PHE B CA 1
ATOM 5469 C C . PHE B 1 309 ? -0.749 33.375 11.43 1 94.31 309 PHE B C 1
ATOM 5471 O O . PHE B 1 309 ? -1.7 33.281 12.211 1 94.31 309 PHE B O 1
ATOM 5478 N N . ASP B 1 310 ? -0.831 33.219 10.148 1 90.62 310 ASP B N 1
ATOM 5479 C CA . ASP B 1 310 ? -2.027 32.625 9.562 1 90.62 310 ASP B CA 1
ATOM 5480 C C . ASP B 1 310 ? -1.958 31.094 9.617 1 90.62 310 ASP B C 1
ATOM 5482 O O . ASP B 1 310 ? -1.227 30.484 8.844 1 90.62 310 ASP B O 1
ATOM 5486 N N . LEU B 1 311 ? -2.775 30.5 10.406 1 93.06 311 LEU B N 1
ATOM 5487 C CA . LEU B 1 311 ? -2.734 29.062 10.594 1 93.06 311 LEU B CA 1
ATOM 5488 C C . LEU B 1 311 ? -3.795 28.375 9.742 1 93.06 311 LEU B C 1
ATOM 5490 O O . LEU B 1 311 ? -4.047 27.172 9.898 1 93.06 311 LEU B O 1
ATOM 5494 N N . GLU B 1 312 ? -4.43 29.094 8.867 1 90.88 312 GLU B N 1
ATOM 5495 C CA . GLU B 1 312 ? -5.383 28.594 7.887 1 90.88 312 GLU B CA 1
ATOM 5496 C C . GLU B 1 312 ? -6.426 27.688 8.539 1 90.88 312 GLU B C 1
ATOM 5498 O O . GLU B 1 312 ? -6.68 26.578 8.062 1 90.88 312 GLU B O 1
ATOM 5503 N N . GLY B 1 313 ? -6.898 28.031 9.719 1 89.94 313 GLY B N 1
ATOM 5504 C CA . GLY B 1 313 ? -7.996 27.344 10.383 1 89.94 313 GLY B CA 1
ATOM 5505 C C . GLY B 1 313 ? -7.547 26.125 11.172 1 89.94 313 GLY B C 1
ATOM 5506 O O . GLY B 1 313 ? -8.367 25.281 11.523 1 89.94 313 GLY B O 1
ATOM 5507 N N . SER B 1 314 ? -6.254 26.078 11.453 1 92.44 314 SER B N 1
ATOM 5508 C CA . SER B 1 314 ? -5.793 24.953 12.266 1 92.44 314 SER B CA 1
ATOM 5509 C C . SER B 1 314 ? -6.562 24.875 13.578 1 92.44 314 SER B C 1
ATOM 5511 O O . SER B 1 314 ? -6.734 25.875 14.266 1 92.44 314 SER B O 1
ATOM 5513 N N . ALA B 1 315 ? -6.996 23.672 13.891 1 96.12 315 ALA B N 1
ATOM 5514 C CA . ALA B 1 315 ? -7.75 23.422 15.117 1 96.12 315 ALA B CA 1
ATOM 5515 C C . ALA B 1 315 ? -7.398 22.047 15.703 1 96.12 315 ALA B C 1
ATOM 5517 O O . ALA B 1 315 ? -8.258 21.375 16.266 1 96.12 315 ALA B O 1
ATOM 5518 N N . SER B 1 316 ? -6.172 21.625 15.438 1 97.88 316 SER B N 1
ATOM 5519 C CA . SER B 1 316 ? -5.719 20.312 15.883 1 97.88 316 SER B CA 1
ATOM 5520 C C . SER B 1 316 ? -4.246 20.344 16.281 1 97.88 316 SER B C 1
ATOM 5522 O O . SER B 1 316 ? -3.699 21.406 16.578 1 97.88 316 SER B O 1
ATOM 5524 N N . HIS B 1 317 ? -3.621 19.219 16.422 1 98.38 317 HIS B N 1
ATOM 5525 C CA . HIS B 1 317 ? -2.221 19.062 16.797 1 98.38 317 HIS B CA 1
ATOM 5526 C C . HIS B 1 317 ? -1.302 19.25 15.594 1 98.38 317 HIS B C 1
ATOM 5528 O O . HIS B 1 317 ? -0.083 19.109 15.703 1 98.38 317 HIS B O 1
ATOM 5534 N N . ILE B 1 318 ? -1.871 19.562 14.47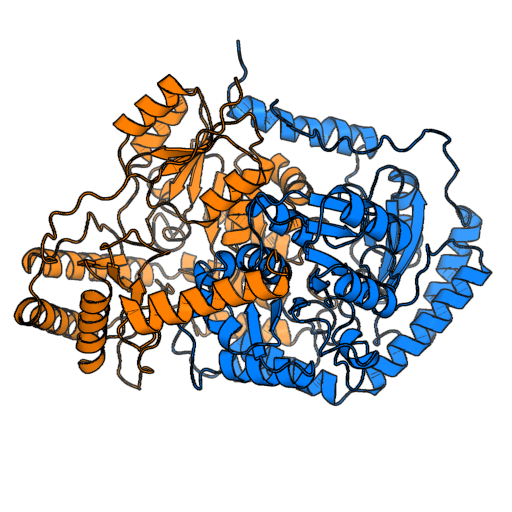7 1 98.12 318 ILE B N 1
ATOM 5535 C CA . ILE B 1 318 ? -1.121 19.906 13.273 1 98.12 318 ILE B CA 1
ATOM 5536 C C . ILE B 1 318 ? -1.182 21.422 13.062 1 98.12 318 ILE B C 1
ATOM 5538 O O . ILE B 1 318 ? -2.266 22 12.914 1 98.12 318 ILE B O 1
ATOM 5542 N N . VAL B 1 319 ? -0.028 22.062 13.07 1 97.44 319 VAL B N 1
ATOM 5543 C CA . VAL B 1 319 ? 0.075 23.5 12.914 1 97.44 319 VAL B CA 1
ATOM 5544 C C . VAL B 1 319 ? 1.022 23.828 11.766 1 97.44 319 VAL B C 1
ATOM 5546 O O . VAL B 1 319 ? 2.195 23.453 11.789 1 97.44 319 VAL B O 1
ATOM 5549 N N . ALA B 1 320 ? 0.525 24.531 10.805 1 96.25 320 ALA B N 1
ATOM 5550 C CA . ALA B 1 320 ? 1.337 24.828 9.625 1 96.25 320 ALA B CA 1
ATOM 5551 C C . ALA B 1 320 ? 1.505 26.328 9.438 1 96.25 320 ALA B C 1
ATOM 5553 O O . ALA B 1 320 ? 0.525 27.078 9.469 1 96.25 320 ALA B O 1
ATOM 5554 N N . LEU B 1 321 ? 2.74 26.766 9.289 1 95.75 321 LEU B N 1
ATOM 5555 C CA . LEU B 1 321 ? 3.047 28.141 8.938 1 95.75 321 LEU B CA 1
ATOM 5556 C C . LEU B 1 321 ? 2.994 28.344 7.426 1 95.75 321 LEU B C 1
ATOM 5558 O O . LEU B 1 321 ? 3.645 27.609 6.676 1 95.75 321 LEU B O 1
ATOM 5562 N N . GLN B 1 322 ? 2.236 29.297 7.023 1 94.69 322 GLN B N 1
ATOM 5563 C CA . GLN B 1 322 ? 2.176 29.625 5.602 1 94.69 322 GLN B CA 1
ATOM 5564 C C . GLN B 1 322 ? 3.453 30.328 5.145 1 94.69 322 GLN B C 1
ATOM 5566 O O . GLN B 1 322 ? 3.793 31.406 5.641 1 94.69 322 GLN B O 1
ATOM 5571 N N . ALA B 1 323 ? 4.09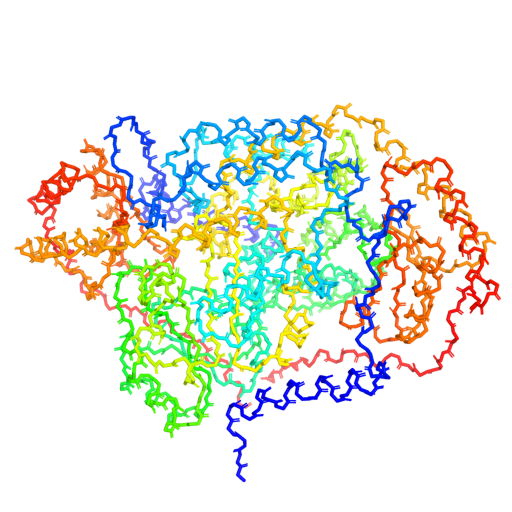8 29.719 4.133 1 94.06 323 ALA B N 1
ATOM 5572 C CA . ALA B 1 323 ? 5.387 30.266 3.723 1 94.06 323 ALA B CA 1
ATOM 5573 C C . ALA B 1 323 ? 5.293 30.906 2.34 1 94.06 323 ALA B C 1
ATOM 5575 O O . ALA B 1 323 ? 6.113 31.766 1.984 1 94.06 323 ALA B O 1
ATOM 5576 N N . GLY B 1 324 ? 4.293 30.484 1.542 1 93.19 324 GLY B N 1
ATOM 5577 C CA . GLY B 1 324 ? 4.203 31 0.184 1 93.19 324 GLY B CA 1
ATOM 5578 C C . GLY B 1 324 ? 5.125 30.281 -0.786 1 93.19 324 GLY B C 1
ATOM 5579 O O . GLY B 1 324 ? 5.02 29.078 -0.971 1 93.19 324 GLY B O 1
ATOM 5580 N N . PRO B 1 325 ? 6.113 31 -1.286 1 92.69 325 PRO B N 1
ATOM 5581 C CA . PRO B 1 325 ? 7.016 30.375 -2.25 1 92.69 325 PRO B CA 1
ATOM 5582 C C . PRO B 1 325 ? 7.883 29.281 -1.62 1 92.69 325 PRO B C 1
ATOM 5584 O O . PRO B 1 325 ? 8.242 29.375 -0.444 1 92.69 325 PRO B O 1
ATOM 5587 N N . ASP B 1 326 ? 8.328 28.359 -2.438 1 93.94 326 ASP B N 1
ATOM 5588 C CA . ASP B 1 326 ? 9.102 27.203 -1.988 1 93.94 326 ASP B CA 1
ATOM 5589 C C . ASP B 1 326 ? 10.375 27.641 -1.268 1 93.94 326 ASP B C 1
ATOM 5591 O O . ASP B 1 326 ? 10.695 27.125 -0.193 1 93.94 326 ASP B O 1
ATOM 5595 N N . LEU B 1 327 ? 11.062 28.562 -1.809 1 93.75 327 LEU B N 1
ATOM 5596 C CA . LEU B 1 327 ? 12.359 28.953 -1.263 1 93.75 327 LEU B CA 1
ATOM 5597 C C . LEU B 1 327 ? 12.195 29.656 0.074 1 93.75 327 LEU B C 1
ATOM 5599 O O . LEU B 1 327 ? 13.047 29.547 0.958 1 93.75 327 LEU B O 1
ATOM 5603 N N . ARG B 1 328 ? 11.133 30.438 0.197 1 94.31 328 ARG B N 1
ATOM 5604 C CA . ARG B 1 328 ? 10.852 31.047 1.489 1 94.31 328 ARG B CA 1
ATOM 5605 C C . ARG B 1 328 ? 10.547 29.984 2.543 1 94.31 328 ARG B C 1
ATOM 5607 O O . ARG B 1 328 ? 11 30.094 3.684 1 94.31 328 ARG B O 1
ATOM 5614 N N . GLY B 1 329 ? 9.773 29 2.156 1 95.38 329 GLY B N 1
ATOM 5615 C CA . GLY B 1 329 ? 9.508 27.891 3.057 1 95.38 329 GLY B CA 1
ATOM 5616 C C . GLY B 1 329 ? 10.766 27.172 3.496 1 95.38 329 GLY B C 1
ATOM 5617 O O . GLY B 1 329 ? 10.938 26.875 4.68 1 95.38 329 GLY B O 1
ATOM 5618 N N . ALA B 1 330 ? 11.617 26.938 2.539 1 95.44 330 ALA B N 1
ATOM 5619 C CA . ALA B 1 330 ? 12.883 26.281 2.836 1 95.44 330 ALA B CA 1
ATOM 5620 C C . ALA B 1 330 ? 13.734 27.109 3.787 1 95.44 330 ALA B C 1
ATOM 5622 O O . ALA B 1 330 ? 14.383 26.578 4.684 1 95.44 330 ALA B O 1
ATOM 5623 N N . ALA B 1 331 ? 13.711 28.359 3.586 1 95.69 331 ALA B N 1
ATOM 5624 C CA . ALA B 1 331 ? 14.484 29.25 4.441 1 95.69 331 ALA B CA 1
ATOM 5625 C C . ALA B 1 331 ? 13.953 29.234 5.871 1 95.69 331 ALA B C 1
ATOM 5627 O O . ALA B 1 331 ? 14.734 29.234 6.828 1 95.69 331 ALA B O 1
ATOM 5628 N N . ILE B 1 332 ? 12.68 29.266 5.996 1 96.81 332 ILE B N 1
ATOM 5629 C CA . ILE B 1 332 ? 12.062 29.219 7.316 1 96.81 332 ILE B CA 1
ATOM 5630 C C . ILE B 1 332 ? 12.383 27.906 8 1 96.81 332 ILE B C 1
ATOM 5632 O O . ILE B 1 332 ? 12.75 27.875 9.18 1 96.81 332 ILE B O 1
ATOM 5636 N N . ARG B 1 333 ? 12.219 26.828 7.289 1 96.44 333 ARG B N 1
ATOM 5637 C CA . ARG B 1 333 ? 12.539 25.5 7.82 1 96.44 333 ARG B CA 1
ATOM 5638 C C . ARG B 1 333 ? 13.992 25.438 8.273 1 96.44 333 ARG B C 1
ATOM 5640 O O . ARG B 1 333 ? 14.289 24.969 9.383 1 96.44 333 ARG B O 1
ATOM 5647 N N . ASP B 1 334 ? 14.93 25.938 7.426 1 96.38 334 ASP B N 1
ATOM 5648 C CA . ASP B 1 334 ? 16.344 25.938 7.766 1 96.38 334 ASP B CA 1
ATOM 5649 C C . ASP B 1 334 ? 16.609 26.797 9 1 96.38 334 ASP B C 1
ATOM 5651 O O . ASP B 1 334 ? 17.453 26.453 9.836 1 96.38 334 ASP B O 1
ATOM 5655 N N . PHE B 1 335 ? 15.922 27.875 9.047 1 97.19 335 PHE B N 1
ATOM 5656 C CA . PHE B 1 335 ? 16.047 28.766 10.195 1 97.19 335 PHE B CA 1
ATOM 5657 C C . PHE B 1 335 ? 15.609 28.078 11.477 1 97.19 335 PHE B C 1
ATOM 5659 O O . PHE B 1 335 ? 16.297 28.172 12.5 1 97.19 335 PHE B O 1
ATOM 5666 N N . LEU B 1 336 ? 14.531 27.391 11.477 1 97.81 336 LEU B N 1
ATOM 5667 C CA . LEU B 1 336 ? 14.055 26.625 12.617 1 97.81 336 LEU B CA 1
ATOM 5668 C C . LEU B 1 336 ? 15.055 25.531 13 1 97.81 336 LEU B C 1
ATOM 5670 O O . LEU B 1 336 ? 15.312 25.312 14.18 1 97.81 336 LEU B O 1
ATOM 5674 N N . GLU B 1 337 ? 15.586 24.906 11.984 1 96.56 337 GLU B N 1
ATOM 5675 C CA . GLU B 1 337 ? 16.547 23.828 12.234 1 96.56 337 GLU B CA 1
ATOM 5676 C C . GLU B 1 337 ? 17.797 24.359 12.922 1 96.56 337 GLU B C 1
ATOM 5678 O O . GLU B 1 337 ? 18.406 23.672 13.742 1 96.56 337 GLU B O 1
ATOM 5683 N N . SER B 1 338 ? 18.188 25.547 12.547 1 96.56 338 SER B N 1
ATOM 5684 C CA . SER B 1 338 ? 19.328 26.156 13.195 1 96.56 338 SER B CA 1
ATOM 5685 C C . SER B 1 338 ? 19.078 26.391 14.68 1 96.56 338 SER B C 1
ATOM 5687 O O . SER B 1 338 ? 20.016 26.562 15.469 1 96.56 338 SER B O 1
ATOM 5689 N N . ARG B 1 339 ? 17.812 26.328 15.078 1 96.25 339 ARG B N 1
ATOM 5690 C CA . ARG B 1 339 ? 17.422 26.484 16.469 1 96.25 339 ARG B CA 1
ATOM 5691 C C . ARG B 1 339 ? 17.031 25.141 17.094 1 96.25 339 ARG B C 1
ATOM 5693 O O . ARG B 1 339 ? 16.5 25.094 18.203 1 96.25 339 ARG B O 1
ATOM 5700 N N . GLY B 1 340 ? 17.203 24.109 16.359 1 96.12 340 GLY B N 1
ATOM 5701 C CA . GLY B 1 340 ? 16.984 22.75 16.844 1 96.12 340 GLY B CA 1
ATOM 5702 C C . GLY B 1 340 ? 15.555 22.281 16.688 1 96.12 340 GLY B C 1
ATOM 5703 O O . GLY B 1 340 ? 15.125 21.344 17.375 1 96.12 340 GLY B O 1
ATOM 5704 N N . ILE B 1 341 ? 14.789 22.969 15.945 1 97.5 341 ILE B N 1
ATOM 5705 C CA . ILE B 1 341 ? 13.398 22.578 15.688 1 97.5 341 ILE B CA 1
ATOM 5706 C C . ILE B 1 341 ? 13.266 22.047 14.266 1 97.5 341 ILE B C 1
ATOM 5708 O O . ILE B 1 341 ? 13.508 22.781 13.297 1 97.5 341 ILE B O 1
ATOM 5712 N N . PHE B 1 342 ? 12.859 20.844 14.133 1 95.12 342 PHE B N 1
ATOM 5713 C CA . PHE B 1 342 ? 12.766 20.203 12.828 1 95.12 342 PHE B CA 1
ATOM 5714 C C . PHE B 1 342 ? 11.305 20.047 12.406 1 95.12 342 PHE B C 1
ATOM 5716 O O . PHE B 1 342 ? 10.625 19.125 12.859 1 95.12 342 PHE B O 1
ATOM 5723 N N . ALA B 1 343 ? 10.875 20.922 11.555 1 95.81 343 ALA B N 1
ATOM 5724 C CA . ALA B 1 343 ? 9.523 20.922 10.992 1 95.81 343 ALA B CA 1
ATOM 5725 C C . ALA B 1 343 ? 9.523 20.344 9.578 1 95.81 343 ALA B C 1
ATOM 5727 O O . ALA B 1 343 ? 10.57 20.234 8.945 1 95.81 343 ALA B O 1
ATOM 5728 N N . ALA B 1 344 ? 8.367 19.969 9.133 1 93.88 344 ALA B N 1
ATOM 5729 C CA . ALA B 1 344 ? 8.242 19.422 7.785 1 93.88 344 ALA B CA 1
ATOM 5730 C C . ALA B 1 344 ? 7.965 20.516 6.766 1 93.88 344 ALA B C 1
ATOM 5732 O O . ALA B 1 344 ? 7.195 21.453 7.035 1 93.88 344 ALA B O 1
ATOM 5733 N N . LEU B 1 345 ? 8.656 20.422 5.633 1 94.88 345 LEU B N 1
ATOM 5734 C CA . LEU B 1 345 ? 8.375 21.297 4.5 1 94.88 345 LEU B CA 1
ATOM 5735 C C . LEU B 1 345 ? 7.426 20.625 3.514 1 94.88 345 LEU B C 1
ATOM 5737 O O . LEU B 1 345 ? 7.723 19.547 2.988 1 94.88 345 LEU B O 1
ATOM 5741 N N . LEU B 1 346 ? 6.262 21.188 3.318 1 94.12 346 LEU B N 1
ATOM 5742 C CA . LEU B 1 346 ? 5.309 20.703 2.322 1 94.12 346 LEU B CA 1
ATOM 5743 C C . LEU B 1 346 ? 5.25 21.656 1.128 1 94.12 346 LEU B C 1
ATOM 5745 O O . LEU B 1 346 ? 4.898 22.828 1.276 1 94.12 346 LEU B O 1
ATOM 5749 N N . CYS B 1 347 ? 5.652 21.188 0.023 1 92.06 347 CYS B N 1
ATOM 5750 C CA . CYS B 1 347 ? 5.629 21.938 -1.227 1 92.06 347 CYS B CA 1
ATOM 5751 C C . CYS B 1 347 ? 4.953 21.141 -2.332 1 92.06 347 CYS B C 1
ATOM 5753 O O . CYS B 1 347 ? 4.617 19.969 -2.141 1 92.06 347 CYS B O 1
ATOM 5755 N N . PRO B 1 348 ? 4.68 21.797 -3.404 1 87.19 348 PRO B N 1
ATOM 5756 C CA . PRO B 1 348 ? 4.109 21 -4.492 1 87.19 348 PRO B CA 1
ATOM 5757 C C . PRO B 1 348 ? 4.941 19.75 -4.809 1 87.19 348 PRO B C 1
ATOM 5759 O O . PRO B 1 348 ? 6.176 19.812 -4.816 1 87.19 348 PRO B O 1
ATOM 5762 N N . PRO B 1 349 ? 4.184 18.578 -4.957 1 86.5 349 PRO B N 1
ATOM 5763 C CA . PRO B 1 349 ? 2.754 18.484 -5.266 1 86.5 349 PRO B CA 1
ATOM 5764 C C . PRO B 1 349 ? 1.894 18.281 -4.023 1 86.5 349 PRO B C 1
ATOM 5766 O O . PRO B 1 349 ? 0.673 18.125 -4.129 1 86.5 349 PRO B O 1
ATOM 5769 N N . ALA B 1 350 ? 2.475 18.297 -2.904 1 85.88 350 ALA B N 1
ATOM 5770 C CA . ALA B 1 350 ? 1.703 18.094 -1.682 1 85.88 350 ALA B CA 1
ATOM 5771 C C . ALA B 1 350 ? 0.845 19.312 -1.364 1 85.88 350 ALA B C 1
ATOM 5773 O O . ALA B 1 350 ? -0.085 19.234 -0.558 1 85.88 350 ALA B O 1
ATOM 5774 N N . THR B 1 351 ? 1.212 20.406 -1.911 1 89.75 351 THR B N 1
ATOM 5775 C CA . THR B 1 351 ? 0.448 21.656 -1.811 1 89.75 351 THR B CA 1
ATOM 5776 C C . THR B 1 351 ? 0.282 22.297 -3.184 1 89.75 351 THR B C 1
ATOM 5778 O O . THR B 1 351 ? 0.824 21.812 -4.176 1 89.75 351 THR B O 1
ATOM 5781 N N . SER B 1 352 ? -0.494 23.312 -3.209 1 87.12 352 SER B N 1
ATOM 5782 C CA . SER B 1 352 ? -0.606 24.078 -4.441 1 87.12 352 SER B CA 1
ATOM 5783 C C . SER B 1 352 ? 0.563 25.047 -4.594 1 87.12 352 SER B C 1
ATOM 5785 O O . SER B 1 352 ? 1.302 25.297 -3.637 1 87.12 352 SER B O 1
ATOM 5787 N N . ARG B 1 353 ? 0.704 25.562 -5.789 1 86.94 353 ARG B N 1
ATOM 5788 C CA . ARG B 1 353 ? 1.774 26.516 -6.07 1 86.94 353 ARG B CA 1
ATOM 5789 C C . ARG B 1 353 ? 1.686 27.719 -5.152 1 86.94 353 ARG B C 1
ATOM 5791 O O . ARG B 1 353 ? 0.596 28.25 -4.906 1 86.94 353 ARG B O 1
ATOM 5798 N N . ASP B 1 354 ? 2.801 28.047 -4.613 1 88.88 354 ASP B N 1
ATOM 5799 C CA . ASP B 1 354 ? 2.975 29.234 -3.764 1 88.88 354 ASP B CA 1
ATOM 5800 C C . ASP B 1 354 ? 2.229 29.062 -2.441 1 88.88 354 ASP B C 1
ATOM 5802 O O . ASP B 1 354 ? 1.805 30.047 -1.835 1 88.88 354 ASP B O 1
ATOM 5806 N N . ARG B 1 355 ? 1.951 27.906 -2.121 1 91.56 355 ARG B N 1
ATOM 5807 C CA . ARG B 1 355 ? 1.353 27.562 -0.833 1 91.56 355 ARG B CA 1
ATOM 5808 C C . ARG B 1 355 ? 2.213 26.562 -0.078 1 91.56 355 ARG B C 1
ATOM 5810 O O . ARG B 1 355 ? 1.707 25.547 0.412 1 91.56 355 ARG B O 1
ATOM 5817 N N . THR B 1 356 ? 3.461 26.844 -0.152 1 94.31 356 THR B N 1
ATOM 5818 C CA . THR B 1 356 ? 4.367 26 0.618 1 94.31 356 THR B CA 1
ATOM 5819 C C . THR B 1 356 ? 4.141 26.188 2.115 1 94.31 356 THR B C 1
ATOM 5821 O O . THR B 1 356 ? 3.871 27.297 2.574 1 94.31 356 THR B O 1
ATOM 5824 N N . LEU B 1 357 ? 4.215 25.094 2.867 1 96.12 357 LEU B N 1
ATOM 5825 C CA . LEU B 1 357 ? 3.932 25.109 4.297 1 96.12 357 LEU B CA 1
ATOM 5826 C C . LEU B 1 357 ? 5.129 24.594 5.09 1 96.12 357 LEU B C 1
ATOM 5828 O O . LEU B 1 357 ? 5.82 23.672 4.652 1 96.12 357 LEU B O 1
ATOM 5832 N N . VAL B 1 358 ? 5.371 25.188 6.188 1 96.56 358 VAL B N 1
ATOM 5833 C CA . VAL B 1 358 ? 6.227 24.625 7.223 1 96.56 358 VAL B CA 1
ATOM 5834 C C . VAL B 1 358 ? 5.367 24.062 8.359 1 96.56 358 VAL B C 1
ATOM 5836 O O . VAL B 1 358 ? 4.859 24.828 9.188 1 96.56 358 VAL B O 1
ATOM 5839 N N . ARG B 1 359 ? 5.266 22.781 8.383 1 96.56 359 ARG B N 1
ATOM 5840 C CA . ARG B 1 359 ? 4.258 22.141 9.211 1 96.56 359 ARG B CA 1
ATOM 5841 C C . ARG B 1 359 ? 4.879 21.562 10.477 1 96.56 359 ARG B C 1
ATOM 5843 O O . ARG B 1 359 ? 5.883 20.844 10.422 1 96.56 359 ARG B O 1
ATOM 5850 N N . LEU B 1 360 ? 4.289 21.922 11.578 1 97.25 360 LEU B N 1
ATOM 5851 C CA . LEU B 1 360 ? 4.637 21.359 12.883 1 97.25 360 LEU B CA 1
ATOM 5852 C C . LEU B 1 360 ? 3.633 20.297 13.305 1 97.25 360 LEU B C 1
ATOM 5854 O O . LEU B 1 360 ? 2.467 20.609 13.555 1 97.25 360 LEU B O 1
ATOM 5858 N N . CYS B 1 361 ? 4.086 19.078 13.344 1 96.38 361 CYS B N 1
ATOM 5859 C CA . CYS B 1 361 ? 3.285 18 13.898 1 96.38 361 CYS B CA 1
ATOM 5860 C C . CYS B 1 361 ? 3.602 17.797 15.375 1 96.38 361 CYS B C 1
ATOM 5862 O O . CYS B 1 361 ? 4.586 17.141 15.727 1 96.38 361 CYS B O 1
ATOM 5864 N N . LEU B 1 362 ? 2.717 18.312 16.188 1 97.69 362 LEU B N 1
ATOM 5865 C CA . LEU B 1 362 ? 2.92 18.234 17.641 1 97.69 362 LEU B CA 1
ATOM 5866 C C . LEU B 1 362 ? 2.619 16.828 18.156 1 97.69 362 LEU B C 1
ATOM 5868 O O . LEU B 1 362 ? 1.896 16.078 17.5 1 97.69 362 LEU B O 1
ATOM 5872 N N . HIS B 1 363 ? 3.252 16.469 19.266 1 96.81 363 HIS B N 1
ATOM 5873 C CA . HIS B 1 363 ? 3.018 15.148 19.844 1 96.81 363 HIS B CA 1
ATOM 5874 C C . HIS B 1 363 ? 3.057 15.195 21.375 1 96.81 363 HIS B C 1
ATOM 5876 O O . HIS B 1 363 ? 3.611 16.141 21.953 1 96.81 363 HIS B O 1
ATOM 5882 N N . ALA B 1 364 ? 2.525 14.172 21.984 1 97.44 364 ALA B N 1
ATOM 5883 C CA . ALA B 1 364 ? 2.297 14.125 23.438 1 97.44 364 ALA B CA 1
ATOM 5884 C C . ALA B 1 364 ? 3.617 14.023 24.188 1 97.44 364 ALA B C 1
ATOM 5886 O O . ALA B 1 364 ? 3.664 14.258 25.406 1 97.44 364 ALA B O 1
ATOM 5887 N N . GLY B 1 365 ? 4.695 13.742 23.516 1 95.25 365 GLY B N 1
ATOM 5888 C CA . GLY B 1 365 ? 5.988 13.57 24.156 1 95.25 365 GLY B CA 1
ATOM 5889 C C . GLY B 1 365 ? 6.711 14.883 24.406 1 95.25 365 GLY B C 1
ATOM 5890 O O . GLY B 1 365 ? 7.758 14.906 25.047 1 95.25 365 GLY B O 1
ATOM 5891 N N . LEU B 1 366 ? 6.164 16.016 23.984 1 97 366 LEU B N 1
ATOM 5892 C CA . LEU B 1 366 ? 6.805 17.328 24.156 1 97 366 LEU B CA 1
ATOM 5893 C C . LEU B 1 366 ? 6.75 17.766 25.609 1 97 366 LEU B C 1
ATOM 5895 O O . LEU B 1 366 ? 5.691 17.734 26.234 1 97 366 LEU B O 1
ATOM 5899 N N . THR B 1 367 ? 7.875 18.188 26.125 1 96.44 367 THR B N 1
ATOM 5900 C CA . THR B 1 367 ? 7.938 18.766 27.469 1 96.44 367 THR B CA 1
ATOM 5901 C C . THR B 1 367 ? 7.566 20.234 27.438 1 96.44 367 THR B C 1
ATOM 5903 O O . THR B 1 367 ? 7.555 20.859 26.375 1 96.44 367 THR B O 1
ATOM 5906 N N . ASP B 1 368 ? 7.309 20.734 28.625 1 96.69 368 ASP B N 1
ATOM 5907 C CA . ASP B 1 368 ? 6.992 22.156 28.719 1 96.69 368 ASP B CA 1
ATOM 5908 C C . ASP B 1 368 ? 8.164 23.016 28.25 1 96.69 368 ASP B C 1
ATOM 5910 O O . ASP B 1 368 ? 7.969 24.047 27.594 1 96.69 368 ASP B O 1
ATOM 5914 N N . ALA B 1 369 ? 9.336 22.578 28.578 1 97.31 369 ALA B N 1
ATOM 5915 C CA . ALA B 1 369 ? 10.531 23.297 28.156 1 97.31 369 ALA B CA 1
ATOM 5916 C C . ALA B 1 369 ? 10.656 23.297 26.625 1 97.31 369 ALA B C 1
ATOM 5918 O O . ALA B 1 369 ? 11.078 24.297 26.047 1 97.31 369 ALA B O 1
ATOM 5919 N N . GLN B 1 370 ? 10.328 22.219 26.031 1 97.25 370 GLN B N 1
ATOM 5920 C CA . GLN B 1 370 ? 10.375 22.125 24.578 1 97.25 370 GLN B CA 1
ATOM 5921 C C . GLN B 1 370 ? 9.312 23 23.938 1 97.25 370 GLN B C 1
ATOM 5923 O O . GLN B 1 370 ? 9.547 23.609 22.891 1 97.25 370 GLN B O 1
ATOM 5928 N N . VAL B 1 371 ? 8.188 23.094 24.547 1 97.44 371 VAL B N 1
ATOM 5929 C CA . VAL B 1 371 ? 7.121 23.969 24.062 1 97.44 371 VAL B CA 1
ATOM 5930 C C . VAL B 1 371 ? 7.59 25.422 24.094 1 97.44 371 VAL B C 1
ATOM 5932 O O . VAL B 1 371 ? 7.371 26.156 23.125 1 97.44 371 VAL B O 1
ATOM 5935 N N . ASP B 1 372 ? 8.273 25.781 25.109 1 97.06 372 ASP B N 1
ATOM 5936 C CA . ASP B 1 372 ? 8.812 27.125 25.219 1 97.06 372 ASP B CA 1
ATOM 5937 C C . ASP B 1 372 ? 9.828 27.406 24.109 1 97.06 372 ASP B C 1
ATOM 5939 O O . ASP B 1 372 ? 9.852 28.484 23.531 1 97.06 372 ASP B O 1
ATOM 5943 N N . ARG B 1 373 ? 10.617 26.406 23.844 1 97.56 373 ARG B N 1
ATOM 5944 C CA . ARG B 1 373 ? 11.617 26.531 22.797 1 97.56 373 ARG B CA 1
ATOM 5945 C C . ARG B 1 373 ? 10.953 26.703 21.422 1 97.56 373 ARG B C 1
ATOM 5947 O O . ARG B 1 373 ? 11.43 27.484 20.594 1 97.56 373 ARG B O 1
ATOM 5954 N N . ILE B 1 374 ? 9.922 25.969 21.234 1 97.81 374 ILE B N 1
ATOM 5955 C CA . ILE B 1 374 ? 9.18 26.062 19.984 1 97.81 374 ILE B CA 1
ATOM 5956 C C . ILE B 1 374 ? 8.609 27.469 19.828 1 97.81 374 ILE B C 1
ATOM 5958 O O . ILE B 1 374 ? 8.742 28.094 18.766 1 97.81 374 ILE B O 1
ATOM 5962 N N . MET B 1 375 ? 8.07 28.031 20.875 1 96.75 375 MET B N 1
ATOM 5963 C CA . MET B 1 375 ? 7.469 29.359 20.844 1 96.75 375 MET B CA 1
ATOM 5964 C C . MET B 1 375 ? 8.523 30.422 20.594 1 96.75 375 MET B C 1
ATOM 5966 O O . MET B 1 375 ? 8.297 31.359 19.828 1 96.75 375 MET B O 1
ATOM 5970 N N . ALA B 1 376 ? 9.594 30.266 21.219 1 97.56 376 ALA B N 1
ATOM 5971 C CA . ALA B 1 376 ? 10.695 31.219 21.031 1 97.56 376 ALA B CA 1
ATOM 5972 C C . ALA B 1 376 ? 11.188 31.203 19.594 1 97.56 376 ALA B C 1
ATOM 5974 O O . ALA B 1 376 ? 11.43 32.25 19 1 97.56 376 ALA B O 1
ATOM 5975 N N . ALA B 1 377 ? 11.328 30.031 19.094 1 97.44 377 ALA B N 1
ATOM 5976 C CA . ALA B 1 377 ? 11.789 29.891 17.719 1 97.44 377 ALA B CA 1
ATOM 5977 C C . ALA B 1 377 ? 10.797 30.5 16.734 1 97.44 377 ALA B C 1
ATOM 5979 O O . ALA B 1 377 ? 11.188 31.141 15.758 1 97.44 377 ALA B O 1
ATOM 5980 N N . CYS B 1 378 ? 9.562 30.312 16.969 1 96.5 378 CYS B N 1
ATOM 5981 C CA . CYS B 1 378 ? 8.531 30.859 16.094 1 96.5 378 CYS B CA 1
ATOM 5982 C C . CYS B 1 378 ? 8.5 32.375 16.188 1 96.5 378 CYS B C 1
ATOM 5984 O O . CYS B 1 378 ? 8.234 33.062 15.203 1 96.5 378 CYS B O 1
ATOM 5986 N N . THR B 1 379 ? 8.711 32.875 17.344 1 96.62 379 THR B N 1
ATOM 5987 C CA . THR B 1 379 ? 8.836 34.312 17.5 1 96.62 379 THR B CA 1
ATOM 5988 C C . THR B 1 379 ? 9.977 34.875 16.656 1 96.62 379 THR B C 1
ATOM 5990 O O . THR B 1 379 ? 9.836 35.906 16.016 1 96.62 379 THR B O 1
ATOM 5993 N N . ASP B 1 380 ? 11.055 34.125 16.672 1 97.12 380 ASP B N 1
ATOM 5994 C CA . ASP B 1 380 ? 12.195 34.531 15.844 1 97.12 380 ASP B CA 1
ATOM 5995 C C . ASP B 1 380 ? 11.852 34.469 14.359 1 97.12 380 ASP B C 1
ATOM 5997 O O . ASP B 1 380 ? 12.312 35.312 13.578 1 97.12 380 ASP B O 1
ATOM 6001 N N . VAL B 1 381 ? 11.133 33.469 13.992 1 96.62 381 VAL B N 1
ATOM 6002 C CA . VAL B 1 381 ? 10.695 33.375 12.609 1 96.62 381 VAL B CA 1
ATOM 6003 C C . VAL B 1 381 ? 9.883 34.625 12.219 1 96.62 381 VAL B C 1
ATOM 6005 O O . VAL B 1 381 ? 10.086 35.188 11.148 1 96.62 381 VAL B O 1
ATOM 6008 N N . ARG B 1 382 ? 8.961 35 13.047 1 95.88 382 ARG B N 1
ATOM 6009 C CA . ARG B 1 382 ? 8.164 36.188 12.797 1 95.88 382 ARG B CA 1
ATOM 6010 C C . ARG B 1 382 ? 9.047 37.406 12.625 1 95.88 382 ARG B C 1
ATOM 6012 O O . ARG B 1 382 ? 8.812 38.25 11.734 1 95.88 382 ARG B O 1
ATOM 6019 N N . THR B 1 383 ? 9.992 37.562 13.438 1 95.5 383 THR B N 1
ATOM 6020 C CA . THR B 1 383 ? 10.883 38.719 13.43 1 95.5 383 THR B CA 1
ATOM 6021 C C . THR B 1 383 ? 11.703 38.75 12.141 1 95.5 383 THR B C 1
ATOM 6023 O O . THR B 1 383 ? 11.891 39.812 11.547 1 95.5 383 THR B O 1
ATOM 6026 N N . HIS B 1 384 ? 12.125 37.594 11.703 1 95.5 384 HIS B N 1
ATOM 6027 C CA . HIS B 1 384 ? 13.07 37.531 10.602 1 95.5 384 HIS B CA 1
ATOM 6028 C C . HIS B 1 384 ? 12.344 37.469 9.258 1 95.5 384 HIS B C 1
ATOM 6030 O O . HIS B 1 384 ? 12.844 38 8.25 1 95.5 384 HIS B O 1
ATOM 6036 N N . PHE B 1 385 ? 11.18 36.781 9.219 1 95 385 PHE B N 1
ATOM 6037 C CA . PHE B 1 385 ? 10.547 36.5 7.934 1 95 385 PHE B CA 1
ATOM 6038 C C . PHE B 1 385 ? 9.172 37.156 7.859 1 95 385 PHE B C 1
ATOM 6040 O O . PHE B 1 385 ? 8.586 37.25 6.777 1 95 385 PHE B O 1
ATOM 6047 N N . GLY B 1 386 ? 8.648 37.625 8.922 1 91.88 386 GLY B N 1
ATOM 6048 C CA . GLY B 1 386 ? 7.254 38.031 8.984 1 91.88 386 GLY B CA 1
ATOM 6049 C C . GLY B 1 386 ? 6.297 36.875 9.203 1 91.88 386 GLY B C 1
ATOM 6050 O O . GLY B 1 386 ? 6.68 35.719 9.078 1 91.88 386 GLY B O 1
ATOM 6051 N N . ALA B 1 387 ? 5.066 37.188 9.453 1 86 387 ALA B N 1
ATOM 6052 C CA . ALA B 1 387 ? 4.078 36.188 9.789 1 86 387 ALA B CA 1
ATOM 6053 C C . ALA B 1 387 ? 3.352 35.688 8.531 1 86 387 ALA B C 1
ATOM 6055 O O . ALA B 1 387 ? 2.826 34.562 8.508 1 86 387 ALA B O 1
ATOM 6056 N N . THR B 1 388 ? 3.268 36.469 7.52 1 81.88 388 THR B N 1
ATOM 6057 C CA . THR B 1 388 ? 2.533 36.125 6.309 1 81.88 388 THR B CA 1
ATOM 6058 C C . THR B 1 388 ? 3.438 36.219 5.082 1 81.88 388 THR B C 1
ATOM 6060 O O . THR B 1 388 ? 4.332 37.062 5.027 1 81.88 388 THR B O 1
ATOM 6063 N N . PRO B 1 389 ? 3.152 35.219 4.164 1 81.75 389 PRO B N 1
ATOM 6064 C CA . PRO B 1 389 ? 3.963 35.312 2.945 1 81.75 389 PRO B CA 1
ATOM 6065 C C . PRO B 1 389 ? 3.697 36.562 2.15 1 81.75 389 PRO B C 1
ATOM 6067 O O . PRO B 1 389 ? 2.635 37.188 2.289 1 81.75 389 PRO B O 1
ATOM 6070 N N . PRO B 1 390 ? 4.754 36.938 1.418 1 69.56 390 PRO B N 1
ATOM 6071 C CA . PRO B 1 390 ? 4.551 38.125 0.571 1 69.56 390 PRO B CA 1
ATOM 6072 C C . PRO B 1 390 ? 3.508 37.875 -0.521 1 69.56 390 PRO B C 1
ATOM 6074 O O . PRO B 1 390 ? 3.342 36.75 -0.992 1 69.56 390 PRO B O 1
ATOM 6077 N N . MET B 1 391 ? 2.322 38.5 -0.574 1 58.34 391 MET B N 1
ATOM 6078 C CA . MET B 1 391 ? 1.201 38.375 -1.505 1 58.34 391 MET B CA 1
ATOM 6079 C C . MET B 1 391 ? 1.688 38.406 -2.949 1 58.34 391 MET B C 1
ATOM 6081 O O . MET B 1 391 ? 2.324 39.375 -3.373 1 58.34 391 MET B O 1
ATOM 6085 N N . ASP B 1 392 ? 2.293 37.5 -3.477 1 52.47 392 ASP B N 1
ATOM 6086 C CA . ASP B 1 392 ? 2.418 37.719 -4.918 1 52.47 392 ASP B CA 1
ATOM 6087 C C . ASP B 1 392 ? 1.061 37.594 -5.609 1 52.47 392 ASP B C 1
ATOM 6089 O O . ASP B 1 392 ? 0.237 36.781 -5.234 1 52.47 392 ASP B O 1
ATOM 6093 N N . SER B 1 393 ? 0.558 38.75 -6.402 1 37.94 393 SER B N 1
ATOM 6094 C CA . SER B 1 393 ? -0.651 39 -7.176 1 37.94 393 SER B CA 1
ATOM 6095 C C . SER B 1 393 ? -0.892 37.875 -8.203 1 37.94 393 SER B C 1
ATOM 6097 O O . SER B 1 393 ? -1.756 38.031 -9.07 1 37.94 393 SER B O 1
ATOM 6099 N N . ARG B 1 394 ? -0.053 37 -8.602 1 43.03 394 ARG B N 1
ATOM 6100 C CA . ARG B 1 394 ? -0.494 36.312 -9.805 1 43.03 394 ARG B CA 1
ATOM 6101 C C . ARG B 1 394 ? -1.563 35.25 -9.469 1 43.03 394 ARG B C 1
ATOM 6103 O O . ARG B 1 394 ? -1.4 34.469 -8.539 1 43.03 394 ARG B O 1
ATOM 6110 N N . PRO B 1 395 ? -2.771 35.281 -10.172 1 35.88 395 PRO B N 1
ATOM 6111 C CA . PRO B 1 395 ? -3.902 34.375 -9.969 1 35.88 395 PRO B CA 1
ATOM 6112 C C . PRO B 1 395 ? -3.506 32.906 -10.094 1 35.88 395 PRO B C 1
ATOM 6114 O O . PRO B 1 395 ? -2.596 32.562 -10.859 1 35.88 395 PRO B O 1
ATOM 6117 N N . ILE B 1 396 ? -3.85 32.031 -9.188 1 39.41 396 ILE B N 1
ATOM 6118 C CA . ILE B 1 396 ? -3.779 30.578 -9.258 1 39.41 396 ILE B CA 1
ATOM 6119 C C . ILE B 1 396 ? -4.402 30.094 -10.57 1 39.41 396 ILE B C 1
ATOM 6121 O O . ILE B 1 396 ? -5.57 30.375 -10.852 1 39.41 396 ILE B O 1
ATOM 6125 N N . PRO B 1 397 ? -3.619 29.641 -11.516 1 33.28 397 PRO B N 1
ATOM 6126 C CA . PRO B 1 397 ? -4.395 29.109 -12.633 1 33.28 397 PRO B CA 1
ATOM 6127 C C . PRO B 1 397 ? -5.266 27.922 -12.227 1 33.28 397 PRO B C 1
ATOM 6129 O O . PRO B 1 397 ? -4.848 27.094 -11.422 1 33.28 397 PRO B O 1
ATOM 6132 N N . ALA B 1 398 ? -6.469 28.047 -12.234 1 30.59 398 ALA B N 1
ATOM 6133 C CA . ALA B 1 398 ? -7.441 26.969 -12.062 1 30.59 398 ALA B CA 1
ATOM 6134 C C . ALA B 1 398 ? -7.012 25.719 -12.82 1 30.59 398 ALA B C 1
ATOM 6136 O O . ALA B 1 398 ? -6.637 25.797 -13.992 1 30.59 398 ALA B O 1
ATOM 6137 N N . ALA B 1 399 ? -6.695 24.688 -12.188 1 36.5 399 ALA B N 1
ATOM 6138 C CA . ALA B 1 399 ? -6.543 23.375 -12.797 1 36.5 399 ALA B CA 1
ATOM 6139 C C . ALA B 1 399 ? -7.688 23.078 -13.758 1 36.5 399 ALA B C 1
ATOM 6141 O O . ALA B 1 399 ? -8.852 23 -13.352 1 36.5 399 ALA B O 1
ATOM 6142 N N . THR B 1 400 ? -7.609 23.438 -15.039 1 28.03 400 THR B N 1
ATOM 6143 C CA . THR B 1 400 ? -8.539 22.906 -16.031 1 28.03 400 THR B CA 1
ATOM 6144 C C . THR B 1 400 ? -8.562 21.375 -15.984 1 28.03 400 THR B C 1
ATOM 6146 O O . THR B 1 400 ? -7.555 20.719 -16.281 1 28.03 400 THR B O 1
ATOM 6149 N N . VAL B 1 401 ? -9.172 20.781 -15.086 1 32.28 401 VAL B N 1
ATOM 6150 C CA . VAL B 1 401 ? -9.562 19.391 -15.352 1 32.28 401 VAL B CA 1
ATOM 6151 C C . VAL B 1 401 ? -10.234 19.312 -16.719 1 32.28 401 VAL B C 1
ATOM 6153 O O . VAL B 1 401 ? -11.227 20 -16.969 1 32.28 401 VAL B O 1
ATOM 6156 N N . GLY B 1 402 ? -9.531 19.109 -17.875 1 28.17 402 GLY B N 1
ATOM 6157 C CA . GLY B 1 402 ? -10.117 18.844 -19.172 1 28.17 402 GLY B CA 1
ATOM 6158 C C . GLY B 1 402 ? -11.297 17.891 -19.109 1 28.17 402 GLY B C 1
ATOM 6159 O O . GLY B 1 402 ? -11.195 16.797 -18.547 1 28.17 402 GLY B O 1
ATOM 6160 N N . SER B 1 403 ? -12.516 18.438 -19.031 1 28.7 403 SER B N 1
ATOM 6161 C CA . SER B 1 403 ? -13.773 17.781 -19.375 1 28.7 403 SER B CA 1
ATOM 6162 C C . SER B 1 403 ? -13.648 17.031 -20.703 1 28.7 403 SER B C 1
ATOM 6164 O O . SER B 1 403 ? -13.438 17.641 -21.75 1 28.7 403 SER B O 1
ATOM 6166 N N . THR B 1 404 ? -12.875 16.047 -21 1 27.78 404 THR B N 1
ATOM 6167 C CA . THR B 1 404 ? -13.062 15.359 -22.281 1 27.78 404 THR B CA 1
ATOM 6168 C C . THR B 1 404 ? -14.508 14.891 -22.438 1 27.78 404 THR B C 1
ATOM 6170 O O . THR B 1 404 ? -14.914 13.906 -21.828 1 27.78 404 THR B O 1
ATOM 6173 N N . GLY B 1 405 ? -15.477 15.875 -22.375 1 20.59 405 GLY B N 1
ATOM 6174 C CA . GLY B 1 405 ? -16.766 15.625 -23 1 20.59 405 GLY B CA 1
ATOM 6175 C C . GLY B 1 405 ? -16.672 15.258 -24.469 1 20.59 405 GLY B C 1
ATOM 6176 O O . GLY B 1 405 ? -16.078 15.992 -25.266 1 20.59 405 GLY B O 1
ATOM 6177 N N . ARG B 1 406 ? -16.594 14.047 -25 1 20.62 406 ARG B N 1
ATOM 6178 C CA . ARG B 1 406 ? -17.219 13.852 -26.312 1 20.62 406 ARG B CA 1
ATOM 6179 C C . ARG B 1 406 ? -18.625 14.422 -26.344 1 20.62 406 ARG B C 1
ATOM 6181 O O . ARG B 1 406 ? -19.359 14.336 -25.344 1 20.62 406 ARG B O 1
ATOM 6188 N N . PRO B 1 407 ? -18.797 15.211 -27.453 1 20.95 407 PRO B N 1
ATOM 6189 C CA . PRO B 1 407 ? -20.203 15.258 -27.859 1 20.95 407 PRO B CA 1
ATOM 6190 C C . PRO B 1 407 ? -20.844 13.875 -27.953 1 20.95 407 PRO B C 1
ATOM 6192 O O . PRO B 1 407 ? -20.141 12.883 -28.188 1 20.95 407 PRO B O 1
#

Sequence (814 aa):
MDLTIAERIQLRVDSFHSDRIAGRWGGRHILHSRTPRYGDIVLRSNDYLALTGDPRIAHAIRTALRSAPTSGATPSVFLHGAHPQVVLERALAEHLRAPAGVLCQSGWDASVGLLQAISDDRTPVYIDQFANMSLWHGARVTGSPTYSFRHNFPGHLRELIRAHGPGIIAVDAIYGSNGSRCPLTQFCEIADETDSVLIVDESHAAGTDGPAGAGMVAALGLTDRVPYRIISLAKAFAGRAGFVTANNPDFVDYFKMESHPSMFSSTLLPHEIAGLAATLEVIRLDNWRRQRLRELATTIRRALTALEFDLEGSASHIVALQAGPDLRGAAIRDFLESRGIFAALLCPPATSRDRTLVRLCLHAGLTDAQVDRIMAACTDVRTHFGATPPMDSRPIPAATVGSTGRPMDLTIAERIQLRVDSFHSDRIAGRWGGRHILHSRTPRYGDIVLRSNDYLALTGDPRIAHAIRTALRSAPTSGATPSVFLHGAHPQVVLERALAEHLRAPAGVLCQSGWDASVGLLQAISDDRTPVYIDQFANMSLWHGARVTGSPTYSFRHNFPGHLRELIRAHGPGIIAVDAIYGSNGSRCPLTQFCEIADETDSVLIVDESHAAGTDGPAGAGMVAALGLTDRVPYRIISLAKAFAGRAGFVTANNPDFVDYFKMESHPSMFSSTLLPHEIAGLAATLEVIRLDNWRRQRLRELATTIRRALTALEFDLEGSASHIVALQAGPDLRGAAIRDFLESRGIFAALLCPPATSRDRTLVRLCLHAGLTDAQVDRIMAACTDVRTHFGATPPMDSRPIPAATVGSTGRP

InterPro domains:
  IPR004839 Aminotransferase, class I/classII, large domain [PF00155] (41-376)
  IPR015421 Pyridoxal phosphate-dependent transferase, major domain [G3DSA:3.40.640.10] (54-286)
  IPR015422 Pyridoxal phosphate-dependent transferase, small domain [G3DSA:3.90.1150.10] (19-378)
  IPR015424 Pyridoxal phosphate-dependent transferase [SSF53383] (34-383)
  IPR050087 8-amino-7-oxononanoate synthase class-II [PTHR13693] (41-380)

Secondary structure (DSSP, 8-state):
-PPPHHHHHHHHHHHIIIIIIIIITTTS-TT--PPP-TT-EEE----TT--TT-HHHHHHHHHHHHS--S----BGGG--TT-HHHHHHHHHHHHTT-SEEEEES-HHHHHHHHHHHH--TTS-EEEETTS-HHHHHHHHHHT--EEEE-TT-HHHHHHHHHHH-S-EEEEESB-TTT-BBP-HHHHHHHHHHTT-EEEEE-TTTTTTSSGGG--HHHHTT-TTT--EEEEETTSTT-SS-EEEEESSTTHHHHHHHH-HHHHTSB---HHHHHHHHHHHHHHHH-HHHHHHHHHHHHHHHHHHHHTT---TTB-SSEEEEEEESHHHHHHHHHHHHHTTEEEEEE-TTSS-TT-EEEEEE--TT--HHHHHHHHHHHHHHHHHH-SS-------------------/-PPPHHHHHHHHHHHIIIIIIIIITTTS-TT--PPP-TT-EEE----TT--TT-HHHHHHHHHHHHS--S----BGGG--TT-HHHHHHHHHHHHTT-SEEEEES-HHHHHHHHHHHH--TTS-EEEETTS-HHHHHHHHHHT--EEEE-TT-HHHHHHHHHHH-S-EEEEESB-TTT-BBP-HHHHHHHHHHTT-EEEEE-TTTTTTSSGGG--HHHHTT-TTT--EEEEETTSTT-SS-EEEEESSTTHHHHHHHH-HHHHTSB---HHHHHHHHHHHHHHHH-HHHHHHHHHHHHHHHHHHHHTT---TTB-SSEEEEEEESHHHHHHHHHHHHHTTEEEEEE-TTSS-TT-EEEEEE--TT--HHHHHHHHHHHHHHHHHH-SS-------------------

Organism: Nocardia brasiliensis (strain ATCC 700358 / HUJEG-1) (NCBI:txid1133849)

Nearest PDB structures (foldseek):
  7pob-assembly1_A  TM=9.082E-01  e=9.457E-34  Thermus thermophilus
  1fc4-assembly1_B  TM=9.045E-01  e=4.845E-30  Escherichia coli
  7v5i-assembly1_B  TM=8.854E-01  e=7.550E-30  Vibrio proteolyticus NBRC 13287
  7bxr-assembly1_B  TM=9.010E-01  e=2.289E-29  Cupriavidus necator
  7bxp-assembly1_B  TM=8.941E-01  e=5.878E-29  Cupriavidus necator